Protein AF-A0A150NHR2-F1 (afdb_monomer_lite)

Foldseek 3Di:
DPDVLVVLVVVLVVLVVVLVVLVVVCVVPVALVSLLVSLVSLLVSLLSVCVSPVLLCVLVNLLSVLCCLAANLQQVVCCVPVVDRQPFDRVLSVQSSVLSSLLSLLLSLLQVVLVVVVVVPPDDQPPPDDVLVVLLLVLLLVLLVVLLVVLLVLLLVVLVQLLVVCVVDALLCSQQPDDDPDDPVSVLSNLSNLLSLLLNLLSVDDLVVNVVSLVSQLVSCVSCLSSLHCQLNVLSVVLSVVSLSLSCVADPDRSCDPVNVCCCVVVVLVVLLVQLVSVCVNVVHDDPDDDSVVSNSSSSNVSHLLSVQSSLLVVCLVVQADDLPAALQCQLLCCCCCQNPNVVVVVHHHDPDPHQDPCCLHPGSHPFNVSQCVVPVVVSSSRDTSFHAQSSSQCSHPNSVSSSNVSSVVSNVSSVQSVCSNSSPSVSVSQSSQLSSCVSVRRRHHNCPSVSLVSDPSSVVVVVVSSVSSVCPRCVNVVVVVVPDDDDDDFDDPVVLVVLCVVCVVVLVVLLVVLLCVVLVVVVCSVVVVPPPPVLLFQKKKKWKKFKDAAPVCVVVLVDPDDPALLNVLLCLLLVQPALCLQPVPPDPVLLCVVQVQQVHDSVCSNGGDSVNCVVQKDKDGDPSNGIIMMMGTHNDPSSVVSSVVSSVVSCVVCVPVDPRMHMDIDDMDIDPGPDDDPPPPPPVPVVVSVVVSVVSSVVSSVVSSVVSVVVCVVWPWAADQVVFVVVVAPDTEEDADVLVVLVVCVVVVPPFQEAEEELDVVQLVVVVVVDVNNDPYHYDYLVCVVVLLVHQEYEYEEEGPPHIPVSVVVSVVSCVVSNHHYNYYYYYHD

Sequence (831 aa):
MIDGKRLLFSLTIVSYALTLVSGIVYLFNNNNVSLLSTLLFLLVSSLIACWNDIKYYLIHFIFFLTIFVFLVSRPTIDYFRDGALDTYHPIAYRFAFIVVMVSILGLTAGGLLARYFIARKKIQVPKIGSSLKEVYIKRLRFVSLGVFLLTYPFYFIRLFERLLYRLQTSYYAYYANFESKLPYFTYILSTFTVYAMCMYLATKPKKLQATAVLVSFIAANTIHLAIGTRNPFILSILFAFVYYFMREQTEKGKWIGFKEKLAIFVGSPILMLAMGILNYVRDNVQVSHTGFWDILLDFIYKQGTSFGVLARGFLFNSSLPYRDLRNFTFGPVIDYFARGSLGAIFGGKAFEHTTNSVELAIDSNSYAHNLSYLVLNKEYLKGHGIGSSYIMELYTDYGMIGVFLLSLLLGMLFIAMLQVAYRSRTILFALSLLILNNLFFMPRSSFSESFFNLFTMQFWGIVLVIIFVAKMLTKENQYLLNKGEKIMFEHYSVADLFANLYKKRKANILALIALFALIAVPFTIKAVKNKNTVKDTTSYSTYISYKITPPEDSAKTILNHQIGGYSDFYGKLIDGNLNGAYLFNDVEPSELKKIASELDTTETTLKNSTSDYWWKKLTVYYMIDDAGVGVKILTPSKNANDLLERKIDGLIEKFKHTYANVKIEKLETINSKELNANGETALGLNVKNLILRLAVIGVVCVILVVMGNVLIYLFNPTINRAGDFSQYQIDFVTEITTIANLADILSYKNAGQELTIVSSNKAILDKLKQNQEALKGMHFVDLQDVSSLLERDTVLFVEEYGVTRYKKFEQSLQILRNLNRSILGVATFKL

Radius of gyration: 34.57 Å; chains: 1; bounding box: 81×72×104 Å

pLDDT: mean 76.29, std 15.77, range [27.77, 98.44]

InterPro domains:
  IPR029468 O-antigen polysaccharide polymerase Wzy [PF14296] (12-477)

Organism: Streptococcus mitis (NCBI:txid28037)

Secondary structure (DSSP, 8-state):
---HHHHHHHHHHHHHHHHHHHHHHHHHH--HHHHHHHHHHHHHHHHHHHHHTHHHHHHHHHHHHHHIIIIIHHHHHHHHHHSS--SS-HHHHHHHHHHHHHHHHHHHHHHHHHHHHHHHS---------HHHHHHHHHHHHHHHHHHHHHHHHHHHHHHHHHHHHHHS-HHHHHHH----S-HHHHHHHHHHHHHHHHHHHT---HHHHHHHHHHHHHHHHHHHHHT--HHHHHHHHHHHHHHHHHHTTSSS-SS-HHHHHHHHHHHHHHHHHHHHHHHHHHT------SHHHHHHHHHHHHGGGHHHHHHHHHTGGGSPP-TT--STTHHHHHHHHHSHHHHHTTPPPPS-SSS-HHHHHHS--HHHHHHHHHHTHHHHTT------HHHHHHHHHHHHHHHHHHHHHHHHHHHHHHHHHTT-HHHHHHHHHHHHHHTTGGGS-GGGGTHHHH-HHHHHHHHHHHHHHHHTSTHHHHHHTTT-----SS--HHHHHHHHHHTHHHHHHHHHHHHHHHHHHHHHHHHHTT--------EEEEEEEEEE--TTGGGTTTS--S--HHHHHHHHHHHT-SHHHHHTTS-HHHHHHHHHHTTS-HHHHHT--HHHHBTTEEEEEPGGG-EEEEEEEES-HHHHHHHHHHHHHHHHHHTTSSTT-EEEEPPPEEPP---S---------HHHHHHHHHHHHHHHHHHHHHHHHHHHHHSPBP-STHHHHTT--S-EEEESSHHHHHHHHHHHTSSS-EEEE-SSHHHHHHHHTTGGGSTT-EE--TT-HHHHHS-SEEEEEEETTTSBHHHHHHHHHHHHHTT-EEEEEEEE--

Structure (mmCIF, N/CA/C/O backbone):
data_AF-A0A150NHR2-F1
#
_entry.id   AF-A0A150NHR2-F1
#
loop_
_atom_site.group_PDB
_atom_site.id
_atom_site.type_symbol
_atom_site.label_atom_id
_atom_site.label_alt_id
_atom_site.label_comp_id
_atom_site.label_asym_id
_atom_site.label_entity_id
_atom_site.label_seq_id
_atom_site.pdbx_PDB_ins_code
_atom_site.Cartn_x
_atom_site.Cartn_y
_atom_site.Cartn_z
_atom_site.occupancy
_atom_site.B_iso_or_equiv
_atom_site.auth_seq_id
_atom_site.auth_comp_id
_atom_site.auth_asym_id
_atom_site.auth_atom_id
_atom_site.pdbx_PDB_model_num
ATOM 1 N N . MET A 1 1 ? 24.722 -8.835 34.274 1.00 40.34 1 MET A N 1
ATOM 2 C CA . MET A 1 1 ? 23.748 -9.214 33.223 1.00 40.34 1 MET A CA 1
ATOM 3 C C . MET A 1 1 ? 23.484 -7.997 32.354 1.00 40.34 1 MET A C 1
ATOM 5 O O . MET A 1 1 ? 22.949 -7.017 32.856 1.00 40.34 1 MET A O 1
ATOM 9 N N . ILE A 1 2 ? 23.923 -8.013 31.094 1.00 45.38 2 ILE A N 1
ATOM 10 C CA . ILE A 1 2 ? 23.630 -6.932 30.144 1.00 45.38 2 ILE A CA 1
ATOM 11 C C . ILE A 1 2 ? 22.133 -7.011 29.820 1.00 45.38 2 ILE A C 1
ATOM 13 O O . ILE A 1 2 ? 21.656 -8.037 29.343 1.00 45.38 2 ILE A O 1
ATOM 17 N N . ASP A 1 3 ? 21.385 -5.952 30.129 1.00 67.94 3 ASP A N 1
ATOM 18 C CA . ASP A 1 3 ? 19.973 -5.821 29.766 1.00 67.94 3 ASP A CA 1
ATOM 19 C C . ASP A 1 3 ? 19.846 -5.912 28.236 1.00 67.94 3 ASP A C 1
ATOM 21 O O . ASP A 1 3 ? 20.383 -5.068 27.514 1.00 67.94 3 ASP A O 1
ATOM 25 N N . GLY A 1 4 ? 19.173 -6.950 27.728 1.00 68.44 4 GLY A N 1
ATOM 26 C CA . GLY A 1 4 ? 19.079 -7.234 26.291 1.00 68.44 4 GLY A CA 1
ATOM 27 C C . GLY A 1 4 ? 18.531 -6.063 25.467 1.00 68.44 4 GLY A C 1
ATOM 28 O O . GLY A 1 4 ? 18.881 -5.920 24.297 1.00 68.44 4 GLY A O 1
ATOM 29 N N . LYS A 1 5 ? 17.748 -5.162 26.081 1.00 72.69 5 LYS A N 1
ATOM 30 C CA . LYS A 1 5 ? 17.300 -3.918 25.434 1.00 72.69 5 LYS A CA 1
ATOM 31 C C . LYS A 1 5 ? 18.426 -2.910 25.226 1.00 72.69 5 LYS A C 1
ATOM 33 O O . LYS A 1 5 ? 18.461 -2.252 24.191 1.00 72.69 5 LYS A O 1
ATOM 38 N N . ARG A 1 6 ? 19.349 -2.785 26.186 1.00 73.75 6 ARG A N 1
ATOM 39 C CA . ARG A 1 6 ? 20.520 -1.904 26.056 1.00 73.75 6 ARG A CA 1
ATOM 40 C C . ARG A 1 6 ? 21.460 -2.418 24.971 1.00 73.75 6 ARG A C 1
ATOM 42 O O . ARG A 1 6 ? 21.923 -1.623 24.165 1.00 73.75 6 ARG A O 1
ATOM 49 N N . LEU A 1 7 ? 21.658 -3.736 24.896 1.00 77.88 7 LEU A N 1
ATOM 50 C CA . LEU A 1 7 ? 22.470 -4.362 23.849 1.00 77.88 7 LEU A CA 1
ATOM 51 C C . LEU A 1 7 ? 21.891 -4.120 22.446 1.00 77.88 7 LEU A C 1
ATOM 53 O O . LEU A 1 7 ? 22.627 -3.726 21.544 1.00 77.88 7 LEU A O 1
ATOM 57 N N . LEU A 1 8 ? 20.576 -4.290 22.264 1.00 77.12 8 LEU A N 1
ATOM 58 C CA . LEU A 1 8 ? 19.932 -4.051 20.967 1.00 77.12 8 LEU A CA 1
ATOM 59 C C . LEU A 1 8 ? 19.971 -2.568 20.555 1.00 77.12 8 LEU A C 1
ATOM 61 O O . LEU A 1 8 ? 20.198 -2.242 19.388 1.00 77.12 8 LEU A O 1
ATOM 65 N N . PHE A 1 9 ? 19.811 -1.663 21.522 1.00 80.62 9 PHE A N 1
ATOM 66 C CA . PHE A 1 9 ? 19.922 -0.226 21.289 1.00 80.62 9 PHE A CA 1
ATOM 67 C C . PHE A 1 9 ? 21.345 0.174 20.871 1.00 80.62 9 PHE A C 1
ATOM 69 O O . PHE A 1 9 ? 21.516 0.870 19.871 1.00 80.62 9 PHE A O 1
ATOM 76 N N . SER A 1 10 ? 22.372 -0.331 21.563 1.00 80.62 10 SER A N 1
ATOM 77 C CA . SER A 1 10 ? 23.775 -0.142 21.173 1.00 80.62 10 SER A CA 1
ATOM 78 C C . SER A 1 10 ? 24.059 -0.698 19.775 1.00 80.62 10 SER A C 1
ATOM 80 O O . SER A 1 10 ? 24.673 -0.008 18.964 1.00 80.62 10 SER A O 1
ATOM 82 N N . LEU A 1 11 ? 23.547 -1.892 19.450 1.00 85.88 11 LEU A N 1
ATOM 83 C CA . LEU A 1 11 ? 23.667 -2.486 18.113 1.00 85.88 11 LEU A CA 1
ATOM 84 C C . LEU A 1 11 ? 23.030 -1.600 17.031 1.00 85.88 11 LEU A C 1
ATOM 86 O O . LEU A 1 11 ? 23.573 -1.465 15.937 1.00 85.88 11 LEU A O 1
ATOM 90 N N . THR A 1 12 ? 21.904 -0.955 17.346 1.00 86.31 12 THR A N 1
ATOM 91 C CA . THR A 1 12 ? 21.227 -0.022 16.433 1.00 86.31 12 THR A CA 1
ATOM 92 C C . THR A 1 12 ? 22.110 1.187 16.122 1.00 86.31 12 THR A C 1
ATOM 94 O O . THR A 1 12 ? 22.270 1.539 14.956 1.00 86.31 12 THR A O 1
ATOM 97 N N . ILE A 1 13 ? 22.715 1.799 17.147 1.00 86.38 13 ILE A N 1
ATOM 98 C CA . ILE A 1 13 ? 23.613 2.954 16.981 1.00 86.38 13 ILE A CA 1
ATOM 99 C C . ILE A 1 13 ? 24.825 2.573 16.128 1.00 86.38 13 ILE A C 1
ATOM 101 O O . ILE A 1 13 ? 25.140 3.273 15.167 1.00 86.38 13 ILE A O 1
ATOM 105 N N . VAL A 1 14 ? 25.469 1.444 16.441 1.00 88.25 14 VAL A N 1
ATOM 106 C CA . VAL A 1 14 ? 26.627 0.944 15.683 1.00 88.25 14 VAL A CA 1
ATOM 107 C C . VAL A 1 14 ? 26.254 0.677 14.223 1.00 88.25 14 VAL A C 1
ATOM 109 O O . VAL A 1 14 ? 26.991 1.065 13.322 1.00 88.25 14 VAL A O 1
ATOM 112 N N . SER A 1 15 ? 25.087 0.079 13.966 1.00 91.06 15 SER A N 1
ATOM 113 C CA . SER A 1 15 ? 24.622 -0.198 12.604 1.00 91.06 15 SER A CA 1
ATOM 114 C C . SER A 1 15 ? 24.407 1.085 11.785 1.00 91.06 15 SER A C 1
ATOM 116 O O . SER A 1 15 ? 24.849 1.161 10.637 1.00 91.06 15 SER A O 1
ATOM 118 N N . TYR A 1 16 ? 23.810 2.129 12.372 1.00 90.62 16 TYR A N 1
ATOM 119 C CA . TYR A 1 16 ? 23.670 3.422 11.690 1.00 90.62 16 TYR A CA 1
ATOM 120 C C . TYR A 1 16 ? 25.016 4.132 11.492 1.00 90.62 16 TYR A C 1
ATOM 122 O O . TYR A 1 16 ? 25.219 4.753 10.450 1.00 90.62 16 TYR A O 1
ATOM 130 N N . ALA A 1 17 ? 25.956 4.011 12.435 1.00 87.06 17 ALA A N 1
ATOM 131 C CA . ALA A 1 17 ? 27.310 4.537 12.265 1.00 87.06 17 ALA A CA 1
ATOM 132 C C . ALA A 1 17 ? 28.032 3.865 11.082 1.00 87.06 17 ALA A C 1
ATOM 134 O O . ALA A 1 17 ? 28.608 4.557 10.246 1.00 87.06 17 ALA A O 1
ATOM 135 N N . LEU A 1 18 ? 27.925 2.538 10.946 1.00 88.06 18 LEU A N 1
ATOM 136 C CA . LEU A 1 18 ? 28.455 1.800 9.791 1.00 88.06 18 LEU A CA 1
ATOM 137 C C . LEU A 1 18 ? 27.793 2.228 8.474 1.00 88.06 18 LEU A C 1
ATOM 139 O O . LEU A 1 18 ? 28.478 2.392 7.467 1.00 88.06 18 LEU A O 1
ATOM 143 N N . THR A 1 19 ? 26.479 2.470 8.489 1.00 91.06 19 THR A N 1
ATOM 144 C CA . THR A 1 19 ? 25.755 3.004 7.324 1.00 91.06 19 THR A CA 1
ATOM 145 C C . THR A 1 19 ? 26.314 4.362 6.893 1.00 91.06 19 THR A C 1
ATOM 147 O O . THR A 1 19 ? 26.536 4.581 5.703 1.00 91.06 19 THR A O 1
ATOM 150 N N . LEU A 1 20 ? 26.584 5.265 7.844 1.00 88.25 20 LEU A N 1
ATOM 151 C CA . LEU A 1 20 ? 27.176 6.576 7.559 1.00 88.25 20 LEU A CA 1
ATOM 152 C C . LEU A 1 20 ? 28.585 6.448 6.976 1.00 88.25 20 LEU A C 1
ATOM 154 O O . LEU A 1 20 ? 28.878 7.087 5.969 1.00 88.25 20 LEU A O 1
ATOM 158 N N . VAL A 1 21 ? 29.431 5.590 7.556 1.00 87.75 21 VAL A N 1
ATOM 159 C CA . VAL A 1 21 ? 30.779 5.317 7.031 1.00 87.75 21 VAL A CA 1
ATOM 160 C C . VAL A 1 21 ? 30.703 4.786 5.598 1.00 87.75 21 VAL A C 1
ATOM 162 O O . VAL A 1 21 ? 31.388 5.304 4.720 1.00 87.75 21 VAL A O 1
ATOM 165 N N . SER A 1 22 ? 29.820 3.820 5.325 1.00 85.31 22 SER A N 1
ATOM 166 C CA . SER A 1 22 ? 29.590 3.297 3.971 1.00 85.31 22 SER A CA 1
ATOM 167 C C . SER A 1 22 ? 29.133 4.385 2.992 1.00 85.31 22 SER A C 1
ATOM 169 O O . SER A 1 22 ? 29.613 4.436 1.860 1.00 85.31 22 SER A O 1
ATOM 171 N N . GLY A 1 23 ? 28.256 5.293 3.431 1.00 81.75 23 GLY A N 1
ATOM 172 C CA . GLY A 1 23 ? 27.817 6.429 2.622 1.00 81.75 23 GLY A CA 1
ATOM 173 C C . GLY A 1 23 ? 28.949 7.408 2.306 1.00 81.75 23 GLY A C 1
ATOM 174 O O . GLY A 1 23 ? 29.048 7.875 1.175 1.00 81.75 23 GLY A O 1
ATOM 175 N N . ILE A 1 24 ? 29.840 7.674 3.267 1.00 79.00 24 ILE A N 1
ATOM 176 C CA . ILE A 1 24 ? 31.033 8.505 3.052 1.00 79.00 24 ILE A CA 1
ATOM 177 C C . ILE A 1 24 ? 31.958 7.840 2.025 1.00 79.00 24 ILE A C 1
ATOM 179 O O . ILE A 1 24 ? 32.389 8.501 1.085 1.00 79.00 24 ILE A O 1
ATOM 183 N N . VAL A 1 25 ? 32.205 6.530 2.138 1.00 79.00 25 VAL A N 1
ATOM 184 C CA . VAL A 1 25 ? 33.009 5.774 1.158 1.00 79.00 25 VAL A CA 1
ATOM 185 C C . VAL A 1 25 ? 32.419 5.872 -0.253 1.00 79.00 25 VAL A C 1
ATOM 187 O O . VAL A 1 25 ? 33.159 6.068 -1.218 1.00 79.00 25 VAL A O 1
ATOM 190 N N . TYR A 1 26 ? 31.093 5.797 -0.388 1.00 82.81 26 TYR A N 1
ATOM 191 C CA . TYR A 1 26 ? 30.431 5.978 -1.679 1.00 82.81 26 TYR A CA 1
ATOM 192 C C . TYR A 1 26 ? 30.690 7.366 -2.283 1.00 82.81 26 TYR A C 1
ATOM 194 O O . TYR A 1 26 ? 30.922 7.459 -3.488 1.00 82.81 26 TYR A O 1
ATOM 202 N N . LEU A 1 27 ? 30.693 8.433 -1.477 1.00 75.75 27 LEU A N 1
ATOM 203 C CA . LEU A 1 27 ? 30.962 9.789 -1.972 1.00 75.75 27 LEU A CA 1
ATOM 204 C C . LEU A 1 27 ? 32.373 9.933 -2.562 1.00 75.75 27 LEU A C 1
ATOM 206 O O . LEU A 1 27 ? 32.547 10.712 -3.495 1.00 75.75 27 LEU A O 1
ATOM 210 N N . PHE A 1 28 ? 33.350 9.168 -2.065 1.00 73.94 28 PHE A N 1
ATOM 211 C CA . PHE A 1 28 ? 34.715 9.159 -2.601 1.00 73.94 28 PHE A CA 1
ATOM 212 C C . PHE A 1 28 ? 34.871 8.262 -3.836 1.00 73.94 28 PHE A C 1
ATOM 214 O O . PHE A 1 28 ? 35.546 8.648 -4.786 1.00 73.94 28 PHE A O 1
ATOM 221 N N . ASN A 1 29 ? 34.233 7.088 -3.851 1.00 74.38 29 ASN A N 1
ATOM 222 C CA . ASN A 1 29 ? 34.441 6.096 -4.914 1.00 74.38 29 ASN A CA 1
ATOM 223 C C . ASN A 1 29 ? 33.438 6.203 -6.077 1.00 74.38 29 ASN A C 1
ATOM 225 O O . ASN A 1 29 ? 33.697 5.672 -7.152 1.00 74.38 29 ASN A O 1
ATOM 229 N N . ASN A 1 30 ? 32.266 6.812 -5.857 1.00 73.19 30 ASN A N 1
ATOM 230 C CA . ASN A 1 30 ? 31.148 6.939 -6.806 1.00 73.19 30 ASN A CA 1
ATOM 231 C C . ASN A 1 30 ? 30.717 5.615 -7.490 1.00 73.19 30 ASN A C 1
ATOM 233 O O . ASN A 1 30 ? 30.132 5.617 -8.573 1.00 73.19 30 ASN A O 1
ATOM 237 N N . ASN A 1 31 ? 30.983 4.472 -6.850 1.00 80.19 31 ASN A N 1
ATOM 238 C CA . ASN A 1 31 ? 30.703 3.135 -7.377 1.00 80.19 31 ASN A CA 1
ATOM 239 C C . ASN A 1 31 ? 29.311 2.637 -6.935 1.00 80.19 31 ASN A C 1
ATOM 241 O O . ASN A 1 31 ? 28.965 2.696 -5.751 1.00 80.19 31 ASN A O 1
ATOM 245 N N . ASN A 1 32 ? 28.540 2.070 -7.867 1.00 80.88 32 ASN A N 1
ATOM 246 C CA . ASN A 1 32 ? 27.224 1.475 -7.615 1.00 80.88 32 ASN A CA 1
ATOM 247 C C . ASN A 1 32 ? 27.251 0.329 -6.594 1.00 80.88 32 ASN A C 1
ATOM 249 O O . ASN A 1 32 ? 26.292 0.179 -5.840 1.00 80.88 32 ASN A O 1
ATOM 253 N N . VAL A 1 33 ? 28.342 -0.438 -6.512 1.00 87.19 33 VAL A N 1
ATOM 254 C CA . VAL A 1 33 ? 28.489 -1.503 -5.503 1.00 87.19 33 VAL A CA 1
ATOM 255 C C . VAL A 1 33 ? 28.552 -0.915 -4.089 1.00 87.19 33 VAL A C 1
ATOM 257 O O . VAL A 1 33 ? 27.858 -1.373 -3.186 1.00 87.19 33 VAL A O 1
ATOM 260 N N . SER A 1 34 ? 29.322 0.160 -3.891 1.00 84.12 34 SER A N 1
ATOM 261 C CA . SER A 1 34 ? 29.391 0.863 -2.599 1.00 84.12 34 SER A CA 1
ATOM 262 C C . SER A 1 34 ? 28.043 1.496 -2.223 1.00 84.12 34 SER A C 1
ATOM 264 O O . SER A 1 34 ? 27.651 1.497 -1.050 1.00 84.12 34 SER A O 1
ATOM 266 N N . LEU A 1 35 ? 27.288 1.966 -3.219 1.00 89.44 35 LEU A N 1
ATOM 267 C CA . LEU A 1 35 ? 25.935 2.479 -3.022 1.00 89.44 35 LEU A CA 1
ATOM 268 C C . LEU A 1 35 ? 24.943 1.372 -2.622 1.00 89.44 35 LEU A C 1
ATOM 270 O O . LEU A 1 35 ? 24.153 1.574 -1.699 1.00 89.44 35 LEU A O 1
ATOM 274 N N . LEU A 1 36 ? 25.014 0.194 -3.252 1.00 93.00 36 LEU A N 1
ATOM 275 C CA . LEU A 1 36 ? 24.228 -0.984 -2.872 1.00 93.00 36 LEU A CA 1
ATOM 276 C C . LEU A 1 36 ? 24.544 -1.424 -1.435 1.00 93.00 36 LEU A C 1
ATOM 278 O O . LEU A 1 36 ? 23.622 -1.623 -0.644 1.00 93.00 36 LEU A O 1
ATOM 282 N N . SER A 1 37 ? 25.823 -1.495 -1.058 1.00 91.25 37 SER A N 1
ATOM 283 C CA . SER A 1 37 ? 26.239 -1.798 0.320 1.00 91.25 37 SER A CA 1
ATOM 284 C C . SER A 1 37 ? 25.669 -0.794 1.323 1.00 91.25 37 SER A C 1
ATOM 286 O O . SER A 1 37 ? 25.132 -1.182 2.358 1.00 91.25 37 SER A O 1
ATOM 288 N N . THR A 1 38 ? 25.694 0.497 0.986 1.00 94.00 38 THR A N 1
ATOM 289 C CA . THR A 1 38 ? 25.097 1.554 1.817 1.00 94.00 38 THR A CA 1
ATOM 290 C C . THR A 1 38 ? 23.585 1.362 1.977 1.00 94.00 38 THR A C 1
ATOM 292 O O . THR A 1 38 ? 23.055 1.531 3.075 1.00 94.00 38 THR A O 1
ATOM 295 N N . LEU A 1 39 ? 22.882 0.956 0.912 1.00 96.75 39 LEU A N 1
ATOM 296 C CA . LEU A 1 39 ? 21.440 0.685 0.948 1.00 96.75 39 LEU A CA 1
ATOM 297 C C . LEU A 1 39 ? 21.128 -0.512 1.850 1.00 96.75 39 LEU A C 1
ATOM 299 O O . LEU A 1 39 ? 20.200 -0.449 2.659 1.00 96.75 39 LEU A O 1
ATOM 303 N N . LEU A 1 40 ? 21.912 -1.585 1.735 1.00 96.31 40 LEU A N 1
ATOM 304 C CA . LEU A 1 40 ? 21.770 -2.778 2.566 1.00 96.31 40 LEU A CA 1
ATOM 305 C C . LEU A 1 40 ? 22.034 -2.466 4.041 1.00 96.31 40 LEU A C 1
ATOM 307 O O . LEU A 1 40 ? 21.234 -2.863 4.889 1.00 96.31 40 LEU A O 1
ATOM 311 N N . PHE A 1 41 ? 23.085 -1.703 4.357 1.00 95.19 41 PHE A N 1
ATOM 312 C CA . PHE A 1 41 ? 23.340 -1.271 5.731 1.00 95.19 41 PHE A CA 1
ATOM 313 C C . PHE A 1 41 ? 22.196 -0.420 6.282 1.00 95.19 41 PHE A C 1
ATOM 315 O O . PHE A 1 41 ? 21.689 -0.738 7.356 1.00 95.19 41 PHE A O 1
ATOM 322 N N . LEU A 1 42 ? 21.704 0.566 5.522 1.00 96.75 42 LEU A N 1
ATOM 323 C CA . LEU A 1 42 ? 20.571 1.401 5.932 1.00 96.75 42 LEU A CA 1
ATOM 324 C C . LEU A 1 42 ? 19.319 0.566 6.235 1.00 96.75 42 LEU A C 1
ATOM 326 O O . LEU A 1 42 ? 18.617 0.805 7.225 1.00 96.75 42 LEU A O 1
ATOM 330 N N . LEU A 1 43 ? 19.029 -0.415 5.383 1.00 96.62 43 LEU A N 1
ATOM 331 C CA . LEU A 1 43 ? 17.898 -1.317 5.549 1.00 96.62 43 LEU A CA 1
ATOM 332 C C . LEU A 1 43 ? 18.057 -2.180 6.811 1.00 96.62 43 LEU A C 1
ATOM 334 O O . LEU A 1 43 ? 17.128 -2.261 7.615 1.00 96.62 43 LEU A O 1
ATOM 338 N N . VAL A 1 44 ? 19.234 -2.780 7.018 1.00 95.31 44 VAL A N 1
ATOM 339 C CA . VAL A 1 44 ? 19.545 -3.579 8.214 1.00 95.31 44 VAL A CA 1
ATOM 340 C C . VAL A 1 44 ? 19.449 -2.724 9.478 1.00 95.31 44 VAL A C 1
ATOM 342 O O . VAL A 1 44 ? 18.788 -3.134 10.432 1.00 95.31 44 VAL A O 1
ATOM 345 N N . SER A 1 45 ? 20.005 -1.509 9.478 1.00 94.38 45 SER A N 1
ATOM 346 C CA . SER A 1 45 ? 19.878 -0.569 10.598 1.00 94.38 45 SER A CA 1
ATOM 347 C C . SER A 1 45 ? 18.418 -0.264 10.916 1.00 94.38 45 SER A C 1
ATOM 349 O O . SER A 1 45 ? 18.015 -0.299 12.078 1.00 94.38 45 SER A O 1
ATOM 351 N N . SER A 1 46 ? 17.599 -0.039 9.886 1.00 95.06 46 SER A N 1
ATOM 352 C CA . SER A 1 46 ? 16.169 0.248 10.034 1.00 95.06 46 SER A CA 1
ATOM 353 C C . SER A 1 46 ? 15.384 -0.951 10.580 1.00 95.06 46 SER A C 1
ATOM 355 O O . SER A 1 46 ? 14.484 -0.778 11.406 1.00 95.06 46 SER A O 1
ATOM 357 N N . LEU A 1 47 ? 15.743 -2.177 10.184 1.00 95.38 47 LEU A N 1
ATOM 358 C CA . LEU A 1 47 ? 15.157 -3.412 10.715 1.00 95.38 47 LEU A CA 1
ATOM 359 C C . LEU A 1 47 ? 15.518 -3.628 12.192 1.00 95.38 47 LEU A C 1
ATOM 361 O O . LEU A 1 47 ? 14.625 -3.895 13.001 1.00 95.38 47 LEU A O 1
ATOM 365 N N . ILE A 1 48 ? 16.792 -3.454 12.561 1.00 92.12 48 ILE A N 1
ATOM 366 C CA . ILE A 1 48 ? 17.254 -3.549 13.957 1.00 92.12 48 ILE A CA 1
ATOM 367 C C . ILE A 1 48 ? 16.565 -2.472 14.809 1.00 92.12 48 ILE A C 1
ATOM 369 O O . ILE A 1 48 ? 16.060 -2.766 15.896 1.00 92.12 48 ILE A O 1
ATOM 373 N N . ALA A 1 49 ? 16.450 -1.246 14.290 1.00 90.06 49 ALA A N 1
ATOM 374 C CA . ALA A 1 49 ? 15.758 -0.152 14.963 1.00 90.06 49 ALA A CA 1
ATOM 375 C C . ALA A 1 49 ? 14.287 -0.484 15.254 1.00 90.06 49 ALA A C 1
ATOM 377 O O . ALA A 1 49 ? 13.813 -0.247 16.367 1.00 90.06 49 ALA A O 1
ATOM 378 N N . CYS A 1 50 ? 13.578 -1.082 14.291 1.00 92.62 50 CYS A N 1
ATOM 379 C CA . CYS A 1 50 ? 12.200 -1.535 14.482 1.00 92.62 50 CYS A CA 1
ATOM 380 C C . CYS A 1 50 ? 12.090 -2.627 15.553 1.00 92.62 50 CYS A C 1
ATOM 382 O O . CYS A 1 50 ? 11.107 -2.665 16.296 1.00 92.62 50 CYS A O 1
ATOM 384 N N . TRP A 1 51 ? 13.091 -3.503 15.653 1.00 89.38 51 TRP A N 1
ATOM 385 C CA . TRP A 1 51 ? 13.094 -4.606 16.611 1.00 89.38 51 TRP A CA 1
ATOM 386 C C . TRP A 1 51 ? 13.173 -4.133 18.070 1.00 89.38 51 TRP A C 1
ATOM 388 O O . TRP A 1 51 ? 12.566 -4.766 18.936 1.00 89.38 51 TRP A O 1
ATOM 398 N N . ASN A 1 52 ? 13.813 -2.984 18.344 1.00 85.62 52 ASN A N 1
ATOM 399 C CA . ASN A 1 52 ? 13.866 -2.389 19.693 1.00 85.62 52 ASN A CA 1
ATOM 400 C C . ASN A 1 52 ? 12.474 -2.218 20.323 1.00 85.62 52 ASN A C 1
ATOM 402 O O . ASN A 1 52 ? 12.312 -2.382 21.533 1.00 85.62 52 ASN A O 1
ATOM 406 N N . ASP A 1 53 ? 11.470 -1.866 19.513 1.00 85.25 53 ASP A N 1
ATOM 407 C CA . ASP A 1 53 ? 10.109 -1.592 19.978 1.00 85.25 53 ASP A CA 1
ATOM 408 C C . ASP A 1 53 ? 9.074 -2.171 18.995 1.00 85.25 53 ASP A C 1
ATOM 410 O O . ASP A 1 53 ? 8.152 -1.493 18.525 1.00 85.25 53 ASP A O 1
ATOM 414 N N . ILE A 1 54 ? 9.234 -3.466 18.681 1.00 88.38 54 ILE A N 1
ATOM 415 C CA . ILE A 1 54 ? 8.469 -4.193 17.649 1.00 88.38 54 ILE A CA 1
ATOM 416 C C . ILE A 1 54 ? 6.948 -4.069 17.817 1.00 88.38 54 ILE A C 1
ATOM 418 O O . ILE A 1 54 ? 6.202 -4.065 16.840 1.00 88.38 54 ILE A O 1
ATOM 422 N N . LYS A 1 55 ? 6.470 -3.872 19.052 1.00 87.25 55 LYS A N 1
ATOM 423 C CA . LYS A 1 55 ? 5.057 -3.609 19.354 1.00 87.25 55 LYS A CA 1
ATOM 424 C C . LYS A 1 55 ? 4.494 -2.428 18.554 1.00 87.25 55 LYS A C 1
ATOM 426 O O . LYS A 1 55 ? 3.324 -2.466 18.174 1.00 87.25 55 LYS A O 1
ATOM 431 N N . TYR A 1 56 ? 5.289 -1.387 18.323 1.00 87.19 56 TYR A N 1
ATOM 432 C CA . TYR A 1 56 ? 4.880 -0.191 17.582 1.00 87.19 56 TYR A CA 1
ATOM 433 C C . TYR A 1 56 ? 5.410 -0.171 16.152 1.00 87.19 56 TYR A C 1
ATOM 435 O O . TYR A 1 56 ? 4.818 0.500 15.316 1.00 87.19 56 TYR A O 1
ATOM 443 N N . TYR A 1 57 ? 6.473 -0.917 15.859 1.00 92.94 57 TYR A N 1
ATOM 444 C CA . TYR A 1 57 ? 7.122 -0.911 14.549 1.00 92.94 57 TYR A CA 1
ATOM 445 C C . TYR A 1 57 ? 6.895 -2.184 13.722 1.00 92.94 57 TYR A C 1
ATOM 447 O O . TYR A 1 57 ? 7.509 -2.318 12.674 1.00 92.94 57 TYR A O 1
ATOM 455 N N . LEU A 1 58 ? 5.991 -3.096 14.107 1.00 94.19 58 LEU A N 1
ATOM 456 C CA . LEU A 1 58 ? 5.741 -4.330 13.341 1.00 94.19 58 LEU A CA 1
ATOM 457 C C . LEU A 1 58 ? 5.434 -4.067 11.859 1.00 94.19 58 LEU A C 1
ATOM 459 O O . LEU A 1 58 ? 6.005 -4.717 10.989 1.00 94.19 58 LEU A O 1
ATOM 463 N N . ILE A 1 59 ? 4.537 -3.118 11.568 1.00 95.62 59 ILE A N 1
ATOM 464 C CA . ILE A 1 59 ? 4.176 -2.798 10.180 1.00 95.62 59 ILE A CA 1
ATOM 465 C C . ILE A 1 59 ? 5.400 -2.255 9.432 1.00 95.62 59 ILE A C 1
ATOM 467 O O . ILE A 1 59 ? 5.646 -2.696 8.317 1.00 95.62 59 ILE A O 1
ATOM 471 N N . HIS A 1 60 ? 6.211 -1.392 10.059 1.00 96.88 60 HIS A N 1
ATOM 472 C CA . HIS A 1 60 ? 7.473 -0.920 9.471 1.00 96.88 60 HIS A CA 1
ATOM 473 C C . HIS A 1 60 ? 8.427 -2.077 9.182 1.00 96.88 60 HIS A C 1
ATOM 475 O O . HIS A 1 60 ? 8.963 -2.164 8.087 1.00 96.88 60 HIS A O 1
ATOM 481 N N . PHE A 1 61 ? 8.604 -2.978 10.149 1.00 96.75 61 PHE A N 1
ATOM 482 C CA . PHE A 1 61 ? 9.502 -4.119 10.034 1.00 96.75 61 PHE A CA 1
ATOM 483 C C . PHE A 1 61 ? 9.143 -4.989 8.825 1.00 96.75 61 PHE A C 1
ATOM 485 O O . PHE A 1 61 ? 9.989 -5.238 7.971 1.00 96.75 61 PHE A O 1
ATOM 492 N N . ILE A 1 62 ? 7.872 -5.387 8.700 1.00 96.00 62 ILE A N 1
ATOM 493 C CA . ILE A 1 62 ? 7.407 -6.187 7.557 1.00 96.00 62 ILE A CA 1
ATOM 494 C C . ILE A 1 62 ? 7.510 -5.380 6.258 1.00 96.00 62 ILE A C 1
ATOM 496 O O . ILE A 1 62 ? 7.926 -5.921 5.239 1.00 96.00 62 ILE A O 1
ATOM 500 N N . PHE A 1 63 ? 7.192 -4.084 6.282 1.00 97.50 63 PHE A N 1
ATOM 501 C CA . PHE A 1 63 ? 7.284 -3.239 5.094 1.00 97.50 63 PHE A CA 1
ATOM 502 C C . PHE A 1 63 ? 8.731 -3.107 4.585 1.00 97.50 63 PHE A C 1
ATOM 504 O O . PHE A 1 63 ? 8.974 -3.241 3.387 1.00 97.50 63 PHE A O 1
ATOM 511 N N . PHE A 1 64 ? 9.719 -2.957 5.473 1.00 97.94 64 PHE A N 1
ATOM 512 C CA . PHE A 1 64 ? 11.137 -2.981 5.101 1.00 97.94 64 PHE A CA 1
ATOM 513 C C . PHE A 1 64 ? 11.564 -4.337 4.528 1.00 97.94 64 PHE A C 1
ATOM 515 O O . PHE A 1 64 ? 12.268 -4.368 3.520 1.00 97.94 64 PHE A O 1
ATOM 522 N N . LEU A 1 65 ? 11.077 -5.455 5.083 1.00 95.69 65 LEU A N 1
ATOM 523 C CA . LEU A 1 65 ? 11.295 -6.774 4.478 1.00 95.69 65 LEU A CA 1
ATOM 524 C C . LEU A 1 65 ? 10.701 -6.859 3.064 1.00 95.69 65 LEU A C 1
ATOM 526 O O . LEU A 1 65 ? 11.327 -7.423 2.172 1.00 95.69 65 LEU A O 1
ATOM 530 N N . THR A 1 66 ? 9.531 -6.267 2.815 1.00 95.19 66 THR A N 1
ATOM 531 C CA . THR A 1 66 ? 8.946 -6.250 1.463 1.00 95.19 66 THR A CA 1
ATOM 532 C C . THR A 1 66 ? 9.699 -5.341 0.495 1.00 95.19 66 THR A C 1
ATOM 534 O O . THR A 1 66 ? 9.847 -5.706 -0.668 1.00 95.19 66 THR A O 1
ATOM 537 N N . ILE A 1 67 ? 10.246 -4.208 0.960 1.00 97.25 67 ILE A N 1
ATOM 538 C CA . ILE A 1 67 ? 11.158 -3.378 0.158 1.00 97.25 67 ILE A CA 1
ATOM 539 C C . ILE A 1 67 ? 12.381 -4.201 -0.244 1.00 97.25 67 ILE A C 1
ATOM 541 O O . ILE A 1 67 ? 12.746 -4.205 -1.416 1.00 97.25 67 ILE A O 1
ATOM 545 N N . PHE A 1 68 ? 12.972 -4.951 0.690 1.00 96.88 68 PHE A N 1
ATOM 546 C CA . PHE A 1 68 ? 14.080 -5.843 0.365 1.00 96.88 68 PHE A CA 1
ATOM 547 C C . PHE A 1 68 ? 13.689 -6.861 -0.704 1.00 96.88 68 PHE A C 1
ATOM 549 O O . PHE A 1 68 ? 14.292 -6.897 -1.772 1.00 96.88 68 PHE A O 1
ATOM 556 N N . VAL A 1 69 ? 12.644 -7.649 -0.439 1.00 94.25 69 VAL A N 1
ATOM 557 C CA . VAL A 1 69 ? 12.224 -8.753 -1.310 1.00 94.25 69 VAL A CA 1
ATOM 558 C C . VAL A 1 69 ? 11.862 -8.272 -2.716 1.00 94.25 69 VAL A C 1
ATOM 560 O O . VAL A 1 69 ? 12.183 -8.969 -3.674 1.00 94.25 69 VAL A O 1
ATOM 563 N N . PHE A 1 70 ? 11.217 -7.110 -2.862 1.00 95.19 70 PHE A N 1
ATOM 564 C CA . PHE A 1 70 ? 10.719 -6.647 -4.160 1.00 95.19 70 PHE A CA 1
ATOM 565 C C . PHE A 1 70 ? 11.649 -5.684 -4.899 1.00 95.19 70 PHE A C 1
ATOM 567 O O . PHE A 1 70 ? 11.637 -5.677 -6.130 1.00 95.19 70 PHE A O 1
ATOM 574 N N . LEU A 1 71 ? 12.431 -4.870 -4.184 1.00 96.38 71 LEU A N 1
ATOM 575 C CA . LEU A 1 71 ? 13.196 -3.769 -4.777 1.00 96.38 71 LEU A CA 1
ATOM 576 C C . LEU A 1 71 ? 14.710 -3.884 -4.587 1.00 96.38 71 LEU A C 1
ATOM 578 O O . LEU A 1 71 ? 15.430 -3.165 -5.259 1.00 96.38 71 LEU A O 1
ATOM 582 N N . VAL A 1 72 ? 15.221 -4.744 -3.703 1.00 96.31 72 VAL A N 1
ATOM 583 C CA . VAL A 1 72 ? 16.673 -4.794 -3.413 1.00 96.31 72 VAL A CA 1
ATOM 584 C C . VAL A 1 72 ? 17.267 -6.186 -3.626 1.00 96.31 72 VAL A C 1
ATOM 586 O O . VAL A 1 72 ? 18.440 -6.317 -3.962 1.00 96.31 72 VAL A O 1
ATOM 589 N N . SER A 1 73 ? 16.463 -7.237 -3.488 1.00 94.62 73 SER A N 1
ATOM 590 C CA . SER A 1 73 ? 16.904 -8.631 -3.557 1.00 94.62 73 SER A CA 1
ATOM 591 C C . SER A 1 73 ? 17.590 -8.987 -4.877 1.00 94.62 73 SER A C 1
ATOM 593 O O . SER A 1 73 ? 18.665 -9.572 -4.850 1.00 94.62 73 SER A O 1
ATOM 595 N N . ARG A 1 74 ? 17.015 -8.596 -6.021 1.00 90.75 74 ARG A N 1
ATOM 596 C CA . ARG A 1 74 ? 17.549 -8.899 -7.355 1.00 90.75 74 ARG A CA 1
ATOM 597 C C . ARG A 1 74 ? 18.959 -8.337 -7.582 1.00 90.75 74 ARG A C 1
ATOM 599 O O . ARG A 1 74 ? 19.854 -9.157 -7.741 1.00 90.75 74 ARG A O 1
ATOM 606 N N . PRO A 1 75 ? 19.203 -7.014 -7.476 1.00 91.12 75 PRO A N 1
ATOM 607 C CA . PRO A 1 75 ? 20.556 -6.474 -7.629 1.00 91.12 75 PRO A CA 1
ATOM 608 C C . PRO A 1 75 ? 21.540 -6.996 -6.574 1.00 91.12 75 PRO A C 1
ATOM 610 O O . PRO A 1 75 ? 22.730 -7.105 -6.843 1.00 91.12 75 PRO A O 1
ATOM 613 N N . THR A 1 76 ? 21.055 -7.345 -5.377 1.00 92.81 76 THR A N 1
ATOM 614 C CA . THR A 1 76 ? 21.892 -7.987 -4.352 1.00 92.81 76 THR A CA 1
ATOM 615 C C . THR A 1 76 ? 22.359 -9.365 -4.812 1.00 92.81 76 THR A C 1
ATOM 617 O O . THR A 1 76 ? 23.541 -9.675 -4.719 1.00 92.81 76 THR A O 1
ATOM 620 N N . ILE A 1 77 ? 21.443 -10.187 -5.324 1.00 89.62 77 ILE A N 1
ATOM 621 C CA . ILE A 1 77 ? 21.752 -11.537 -5.798 1.00 89.62 77 ILE A CA 1
ATOM 622 C C . ILE A 1 77 ? 22.599 -11.495 -7.074 1.00 89.62 77 ILE A C 1
ATOM 624 O O . ILE A 1 77 ? 23.546 -12.269 -7.143 1.00 89.62 77 ILE A O 1
ATOM 628 N N . ASP A 1 78 ? 22.308 -10.596 -8.024 1.00 84.25 78 ASP A N 1
ATOM 629 C CA . ASP A 1 78 ? 23.128 -10.395 -9.233 1.00 84.25 78 ASP A CA 1
ATOM 630 C C . ASP A 1 78 ? 24.591 -10.134 -8.828 1.00 84.25 78 ASP A C 1
ATOM 632 O O . ASP A 1 78 ? 25.497 -10.852 -9.240 1.00 84.25 78 ASP A O 1
ATOM 636 N N . TYR A 1 79 ? 24.824 -9.202 -7.896 1.00 86.88 79 TYR A N 1
ATOM 637 C CA . TYR A 1 79 ? 26.175 -8.908 -7.412 1.00 86.88 79 TYR A CA 1
ATOM 638 C C . TYR A 1 79 ? 26.851 -10.103 -6.718 1.00 86.88 79 TYR A C 1
ATOM 640 O O . TYR A 1 79 ? 28.025 -10.367 -6.959 1.00 86.88 79 TYR A O 1
ATOM 648 N N . PHE A 1 80 ? 26.140 -10.840 -5.858 1.00 85.06 80 PHE A N 1
ATOM 649 C CA . PHE A 1 80 ? 26.728 -11.993 -5.160 1.00 85.06 80 PHE A CA 1
ATOM 650 C C . PHE A 1 80 ? 26.961 -13.211 -6.062 1.00 85.06 80 PHE A C 1
ATOM 652 O O . PHE A 1 80 ? 27.825 -14.025 -5.741 1.00 85.06 80 PHE A O 1
ATOM 659 N N . ARG A 1 81 ? 26.189 -13.366 -7.144 1.00 81.88 81 ARG A N 1
ATOM 660 C CA . ARG A 1 81 ? 26.322 -14.479 -8.091 1.00 81.88 81 ARG A CA 1
ATOM 661 C C . ARG A 1 81 ? 27.363 -14.180 -9.167 1.00 81.88 81 ARG A C 1
ATOM 663 O O . ARG A 1 81 ? 28.234 -15.012 -9.398 1.00 81.88 81 ARG A O 1
ATOM 670 N N . ASP A 1 82 ? 27.268 -13.008 -9.784 1.00 76.25 82 ASP A N 1
ATOM 671 C CA . ASP A 1 82 ? 27.996 -12.669 -11.010 1.00 76.25 82 ASP A CA 1
ATOM 672 C C . ASP A 1 82 ? 29.165 -11.702 -10.747 1.00 76.25 82 ASP A C 1
ATOM 674 O O . ASP A 1 82 ? 29.993 -11.460 -11.620 1.00 76.25 82 ASP A O 1
ATOM 678 N N . GLY A 1 83 ? 29.261 -11.136 -9.536 1.00 72.69 83 GLY A N 1
ATOM 679 C CA . GLY A 1 83 ? 30.310 -10.185 -9.152 1.00 72.69 83 GLY A CA 1
ATOM 680 C C . GLY A 1 83 ? 30.129 -8.773 -9.721 1.00 72.69 83 GLY A C 1
ATOM 681 O O . GLY A 1 83 ? 30.949 -7.897 -9.439 1.00 72.69 83 GLY A O 1
ATOM 682 N N . ALA A 1 84 ? 29.061 -8.529 -10.488 1.00 70.25 84 ALA A N 1
ATOM 683 C CA . ALA A 1 84 ? 28.818 -7.281 -11.207 1.00 70.25 84 ALA A CA 1
ATOM 684 C C . ALA A 1 84 ? 27.331 -6.867 -11.205 1.00 70.25 84 ALA A C 1
ATOM 686 O O . ALA A 1 84 ? 26.446 -7.625 -10.814 1.00 70.25 84 ALA A O 1
ATOM 687 N N . LEU A 1 85 ? 27.061 -5.618 -11.601 1.00 72.81 85 LEU A N 1
ATOM 688 C CA . LEU A 1 85 ? 25.720 -5.025 -11.682 1.00 72.81 85 LEU A CA 1
ATOM 689 C C . LEU A 1 85 ? 25.432 -4.624 -13.133 1.00 72.81 85 LEU A C 1
ATOM 691 O O . LEU A 1 85 ? 25.404 -3.436 -13.453 1.00 72.81 85 LEU A O 1
ATOM 695 N N . ASP A 1 86 ? 25.208 -5.619 -13.992 1.00 62.94 86 ASP A N 1
ATOM 696 C CA . ASP A 1 86 ? 25.187 -5.411 -15.450 1.00 62.94 86 ASP A CA 1
ATOM 697 C C . ASP A 1 86 ? 23.783 -5.521 -16.072 1.00 62.94 86 ASP A C 1
ATOM 699 O O . ASP A 1 86 ? 23.598 -5.263 -17.257 1.00 62.94 86 ASP A O 1
ATOM 703 N N . THR A 1 87 ? 22.747 -5.849 -15.288 1.00 65.81 87 THR A N 1
ATOM 704 C CA . THR A 1 87 ? 21.376 -6.029 -15.813 1.00 65.81 87 THR A CA 1
ATOM 705 C C . THR A 1 87 ? 20.724 -4.723 -16.285 1.00 65.81 87 THR A C 1
ATOM 707 O O . THR A 1 87 ? 19.816 -4.741 -17.115 1.00 65.81 87 THR A O 1
ATOM 710 N N . TYR A 1 88 ? 21.128 -3.580 -15.729 1.00 69.31 88 TYR A N 1
ATOM 711 C CA . TYR A 1 88 ? 20.587 -2.261 -16.067 1.00 69.31 88 TYR A CA 1
ATOM 712 C C . TYR A 1 88 ? 21.708 -1.237 -16.255 1.00 69.31 88 TYR A C 1
ATOM 714 O O . TYR A 1 88 ? 22.817 -1.396 -15.757 1.00 69.31 88 TYR A O 1
ATOM 722 N N . HIS A 1 89 ? 21.401 -0.122 -16.923 1.00 64.19 89 HIS A N 1
ATOM 723 C CA . HIS A 1 89 ? 22.373 0.955 -17.101 1.00 64.19 89 HIS A CA 1
ATOM 724 C C . HIS A 1 89 ? 22.889 1.482 -15.738 1.00 64.19 89 HIS A C 1
ATOM 726 O O . HIS A 1 89 ? 22.074 1.704 -14.832 1.00 64.19 89 HIS A O 1
ATOM 732 N N . PRO A 1 90 ? 24.196 1.782 -15.574 1.00 67.50 90 PRO A N 1
ATOM 733 C CA . PRO A 1 90 ? 24.768 2.210 -14.293 1.00 67.50 90 PRO A CA 1
ATOM 734 C C . PRO A 1 90 ? 24.064 3.410 -13.642 1.00 67.50 90 PRO A C 1
ATOM 736 O O . PRO A 1 90 ? 23.896 3.452 -12.423 1.00 67.50 90 PRO A O 1
ATOM 739 N N . ILE A 1 91 ? 23.599 4.373 -14.444 1.00 62.34 91 ILE A N 1
ATOM 740 C CA . ILE A 1 91 ? 22.843 5.541 -13.950 1.00 62.34 91 ILE A CA 1
ATOM 741 C C . ILE A 1 91 ? 21.471 5.124 -13.392 1.00 62.34 91 ILE A C 1
ATOM 743 O O . ILE A 1 91 ? 21.018 5.684 -12.394 1.00 62.34 91 ILE A O 1
ATOM 747 N N . ALA A 1 92 ? 20.825 4.119 -13.988 1.00 71.75 92 ALA A N 1
ATOM 748 C CA . ALA A 1 92 ? 19.540 3.610 -13.520 1.00 71.75 92 ALA A CA 1
ATOM 749 C C . ALA A 1 92 ? 19.685 2.868 -12.181 1.00 71.75 92 ALA A C 1
ATOM 751 O O . ALA A 1 92 ? 18.861 3.073 -11.290 1.00 71.75 92 ALA A O 1
ATOM 752 N N . TYR A 1 93 ? 20.763 2.092 -11.992 1.00 81.50 93 TYR A N 1
ATOM 753 C CA . TYR A 1 93 ? 21.111 1.519 -10.684 1.00 81.50 93 TYR A CA 1
ATOM 754 C C . TYR A 1 93 ? 21.304 2.605 -9.628 1.00 81.50 93 TYR A C 1
ATOM 756 O O . TYR A 1 93 ? 20.685 2.553 -8.564 1.00 81.50 93 TYR A O 1
ATOM 764 N N . ARG A 1 94 ? 22.113 3.624 -9.946 1.00 82.31 94 ARG A N 1
ATOM 765 C CA . ARG A 1 94 ? 22.373 4.754 -9.050 1.00 82.31 94 ARG A CA 1
ATOM 766 C C . ARG A 1 94 ? 21.077 5.433 -8.615 1.00 82.31 94 ARG A C 1
ATOM 768 O O . ARG A 1 94 ? 20.851 5.622 -7.422 1.00 82.31 94 ARG A O 1
ATOM 775 N N . PHE A 1 95 ? 20.214 5.763 -9.574 1.00 88.12 95 PHE A N 1
ATOM 776 C CA . PHE A 1 95 ? 18.909 6.353 -9.299 1.00 88.12 95 PHE A CA 1
ATOM 777 C C . PHE A 1 95 ? 18.046 5.448 -8.408 1.00 88.12 95 PHE A C 1
ATOM 779 O O . PHE A 1 95 ? 17.549 5.898 -7.374 1.00 88.12 95 PHE A O 1
ATOM 786 N N . ALA A 1 96 ? 17.893 4.176 -8.786 1.00 93.19 96 ALA A N 1
ATOM 787 C CA . ALA A 1 96 ? 17.026 3.234 -8.091 1.00 93.19 96 ALA A CA 1
ATOM 788 C C . ALA A 1 96 ? 17.471 3.016 -6.634 1.00 93.19 96 ALA A C 1
ATOM 790 O O . ALA A 1 96 ? 16.638 3.009 -5.728 1.00 93.19 96 ALA A O 1
ATOM 791 N N . PHE A 1 97 ? 18.777 2.915 -6.374 1.00 95.94 97 PHE A N 1
ATOM 792 C CA . PHE A 1 97 ? 19.286 2.808 -5.006 1.00 95.94 97 PHE A CA 1
ATOM 793 C C . PHE A 1 97 ? 19.012 4.075 -4.191 1.00 95.94 97 PHE A C 1
ATOM 795 O O . PHE A 1 97 ? 18.508 3.979 -3.072 1.00 95.94 97 PHE A O 1
ATOM 802 N N . ILE A 1 98 ? 19.262 5.262 -4.755 1.00 94.12 98 ILE A N 1
ATOM 803 C CA . ILE A 1 98 ? 19.037 6.539 -4.061 1.00 94.12 98 ILE A CA 1
ATOM 804 C C . ILE A 1 98 ? 17.551 6.744 -3.739 1.00 94.12 98 ILE A C 1
ATOM 806 O O . ILE A 1 98 ? 17.211 7.118 -2.616 1.00 94.12 98 ILE A O 1
ATOM 810 N N . VAL A 1 99 ? 16.643 6.485 -4.684 1.00 97.12 99 VAL A N 1
ATOM 811 C CA . VAL A 1 99 ? 15.203 6.697 -4.461 1.00 97.12 99 VAL A CA 1
ATOM 812 C C . VAL A 1 99 ? 14.638 5.738 -3.406 1.00 97.12 99 VAL A C 1
ATOM 814 O O . VAL A 1 99 ? 13.824 6.149 -2.574 1.00 97.12 99 VAL A O 1
ATOM 817 N N . VAL A 1 100 ? 15.140 4.498 -3.349 1.00 98.31 100 VAL A N 1
ATOM 818 C CA . VAL A 1 100 ? 14.801 3.547 -2.279 1.00 98.31 100 VAL A CA 1
ATOM 819 C C . VAL A 1 100 ? 15.350 4.019 -0.929 1.00 98.31 100 VAL A C 1
ATOM 821 O O . VAL A 1 100 ? 14.603 4.016 0.051 1.00 98.31 100 VAL A O 1
ATOM 824 N N . MET A 1 101 ? 16.604 4.490 -0.861 1.00 97.62 101 MET A N 1
ATOM 825 C CA . MET A 1 101 ? 17.169 5.055 0.375 1.00 97.62 101 MET A CA 1
ATOM 826 C C . MET A 1 101 ? 16.326 6.218 0.900 1.00 97.62 101 MET A C 1
ATOM 828 O O . MET A 1 101 ? 15.987 6.247 2.082 1.00 97.62 101 MET A O 1
ATOM 832 N N . VAL A 1 102 ? 15.939 7.155 0.028 1.00 98.00 102 VAL A N 1
ATOM 833 C CA . VAL A 1 102 ? 15.110 8.309 0.405 1.00 98.00 102 VAL A CA 1
ATOM 834 C C . VAL A 1 102 ? 13.756 7.868 0.956 1.00 98.00 102 VAL A C 1
ATOM 836 O O . VAL A 1 102 ? 13.287 8.427 1.950 1.00 98.00 102 VAL A O 1
ATOM 839 N N . SER A 1 103 ? 13.144 6.832 0.379 1.00 98.44 103 SER A N 1
ATOM 840 C CA . SER A 1 103 ? 11.901 6.285 0.921 1.00 98.44 103 SER A CA 1
ATOM 841 C C . SER A 1 103 ? 12.095 5.631 2.296 1.00 98.44 103 SER A C 1
ATOM 843 O O . SER A 1 103 ? 11.309 5.900 3.207 1.00 98.44 103 SER A O 1
ATOM 845 N N . ILE A 1 104 ? 13.163 4.847 2.499 1.00 98.31 104 ILE A N 1
ATOM 846 C CA . ILE A 1 104 ? 13.489 4.237 3.803 1.00 98.31 104 ILE A CA 1
ATOM 847 C C . ILE A 1 104 ? 13.739 5.317 4.867 1.00 98.31 104 ILE A C 1
ATOM 849 O O . ILE A 1 104 ? 13.224 5.217 5.984 1.00 98.31 104 ILE A O 1
ATOM 853 N N . LEU A 1 105 ? 14.472 6.379 4.524 1.00 97.38 105 LEU A N 1
ATOM 854 C CA . LEU A 1 105 ? 14.701 7.525 5.410 1.00 97.38 105 LEU A CA 1
ATOM 855 C C . LEU A 1 105 ? 13.393 8.246 5.758 1.00 97.38 105 LEU A C 1
ATOM 857 O O . LEU A 1 105 ? 13.162 8.569 6.921 1.00 97.38 105 LEU A O 1
ATOM 861 N N . GLY A 1 106 ? 12.502 8.444 4.782 1.00 97.56 106 GLY A N 1
ATOM 862 C CA . GLY A 1 106 ? 11.174 9.007 5.027 1.00 97.56 106 GLY A CA 1
ATOM 863 C C . GLY A 1 106 ? 10.360 8.142 5.993 1.00 97.56 106 GLY A C 1
ATOM 864 O O . GLY A 1 106 ? 9.884 8.637 7.014 1.00 97.56 106 GLY A O 1
ATOM 865 N N . LEU A 1 107 ? 10.258 6.836 5.726 1.00 98.00 107 LEU A N 1
ATOM 866 C CA . LEU A 1 107 ? 9.521 5.878 6.561 1.00 98.00 107 LEU A CA 1
ATOM 867 C C . LEU A 1 107 ? 10.050 5.832 8.000 1.00 98.00 107 LEU A C 1
ATOM 869 O O . LEU A 1 107 ? 9.268 5.899 8.950 1.00 98.00 107 LEU A O 1
ATOM 873 N N . THR A 1 108 ? 11.372 5.742 8.171 1.00 95.75 108 THR A N 1
ATOM 874 C CA . THR A 1 108 ? 12.006 5.717 9.498 1.00 95.75 108 THR A CA 1
ATOM 875 C C . THR A 1 108 ? 11.779 7.024 10.256 1.00 95.75 108 THR A C 1
ATOM 877 O O . THR A 1 108 ? 11.333 6.986 11.405 1.00 95.75 108 THR A O 1
ATOM 880 N N . ALA A 1 109 ? 11.990 8.179 9.616 1.00 95.00 109 ALA A N 1
ATOM 881 C CA . ALA A 1 109 ? 11.737 9.487 10.218 1.00 95.00 109 ALA A CA 1
ATOM 882 C C . ALA A 1 109 ? 10.263 9.659 10.621 1.00 95.00 109 ALA A C 1
ATOM 884 O O . ALA A 1 109 ? 9.970 10.083 11.740 1.00 95.00 109 ALA A O 1
ATOM 885 N N . GLY A 1 110 ? 9.326 9.269 9.752 1.00 94.94 110 GLY A N 1
ATOM 886 C CA . GLY A 1 110 ? 7.891 9.299 10.033 1.00 94.94 110 GLY A CA 1
ATOM 887 C C . GLY A 1 110 ? 7.508 8.436 11.235 1.00 94.94 110 GLY A C 1
ATOM 888 O O . GLY A 1 110 ? 6.788 8.889 12.129 1.00 94.94 110 GLY A O 1
ATOM 889 N N . GLY A 1 111 ? 8.038 7.213 11.308 1.00 93.06 111 GLY A N 1
ATOM 890 C CA . GLY A 1 111 ? 7.829 6.320 12.445 1.00 93.06 111 GLY A CA 1
ATOM 891 C C . GLY A 1 111 ? 8.336 6.914 13.766 1.00 93.06 111 GLY A C 1
ATOM 892 O O . GLY A 1 111 ? 7.598 6.939 14.758 1.00 93.06 111 GLY A O 1
ATOM 893 N N . LEU A 1 112 ? 9.555 7.467 13.765 1.00 90.69 112 LEU A N 1
ATOM 894 C CA . LEU A 1 112 ? 10.161 8.118 14.933 1.00 90.69 112 LEU A CA 1
ATOM 895 C C . LEU A 1 112 ? 9.360 9.345 15.390 1.00 90.69 112 LEU A C 1
ATOM 897 O O . LEU A 1 112 ? 9.057 9.470 16.580 1.00 90.69 112 LEU A O 1
ATOM 901 N N . LEU A 1 113 ? 8.957 10.216 14.457 1.00 89.38 113 LEU A N 1
ATOM 902 C CA . LEU A 1 113 ? 8.136 11.396 14.742 1.00 89.38 113 LEU A CA 1
ATOM 903 C C . LEU A 1 113 ? 6.799 11.002 15.374 1.00 89.38 113 LEU A C 1
ATOM 905 O O . LEU A 1 113 ? 6.433 11.515 16.436 1.00 89.38 113 LEU A O 1
ATOM 909 N N . ALA A 1 114 ? 6.080 10.047 14.778 1.00 88.69 114 ALA A N 1
ATOM 910 C CA . ALA A 1 114 ? 4.817 9.572 15.333 1.00 88.69 114 ALA A CA 1
ATOM 911 C C . ALA A 1 114 ? 5.005 8.972 16.733 1.00 88.69 114 ALA A C 1
ATOM 913 O O . ALA A 1 114 ? 4.230 9.272 17.646 1.00 88.69 114 ALA A O 1
ATOM 914 N N . ARG A 1 115 ? 6.056 8.170 16.942 1.00 85.25 115 ARG A N 1
ATOM 915 C CA . ARG A 1 115 ? 6.366 7.591 18.254 1.00 85.25 115 ARG A CA 1
ATOM 916 C C . ARG A 1 115 ? 6.650 8.670 19.297 1.00 85.25 115 ARG A C 1
ATOM 918 O O . ARG A 1 115 ? 6.119 8.582 20.407 1.00 85.25 115 ARG A O 1
ATOM 925 N N . TYR A 1 116 ? 7.409 9.698 18.930 1.00 83.19 116 TYR A N 1
ATOM 926 C CA . TYR A 1 116 ? 7.719 10.841 19.783 1.00 83.19 116 TYR A CA 1
ATOM 927 C C . TYR A 1 116 ? 6.458 11.609 20.212 1.00 83.19 116 TYR A C 1
ATOM 929 O O . TYR A 1 116 ? 6.227 11.816 21.408 1.00 83.19 116 TYR A O 1
ATOM 937 N N . PHE A 1 117 ? 5.579 11.958 19.264 1.00 78.56 117 PHE A N 1
ATOM 938 C CA . PHE A 1 117 ? 4.313 12.638 19.570 1.00 78.56 117 PHE A CA 1
ATOM 939 C C . PHE A 1 117 ? 3.378 11.794 20.447 1.00 78.56 117 PHE A C 1
ATOM 941 O O . PHE A 1 117 ? 2.611 12.335 21.248 1.00 78.56 117 PHE A O 1
ATOM 948 N N . ILE A 1 118 ? 3.439 10.466 20.323 1.00 73.56 118 ILE A N 1
ATOM 949 C CA . ILE A 1 118 ? 2.657 9.545 21.151 1.00 73.56 118 ILE A CA 1
ATOM 950 C C . ILE A 1 118 ? 3.214 9.464 22.574 1.00 73.56 118 ILE A C 1
ATOM 952 O O . ILE A 1 118 ? 2.423 9.496 23.514 1.00 73.56 118 ILE A O 1
ATOM 956 N N . ALA A 1 119 ? 4.537 9.382 22.740 1.00 67.88 119 ALA A N 1
ATOM 957 C CA . ALA A 1 119 ? 5.185 9.282 24.048 1.00 67.88 119 ALA A CA 1
ATOM 958 C C . ALA A 1 119 ? 4.933 10.518 24.931 1.00 67.88 119 ALA A C 1
ATOM 960 O O . ALA A 1 119 ? 4.772 10.388 26.143 1.00 67.88 119 ALA A O 1
ATOM 961 N N . ARG A 1 120 ? 4.818 11.711 24.327 1.00 60.44 120 ARG A N 1
ATOM 962 C CA . ARG A 1 120 ? 4.507 12.961 25.046 1.00 60.44 120 ARG A CA 1
ATOM 963 C C . ARG A 1 120 ? 3.085 13.036 25.596 1.00 60.44 120 ARG A C 1
ATOM 965 O O . ARG A 1 120 ? 2.847 13.733 26.579 1.00 60.44 120 ARG A O 1
ATOM 972 N N . LYS A 1 121 ? 2.123 12.328 25.003 1.00 57.72 121 LYS A N 1
ATOM 973 C CA . LYS A 1 121 ? 0.771 12.266 25.562 1.00 57.72 121 LYS A CA 1
ATOM 974 C C . LYS A 1 121 ? 0.762 11.194 26.663 1.00 57.72 121 LYS A C 1
ATOM 976 O O . LYS A 1 121 ? 0.566 10.018 26.364 1.00 57.72 121 LYS A O 1
ATOM 981 N N . LYS A 1 122 ? 0.947 11.589 27.937 1.00 39.50 122 LYS A N 1
ATOM 982 C CA . LYS A 1 122 ? 0.612 10.754 29.114 1.00 39.50 122 LYS A CA 1
ATOM 983 C C . LYS A 1 122 ? -0.876 10.414 29.032 1.00 39.50 122 LYS A C 1
ATOM 985 O O . LYS A 1 122 ? -1.730 11.211 29.403 1.00 39.50 122 LYS A O 1
ATOM 990 N N . ILE A 1 123 ? -1.203 9.262 28.461 1.00 46.16 123 ILE A N 1
ATOM 991 C CA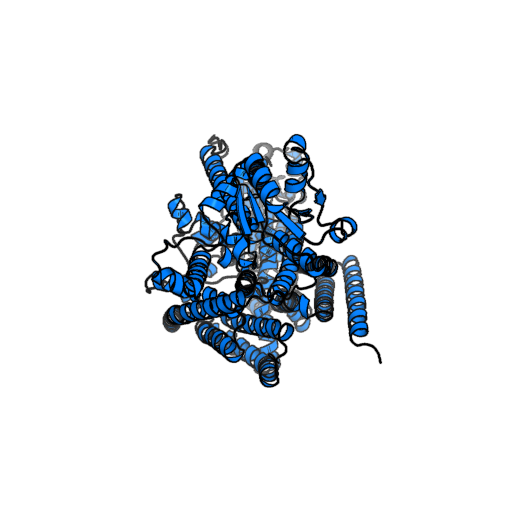 . ILE A 1 123 ? -2.592 8.869 28.230 1.00 46.16 123 ILE A CA 1
ATOM 992 C C . ILE A 1 123 ? -2.981 7.883 29.314 1.00 46.16 123 ILE A C 1
ATOM 994 O O . ILE A 1 123 ? -2.710 6.687 29.220 1.00 46.16 123 ILE A O 1
ATOM 998 N N . GLN A 1 124 ? -3.647 8.410 30.339 1.00 35.31 124 GLN A N 1
ATOM 999 C CA . GLN A 1 124 ? -4.541 7.606 31.153 1.00 35.31 124 GLN A CA 1
ATOM 1000 C C . GLN A 1 124 ? -5.666 7.124 30.237 1.00 35.31 124 GLN A C 1
ATOM 1002 O O . GLN A 1 124 ? -6.377 7.920 29.624 1.00 35.31 124 GLN A O 1
ATOM 1007 N N . VAL A 1 125 ? -5.769 5.808 30.074 1.00 41.47 125 VAL A N 1
ATOM 1008 C CA . VAL A 1 125 ? -6.903 5.176 29.405 1.00 41.47 125 VAL A CA 1
ATOM 1009 C C . VAL A 1 125 ? -8.045 5.199 30.414 1.00 41.47 125 VAL A C 1
ATOM 1011 O O . VAL A 1 125 ? -7.953 4.482 31.412 1.00 41.47 125 VAL A O 1
ATOM 1014 N N . PRO A 1 126 ? -9.107 5.995 30.214 1.00 33.88 126 PRO A N 1
ATOM 1015 C CA . PRO A 1 126 ? -10.251 5.900 31.096 1.00 33.88 126 PRO A CA 1
ATOM 1016 C C . PRO A 1 126 ? -10.897 4.530 30.846 1.00 33.88 126 PRO A C 1
ATOM 1018 O O . PRO A 1 126 ? -11.370 4.234 29.744 1.00 33.88 126 PRO A O 1
ATOM 1021 N N . LYS A 1 127 ? -10.870 3.661 31.862 1.00 37.16 127 LYS A N 1
ATOM 1022 C CA . LYS A 1 127 ? -11.742 2.485 31.941 1.00 37.16 127 LYS A CA 1
ATOM 1023 C C . LYS A 1 127 ? -13.163 3.001 32.163 1.00 37.16 127 LYS A C 1
ATOM 1025 O O . LYS A 1 127 ? -13.643 3.037 33.286 1.00 37.16 127 LYS A O 1
ATOM 1030 N N . ILE A 1 128 ? -13.822 3.436 31.095 1.00 37.09 128 ILE A N 1
ATOM 1031 C CA . ILE A 1 128 ? -15.265 3.672 31.145 1.00 37.09 128 ILE A CA 1
ATOM 1032 C C . ILE A 1 128 ? -15.917 2.319 30.891 1.00 37.09 128 ILE A C 1
ATOM 1034 O O . ILE A 1 128 ? -15.976 1.843 29.753 1.00 37.09 128 ILE A O 1
ATOM 1038 N N . GLY A 1 129 ? -16.342 1.680 31.980 1.00 44.91 129 GLY A N 1
ATOM 1039 C CA . GLY A 1 129 ? -17.298 0.587 31.927 1.00 44.91 129 GLY A CA 1
ATOM 1040 C C . GLY A 1 129 ? -18.608 1.135 31.377 1.00 44.91 129 GLY A C 1
ATOM 1041 O O . GLY A 1 129 ? -19.265 1.937 32.022 1.00 44.91 129 GLY A O 1
ATOM 1042 N N . SER A 1 130 ? -18.962 0.741 30.160 1.00 48.22 130 SER A N 1
ATOM 1043 C CA . SER A 1 130 ? -20.300 0.961 29.614 1.00 48.22 130 SER A CA 1
ATOM 1044 C C . SER A 1 130 ? -20.760 -0.360 29.019 1.00 48.22 130 SER A C 1
ATOM 1046 O O . SER A 1 130 ? -20.326 -0.770 27.941 1.00 48.22 130 SER A O 1
ATOM 1048 N N . SER A 1 131 ? -21.620 -1.060 29.754 1.00 52.50 131 SER A N 1
ATOM 1049 C CA . SER A 1 131 ? -22.276 -2.300 29.321 1.00 52.50 131 SER A CA 1
ATOM 1050 C C . SER A 1 131 ? -22.921 -2.151 27.931 1.00 52.50 131 SER A C 1
ATOM 1052 O O . SER A 1 131 ? -22.858 -3.070 27.115 1.00 52.50 131 SER A O 1
ATOM 1054 N N . LEU A 1 132 ? -23.431 -0.957 27.605 1.00 51.31 132 LEU A N 1
ATOM 1055 C CA . LEU A 1 132 ? -23.981 -0.586 26.294 1.00 51.31 132 LEU A CA 1
ATOM 1056 C C . LEU A 1 132 ? -22.966 -0.703 25.146 1.00 51.31 132 LEU A C 1
ATOM 1058 O O . LEU A 1 132 ? -23.292 -1.231 24.080 1.00 51.31 132 LEU A O 1
ATOM 1062 N N . LYS A 1 133 ? -21.708 -0.292 25.357 1.00 65.50 133 LYS A N 1
ATOM 1063 C CA . LYS A 1 133 ? -20.646 -0.419 24.347 1.00 65.50 133 LYS A CA 1
ATOM 1064 C C . LYS A 1 133 ? -20.323 -1.884 24.065 1.00 65.50 133 LYS A C 1
ATOM 1066 O O . LYS A 1 133 ? -20.083 -2.253 22.915 1.00 65.50 133 LYS A O 1
ATOM 1071 N N . GLU A 1 134 ? -20.343 -2.733 25.090 1.00 70.38 134 GLU A N 1
ATOM 1072 C CA . GLU A 1 134 ? -20.137 -4.172 24.919 1.00 70.38 134 GLU A CA 1
ATOM 1073 C C . GLU A 1 134 ? -21.299 -4.842 24.180 1.00 70.38 134 GLU A C 1
ATOM 1075 O O . GLU A 1 134 ? -21.066 -5.682 23.308 1.00 70.38 134 GLU A O 1
ATOM 1080 N N . VAL A 1 135 ? -22.544 -4.454 24.482 1.00 70.56 135 VAL A N 1
ATOM 1081 C CA . VAL A 1 135 ? -23.740 -4.941 23.777 1.00 70.56 135 VAL A CA 1
ATOM 1082 C C . VAL A 1 135 ? -23.701 -4.529 22.305 1.00 70.56 135 VAL A C 1
ATOM 1084 O O . VAL A 1 135 ? -23.862 -5.385 21.433 1.00 70.56 135 VAL A O 1
ATOM 1087 N N . TYR A 1 136 ? -23.401 -3.263 22.011 1.00 75.75 136 TYR A N 1
ATOM 1088 C CA . TYR A 1 136 ? -23.264 -2.775 20.639 1.00 75.75 136 TYR A CA 1
ATOM 1089 C C . TYR A 1 136 ? -22.164 -3.518 19.867 1.00 75.75 136 TYR A C 1
ATOM 1091 O O . TYR A 1 136 ? -22.406 -3.992 18.760 1.00 75.75 136 TYR A O 1
ATOM 1099 N N . ILE A 1 137 ? -20.977 -3.714 20.457 1.00 83.81 137 ILE A N 1
ATOM 1100 C CA . ILE A 1 137 ? -19.886 -4.467 19.810 1.00 83.81 137 ILE A CA 1
ATOM 1101 C C . ILE A 1 137 ? -20.297 -5.923 19.537 1.00 83.81 137 ILE A C 1
ATOM 1103 O O . ILE A 1 137 ? -19.955 -6.460 18.482 1.00 83.81 137 ILE A O 1
ATOM 1107 N N . LYS A 1 138 ? -21.055 -6.566 20.439 1.00 84.56 138 LYS A N 1
ATOM 1108 C CA . LYS A 1 138 ? -21.597 -7.920 20.216 1.00 84.56 138 LYS A CA 1
ATOM 1109 C C . LYS A 1 138 ? -22.588 -7.955 19.048 1.00 84.56 138 LYS A C 1
ATOM 1111 O O . LYS A 1 138 ? -22.513 -8.874 18.235 1.00 84.56 138 LYS A O 1
ATOM 1116 N N . ARG A 1 139 ? -23.482 -6.964 18.927 1.00 81.44 139 ARG A N 1
ATOM 1117 C CA . ARG A 1 139 ? -24.420 -6.861 17.792 1.00 81.44 139 ARG A CA 1
ATOM 1118 C C . ARG A 1 139 ? -23.700 -6.566 16.483 1.00 81.44 139 ARG A C 1
ATOM 1120 O O . ARG A 1 139 ? -23.935 -7.258 15.499 1.00 81.44 139 ARG A O 1
ATOM 1127 N N . LEU A 1 140 ? -22.750 -5.636 16.496 1.00 86.12 140 LEU A N 1
ATOM 1128 C CA . LEU A 1 140 ? -21.909 -5.321 15.344 1.00 86.12 140 LEU A CA 1
ATOM 1129 C C . LEU A 1 140 ? -21.141 -6.554 14.854 1.00 86.12 140 LEU A C 1
ATOM 1131 O O . LEU A 1 140 ? -21.072 -6.802 13.652 1.00 86.12 140 LEU A O 1
ATOM 1135 N N . ARG A 1 141 ? -20.620 -7.368 15.780 1.00 92.50 141 ARG A N 1
ATOM 1136 C CA . ARG A 1 141 ? -19.965 -8.646 15.475 1.00 92.50 141 ARG A CA 1
ATOM 1137 C C . ARG A 1 141 ? -20.919 -9.636 14.811 1.00 92.50 141 ARG A C 1
ATOM 1139 O O . ARG A 1 141 ? -20.535 -10.284 13.848 1.00 92.50 141 ARG A O 1
ATOM 1146 N N . PHE A 1 142 ? -22.140 -9.765 15.326 1.00 85.25 142 PHE A N 1
ATOM 1147 C CA . PHE A 1 142 ? -23.138 -10.673 14.764 1.00 85.25 142 PHE A CA 1
ATOM 1148 C C . PHE A 1 142 ? -23.536 -10.268 13.339 1.00 85.25 142 PHE A C 1
ATOM 1150 O O . PHE A 1 142 ? -23.486 -11.094 12.434 1.00 85.25 142 PHE A O 1
ATOM 1157 N N . VAL A 1 143 ? -23.848 -8.987 13.123 1.00 88.00 143 VAL A N 1
ATOM 1158 C CA . VAL A 1 143 ? -24.257 -8.469 11.808 1.00 88.00 143 VAL A CA 1
ATOM 1159 C C . VAL A 1 143 ? -23.125 -8.577 10.791 1.00 88.00 143 VAL A C 1
ATOM 1161 O O . VAL A 1 143 ? -23.337 -9.086 9.696 1.00 88.00 143 VAL A O 1
ATOM 1164 N N . SER A 1 144 ? -21.909 -8.152 11.149 1.00 93.44 144 SER A N 1
ATOM 1165 C CA . SER A 1 144 ? -20.752 -8.256 10.247 1.00 93.44 144 SER A CA 1
ATOM 1166 C C . SER A 1 144 ? -20.414 -9.705 9.885 1.00 93.44 144 SER A C 1
ATOM 1168 O O . SER A 1 144 ? -20.078 -9.967 8.733 1.00 93.44 144 SER A O 1
ATOM 1170 N N . LEU A 1 145 ? -20.567 -10.655 10.817 1.00 93.44 145 LEU A N 1
ATOM 1171 C CA . LEU A 1 145 ? -20.428 -12.082 10.517 1.00 93.44 145 LEU A CA 1
ATOM 1172 C C . LEU A 1 145 ? -21.527 -12.578 9.570 1.00 93.44 145 LEU A C 1
ATOM 1174 O O . LEU A 1 145 ? -21.223 -13.303 8.629 1.00 93.44 145 LEU A O 1
ATOM 1178 N N . GLY A 1 146 ? -22.782 -12.179 9.793 1.00 86.81 146 GLY A N 1
ATOM 1179 C CA . GLY A 1 146 ? -23.900 -12.537 8.918 1.00 86.81 146 GLY A CA 1
ATOM 1180 C C . GLY A 1 146 ? -23.696 -12.042 7.487 1.00 86.81 146 GLY A C 1
ATOM 1181 O O . GLY A 1 146 ? -23.831 -12.817 6.545 1.00 86.81 146 GLY A O 1
ATOM 1182 N N . VAL A 1 147 ? -23.274 -10.782 7.322 1.00 91.62 147 VAL A N 1
ATOM 1183 C CA . VAL A 1 147 ? -22.936 -10.225 6.003 1.00 91.62 147 VAL A CA 1
ATOM 1184 C C . VAL A 1 147 ? -21.760 -10.974 5.380 1.00 91.62 147 VAL A C 1
ATOM 1186 O O . VAL A 1 147 ? -21.829 -11.306 4.203 1.00 91.62 147 VAL A O 1
ATOM 1189 N N . PHE A 1 148 ? -20.709 -11.283 6.148 1.00 95.44 148 PHE A N 1
ATOM 1190 C CA . PHE A 1 148 ? -19.570 -12.060 5.651 1.00 95.44 148 PHE A CA 1
ATOM 1191 C C . PHE A 1 148 ? -20.000 -13.436 5.125 1.00 95.44 148 PHE A C 1
ATOM 1193 O O . PHE A 1 148 ? -19.640 -13.796 4.010 1.00 95.44 148 PHE A O 1
ATOM 1200 N N . LEU A 1 149 ? -20.796 -14.185 5.893 1.00 90.44 149 LEU A N 1
ATOM 1201 C CA . LEU A 1 149 ? -21.266 -15.515 5.495 1.00 90.44 149 LEU A CA 1
ATOM 1202 C C . LEU A 1 149 ? -22.186 -15.462 4.270 1.00 90.44 149 LEU A C 1
ATOM 1204 O O . LEU A 1 149 ? -22.095 -16.332 3.411 1.00 90.44 149 LEU A O 1
ATOM 1208 N N . LEU A 1 150 ? -23.031 -14.433 4.169 1.00 88.75 150 LEU A N 1
ATOM 1209 C CA . LEU A 1 150 ? -23.918 -14.236 3.023 1.00 88.75 150 LEU A CA 1
ATOM 1210 C C . LEU A 1 150 ? -23.145 -13.886 1.746 1.00 88.75 150 LEU A C 1
ATOM 1212 O O . LEU A 1 150 ? -23.507 -14.340 0.665 1.00 88.75 150 LEU A O 1
ATOM 1216 N N . THR A 1 151 ? -22.087 -13.079 1.848 1.00 92.94 151 THR A N 1
ATOM 1217 C CA . THR A 1 151 ? -21.343 -12.602 0.673 1.00 92.94 151 THR A CA 1
ATOM 1218 C C . THR A 1 151 ? -20.208 -13.533 0.250 1.00 92.94 151 THR A C 1
ATOM 1220 O O . THR A 1 151 ? -19.837 -13.545 -0.923 1.00 92.94 151 THR A O 1
ATOM 1223 N N . TYR A 1 152 ? -19.675 -14.342 1.169 1.00 92.69 152 TYR A N 1
ATOM 1224 C CA . TYR A 1 152 ? -18.551 -15.249 0.918 1.00 92.69 152 TYR A CA 1
ATOM 1225 C C . TYR A 1 152 ? -18.758 -16.209 -0.273 1.00 92.69 152 TYR A C 1
ATOM 1227 O O . TYR A 1 152 ? -17.836 -16.318 -1.085 1.00 92.69 152 TYR A O 1
ATOM 1235 N N . PRO A 1 153 ? -19.934 -16.847 -0.474 1.00 90.50 153 PRO A N 1
ATOM 1236 C CA . PRO A 1 153 ? -20.176 -17.687 -1.648 1.00 90.50 153 PRO A CA 1
ATOM 1237 C C . PRO A 1 153 ? -20.002 -16.939 -2.974 1.00 90.50 153 PRO A C 1
ATOM 1239 O O . PRO A 1 153 ? -19.431 -17.485 -3.912 1.00 90.50 153 PRO A O 1
ATOM 1242 N N . PHE A 1 154 ? -20.415 -15.671 -3.051 1.00 90.44 154 PHE A N 1
ATOM 1243 C CA . PHE A 1 154 ? -20.255 -14.855 -4.260 1.00 90.44 154 PHE A CA 1
ATOM 1244 C C . PHE A 1 154 ? -18.790 -14.512 -4.529 1.00 90.44 154 PHE A C 1
ATOM 1246 O O . PHE A 1 154 ? -18.351 -14.523 -5.679 1.00 90.44 154 PHE A O 1
ATOM 1253 N N . TYR A 1 155 ? -18.017 -14.246 -3.473 1.00 92.00 155 TYR A N 1
ATOM 1254 C CA . TYR A 1 155 ? -16.570 -14.090 -3.591 1.00 92.00 155 TYR A CA 1
ATOM 1255 C C . TYR A 1 155 ? -15.913 -15.369 -4.118 1.00 92.00 155 TYR A C 1
ATOM 1257 O O . TYR A 1 155 ? -15.145 -15.309 -5.076 1.00 92.00 155 TYR A O 1
ATOM 1265 N N . PHE A 1 156 ? -16.281 -16.527 -3.569 1.00 89.94 156 PHE A N 1
ATOM 1266 C CA . PHE A 1 156 ? -15.760 -17.819 -4.005 1.00 89.94 156 PHE A CA 1
ATOM 1267 C C . PHE A 1 156 ? -16.130 -18.153 -5.460 1.00 89.94 156 PHE A C 1
ATOM 1269 O O . PHE A 1 156 ? -15.248 -18.480 -6.250 1.00 89.94 156 PHE A O 1
ATOM 1276 N N . ILE A 1 157 ? -17.404 -18.014 -5.844 1.00 88.12 157 ILE A N 1
ATOM 1277 C CA . ILE A 1 157 ? -17.894 -18.310 -7.204 1.00 88.12 157 ILE A CA 1
ATOM 1278 C C . ILE A 1 157 ? -17.173 -17.455 -8.250 1.00 88.12 157 ILE A C 1
ATOM 1280 O O . ILE A 1 157 ? -16.779 -17.966 -9.295 1.00 88.12 157 ILE A O 1
ATOM 1284 N N . ARG A 1 158 ? -16.926 -16.174 -7.961 1.00 89.06 158 ARG A N 1
ATOM 1285 C CA . ARG A 1 158 ? -16.190 -15.285 -8.870 1.00 89.06 158 ARG A CA 1
ATOM 1286 C C . ARG A 1 158 ? -14.729 -15.708 -9.054 1.00 89.06 158 ARG A C 1
ATOM 1288 O O . ARG A 1 158 ? -14.174 -15.569 -10.142 1.00 89.06 158 ARG A O 1
ATOM 1295 N N . LEU A 1 159 ? -14.081 -16.209 -8.002 1.00 89.25 159 LEU A N 1
ATOM 1296 C CA . LEU A 1 159 ? -12.737 -16.783 -8.125 1.00 89.25 159 LEU A CA 1
ATOM 1297 C C . LEU A 1 159 ? -12.762 -18.093 -8.913 1.00 89.25 159 LEU A C 1
ATOM 1299 O O . LEU A 1 159 ? -11.864 -18.346 -9.713 1.00 89.25 159 LEU A O 1
ATOM 1303 N N . PHE A 1 160 ? -13.806 -18.894 -8.722 1.00 87.00 160 PHE A N 1
ATOM 1304 C CA . PHE A 1 160 ? -13.988 -20.150 -9.430 1.00 87.00 160 PHE A CA 1
ATOM 1305 C C . PHE A 1 160 ? -14.246 -19.950 -10.933 1.00 87.00 160 PHE A C 1
ATOM 1307 O O . PHE A 1 160 ? -13.633 -20.640 -11.739 1.00 87.00 160 PHE A O 1
ATOM 1314 N N . GLU A 1 161 ? -15.048 -18.958 -11.336 1.00 88.06 161 GLU A N 1
ATOM 1315 C CA . GLU A 1 161 ? -15.244 -18.590 -12.752 1.00 88.06 161 GLU A CA 1
ATOM 1316 C C . GLU A 1 161 ? -13.909 -18.256 -13.433 1.00 88.06 161 GLU A C 1
ATOM 1318 O O . GLU A 1 161 ? -13.601 -18.764 -14.512 1.00 88.06 161 GLU A O 1
ATOM 1323 N N . ARG A 1 162 ? -13.072 -17.451 -12.767 1.00 86.81 162 ARG A N 1
ATOM 1324 C CA . ARG A 1 162 ? -11.733 -17.104 -13.267 1.00 86.81 162 ARG A CA 1
ATOM 1325 C C . ARG A 1 162 ? -10.837 -18.330 -13.406 1.00 86.81 162 ARG A C 1
ATOM 1327 O O . ARG A 1 162 ? -10.065 -18.416 -14.358 1.00 86.81 162 ARG A O 1
ATOM 1334 N N . LEU A 1 163 ? -10.939 -19.276 -12.472 1.00 86.75 163 LEU A N 1
ATOM 1335 C CA . LEU A 1 163 ? -10.213 -20.539 -12.553 1.00 86.75 163 LEU A CA 1
ATOM 1336 C C . LEU A 1 163 ? -10.677 -21.375 -13.750 1.00 86.75 163 LEU A C 1
ATOM 1338 O O . LEU A 1 163 ? -9.828 -21.850 -14.496 1.00 86.75 163 LEU A O 1
ATOM 1342 N N . LEU A 1 164 ? -11.989 -21.524 -13.961 1.00 85.50 164 LEU A N 1
ATOM 1343 C CA . LEU A 1 164 ? -12.535 -22.282 -15.092 1.00 85.50 164 LEU A CA 1
ATOM 1344 C C . LEU A 1 164 ? -12.062 -21.717 -16.432 1.00 85.50 164 LEU A C 1
ATOM 1346 O O . LEU A 1 164 ? -11.625 -22.482 -17.288 1.00 85.50 164 LEU A O 1
ATOM 1350 N N . TYR A 1 165 ? -12.071 -20.389 -16.582 1.00 84.81 165 TYR A N 1
ATOM 1351 C CA . TYR A 1 165 ? -11.532 -19.746 -17.778 1.00 84.81 165 TYR A CA 1
ATOM 1352 C C . TYR A 1 165 ? -10.034 -20.042 -17.945 1.00 84.81 165 TYR A C 1
ATOM 1354 O O . TYR A 1 165 ? -9.603 -20.490 -19.003 1.00 84.81 165 TYR A O 1
ATOM 1362 N N . ARG A 1 166 ? -9.235 -19.890 -16.878 1.00 82.69 166 ARG A N 1
ATOM 1363 C CA . ARG A 1 166 ? -7.791 -20.181 -16.915 1.00 82.69 166 ARG A CA 1
ATOM 1364 C C . ARG A 1 166 ? -7.481 -21.648 -17.216 1.00 82.69 166 ARG A C 1
ATOM 1366 O O . ARG A 1 166 ? -6.432 -21.932 -17.772 1.00 82.69 166 ARG A O 1
ATOM 1373 N N . LEU A 1 167 ? -8.329 -22.599 -16.831 1.00 81.94 167 LEU A N 1
ATOM 1374 C CA . LEU A 1 167 ? -8.118 -24.011 -17.176 1.00 81.94 167 LEU A CA 1
ATOM 1375 C C . LEU A 1 167 ? -8.293 -24.278 -18.679 1.00 81.94 167 LEU A C 1
ATOM 1377 O O . LEU A 1 167 ? -7.757 -25.262 -19.178 1.00 81.94 167 LEU A O 1
ATOM 1381 N N . GLN A 1 168 ? -9.006 -23.401 -19.387 1.00 80.38 168 GLN A N 1
ATOM 1382 C CA . GLN A 1 168 ? -9.264 -23.502 -20.824 1.00 80.38 168 GLN A CA 1
ATOM 1383 C C . GLN A 1 168 ? -8.309 -22.642 -21.668 1.00 80.38 168 GLN A C 1
ATOM 1385 O O . GLN A 1 168 ? -8.214 -22.847 -22.875 1.00 80.38 168 GLN A O 1
ATOM 1390 N N . THR A 1 169 ? -7.596 -21.686 -21.062 1.00 78.19 169 THR A N 1
ATOM 1391 C CA . THR A 1 169 ? -6.741 -20.719 -21.772 1.00 78.19 169 THR A CA 1
ATOM 1392 C C . THR A 1 169 ? -5.343 -20.599 -21.162 1.00 78.19 169 THR A C 1
ATOM 1394 O O . THR A 1 169 ? -5.098 -20.986 -20.025 1.00 78.19 169 THR A O 1
ATOM 1397 N N . SER A 1 170 ? -4.400 -19.978 -21.876 1.00 77.81 170 SER A N 1
ATOM 1398 C CA . SER A 1 170 ? -3.102 -19.627 -21.283 1.00 77.81 170 SER A CA 1
ATOM 1399 C C . SER A 1 170 ? -3.229 -18.499 -20.242 1.00 77.81 170 SER A C 1
ATOM 1401 O O . SER A 1 170 ? -4.203 -17.741 -20.233 1.00 77.81 170 SER A O 1
ATOM 1403 N N . TYR A 1 171 ? -2.219 -18.360 -19.372 1.00 72.88 171 TYR A N 1
ATOM 1404 C CA . TYR A 1 171 ? -2.150 -17.282 -18.373 1.00 72.88 171 TYR A CA 1
ATOM 1405 C C . TYR A 1 171 ? -2.234 -15.891 -19.020 1.00 72.88 171 TYR A C 1
ATOM 1407 O O . TYR A 1 171 ? -2.984 -15.039 -18.558 1.00 72.88 171 TYR A O 1
ATOM 1415 N N . TYR A 1 172 ? -1.509 -15.666 -20.116 1.00 74.88 172 TYR A N 1
ATOM 1416 C CA . TYR A 1 172 ? -1.508 -14.378 -20.814 1.00 74.88 172 TYR A CA 1
ATOM 1417 C C . TYR A 1 172 ? -2.822 -14.115 -21.560 1.00 74.88 172 TYR A C 1
ATOM 1419 O O . TYR A 1 172 ? -3.340 -13.002 -21.508 1.00 74.88 172 TYR A O 1
ATOM 1427 N N . ALA A 1 173 ? -3.436 -15.152 -22.143 1.00 73.00 173 ALA A N 1
ATOM 1428 C CA . ALA A 1 173 ? -4.762 -15.041 -22.753 1.00 73.00 173 ALA A CA 1
ATOM 1429 C C . ALA A 1 173 ? -5.854 -14.676 -21.731 1.00 73.00 173 ALA A C 1
ATOM 1431 O O . ALA A 1 173 ? -6.797 -13.966 -22.074 1.00 73.00 173 ALA A O 1
ATOM 1432 N N . TYR A 1 174 ? -5.713 -15.099 -20.469 1.00 78.06 174 TYR A N 1
ATOM 1433 C CA . TYR A 1 174 ? -6.574 -14.631 -19.379 1.00 78.06 174 TYR A CA 1
ATOM 1434 C C . TYR A 1 174 ? -6.452 -13.117 -19.152 1.00 78.06 174 TYR A C 1
ATOM 1436 O O . TYR A 1 174 ? -7.469 -12.442 -19.035 1.00 78.06 174 TYR A O 1
ATOM 1444 N N . TYR A 1 175 ? -5.240 -12.556 -19.153 1.00 71.75 175 TYR A N 1
ATOM 1445 C CA . TYR A 1 175 ? -5.054 -11.110 -18.974 1.00 71.75 175 TYR A CA 1
ATOM 1446 C C . TYR A 1 175 ? -5.451 -10.269 -20.186 1.00 71.75 175 TYR A C 1
ATOM 1448 O O . TYR A 1 175 ? -5.787 -9.100 -20.009 1.00 71.75 175 TYR A O 1
ATOM 1456 N N . ALA A 1 176 ? -5.414 -10.840 -21.388 1.00 71.50 176 ALA A N 1
ATOM 1457 C CA . ALA A 1 176 ? -5.817 -10.151 -22.608 1.00 71.50 176 ALA A CA 1
ATOM 1458 C C . ALA A 1 176 ? -7.343 -10.168 -22.818 1.00 71.50 176 ALA A C 1
ATOM 1460 O O . ALA A 1 176 ? -7.921 -9.135 -23.148 1.00 71.50 176 ALA A O 1
ATOM 1461 N N . ASN A 1 177 ? -7.999 -11.313 -22.579 1.00 77.88 177 ASN A N 1
ATOM 1462 C CA . ASN A 1 177 ? -9.327 -11.594 -23.144 1.00 77.88 177 ASN A CA 1
ATOM 1463 C C . ASN A 1 177 ? -10.412 -11.977 -22.120 1.00 77.88 177 ASN A C 1
ATOM 1465 O O . ASN A 1 177 ? -11.536 -12.267 -22.521 1.00 77.88 177 ASN A O 1
ATOM 1469 N N . PHE A 1 178 ? -10.108 -12.065 -20.819 1.00 81.19 178 PHE A N 1
ATOM 1470 C CA . PHE A 1 178 ? -11.110 -12.508 -19.845 1.00 81.19 178 PHE A CA 1
ATOM 1471 C C . PHE A 1 178 ? -12.244 -11.489 -19.679 1.00 81.19 178 PHE A C 1
ATOM 1473 O O . PHE A 1 178 ? -12.021 -10.366 -19.226 1.00 81.19 178 PHE A O 1
ATOM 1480 N N . GLU A 1 179 ? -13.472 -11.951 -19.903 1.00 79.94 179 GLU A N 1
ATOM 1481 C CA . GLU A 1 179 ? -14.700 -11.236 -19.568 1.00 79.94 179 GLU A CA 1
ATOM 1482 C C . GLU A 1 179 ? -15.595 -12.099 -18.673 1.00 79.94 179 GLU A C 1
ATOM 1484 O O . GLU A 1 179 ? -15.785 -13.297 -18.898 1.00 79.94 179 GLU A O 1
ATOM 1489 N N . SER A 1 180 ? -16.140 -11.479 -17.627 1.00 80.69 180 SER A N 1
ATOM 1490 C CA . SER A 1 180 ? -17.024 -12.138 -16.663 1.00 80.69 180 SER A CA 1
ATOM 1491 C C . SER A 1 180 ? -18.409 -12.349 -17.271 1.00 80.69 180 SER A C 1
ATOM 1493 O O . SER A 1 180 ? -19.035 -11.387 -17.710 1.00 80.69 180 SER A O 1
ATOM 1495 N N . LYS A 1 181 ? -18.931 -13.577 -17.205 1.00 84.00 181 LYS A N 1
ATOM 1496 C CA . LYS A 1 181 ? -20.308 -13.913 -17.610 1.00 84.00 181 LYS A CA 1
ATOM 1497 C C . LYS A 1 181 ? -21.292 -13.841 -16.441 1.00 84.00 181 LYS A C 1
ATOM 1499 O O . LYS A 1 181 ? -22.503 -13.875 -16.648 1.00 84.00 181 LYS A O 1
ATOM 1504 N N . LEU A 1 182 ? -20.791 -13.748 -15.206 1.00 81.00 182 LEU A N 1
ATOM 1505 C CA . LEU A 1 182 ? -21.633 -13.603 -14.021 1.00 81.00 182 LEU A CA 1
ATOM 1506 C C . LEU A 1 182 ? -22.390 -12.257 -13.994 1.00 81.00 182 LEU A C 1
ATOM 1508 O O . LEU A 1 182 ? -21.822 -11.222 -14.353 1.00 81.00 182 LEU A O 1
ATOM 1512 N N . PRO A 1 183 ? -23.638 -12.226 -13.479 1.00 77.69 183 PRO A N 1
ATOM 1513 C CA . PRO A 1 183 ? -24.396 -10.987 -13.312 1.00 77.69 183 PRO A CA 1
ATOM 1514 C C . PRO A 1 183 ? -23.671 -9.962 -12.430 1.00 77.69 183 PRO A C 1
ATOM 1516 O O . PRO A 1 183 ? -23.073 -10.320 -11.411 1.00 77.69 183 PRO A O 1
ATOM 1519 N N . TYR A 1 184 ? -23.808 -8.670 -12.741 1.00 78.31 184 TYR A N 1
ATOM 1520 C CA . TYR A 1 184 ? -23.081 -7.588 -12.057 1.00 78.31 184 TYR A CA 1
ATOM 1521 C C . TYR A 1 184 ? -23.284 -7.545 -10.529 1.00 78.31 184 TYR A C 1
ATOM 1523 O O . TYR A 1 184 ? -22.364 -7.200 -9.787 1.00 78.31 184 TYR A O 1
ATOM 1531 N N . PHE A 1 185 ? -24.449 -7.950 -10.011 1.00 75.88 185 PHE A N 1
ATOM 1532 C CA . PHE A 1 185 ? -24.678 -7.971 -8.559 1.00 75.88 185 PHE A CA 1
ATOM 1533 C C . PHE A 1 185 ? -23.719 -8.927 -7.819 1.00 75.88 185 PHE A C 1
ATOM 1535 O O . PHE A 1 185 ? -23.368 -8.668 -6.667 1.00 75.88 185 PHE A O 1
ATOM 1542 N N . THR A 1 186 ? -23.238 -9.992 -8.477 1.00 77.69 186 THR A N 1
ATOM 1543 C CA . THR A 1 186 ? -22.260 -10.931 -7.896 1.00 77.69 186 THR A CA 1
ATOM 1544 C C . THR A 1 186 ? -20.917 -10.244 -7.636 1.00 77.69 186 THR A C 1
ATOM 1546 O O . THR A 1 186 ? -20.290 -10.480 -6.601 1.00 77.69 186 THR A O 1
ATOM 1549 N N . TYR A 1 187 ? -20.514 -9.316 -8.513 1.00 82.44 187 TYR A N 1
ATOM 1550 C CA . TYR A 1 187 ? -19.340 -8.474 -8.319 1.00 82.44 187 TYR A CA 1
ATOM 1551 C C . TYR A 1 187 ? -19.498 -7.610 -7.064 1.00 82.44 187 TYR A C 1
ATOM 1553 O O . TYR A 1 187 ? -18.632 -7.655 -6.188 1.00 82.44 187 TYR A O 1
ATOM 1561 N N . ILE A 1 188 ? -20.619 -6.895 -6.922 1.00 82.00 188 ILE A N 1
ATOM 1562 C CA . ILE A 1 188 ? -20.885 -6.036 -5.757 1.00 82.00 188 ILE A CA 1
ATOM 1563 C C . ILE A 1 188 ? -20.839 -6.853 -4.461 1.00 82.00 188 ILE A C 1
ATOM 1565 O O . ILE A 1 188 ? -20.080 -6.515 -3.550 1.00 82.00 188 ILE A O 1
ATOM 1569 N N . LEU A 1 189 ? -21.581 -7.963 -4.394 1.00 82.62 189 LEU A N 1
ATOM 1570 C CA . LEU A 1 189 ? -21.616 -8.814 -3.203 1.00 82.62 189 LEU A CA 1
ATOM 1571 C C . LEU A 1 189 ? -20.234 -9.386 -2.873 1.00 82.62 189 LEU A C 1
ATOM 1573 O O . LEU A 1 189 ? -19.844 -9.365 -1.709 1.00 82.62 189 LEU A O 1
ATOM 1577 N N . SER A 1 190 ? -19.450 -9.800 -3.875 1.00 87.81 190 SER A N 1
ATOM 1578 C CA . SER A 1 190 ? -18.085 -10.299 -3.648 1.00 87.81 190 SER A CA 1
ATOM 1579 C C . SER A 1 190 ? -17.179 -9.267 -2.959 1.00 87.81 190 SER A C 1
ATOM 1581 O O . SER A 1 190 ? -16.377 -9.625 -2.098 1.00 87.81 190 SER A O 1
ATOM 1583 N N . THR A 1 191 ? -17.321 -7.973 -3.282 1.00 87.69 191 THR A N 1
ATOM 1584 C CA . THR A 1 191 ? -16.515 -6.912 -2.644 1.00 87.69 191 THR A CA 1
ATOM 1585 C C . THR A 1 191 ? -16.856 -6.719 -1.170 1.00 87.69 191 THR A C 1
ATOM 1587 O O . THR A 1 191 ? -15.973 -6.439 -0.356 1.00 87.69 191 THR A O 1
ATOM 1590 N N . PHE A 1 192 ? -18.115 -6.950 -0.790 1.00 91.69 192 PHE A N 1
ATOM 1591 C CA . PHE A 1 192 ? -18.563 -6.801 0.590 1.00 91.69 192 PHE A CA 1
ATOM 1592 C C . PHE A 1 192 ? -17.940 -7.832 1.534 1.00 91.69 192 PHE A C 1
ATOM 1594 O O . PHE A 1 192 ? -17.860 -7.562 2.731 1.00 91.69 192 PHE A O 1
ATOM 1601 N N . THR A 1 193 ? -17.466 -8.980 1.037 1.00 93.25 193 THR A N 1
ATOM 1602 C CA . THR A 1 193 ? -16.822 -10.019 1.859 1.00 93.25 193 THR A CA 1
ATOM 1603 C C . THR A 1 193 ? -15.618 -9.476 2.622 1.00 93.25 193 THR A C 1
ATOM 1605 O O . THR A 1 193 ? -15.541 -9.637 3.841 1.00 93.25 193 THR A O 1
ATOM 1608 N N . VAL A 1 194 ? -14.709 -8.766 1.944 1.00 92.94 194 VAL A N 1
ATOM 1609 C CA . VAL A 1 194 ? -13.512 -8.192 2.584 1.00 92.94 194 VAL A CA 1
ATOM 1610 C C . VAL A 1 194 ? -13.906 -7.100 3.582 1.00 92.94 194 VAL A C 1
ATOM 1612 O O . VAL A 1 194 ? -13.398 -7.066 4.702 1.00 92.94 194 VAL A O 1
ATOM 1615 N N . TYR A 1 195 ? -14.868 -6.246 3.226 1.00 94.31 195 TYR A N 1
ATOM 1616 C CA . TYR A 1 195 ? -15.326 -5.154 4.092 1.00 94.31 195 TYR A CA 1
ATOM 1617 C C . TYR A 1 195 ? -15.999 -5.678 5.370 1.00 94.31 195 TYR A C 1
ATOM 1619 O O . TYR A 1 195 ? -15.683 -5.231 6.477 1.00 94.31 195 TYR A O 1
ATOM 1627 N N . ALA A 1 196 ? -16.873 -6.678 5.233 1.00 94.19 196 ALA A N 1
ATOM 1628 C CA . ALA A 1 196 ? -17.532 -7.347 6.346 1.00 94.19 196 ALA A CA 1
ATOM 1629 C C . ALA A 1 196 ? -16.529 -8.101 7.229 1.00 94.19 196 ALA A C 1
ATOM 1631 O O . ALA A 1 196 ? -16.607 -8.001 8.454 1.00 94.19 196 ALA A O 1
ATOM 1632 N N . MET A 1 197 ? -15.536 -8.772 6.629 1.00 96.06 197 MET A N 1
ATOM 1633 C CA . MET A 1 197 ? -14.436 -9.409 7.356 1.00 96.06 197 MET A CA 1
ATOM 1634 C C . MET A 1 197 ? -13.666 -8.395 8.211 1.00 96.06 197 MET A C 1
ATOM 1636 O O . MET A 1 197 ? -13.483 -8.619 9.408 1.00 96.06 197 MET A O 1
ATOM 1640 N N . CYS A 1 198 ? -13.232 -7.268 7.637 1.00 95.06 198 CYS A N 1
ATOM 1641 C CA . CYS A 1 198 ? -12.497 -6.236 8.372 1.00 95.06 198 CYS A CA 1
ATOM 1642 C C . CYS A 1 198 ? -13.329 -5.661 9.529 1.00 95.06 198 CYS A C 1
ATOM 1644 O O . CYS A 1 198 ? -12.815 -5.522 10.641 1.00 95.06 198 CYS A O 1
ATOM 1646 N N . MET A 1 199 ? -14.622 -5.394 9.306 1.00 93.12 199 MET A N 1
ATOM 1647 C CA . MET A 1 199 ? -15.546 -4.951 10.358 1.00 93.12 199 MET A CA 1
ATOM 1648 C C . MET A 1 199 ? -15.702 -5.997 11.466 1.00 93.12 199 MET A C 1
ATOM 1650 O O . MET A 1 199 ? -15.610 -5.661 12.649 1.00 93.12 199 MET A O 1
ATOM 1654 N N . TYR A 1 200 ? -15.877 -7.267 11.098 1.00 95.88 200 TYR A N 1
ATOM 1655 C CA . TYR A 1 200 ? -15.996 -8.384 12.030 1.00 95.88 200 TYR A CA 1
ATOM 1656 C C . TYR A 1 200 ? -14.743 -8.535 12.894 1.00 95.88 200 TYR A C 1
ATOM 1658 O O . TYR A 1 200 ? -14.824 -8.530 14.126 1.00 95.88 200 TYR A O 1
ATOM 1666 N N . LEU A 1 201 ? -13.568 -8.596 12.267 1.00 94.88 201 LEU A N 1
ATOM 1667 C CA . LEU A 1 201 ? -12.280 -8.725 12.944 1.00 94.88 201 LEU A CA 1
ATOM 1668 C C . LEU A 1 201 ? -11.976 -7.521 13.841 1.00 94.88 201 LEU A C 1
ATOM 1670 O O . LEU A 1 201 ? -11.389 -7.691 14.919 1.00 94.88 201 LEU A O 1
ATOM 1674 N N . ALA A 1 202 ? -12.430 -6.325 13.462 1.00 92.31 202 ALA A N 1
ATOM 1675 C CA . ALA A 1 202 ? -12.282 -5.129 14.278 1.00 92.31 202 ALA A CA 1
ATOM 1676 C C . ALA A 1 202 ? -13.080 -5.183 15.592 1.00 92.31 202 ALA A C 1
ATOM 1678 O O . ALA A 1 202 ? -12.702 -4.532 16.570 1.00 92.31 202 ALA A O 1
ATOM 1679 N N . THR A 1 203 ? -14.137 -6.005 15.668 1.00 90.56 203 THR A N 1
ATOM 1680 C CA . THR A 1 203 ? -14.881 -6.263 16.918 1.00 90.56 203 THR A CA 1
ATOM 1681 C C . THR A 1 203 ? -14.139 -7.170 17.906 1.00 90.56 203 THR A C 1
ATOM 1683 O O . THR A 1 203 ? -14.680 -7.483 18.970 1.00 90.56 203 THR A O 1
ATOM 1686 N N . LYS A 1 204 ? -12.924 -7.619 17.564 1.00 90.38 204 LYS A N 1
ATOM 1687 C CA . LYS A 1 204 ? -12.089 -8.530 18.360 1.00 90.38 204 LYS A CA 1
ATOM 1688 C C . LYS A 1 204 ? -12.841 -9.806 18.806 1.00 90.38 204 LYS A C 1
ATOM 1690 O O . LYS A 1 204 ? -13.026 -10.034 20.003 1.00 90.38 204 LYS A O 1
ATOM 1695 N N . PRO A 1 205 ? -13.310 -10.653 17.868 1.00 91.75 205 PRO A N 1
ATOM 1696 C CA . PRO A 1 205 ? -13.964 -11.928 18.181 1.00 91.75 205 PRO A CA 1
ATOM 1697 C C . PRO A 1 205 ? -13.010 -12.913 18.874 1.00 91.75 205 PRO A C 1
ATOM 1699 O O . PRO A 1 205 ? -11.794 -12.700 18.888 1.00 91.75 205 PRO A O 1
ATOM 1702 N N . LYS A 1 206 ? -13.547 -13.994 19.459 1.00 91.12 206 LYS A N 1
ATOM 1703 C CA . LYS A 1 206 ? -12.736 -15.038 20.120 1.00 91.12 206 LYS A CA 1
ATOM 1704 C C . LYS A 1 206 ? -11.744 -15.660 19.126 1.00 91.12 206 LYS A C 1
ATOM 1706 O O . LYS A 1 206 ? -12.065 -15.754 17.942 1.00 91.12 206 LYS A O 1
ATOM 1711 N N . LYS A 1 207 ? -10.590 -16.145 19.611 1.00 91.06 207 LYS A N 1
ATOM 1712 C CA . LYS A 1 207 ? -9.510 -16.720 18.781 1.00 91.06 207 LYS A CA 1
ATOM 1713 C C . LYS A 1 207 ? -10.025 -17.708 17.735 1.00 91.06 207 LYS A C 1
ATOM 1715 O O . LYS A 1 207 ? -9.783 -17.495 16.554 1.00 91.06 207 LYS A O 1
ATOM 1720 N N . LEU A 1 208 ? -10.801 -18.716 18.137 1.00 89.88 208 LEU A N 1
ATOM 1721 C CA . LEU A 1 208 ? -11.334 -19.724 17.211 1.00 89.88 208 LEU A CA 1
ATOM 1722 C C . LEU A 1 208 ? -12.189 -19.107 16.090 1.00 89.88 208 LEU A C 1
ATOM 1724 O O . LEU A 1 208 ? -11.991 -19.420 14.923 1.00 89.88 208 LEU A O 1
ATOM 1728 N N . GLN A 1 209 ? -13.089 -18.181 16.431 1.00 93.50 209 GLN A N 1
ATOM 1729 C CA . GLN A 1 209 ? -13.989 -17.551 15.460 1.00 93.50 209 GLN A CA 1
ATOM 1730 C C . GLN A 1 209 ? -13.235 -16.615 14.502 1.00 93.50 209 GLN A C 1
ATOM 1732 O O . GLN A 1 209 ? -13.484 -16.624 13.300 1.00 93.50 209 GLN A O 1
ATOM 1737 N N . ALA A 1 210 ? -12.270 -15.846 15.021 1.00 94.69 210 ALA A N 1
ATOM 1738 C CA . ALA A 1 210 ? -11.383 -15.024 14.200 1.00 94.69 210 ALA A CA 1
ATOM 1739 C C . ALA A 1 210 ? -10.566 -15.890 13.229 1.00 94.69 210 ALA A C 1
ATOM 1741 O O . ALA A 1 210 ? -10.425 -15.553 12.058 1.00 94.69 210 ALA A O 1
ATOM 1742 N N . THR A 1 211 ? -10.062 -17.024 13.722 1.00 94.00 211 THR A N 1
ATOM 1743 C CA . THR A 1 211 ? -9.268 -17.978 12.939 1.00 94.00 211 THR A CA 1
ATOM 1744 C C . THR A 1 211 ? -10.094 -18.603 11.832 1.00 94.00 211 THR A C 1
ATOM 1746 O O . THR A 1 211 ? -9.615 -18.661 10.712 1.00 94.00 211 THR A O 1
ATOM 1749 N N . ALA A 1 212 ? -11.337 -19.006 12.110 1.00 95.38 212 ALA A N 1
ATOM 1750 C CA . ALA A 1 212 ? -12.226 -19.570 11.098 1.00 95.38 212 ALA A CA 1
ATOM 1751 C C . ALA A 1 212 ? -12.442 -18.598 9.926 1.00 95.38 212 ALA A C 1
ATOM 1753 O O . ALA A 1 212 ? -12.280 -18.982 8.771 1.00 95.38 212 ALA A O 1
ATOM 1754 N N . VAL A 1 213 ? -12.712 -17.319 10.219 1.00 96.75 213 VAL A N 1
ATOM 1755 C CA . VAL A 1 213 ? -12.877 -16.287 9.182 1.00 96.75 213 VAL A CA 1
ATOM 1756 C C . VAL A 1 213 ? -11.573 -16.059 8.407 1.00 96.75 213 VAL A C 1
ATOM 1758 O O . VAL A 1 213 ? -11.587 -16.085 7.179 1.00 96.75 213 VAL A O 1
ATOM 1761 N N . LEU A 1 214 ? -10.433 -15.918 9.090 1.00 96.19 214 LEU A N 1
ATOM 1762 C CA . LEU A 1 214 ? -9.132 -15.738 8.430 1.00 96.19 214 LEU A CA 1
ATOM 1763 C C . LEU A 1 214 ? -8.754 -16.935 7.546 1.00 96.19 214 LEU A C 1
ATOM 1765 O O . LEU A 1 214 ? -8.342 -16.745 6.406 1.00 96.19 214 LEU A O 1
ATOM 1769 N N . VAL A 1 215 ? -8.938 -18.162 8.036 1.00 94.94 215 VAL A N 1
ATOM 1770 C CA . VAL A 1 215 ? -8.659 -19.391 7.280 1.00 94.94 215 VAL A CA 1
ATOM 1771 C C . VAL A 1 215 ? -9.596 -19.516 6.083 1.00 94.94 215 VAL A C 1
ATOM 1773 O O . VAL A 1 215 ? -9.125 -19.844 5.002 1.00 94.94 215 VAL A O 1
ATOM 1776 N N . SER A 1 216 ? -10.886 -19.189 6.219 1.00 94.75 216 SER A N 1
ATOM 1777 C CA . SER A 1 216 ? -11.814 -19.197 5.077 1.00 94.75 216 SER A CA 1
ATOM 1778 C C . SER A 1 216 ? -11.415 -18.191 3.990 1.00 94.75 216 SER A C 1
ATOM 1780 O O . SER A 1 216 ? -11.524 -18.487 2.798 1.00 94.75 216 SER A O 1
ATOM 1782 N N . PHE A 1 217 ? -10.883 -17.029 4.382 1.00 94.50 217 PHE A N 1
ATOM 1783 C CA . PHE A 1 217 ? -10.364 -16.035 3.449 1.00 94.50 217 PHE A CA 1
ATOM 1784 C C . PHE A 1 217 ? -9.074 -16.510 2.762 1.00 94.50 217 PHE A C 1
ATOM 1786 O O . PHE A 1 217 ? -8.958 -16.390 1.543 1.00 94.50 217 PHE A O 1
ATOM 1793 N N . ILE A 1 218 ? -8.135 -17.110 3.504 1.00 94.44 218 ILE A N 1
ATOM 1794 C CA . ILE A 1 218 ? -6.913 -17.716 2.939 1.00 94.44 218 ILE A CA 1
ATOM 1795 C C . ILE A 1 218 ? -7.269 -18.866 1.981 1.00 94.44 218 ILE A C 1
ATOM 1797 O O . ILE A 1 218 ? -6.713 -18.962 0.887 1.00 94.44 218 ILE A O 1
ATOM 1801 N N . ALA A 1 219 ? -8.235 -19.709 2.353 1.00 93.38 219 ALA A N 1
ATOM 1802 C CA . ALA A 1 219 ? -8.699 -20.827 1.537 1.00 93.38 219 ALA A CA 1
ATOM 1803 C C . ALA A 1 219 ? -9.282 -20.345 0.201 1.00 93.38 219 ALA A C 1
ATOM 1805 O O . ALA A 1 219 ? -8.869 -20.826 -0.851 1.00 93.38 219 ALA A O 1
ATOM 1806 N N . ALA A 1 220 ? -10.153 -19.329 0.213 1.00 92.44 220 ALA A N 1
ATOM 1807 C CA . ALA A 1 220 ? -10.667 -18.733 -1.021 1.00 92.44 220 ALA A CA 1
ATOM 1808 C C . ALA A 1 220 ? -9.531 -18.162 -1.891 1.00 92.44 220 ALA A C 1
ATOM 1810 O O . ALA A 1 220 ? -9.471 -18.421 -3.091 1.00 92.44 220 ALA A O 1
ATOM 1811 N N . ASN A 1 221 ? -8.564 -17.469 -1.280 1.00 92.94 221 ASN A N 1
ATOM 1812 C CA . ASN A 1 221 ? -7.402 -16.933 -1.994 1.00 92.94 221 ASN A CA 1
ATOM 1813 C C . ASN A 1 221 ? -6.408 -18.006 -2.471 1.00 92.94 221 ASN A C 1
ATOM 1815 O O . ASN A 1 221 ? -5.524 -17.695 -3.262 1.00 92.94 221 ASN A O 1
ATOM 1819 N N . THR A 1 222 ? -6.549 -19.270 -2.071 1.00 89.94 222 THR A N 1
ATOM 1820 C CA . THR A 1 222 ? -5.730 -20.366 -2.618 1.00 89.94 222 THR A CA 1
ATOM 1821 C C . THR A 1 222 ? -6.064 -20.612 -4.094 1.00 89.94 222 THR A C 1
ATOM 1823 O O . THR A 1 222 ? -5.176 -20.942 -4.875 1.00 89.94 222 THR A O 1
ATOM 1826 N N . ILE A 1 223 ? -7.305 -20.333 -4.521 1.00 88.94 223 ILE A N 1
ATOM 1827 C CA . ILE A 1 223 ? -7.724 -20.416 -5.933 1.00 88.94 223 ILE A CA 1
ATOM 1828 C C . ILE A 1 223 ? -6.882 -19.490 -6.818 1.00 88.94 223 ILE A C 1
ATOM 1830 O O . ILE A 1 223 ? -6.536 -19.846 -7.944 1.00 88.94 223 ILE A O 1
ATOM 1834 N N . HIS A 1 224 ? -6.472 -18.330 -6.298 1.00 86.25 224 HIS A N 1
ATOM 1835 C CA . HIS A 1 224 ? -5.594 -17.418 -7.026 1.00 86.25 224 HIS A CA 1
ATOM 1836 C C . HIS A 1 224 ? -4.251 -18.058 -7.403 1.00 86.25 224 HIS A C 1
ATOM 1838 O O . HIS A 1 224 ? -3.717 -17.725 -8.462 1.00 86.25 224 HIS A O 1
ATOM 1844 N N . LEU A 1 225 ? -3.739 -19.007 -6.610 1.00 83.88 225 LEU A N 1
ATOM 1845 C CA . LEU A 1 225 ? -2.528 -19.758 -6.951 1.00 83.88 225 LEU A CA 1
ATOM 1846 C C . LEU A 1 225 ? -2.740 -20.645 -8.173 1.00 83.88 225 LEU A C 1
ATOM 1848 O O . LEU A 1 225 ? -1.890 -20.652 -9.058 1.00 83.88 225 LEU A O 1
ATOM 1852 N N . ALA A 1 226 ? -3.888 -21.322 -8.252 1.00 80.12 226 ALA A N 1
ATOM 1853 C CA . ALA A 1 226 ? -4.253 -22.153 -9.397 1.00 80.12 226 ALA A CA 1
ATOM 1854 C C . ALA A 1 226 ? -4.469 -21.321 -10.676 1.00 80.12 226 ALA A C 1
ATOM 1856 O O . ALA A 1 226 ? -4.135 -21.767 -11.770 1.00 80.12 226 ALA A O 1
ATOM 1857 N N . ILE A 1 227 ? -4.941 -20.075 -10.540 1.00 79.38 227 ILE A N 1
ATOM 1858 C CA . ILE A 1 227 ? -5.011 -19.104 -11.647 1.00 79.38 227 ILE A CA 1
ATOM 1859 C C . ILE A 1 227 ? -3.599 -18.664 -12.100 1.00 79.38 227 ILE A C 1
ATOM 1861 O O . ILE A 1 227 ? -3.404 -18.279 -13.249 1.00 79.38 227 ILE A O 1
ATOM 1865 N N . GLY A 1 228 ? -2.588 -18.758 -11.228 1.00 73.69 228 GLY A N 1
ATOM 1866 C CA . GLY A 1 228 ? -1.212 -18.305 -11.478 1.00 73.69 228 GLY A CA 1
ATOM 1867 C C . GLY A 1 228 ? -0.867 -16.957 -10.827 1.00 73.69 228 GLY A C 1
ATOM 1868 O O . GLY A 1 228 ? 0.228 -16.430 -11.028 1.00 73.69 228 GLY A O 1
ATOM 1869 N N . THR A 1 229 ? -1.774 -16.403 -10.017 1.00 76.00 229 THR A N 1
ATOM 1870 C CA . THR A 1 229 ? -1.620 -15.129 -9.293 1.00 76.00 229 THR A CA 1
ATOM 1871 C C . THR A 1 229 ? -1.298 -15.349 -7.816 1.00 76.00 229 THR A C 1
ATOM 1873 O O . THR A 1 229 ? -2.147 -15.750 -7.031 1.00 76.00 229 THR A O 1
ATOM 1876 N N . ARG A 1 230 ? -0.068 -15.057 -7.385 1.00 79.81 230 ARG A N 1
ATOM 1877 C CA . ARG A 1 230 ? 0.377 -15.402 -6.015 1.00 79.81 230 ARG A CA 1
ATOM 1878 C C . ARG A 1 230 ? 0.046 -14.367 -4.953 1.00 79.81 230 ARG A C 1
ATOM 1880 O O . ARG A 1 230 ? -0.096 -14.695 -3.778 1.00 79.81 230 ARG A O 1
ATOM 1887 N N . ASN A 1 231 ? -0.067 -13.114 -5.369 1.00 83.94 231 ASN A N 1
ATOM 1888 C CA . ASN A 1 231 ? -0.101 -11.973 -4.458 1.00 83.94 231 ASN A CA 1
ATOM 1889 C C . ASN A 1 231 ? -1.287 -12.022 -3.482 1.00 83.94 231 ASN A C 1
ATOM 1891 O O . ASN A 1 231 ? -1.036 -11.879 -2.287 1.00 83.94 231 ASN A O 1
ATOM 1895 N N . PRO A 1 232 ? -2.538 -12.287 -3.924 1.00 88.75 232 PRO A N 1
ATOM 1896 C CA . PRO A 1 232 ? -3.685 -12.300 -3.013 1.00 88.75 232 PRO A CA 1
ATOM 1897 C C . PRO A 1 232 ? -3.541 -13.343 -1.898 1.00 88.75 232 PRO A C 1
ATOM 1899 O O . PRO A 1 232 ? -3.855 -13.078 -0.739 1.00 88.75 232 PRO A O 1
ATOM 1902 N N . PHE A 1 233 ? -2.978 -14.508 -2.226 1.00 90.81 233 PHE A N 1
ATOM 1903 C CA . PHE A 1 233 ? -2.723 -15.569 -1.261 1.00 90.81 233 PHE A CA 1
ATOM 1904 C C . PHE A 1 233 ? -1.676 -15.161 -0.214 1.00 90.81 233 PHE A C 1
ATOM 1906 O O . PHE A 1 233 ? -1.953 -15.223 0.984 1.00 90.81 233 PHE A O 1
ATOM 1913 N N . ILE A 1 234 ? -0.505 -14.671 -0.639 1.00 89.19 234 ILE A N 1
ATOM 1914 C CA . ILE A 1 234 ? 0.552 -14.236 0.291 1.00 89.19 234 ILE A CA 1
ATOM 1915 C C . ILE A 1 234 ? 0.073 -13.077 1.176 1.00 89.19 234 ILE A C 1
ATOM 1917 O O . ILE A 1 234 ? 0.318 -13.079 2.383 1.00 89.19 234 ILE A O 1
ATOM 1921 N N . LEU A 1 235 ? -0.663 -12.120 0.604 1.00 91.12 235 LEU A N 1
ATOM 1922 C CA . LEU A 1 235 ? -1.234 -11.003 1.356 1.00 91.12 235 LEU A CA 1
ATOM 1923 C C . LEU A 1 235 ? -2.253 -11.470 2.396 1.00 91.12 235 LEU A C 1
ATOM 1925 O O . LEU A 1 235 ? -2.231 -10.967 3.515 1.00 91.12 235 LEU A O 1
ATOM 1929 N N . SER A 1 236 ? -3.081 -12.472 2.085 1.00 93.81 236 SER A N 1
ATOM 1930 C CA . SER A 1 236 ? -4.031 -13.033 3.056 1.00 93.81 236 SER A CA 1
ATOM 1931 C C . SER A 1 236 ? -3.333 -13.683 4.264 1.00 93.81 236 SER A C 1
ATOM 1933 O O . SER A 1 236 ? -3.782 -13.511 5.400 1.00 93.81 236 SER A O 1
ATOM 1935 N N . ILE A 1 237 ? -2.186 -14.344 4.050 1.00 92.81 237 ILE A N 1
ATOM 1936 C CA . ILE A 1 237 ? -1.357 -14.912 5.126 1.00 92.81 237 ILE A CA 1
ATOM 1937 C C . ILE A 1 237 ? -0.710 -13.802 5.959 1.00 92.81 237 ILE A C 1
ATOM 1939 O O . ILE A 1 237 ? -0.793 -13.829 7.188 1.00 92.81 237 ILE A O 1
ATOM 1943 N N . LEU A 1 238 ? -0.096 -12.804 5.311 1.00 92.56 238 LEU A N 1
ATOM 1944 C CA . LEU A 1 238 ? 0.517 -11.665 6.005 1.00 92.56 238 LEU A CA 1
ATOM 1945 C C . LEU A 1 238 ? -0.516 -10.873 6.816 1.00 92.56 238 LEU A C 1
ATOM 1947 O O . LEU A 1 238 ? -0.255 -10.508 7.963 1.00 92.56 238 LEU A O 1
ATOM 1951 N N . PHE A 1 239 ? -1.707 -10.659 6.256 1.00 95.00 239 PHE A N 1
ATOM 1952 C CA . PHE A 1 239 ? -2.828 -10.025 6.939 1.00 95.00 239 PHE A CA 1
ATOM 1953 C C . PHE A 1 239 ? -3.217 -10.797 8.208 1.00 95.00 239 PHE A C 1
ATOM 1955 O O . PHE A 1 239 ? -3.330 -10.203 9.284 1.00 95.00 239 PHE A O 1
ATOM 1962 N N . ALA A 1 240 ? -3.359 -12.125 8.113 1.00 94.69 240 ALA A N 1
ATOM 1963 C CA . ALA A 1 240 ? -3.664 -12.977 9.259 1.00 94.69 240 ALA A CA 1
ATOM 1964 C C . ALA A 1 240 ? -2.557 -12.934 10.326 1.00 94.69 240 ALA A C 1
ATOM 1966 O O . ALA A 1 240 ? -2.862 -12.794 11.513 1.00 94.69 240 ALA A O 1
ATOM 1967 N N . PHE A 1 241 ? -1.286 -12.986 9.917 1.00 93.06 241 PHE A N 1
ATOM 1968 C CA . PHE A 1 241 ? -0.135 -12.889 10.818 1.00 93.06 241 PHE A CA 1
ATOM 1969 C C . PHE A 1 241 ? -0.124 -11.568 11.597 1.00 93.06 241 PHE A C 1
ATOM 1971 O O . PHE A 1 241 ? -0.047 -11.567 12.829 1.00 93.06 241 PHE A O 1
ATOM 1978 N N . VAL A 1 242 ? -0.266 -10.437 10.901 1.00 94.00 242 VAL A N 1
ATOM 1979 C CA . VAL A 1 242 ? -0.284 -9.114 11.540 1.00 94.00 242 VAL A CA 1
ATOM 1980 C C . VAL A 1 242 ? -1.489 -8.961 12.459 1.00 94.00 242 VAL A C 1
ATOM 1982 O O . VAL A 1 242 ? -1.348 -8.433 13.563 1.00 94.00 242 VAL A O 1
ATOM 1985 N N . TYR A 1 243 ? -2.658 -9.470 12.063 1.00 94.31 243 TYR A N 1
ATOM 1986 C CA . TYR A 1 243 ? -3.834 -9.474 12.928 1.00 94.31 243 TYR A CA 1
ATOM 1987 C C . TYR A 1 243 ? -3.590 -10.265 14.222 1.00 94.31 243 TYR A C 1
ATOM 1989 O O . TYR A 1 243 ? -3.871 -9.765 15.312 1.00 94.31 243 TYR A O 1
ATOM 1997 N N . TYR A 1 244 ? -3.021 -11.469 14.123 1.00 93.38 244 TYR A N 1
ATOM 1998 C CA . TYR A 1 244 ? -2.656 -12.293 15.278 1.00 93.38 244 TYR A CA 1
ATOM 1999 C C . TYR A 1 244 ? -1.685 -11.576 16.212 1.00 93.38 244 TYR A C 1
ATOM 2001 O O . TYR A 1 244 ? -1.901 -11.549 17.425 1.00 93.38 244 TYR A O 1
ATOM 2009 N N . PHE A 1 245 ? -0.658 -10.936 15.652 1.00 91.31 245 PHE A N 1
ATOM 2010 C CA . PHE A 1 245 ? 0.292 -10.153 16.432 1.00 91.31 245 PHE A CA 1
ATOM 2011 C C . PHE A 1 245 ? -0.389 -8.972 17.134 1.00 91.31 245 PHE A C 1
ATOM 2013 O O . PHE A 1 245 ? -0.194 -8.765 18.331 1.00 91.31 245 PHE A O 1
ATOM 2020 N N . MET A 1 246 ? -1.241 -8.217 16.430 1.00 89.25 246 MET A N 1
ATOM 2021 C CA . MET A 1 246 ? -2.002 -7.115 17.027 1.00 89.25 246 MET A CA 1
ATOM 2022 C C . MET A 1 246 ? -2.876 -7.589 18.197 1.00 89.25 246 MET A C 1
ATOM 2024 O O . MET A 1 246 ? -3.017 -6.866 19.186 1.00 89.25 246 MET A O 1
ATOM 2028 N N . ARG A 1 247 ? -3.460 -8.793 18.110 1.00 89.38 247 ARG A N 1
ATOM 2029 C CA . ARG A 1 247 ? -4.263 -9.384 19.192 1.00 89.38 247 ARG A CA 1
ATOM 2030 C C . ARG A 1 247 ? -3.400 -9.827 20.375 1.00 89.38 247 ARG A C 1
ATOM 2032 O O . ARG A 1 247 ? -3.732 -9.430 21.492 1.00 89.38 247 ARG A O 1
ATOM 2039 N N . GLU A 1 248 ? -2.280 -10.516 20.133 1.00 88.81 248 GLU A N 1
ATOM 2040 C CA . GLU A 1 248 ? -1.297 -10.924 21.159 1.00 88.81 248 GLU A CA 1
ATOM 2041 C C . GLU A 1 248 ? -0.869 -9.738 22.038 1.00 88.81 248 GLU A C 1
ATOM 2043 O O . GLU A 1 248 ? -0.831 -9.839 23.257 1.00 88.81 248 GLU A O 1
ATOM 2048 N N . GLN A 1 249 ? -0.613 -8.571 21.438 1.00 83.25 249 GLN A N 1
ATOM 2049 C CA . GLN A 1 249 ? -0.145 -7.388 22.173 1.00 83.25 249 GLN A CA 1
ATOM 2050 C C . GLN A 1 249 ? -1.221 -6.696 23.030 1.00 83.25 249 GLN A C 1
ATOM 2052 O O . GLN A 1 249 ? -0.892 -5.807 23.825 1.00 83.25 249 GLN A O 1
ATOM 2057 N N . THR A 1 250 ? -2.501 -7.036 22.840 1.00 76.06 250 THR A N 1
ATOM 2058 C CA . THR A 1 250 ? -3.632 -6.374 23.521 1.00 76.06 250 THR A CA 1
ATOM 2059 C C . THR A 1 250 ? -4.354 -7.251 24.527 1.00 76.06 250 THR A C 1
ATOM 2061 O O . THR A 1 250 ? -4.975 -6.718 25.446 1.00 76.06 250 THR A O 1
ATOM 2064 N N . GLU A 1 251 ? -4.305 -8.568 24.361 1.00 78.56 251 GLU A N 1
ATOM 2065 C CA . GLU A 1 251 ? -5.058 -9.514 25.176 1.00 78.56 251 GLU A CA 1
ATOM 2066 C C . GLU A 1 251 ? -4.139 -10.307 26.098 1.00 78.56 251 GLU A C 1
ATOM 2068 O O . GLU A 1 251 ? -2.990 -10.572 25.778 1.00 78.56 251 GLU A O 1
ATOM 2073 N N . LYS A 1 252 ? -4.658 -10.710 27.265 1.00 64.12 252 LYS A N 1
ATOM 2074 C CA . LYS A 1 252 ? -3.894 -11.516 28.231 1.00 64.12 252 LYS A CA 1
ATOM 2075 C C . LYS A 1 252 ? -3.670 -12.968 27.773 1.00 64.12 252 LYS A C 1
ATOM 2077 O O . LYS A 1 252 ? -2.858 -13.669 28.365 1.00 64.12 252 LYS A O 1
ATOM 2082 N N . GLY A 1 253 ? -4.423 -13.444 26.779 1.00 69.50 253 GLY A N 1
ATOM 2083 C CA . GLY A 1 253 ? -4.323 -14.812 26.267 1.00 69.50 253 GLY A CA 1
ATOM 2084 C C . GLY A 1 253 ? -3.256 -14.955 25.182 1.00 69.50 253 GLY A C 1
ATOM 2085 O O . GLY A 1 253 ? -3.061 -14.037 24.393 1.00 69.50 253 GLY A O 1
ATOM 2086 N N . LYS A 1 254 ? -2.622 -16.132 25.103 1.00 81.94 254 LYS A N 1
ATOM 2087 C CA . LYS A 1 254 ? -1.664 -16.465 24.036 1.00 81.94 254 LYS A CA 1
ATOM 2088 C C . LYS A 1 254 ? -2.398 -16.697 22.708 1.00 81.94 254 LYS A C 1
ATOM 2090 O O . LYS A 1 254 ? -3.044 -17.729 22.505 1.00 81.94 254 LYS A O 1
ATOM 2095 N N . TRP A 1 255 ? -2.286 -15.743 21.796 1.00 88.44 255 TRP A N 1
ATOM 2096 C CA . TRP A 1 255 ? -2.680 -15.847 20.394 1.00 88.44 255 TRP A CA 1
ATOM 2097 C C . TRP A 1 255 ? -1.629 -16.588 19.570 1.00 88.44 255 TRP A C 1
ATOM 2099 O O . TRP A 1 255 ? -2.000 -17.494 18.826 1.00 88.44 255 TRP A O 1
ATOM 2109 N N . ILE A 1 256 ? -0.344 -16.284 19.755 1.00 85.19 256 ILE A N 1
ATOM 2110 C CA . ILE A 1 256 ? 0.780 -16.947 19.079 1.00 85.19 256 ILE A CA 1
ATOM 2111 C C . ILE A 1 256 ? 1.392 -17.993 20.025 1.00 85.19 256 ILE A C 1
ATOM 2113 O O . ILE A 1 256 ? 2.344 -17.737 20.769 1.00 85.19 256 ILE A O 1
ATOM 2117 N N . GLY A 1 257 ? 0.799 -19.188 20.029 1.00 85.12 257 GLY A N 1
ATOM 2118 C CA . GLY A 1 257 ? 1.245 -20.333 20.817 1.00 85.12 257 GLY A CA 1
ATOM 2119 C C . GLY A 1 257 ? 2.285 -21.186 20.089 1.00 85.12 257 GLY A C 1
ATOM 2120 O O . GLY A 1 257 ? 2.882 -20.777 19.097 1.00 85.12 257 GLY A O 1
ATOM 2121 N N . PHE A 1 258 ? 2.512 -22.403 20.589 1.00 84.12 258 PHE A N 1
ATOM 2122 C CA . PHE A 1 258 ? 3.447 -23.347 19.967 1.00 84.12 258 PHE A CA 1
ATOM 2123 C C . PHE A 1 258 ? 2.999 -23.766 18.560 1.00 84.12 258 PHE A C 1
ATOM 2125 O O . PHE A 1 258 ? 3.810 -23.762 17.641 1.00 84.12 258 PHE A O 1
ATOM 2132 N N . LYS A 1 259 ? 1.701 -24.050 18.372 1.00 86.75 259 LYS A N 1
ATOM 2133 C CA . LYS A 1 259 ? 1.138 -24.464 17.075 1.00 86.75 259 LYS A CA 1
ATOM 2134 C C . LYS A 1 259 ? 1.330 -23.390 16.007 1.00 86.75 259 LYS A C 1
ATOM 2136 O O . LYS A 1 259 ? 1.769 -23.693 14.905 1.00 86.75 259 LYS A O 1
ATOM 2141 N N . GLU A 1 260 ? 1.048 -22.132 16.342 1.00 88.94 260 GLU A N 1
ATOM 2142 C CA . GLU A 1 260 ? 1.207 -21.014 15.411 1.00 88.94 260 GLU A CA 1
ATOM 2143 C C . GLU A 1 260 ? 2.684 -20.721 15.121 1.00 88.94 260 GLU A C 1
ATOM 2145 O O . GLU A 1 260 ? 3.035 -20.468 13.973 1.00 88.94 260 GLU A O 1
ATOM 2150 N N . LYS A 1 261 ? 3.569 -20.810 16.125 1.00 86.62 261 LYS A N 1
ATOM 2151 C CA . LYS A 1 261 ? 5.022 -20.681 15.914 1.00 86.62 261 LYS A CA 1
ATOM 2152 C C . LYS A 1 261 ? 5.562 -21.775 15.000 1.00 86.62 261 LYS A C 1
ATOM 2154 O O . LYS A 1 261 ? 6.336 -21.468 14.101 1.00 86.62 261 LYS A O 1
ATOM 2159 N N . LEU A 1 262 ? 5.128 -23.019 15.204 1.00 86.00 262 LEU A N 1
ATOM 2160 C CA . LEU A 1 262 ? 5.491 -24.148 14.353 1.00 86.00 262 LEU A CA 1
ATOM 2161 C C . LEU A 1 262 ? 4.993 -23.931 12.918 1.00 86.00 262 LEU A C 1
ATOM 2163 O O . LEU A 1 262 ? 5.766 -24.092 11.980 1.00 86.00 262 LEU A O 1
ATOM 2167 N N . ALA A 1 263 ? 3.742 -23.489 12.747 1.00 86.50 263 ALA A N 1
ATOM 2168 C CA . ALA A 1 263 ? 3.180 -23.174 11.435 1.00 86.50 263 ALA A CA 1
ATOM 2169 C C . ALA A 1 263 ? 3.948 -22.051 10.720 1.00 86.50 263 ALA A C 1
ATOM 2171 O O . ALA A 1 263 ? 4.178 -22.146 9.522 1.00 86.50 263 ALA A O 1
ATOM 2172 N N . ILE A 1 264 ? 4.391 -21.012 11.434 1.00 85.44 264 ILE A N 1
ATOM 2173 C CA . ILE A 1 264 ? 5.214 -19.942 10.850 1.00 85.44 264 ILE A CA 1
ATOM 2174 C C . ILE A 1 264 ? 6.607 -20.471 10.483 1.00 85.44 264 ILE A C 1
ATOM 2176 O O . ILE A 1 264 ? 7.066 -20.240 9.366 1.00 85.44 264 ILE A O 1
ATOM 2180 N N . PHE A 1 265 ? 7.274 -21.188 11.391 1.00 81.38 265 PHE A N 1
ATOM 2181 C CA . PHE A 1 265 ? 8.660 -21.628 11.205 1.00 81.38 265 PHE A CA 1
ATOM 2182 C C . PHE A 1 265 ? 8.803 -22.710 10.129 1.00 81.38 265 PHE A C 1
ATOM 2184 O O . PHE A 1 265 ? 9.692 -22.623 9.291 1.00 81.38 265 PHE A O 1
ATOM 2191 N N . VAL A 1 266 ? 7.908 -23.701 10.119 1.00 85.56 266 VAL A N 1
ATOM 2192 C CA . VAL A 1 266 ? 7.918 -24.804 9.143 1.00 85.56 266 VAL A CA 1
ATOM 2193 C C . VAL A 1 266 ? 7.161 -24.425 7.871 1.00 85.56 266 VAL A C 1
ATOM 2195 O O . VAL A 1 266 ? 7.586 -24.758 6.768 1.00 85.56 266 VAL A O 1
ATOM 2198 N N . GLY A 1 267 ? 6.055 -23.689 8.000 1.00 83.94 267 GLY A N 1
ATOM 2199 C CA . GLY A 1 267 ? 5.230 -23.304 6.858 1.00 83.94 267 GLY A CA 1
ATOM 2200 C C . GLY A 1 267 ? 5.893 -22.274 5.950 1.00 83.94 267 GLY A C 1
ATOM 2201 O O . GLY A 1 267 ? 5.688 -22.351 4.746 1.00 83.94 267 GLY A O 1
ATOM 2202 N N . SER A 1 268 ? 6.716 -21.351 6.469 1.00 81.56 268 SER A N 1
ATOM 2203 C CA . SER A 1 268 ? 7.348 -20.323 5.621 1.00 81.56 268 SER A CA 1
ATOM 2204 C C . SER A 1 268 ? 8.329 -20.915 4.593 1.00 81.56 268 SER A C 1
ATOM 2206 O O . SER A 1 268 ? 8.156 -20.617 3.411 1.00 81.56 268 SER A O 1
ATOM 2208 N N . PRO A 1 269 ? 9.289 -21.794 4.957 1.00 80.81 269 PRO A N 1
ATOM 2209 C CA . PRO A 1 269 ? 10.167 -22.446 3.979 1.00 80.81 269 PRO A CA 1
ATOM 2210 C C . PRO A 1 269 ? 9.408 -23.312 2.967 1.00 80.81 269 PRO A C 1
ATOM 2212 O O . PRO A 1 269 ? 9.664 -23.216 1.768 1.00 80.81 269 PRO A O 1
ATOM 2215 N N . ILE A 1 270 ? 8.432 -24.106 3.427 1.00 85.56 270 ILE A N 1
ATOM 2216 C CA . ILE A 1 270 ? 7.593 -24.939 2.545 1.00 85.56 270 ILE A CA 1
ATOM 2217 C C . ILE A 1 270 ? 6.836 -24.060 1.551 1.00 85.56 270 ILE A C 1
ATOM 2219 O O . ILE A 1 270 ? 6.775 -24.364 0.360 1.00 85.56 270 ILE A O 1
ATOM 2223 N N . LEU A 1 271 ? 6.281 -22.947 2.030 1.00 85.31 271 LEU A N 1
ATOM 2224 C CA . LEU A 1 271 ? 5.555 -22.016 1.189 1.00 85.31 271 LEU A CA 1
ATOM 2225 C C . LEU A 1 271 ? 6.470 -21.363 0.156 1.00 85.31 271 LEU A C 1
ATOM 2227 O O . LEU A 1 271 ? 6.092 -21.274 -1.006 1.00 85.31 271 LEU A O 1
ATOM 2231 N N . MET A 1 272 ? 7.669 -20.936 0.551 1.00 81.75 272 MET A N 1
ATOM 2232 C CA . MET A 1 272 ? 8.650 -20.368 -0.375 1.00 81.75 272 MET A CA 1
ATOM 2233 C C . MET A 1 272 ? 9.041 -21.369 -1.466 1.00 81.75 272 MET A C 1
ATOM 2235 O O . MET A 1 272 ? 9.052 -20.997 -2.636 1.00 81.75 272 MET A O 1
ATOM 2239 N N . LEU A 1 273 ? 9.269 -22.639 -1.116 1.00 81.69 273 LEU A N 1
ATOM 2240 C CA . LEU A 1 273 ? 9.538 -23.698 -2.093 1.00 81.69 273 LEU A CA 1
ATOM 2241 C C . LEU A 1 273 ? 8.364 -23.917 -3.048 1.00 81.69 273 LEU A C 1
ATOM 2243 O O . LEU A 1 273 ? 8.552 -23.897 -4.262 1.00 81.69 273 LEU A O 1
ATOM 2247 N N . ALA A 1 274 ? 7.150 -24.081 -2.516 1.00 82.38 274 ALA A N 1
ATOM 2248 C CA . ALA A 1 274 ? 5.952 -24.265 -3.330 1.00 82.38 274 ALA A CA 1
ATOM 2249 C C . ALA A 1 274 ? 5.757 -23.083 -4.293 1.00 82.38 274 ALA A C 1
ATOM 2251 O O . ALA A 1 274 ? 5.497 -23.271 -5.480 1.00 82.38 274 ALA A O 1
ATOM 2252 N N . MET A 1 275 ? 5.959 -21.854 -3.810 1.00 81.38 275 MET A N 1
ATOM 2253 C CA . MET A 1 275 ? 5.881 -20.643 -4.629 1.00 81.38 275 MET A CA 1
ATOM 2254 C C . MET A 1 275 ? 7.021 -20.529 -5.647 1.00 81.38 275 MET A C 1
ATOM 2256 O O . MET A 1 275 ? 6.809 -19.948 -6.714 1.00 81.38 275 MET A O 1
ATOM 2260 N N . GLY A 1 276 ? 8.203 -21.063 -5.332 1.00 78.69 276 GLY A N 1
ATOM 2261 C CA . GLY A 1 276 ? 9.337 -21.193 -6.242 1.00 78.69 276 GLY A CA 1
ATOM 2262 C C . GLY A 1 276 ? 9.018 -22.134 -7.400 1.00 78.69 276 GLY A C 1
ATOM 2263 O O . GLY A 1 276 ? 9.120 -21.728 -8.555 1.00 78.69 276 GLY A O 1
ATOM 2264 N N . ILE A 1 277 ? 8.518 -23.337 -7.103 1.00 78.88 277 ILE A N 1
ATOM 2265 C CA . ILE A 1 277 ? 8.099 -24.340 -8.099 1.00 78.88 277 ILE A CA 1
ATOM 2266 C C . ILE A 1 277 ? 6.965 -23.798 -8.981 1.00 78.88 277 ILE A C 1
ATOM 2268 O O . ILE A 1 277 ? 7.002 -23.937 -10.204 1.00 78.88 277 ILE A O 1
ATOM 2272 N N . LEU A 1 278 ? 5.997 -23.086 -8.391 1.00 77.56 278 LEU A N 1
ATOM 2273 C CA . LEU A 1 278 ? 4.911 -22.432 -9.130 1.00 77.56 278 LEU A CA 1
ATOM 2274 C C . LEU A 1 278 ? 5.391 -21.364 -10.137 1.00 77.56 278 LEU A C 1
ATOM 2276 O O . LEU A 1 278 ? 4.586 -20.924 -10.956 1.00 77.56 278 LEU A O 1
ATOM 2280 N N . ASN A 1 279 ? 6.653 -20.906 -10.104 1.00 74.00 279 ASN A N 1
ATOM 2281 C CA . ASN A 1 279 ? 7.220 -20.108 -11.206 1.00 74.00 279 ASN A CA 1
ATOM 2282 C C . ASN A 1 279 ? 7.334 -20.927 -12.481 1.00 74.00 279 ASN A C 1
ATOM 2284 O O . ASN A 1 279 ? 6.810 -20.527 -13.513 1.00 74.00 279 ASN A O 1
ATOM 2288 N N . TYR A 1 280 ? 7.970 -22.084 -12.380 1.00 75.81 280 TYR A N 1
ATOM 2289 C CA . TYR A 1 280 ? 8.283 -22.939 -13.517 1.00 75.81 280 TYR A CA 1
ATOM 2290 C C . TYR A 1 280 ? 7.014 -23.515 -14.149 1.00 75.81 280 TYR A C 1
ATOM 2292 O O . TYR A 1 280 ? 6.840 -23.444 -15.362 1.00 75.81 280 TYR A O 1
ATOM 2300 N N . VAL A 1 281 ? 6.067 -23.960 -13.311 1.00 73.69 281 VAL A N 1
ATOM 2301 C CA . VAL A 1 281 ? 4.761 -24.468 -13.769 1.00 73.69 281 VAL A CA 1
ATOM 2302 C C . VAL A 1 281 ? 3.959 -23.397 -14.511 1.00 73.69 281 VAL A C 1
ATOM 2304 O O . VAL A 1 281 ? 3.265 -23.705 -15.474 1.00 73.69 281 VAL A O 1
ATOM 2307 N N . ARG A 1 282 ? 4.025 -22.133 -14.074 1.00 67.50 282 ARG A N 1
ATOM 2308 C CA . ARG A 1 282 ? 3.291 -21.041 -14.730 1.00 67.50 282 ARG A CA 1
ATOM 2309 C C . ARG A 1 282 ? 3.876 -20.713 -16.100 1.00 67.50 282 ARG A C 1
ATOM 2311 O O . ARG A 1 282 ? 3.116 -20.456 -17.028 1.00 67.50 282 ARG A O 1
ATOM 2318 N N . ASP A 1 283 ? 5.198 -20.710 -16.198 1.00 66.88 283 ASP A N 1
ATOM 2319 C CA . ASP A 1 283 ? 5.906 -20.271 -17.397 1.00 66.88 283 ASP A CA 1
ATOM 2320 C C . ASP A 1 283 ? 6.127 -21.441 -18.392 1.00 66.88 283 ASP A C 1
ATOM 2322 O O . ASP A 1 283 ? 6.756 -21.251 -19.427 1.00 66.88 283 ASP A O 1
ATOM 2326 N N . ASN A 1 284 ? 5.583 -22.641 -18.108 1.00 66.12 284 ASN A N 1
ATOM 2327 C CA . ASN A 1 284 ? 5.788 -23.891 -18.863 1.00 66.12 284 ASN A CA 1
ATOM 2328 C C . ASN A 1 284 ? 7.276 -24.226 -19.095 1.00 66.12 284 ASN A C 1
ATOM 2330 O O . ASN A 1 284 ? 7.641 -24.844 -20.095 1.00 66.12 284 ASN A O 1
ATOM 2334 N N . VAL A 1 285 ? 8.139 -23.826 -18.159 1.00 67.75 285 VAL A N 1
ATOM 2335 C CA . VAL A 1 285 ? 9.586 -24.062 -18.223 1.00 67.75 285 VAL A CA 1
ATOM 2336 C C . VAL A 1 285 ? 9.933 -25.252 -17.333 1.00 67.75 285 VAL A C 1
ATOM 2338 O O . VAL A 1 285 ? 9.418 -25.366 -16.219 1.00 67.75 285 VAL A O 1
ATOM 2341 N N . GLN A 1 286 ? 10.818 -26.139 -17.798 1.00 64.69 286 GLN A N 1
ATOM 2342 C CA . GLN A 1 286 ? 11.354 -27.204 -16.949 1.00 64.69 286 GLN A CA 1
ATOM 2343 C C . GLN A 1 286 ? 12.116 -26.605 -15.760 1.00 64.69 286 GLN A C 1
ATOM 2345 O O . GLN A 1 286 ? 12.773 -25.571 -15.879 1.00 64.69 286 GLN A O 1
ATOM 2350 N N . VAL A 1 287 ? 12.011 -27.242 -14.594 1.00 63.97 287 VAL A N 1
ATOM 2351 C CA . VAL A 1 287 ? 12.694 -26.781 -13.381 1.00 63.97 287 VAL A CA 1
ATOM 2352 C C . VAL A 1 287 ? 14.206 -26.845 -13.619 1.00 63.97 287 VAL A C 1
ATOM 2354 O O . VAL A 1 287 ? 14.774 -27.929 -13.699 1.00 63.97 287 VAL A O 1
ATOM 2357 N N . SER A 1 288 ? 14.849 -25.682 -13.758 1.00 56.75 288 SER A N 1
ATOM 2358 C CA . SER A 1 288 ? 16.264 -25.566 -14.141 1.00 56.75 288 SER A CA 1
ATOM 2359 C C . SER A 1 288 ? 17.244 -25.873 -13.003 1.00 56.75 288 SER A C 1
ATOM 2361 O O . SER A 1 288 ? 18.428 -26.068 -13.259 1.00 56.75 288 SER A O 1
ATOM 2363 N N . HIS A 1 289 ? 16.771 -25.922 -11.752 1.00 61.28 289 HIS A N 1
ATOM 2364 C CA . HIS A 1 289 ? 17.601 -26.128 -10.562 1.00 61.28 289 HIS A CA 1
ATOM 2365 C C . HIS A 1 289 ? 17.001 -27.198 -9.641 1.00 61.28 289 HIS A C 1
ATOM 2367 O O . HIS A 1 289 ? 15.829 -27.121 -9.277 1.00 61.28 289 HIS A O 1
ATOM 2373 N N . THR A 1 290 ? 17.804 -28.186 -9.242 1.00 64.81 290 THR A N 1
ATOM 2374 C CA . THR A 1 290 ? 17.360 -29.342 -8.439 1.00 64.81 290 THR A CA 1
ATOM 2375 C C . THR A 1 290 ? 17.643 -29.201 -6.936 1.00 64.81 290 THR A C 1
ATOM 2377 O O . THR A 1 290 ? 17.090 -29.962 -6.142 1.00 64.81 290 THR A O 1
ATOM 2380 N N . GLY A 1 291 ? 18.458 -28.225 -6.514 1.00 76.50 291 GLY A N 1
ATOM 2381 C CA . GLY A 1 291 ? 18.820 -27.997 -5.111 1.00 76.50 291 GLY A CA 1
ATOM 2382 C C . GLY A 1 291 ? 17.788 -27.186 -4.310 1.00 76.50 291 GLY A C 1
ATOM 2383 O O . GLY A 1 291 ? 17.246 -26.192 -4.789 1.00 76.50 291 GLY A O 1
ATOM 2384 N N . PHE A 1 292 ? 17.559 -27.561 -3.041 1.00 78.25 292 PHE A N 1
ATOM 2385 C CA . PHE A 1 292 ? 16.655 -26.851 -2.110 1.00 78.25 292 PHE A CA 1
ATOM 2386 C C . PHE A 1 292 ? 16.983 -25.352 -1.989 1.00 78.25 292 PHE A C 1
ATOM 2388 O O . PHE A 1 292 ? 16.090 -24.506 -2.074 1.00 78.25 292 PHE A O 1
ATOM 2395 N N . TRP A 1 293 ? 18.265 -25.022 -1.798 1.00 80.62 293 TRP A N 1
ATOM 2396 C CA . TRP A 1 293 ? 18.717 -23.639 -1.623 1.00 80.62 293 TRP A CA 1
ATOM 2397 C C . TRP A 1 293 ? 18.628 -22.830 -2.918 1.00 80.62 293 TRP A C 1
ATOM 2399 O O . TRP A 1 293 ? 18.285 -21.649 -2.866 1.00 80.62 293 TRP A O 1
ATOM 2409 N N . ASP A 1 294 ? 18.834 -23.471 -4.068 1.00 81.00 294 ASP A N 1
ATOM 2410 C CA . ASP A 1 294 ? 18.751 -22.822 -5.378 1.00 81.00 294 ASP A CA 1
ATOM 2411 C C . ASP A 1 294 ? 17.318 -22.401 -5.701 1.00 81.00 294 ASP A C 1
ATOM 2413 O O . ASP A 1 294 ? 17.095 -21.279 -6.149 1.00 81.00 294 ASP A O 1
ATOM 2417 N N . ILE A 1 295 ? 16.328 -23.252 -5.400 1.00 82.75 295 ILE A N 1
ATOM 2418 C CA . ILE A 1 295 ? 14.905 -22.919 -5.581 1.00 82.75 295 ILE A CA 1
ATOM 2419 C C . ILE A 1 295 ? 14.504 -21.745 -4.677 1.00 82.75 295 ILE A C 1
ATOM 2421 O O . ILE A 1 295 ? 13.730 -20.879 -5.090 1.00 82.75 295 ILE A O 1
ATOM 2425 N N . LEU A 1 296 ? 15.023 -21.692 -3.446 1.00 82.75 296 LEU A N 1
ATOM 2426 C CA . LEU A 1 296 ? 14.729 -20.609 -2.507 1.00 82.75 296 LEU A CA 1
ATOM 2427 C C . LEU A 1 296 ? 15.355 -19.282 -2.961 1.00 82.75 296 LEU A C 1
ATOM 2429 O O . LEU A 1 296 ? 14.669 -18.256 -2.968 1.00 82.75 296 LEU A O 1
ATOM 2433 N N . LEU A 1 297 ? 16.628 -19.300 -3.369 1.00 84.25 297 LEU A N 1
ATOM 2434 C CA . LEU A 1 297 ? 17.313 -18.125 -3.913 1.00 84.25 297 LEU A CA 1
ATOM 2435 C C . LEU A 1 297 ? 16.656 -17.645 -5.212 1.00 84.25 297 LEU A C 1
ATOM 2437 O O . LEU A 1 297 ? 16.387 -16.452 -5.340 1.00 84.25 297 LEU A O 1
ATOM 2441 N N . ASP A 1 298 ? 16.312 -18.554 -6.127 1.00 83.88 298 ASP A N 1
ATOM 2442 C CA . ASP A 1 298 ? 15.586 -18.238 -7.364 1.00 83.88 298 ASP A CA 1
ATOM 2443 C C . ASP A 1 298 ? 14.190 -17.661 -7.083 1.00 83.88 298 ASP A C 1
ATOM 2445 O O . ASP A 1 298 ? 13.755 -16.711 -7.737 1.00 83.88 298 ASP A O 1
ATOM 2449 N N . PHE A 1 299 ? 13.485 -18.169 -6.067 1.00 86.00 299 PHE A N 1
ATOM 2450 C CA . PHE A 1 299 ? 12.210 -17.593 -5.650 1.00 86.00 299 PHE A CA 1
ATOM 2451 C C . PHE A 1 299 ? 12.369 -16.130 -5.221 1.00 86.00 299 PHE A C 1
ATOM 2453 O O . PHE A 1 299 ? 11.625 -15.276 -5.713 1.00 86.00 299 PHE A O 1
ATOM 2460 N N . ILE A 1 300 ? 13.330 -15.834 -4.338 1.00 87.62 300 ILE A N 1
ATOM 2461 C CA . ILE A 1 300 ? 13.606 -14.465 -3.875 1.00 87.62 300 ILE A CA 1
ATOM 2462 C C . ILE A 1 300 ? 14.031 -13.582 -5.057 1.00 87.62 300 ILE A C 1
ATOM 2464 O O . ILE A 1 300 ? 13.505 -12.478 -5.212 1.00 87.62 300 ILE A O 1
ATOM 2468 N N . TYR A 1 301 ? 14.904 -14.093 -5.929 1.00 88.31 301 TYR A N 1
ATOM 2469 C CA . TYR A 1 301 ? 15.361 -13.419 -7.143 1.00 88.31 301 TYR A CA 1
ATOM 2470 C C . TYR A 1 301 ? 14.196 -12.995 -8.047 1.00 88.31 301 TYR A C 1
ATOM 2472 O O . TYR A 1 301 ? 14.067 -11.825 -8.414 1.00 88.31 301 TYR A O 1
ATOM 2480 N N . LYS A 1 302 ? 13.278 -13.926 -8.336 1.00 86.12 302 LYS A N 1
ATOM 2481 C CA . LYS A 1 302 ? 12.089 -13.686 -9.168 1.00 86.12 302 LYS A CA 1
ATOM 2482 C C . LYS A 1 302 ? 11.055 -12.771 -8.510 1.00 86.12 302 LYS A C 1
ATOM 2484 O O . LYS A 1 302 ? 10.235 -12.197 -9.220 1.00 86.12 302 LYS A O 1
ATOM 2489 N N . GLN A 1 303 ? 11.065 -12.595 -7.184 1.00 87.75 303 GLN A N 1
ATOM 2490 C CA . GLN A 1 303 ? 10.251 -11.552 -6.540 1.00 87.75 303 GLN A CA 1
ATOM 2491 C C . GLN A 1 303 ? 10.852 -10.147 -6.720 1.00 87.75 303 GLN A C 1
ATOM 2493 O O . GLN A 1 303 ? 10.106 -9.167 -6.769 1.00 87.75 303 GLN A O 1
ATOM 2498 N N . GLY A 1 304 ? 12.174 -10.045 -6.875 1.00 87.62 304 GLY A N 1
ATOM 2499 C CA . GLY A 1 304 ? 12.908 -8.789 -7.036 1.00 87.62 304 GLY A CA 1
ATOM 2500 C C . GLY A 1 304 ? 12.795 -8.132 -8.417 1.00 87.62 304 GLY A C 1
ATOM 2501 O O . GLY A 1 304 ? 13.486 -7.153 -8.694 1.00 87.62 304 GLY A O 1
ATOM 2502 N N . THR A 1 305 ? 11.931 -8.628 -9.311 1.00 86.44 305 THR A N 1
ATOM 2503 C CA . THR A 1 305 ? 11.746 -8.064 -10.663 1.00 86.44 305 THR A CA 1
ATOM 2504 C C . THR A 1 305 ? 11.257 -6.617 -10.647 1.00 86.44 305 THR A C 1
ATOM 2506 O O . THR A 1 305 ? 11.472 -5.895 -11.618 1.00 86.44 305 THR A O 1
ATOM 2509 N N . SER A 1 306 ? 10.643 -6.178 -9.544 1.00 91.94 306 SER A N 1
ATOM 2510 C CA . SER A 1 306 ? 10.100 -4.822 -9.397 1.00 91.94 306 SER A CA 1
ATOM 2511 C C . SER A 1 306 ? 11.195 -3.755 -9.319 1.00 91.94 306 SER A C 1
ATOM 2513 O O . SER A 1 306 ? 10.926 -2.598 -9.623 1.00 91.94 306 SER A O 1
ATOM 2515 N N . PHE A 1 307 ? 12.450 -4.129 -9.034 1.00 91.44 307 PHE A N 1
ATOM 2516 C CA . PHE A 1 307 ? 13.595 -3.233 -9.232 1.00 91.44 307 PHE A CA 1
ATOM 2517 C C . PHE A 1 307 ? 13.669 -2.703 -10.676 1.00 91.44 307 PHE A C 1
ATOM 2519 O O . PHE A 1 307 ? 13.968 -1.531 -10.903 1.00 91.44 307 PHE A O 1
ATOM 2526 N N . GLY A 1 308 ? 13.293 -3.533 -11.657 1.00 84.56 308 GLY A N 1
ATOM 2527 C CA . GLY A 1 308 ? 13.221 -3.137 -13.061 1.00 84.56 308 GLY A CA 1
ATOM 2528 C C . GLY A 1 308 ? 12.199 -2.035 -13.340 1.00 84.56 308 GLY A C 1
ATOM 2529 O O . GLY A 1 308 ? 12.393 -1.273 -14.282 1.00 84.56 308 GLY A O 1
ATOM 2530 N N . VAL A 1 309 ? 11.153 -1.894 -12.513 1.00 90.38 309 VAL A N 1
ATOM 2531 C CA . VAL A 1 309 ? 10.204 -0.769 -12.599 1.00 90.38 309 VAL A CA 1
ATOM 2532 C C . VAL A 1 309 ? 10.908 0.541 -12.256 1.00 90.38 309 VAL A C 1
ATOM 2534 O O . VAL A 1 309 ? 10.699 1.525 -12.952 1.00 90.38 309 VAL A O 1
ATOM 2537 N N . LEU A 1 310 ? 11.765 0.562 -11.229 1.00 91.06 310 LEU A N 1
ATOM 2538 C CA . LEU A 1 310 ? 12.513 1.767 -10.849 1.00 91.06 310 LEU A CA 1
ATOM 2539 C C . LEU A 1 310 ? 13.518 2.154 -11.938 1.00 91.06 310 LEU A C 1
ATOM 2541 O O . LEU A 1 310 ? 13.580 3.309 -12.351 1.00 91.06 310 LEU A O 1
ATOM 2545 N N . ALA A 1 311 ? 14.276 1.170 -12.431 1.00 80.12 311 ALA A N 1
ATOM 2546 C CA . ALA A 1 311 ? 15.293 1.391 -13.452 1.00 80.12 311 ALA A CA 1
ATOM 2547 C C . ALA A 1 311 ? 14.677 1.857 -14.781 1.00 80.12 311 ALA A C 1
ATOM 2549 O O . ALA A 1 311 ? 15.071 2.886 -15.327 1.00 80.12 311 ALA A O 1
ATOM 2550 N N . ARG A 1 312 ? 13.671 1.136 -15.291 1.00 76.62 312 ARG A N 1
ATOM 2551 C CA . ARG A 1 312 ? 12.988 1.487 -16.547 1.00 76.62 312 ARG A CA 1
ATOM 2552 C C . ARG A 1 312 ? 12.127 2.732 -16.387 1.00 76.62 312 ARG A C 1
ATOM 2554 O O . ARG A 1 312 ? 12.112 3.566 -17.280 1.00 76.62 312 ARG A O 1
ATOM 2561 N N . GLY A 1 313 ? 11.462 2.890 -15.247 1.00 73.06 313 GLY A N 1
ATOM 2562 C CA . GLY A 1 313 ? 10.674 4.077 -14.939 1.00 73.06 313 GLY A CA 1
ATOM 2563 C C . GLY A 1 313 ? 11.509 5.350 -15.002 1.00 73.06 313 GLY A C 1
ATOM 2564 O O . GLY A 1 313 ? 11.053 6.334 -15.570 1.00 73.06 313 GLY A O 1
ATOM 2565 N N . PHE A 1 314 ? 12.750 5.315 -14.510 1.00 77.94 314 PHE A N 1
ATOM 2566 C CA . PHE A 1 314 ? 13.705 6.413 -14.663 1.00 77.94 314 PHE A CA 1
ATOM 2567 C C . PHE A 1 314 ? 14.103 6.659 -16.124 1.00 77.94 314 PHE A C 1
ATOM 2569 O O . PHE A 1 314 ? 14.019 7.792 -16.593 1.00 77.94 314 PHE A O 1
ATOM 2576 N N . LEU A 1 315 ? 14.492 5.605 -16.851 1.00 68.56 315 LEU A N 1
ATOM 2577 C CA . LEU A 1 315 ? 14.958 5.711 -18.241 1.00 68.56 315 LEU A CA 1
ATOM 2578 C C . LEU A 1 315 ? 13.865 6.213 -19.199 1.00 68.56 315 LEU A C 1
ATOM 2580 O O . LEU A 1 315 ? 14.141 7.023 -20.079 1.00 68.56 315 LEU A O 1
ATOM 2584 N N . PHE A 1 316 ? 12.622 5.769 -19.005 1.00 66.81 316 PHE A N 1
ATOM 2585 C CA . PHE A 1 316 ? 11.479 6.107 -19.857 1.00 66.81 316 PHE A CA 1
ATOM 2586 C C . PHE A 1 316 ? 10.597 7.227 -19.286 1.00 66.81 316 PHE A C 1
ATOM 2588 O O . PHE A 1 316 ? 9.551 7.523 -19.862 1.00 66.81 316 PHE A O 1
ATOM 2595 N N . ASN A 1 317 ? 11.000 7.888 -18.192 1.00 61.41 317 ASN A N 1
ATOM 2596 C CA . ASN A 1 317 ? 10.171 8.891 -17.510 1.00 61.41 317 ASN A CA 1
ATOM 2597 C C . ASN A 1 317 ? 9.723 10.027 -18.446 1.00 61.41 317 ASN A C 1
ATOM 2599 O O . ASN A 1 317 ? 8.581 10.470 -18.388 1.00 61.41 317 ASN A O 1
ATOM 2603 N N . SER A 1 318 ? 10.611 10.476 -19.338 1.00 57.31 318 SER A N 1
ATOM 2604 C CA . SER A 1 318 ? 10.338 11.536 -20.322 1.00 57.31 318 SER A CA 1
ATOM 2605 C C . SER A 1 318 ? 9.441 11.094 -21.481 1.00 57.31 318 SER A C 1
ATOM 2607 O O . SER A 1 318 ? 8.930 11.937 -22.211 1.00 57.31 318 SER A O 1
ATOM 2609 N N . SER A 1 319 ? 9.263 9.784 -21.663 1.00 57.72 319 SER A N 1
ATOM 2610 C CA . SER A 1 319 ? 8.429 9.190 -22.715 1.00 57.72 319 SER A CA 1
ATOM 2611 C C . SER A 1 319 ? 7.036 8.818 -22.210 1.00 57.72 319 SER A C 1
ATOM 2613 O O . SER A 1 319 ? 6.204 8.354 -22.988 1.00 57.72 319 SER A O 1
ATOM 2615 N N . LEU A 1 320 ? 6.763 9.015 -20.914 1.00 63.47 320 LEU A N 1
ATOM 2616 C CA . LEU A 1 320 ? 5.434 8.807 -20.357 1.00 63.47 320 LEU A CA 1
ATOM 2617 C C . LEU A 1 320 ? 4.432 9.753 -21.028 1.00 63.47 320 LEU A C 1
ATOM 2619 O O . LEU A 1 320 ? 4.722 10.940 -21.189 1.00 63.47 320 LEU A O 1
ATOM 2623 N N . PRO A 1 321 ? 3.244 9.252 -21.411 1.00 56.12 321 PRO A N 1
ATOM 2624 C CA . PRO A 1 321 ? 2.254 10.070 -22.091 1.00 56.12 321 PRO A CA 1
ATOM 2625 C C . PRO A 1 321 ? 1.896 11.277 -21.213 1.00 56.12 321 PRO A C 1
ATOM 2627 O O . PRO A 1 321 ? 1.526 11.124 -20.049 1.00 56.12 321 PRO A O 1
ATOM 2630 N N . TYR A 1 322 ? 2.011 12.491 -21.755 1.00 52.25 322 TYR A N 1
ATOM 2631 C CA . TYR A 1 322 ? 1.720 13.728 -21.024 1.00 52.25 322 TYR A CA 1
ATOM 2632 C C . TYR A 1 322 ? 0.226 14.074 -21.092 1.00 52.25 322 TYR A C 1
ATOM 2634 O O . TYR A 1 322 ? -0.444 13.791 -22.082 1.00 52.25 322 TYR A O 1
ATOM 2642 N N . ARG A 1 323 ? -0.338 14.622 -20.009 1.00 57.56 323 ARG A N 1
ATOM 2643 C CA . ARG A 1 323 ? -1.690 15.218 -19.946 1.00 57.56 323 ARG A CA 1
ATOM 2644 C C . ARG A 1 323 ? -1.756 16.198 -18.777 1.00 57.56 323 ARG A C 1
ATOM 2646 O O . ARG A 1 323 ? -1.252 15.877 -17.704 1.00 57.56 323 ARG A O 1
ATOM 2653 N N . ASP A 1 324 ? -2.490 17.299 -18.937 1.00 45.53 324 ASP A N 1
ATOM 2654 C CA . ASP A 1 324 ? -2.616 18.367 -17.924 1.00 45.53 324 ASP A CA 1
ATOM 2655 C C . ASP A 1 324 ? -3.082 17.901 -16.528 1.00 45.53 324 ASP A C 1
ATOM 2657 O O . ASP A 1 324 ? -2.788 18.543 -15.520 1.00 45.53 324 ASP A O 1
ATOM 2661 N N . LEU A 1 325 ? -3.812 16.783 -16.445 1.00 55.03 325 LEU A N 1
ATOM 2662 C CA . LEU A 1 325 ? -4.390 16.241 -15.205 1.00 55.03 325 LEU A CA 1
ATOM 2663 C C . LEU A 1 325 ? -3.852 14.860 -14.811 1.00 55.03 325 LEU A C 1
ATOM 2665 O O . LEU A 1 325 ? -4.465 14.187 -13.984 1.00 55.03 325 LEU A O 1
ATOM 2669 N N . ARG A 1 326 ? -2.735 14.414 -15.394 1.00 73.69 326 ARG A N 1
ATOM 2670 C CA . ARG A 1 326 ? -2.208 13.082 -15.087 1.00 73.69 326 ARG A CA 1
ATOM 2671 C C . ARG A 1 326 ? -1.602 13.038 -13.689 1.00 73.69 326 ARG A C 1
ATOM 2673 O O . ARG A 1 326 ? -0.832 13.925 -13.315 1.00 73.69 326 ARG A O 1
ATOM 2680 N N . ASN A 1 327 ? -1.969 12.014 -12.927 1.00 84.94 327 ASN A N 1
ATOM 2681 C CA . ASN A 1 327 ? -1.360 11.716 -11.638 1.00 84.94 327 ASN A CA 1
ATOM 2682 C C . ASN A 1 327 ? -1.381 10.209 -11.403 1.00 84.94 327 ASN A C 1
ATOM 2684 O O . ASN A 1 327 ? -2.449 9.605 -11.314 1.00 84.94 327 ASN A O 1
ATOM 2688 N N . PHE A 1 328 ? -0.198 9.618 -11.303 1.00 89.25 328 PHE A N 1
ATOM 2689 C CA . PHE A 1 328 ? -0.039 8.180 -11.132 1.00 89.25 328 PHE A CA 1
ATOM 2690 C C . PHE A 1 328 ? -0.295 7.744 -9.688 1.00 89.25 328 PHE A C 1
ATOM 2692 O O . PHE A 1 328 ? -0.972 6.748 -9.443 1.00 89.25 328 PHE A O 1
ATOM 2699 N N . THR A 1 329 ? 0.155 8.551 -8.729 1.00 89.88 329 THR A N 1
ATOM 2700 C CA . THR A 1 329 ? 0.066 8.304 -7.284 1.00 89.88 329 THR A CA 1
ATOM 2701 C C . THR A 1 329 ? -1.372 8.075 -6.820 1.00 89.88 329 THR A C 1
ATOM 2703 O O . THR A 1 329 ? -1.643 7.170 -6.029 1.00 89.88 329 THR A O 1
ATOM 2706 N N . PHE A 1 330 ? -2.309 8.891 -7.305 1.00 90.06 330 PHE A N 1
ATOM 2707 C CA . PHE A 1 330 ? -3.747 8.825 -7.026 1.00 90.06 330 PHE A CA 1
ATOM 2708 C C . PHE A 1 330 ? -4.560 8.303 -8.215 1.00 90.06 330 PHE A C 1
ATOM 2710 O O . PHE A 1 330 ? -5.788 8.407 -8.207 1.00 90.06 330 PHE A O 1
ATOM 2717 N N . GLY A 1 331 ? -3.897 7.696 -9.203 1.00 87.94 331 GLY A N 1
ATOM 2718 C CA . GLY A 1 331 ? -4.498 7.252 -10.458 1.00 87.94 331 GLY A CA 1
ATOM 2719 C C . GLY A 1 331 ? -5.750 6.390 -10.284 1.00 87.94 331 GLY A C 1
ATOM 2720 O O . GLY A 1 331 ? -6.802 6.782 -10.787 1.00 87.94 331 GLY A O 1
ATOM 2721 N N . PRO A 1 332 ? -5.714 5.300 -9.487 1.00 87.81 332 PRO A N 1
ATOM 2722 C CA . PRO A 1 332 ? -6.895 4.468 -9.248 1.00 87.81 332 PRO A CA 1
ATOM 2723 C C . PRO A 1 332 ? -8.098 5.244 -8.692 1.00 87.81 332 PRO A C 1
ATOM 2725 O O . PRO A 1 332 ? -9.239 4.981 -9.065 1.00 87.81 332 PRO A O 1
ATOM 2728 N N . VAL A 1 333 ? -7.857 6.218 -7.807 1.00 87.94 333 VAL A N 1
ATOM 2729 C CA . VAL A 1 333 ? -8.917 7.036 -7.196 1.00 87.94 333 VAL A CA 1
ATOM 2730 C C . VAL A 1 333 ? -9.490 8.014 -8.222 1.00 87.94 333 VAL A C 1
ATOM 2732 O O . VAL A 1 333 ? -10.708 8.149 -8.325 1.00 87.94 333 VAL A O 1
ATOM 2735 N N . ILE A 1 334 ? -8.624 8.664 -9.003 1.00 86.50 334 ILE A N 1
ATOM 2736 C CA . ILE A 1 334 ? -9.026 9.602 -10.057 1.00 86.50 334 ILE A CA 1
ATOM 2737 C C . ILE A 1 334 ? -9.849 8.879 -11.122 1.00 86.50 334 ILE A C 1
ATOM 2739 O O . ILE A 1 334 ? -10.946 9.332 -11.444 1.00 86.50 334 ILE A O 1
ATOM 2743 N N . ASP A 1 335 ? -9.368 7.739 -11.617 1.00 86.12 335 ASP A N 1
ATOM 2744 C CA . ASP A 1 335 ? -10.059 6.958 -12.642 1.00 86.12 335 ASP A CA 1
ATOM 2745 C C . ASP A 1 335 ? -11.411 6.443 -12.127 1.00 86.12 335 ASP A C 1
ATOM 2747 O O . ASP A 1 335 ? -12.413 6.533 -12.834 1.00 86.12 335 ASP A O 1
ATOM 2751 N N . TYR A 1 336 ? -11.502 6.017 -10.863 1.00 85.38 336 TYR A N 1
ATOM 2752 C CA . TYR A 1 336 ? -12.777 5.606 -10.269 1.00 85.38 336 TYR A CA 1
ATOM 2753 C C . TYR A 1 336 ? -13.834 6.723 -10.272 1.00 85.38 336 TYR A C 1
ATOM 2755 O O . TYR A 1 336 ? -14.989 6.470 -10.618 1.00 85.38 336 TYR A O 1
ATOM 2763 N N . PHE A 1 337 ? -13.467 7.962 -9.929 1.00 83.88 337 PHE A N 1
ATOM 2764 C CA . PHE A 1 337 ? -14.422 9.078 -9.919 1.00 83.88 337 PHE A CA 1
ATOM 2765 C C . PHE A 1 337 ? -14.674 9.677 -11.307 1.00 83.88 337 PHE A C 1
ATOM 2767 O O . PHE A 1 337 ? -15.805 10.057 -11.595 1.00 83.88 337 PHE A O 1
ATOM 2774 N N . ALA A 1 338 ? -13.654 9.767 -12.161 1.00 80.06 338 ALA A N 1
ATOM 2775 C CA . ALA A 1 338 ? -13.751 10.420 -13.467 1.00 80.06 338 ALA A CA 1
ATOM 2776 C C . ALA A 1 338 ? -14.291 9.498 -14.572 1.00 80.06 338 ALA A C 1
ATOM 2778 O O . ALA A 1 338 ? -14.954 9.970 -15.494 1.00 80.06 338 ALA A O 1
ATOM 2779 N N . ARG A 1 339 ? -13.997 8.196 -14.490 1.00 79.44 339 ARG A N 1
ATOM 2780 C CA . ARG A 1 339 ? -14.316 7.186 -15.514 1.00 79.44 339 ARG A CA 1
ATOM 2781 C C . ARG A 1 339 ? -15.274 6.103 -15.006 1.00 79.44 339 ARG A C 1
ATOM 2783 O O . ARG A 1 339 ? -15.808 5.349 -15.808 1.00 79.44 339 ARG A O 1
ATOM 2790 N N . GLY A 1 340 ? -15.503 6.008 -13.694 1.00 76.38 340 GLY A N 1
ATOM 2791 C CA . GLY A 1 340 ? -16.462 5.064 -13.111 1.00 76.38 340 GLY A CA 1
ATOM 2792 C C . GLY A 1 340 ? -17.925 5.497 -13.261 1.00 76.38 340 GLY A C 1
ATOM 2793 O O . GLY A 1 340 ? -18.244 6.471 -13.942 1.00 76.38 340 GLY A O 1
ATOM 2794 N N . SER A 1 341 ? -18.835 4.800 -12.569 1.00 71.62 341 SER A N 1
ATOM 2795 C CA . SER A 1 341 ? -20.285 5.060 -12.642 1.00 71.62 341 SER A CA 1
ATOM 2796 C C . SER A 1 341 ? -20.674 6.492 -12.263 1.00 71.62 341 SER A C 1
ATOM 2798 O O . SER A 1 341 ? -21.619 7.037 -12.821 1.00 71.62 341 SER A O 1
ATOM 2800 N N . LEU A 1 342 ? -19.929 7.125 -11.354 1.00 68.94 342 LEU A N 1
ATOM 2801 C CA . LEU A 1 342 ? -20.122 8.536 -11.009 1.00 68.94 342 LEU A CA 1
ATOM 2802 C C . LEU A 1 342 ? -19.664 9.459 -12.131 1.00 68.94 342 LEU A C 1
ATOM 2804 O O . LEU A 1 342 ? -20.373 10.400 -12.466 1.00 68.94 342 LEU A O 1
ATOM 2808 N N . GLY A 1 343 ? -18.513 9.165 -12.735 1.00 73.12 343 GLY A N 1
ATOM 2809 C CA . GLY A 1 343 ? -18.008 9.894 -13.892 1.00 73.12 343 GLY A CA 1
ATOM 2810 C C . GLY A 1 343 ? -19.025 9.898 -15.026 1.00 73.12 343 GLY A C 1
ATOM 2811 O O . GLY A 1 343 ? -19.316 10.961 -15.564 1.00 73.12 343 GLY A O 1
ATOM 2812 N N . ALA A 1 344 ? -19.651 8.748 -15.297 1.00 74.00 344 ALA A N 1
ATOM 2813 C CA . ALA A 1 344 ? -20.713 8.612 -16.295 1.00 74.00 344 ALA A CA 1
ATOM 2814 C C . ALA A 1 344 ? -21.908 9.548 -16.050 1.00 74.00 344 ALA A C 1
ATOM 2816 O O . ALA A 1 344 ? -22.397 10.172 -16.990 1.00 74.00 344 ALA A O 1
ATOM 2817 N N . ILE A 1 345 ? -22.328 9.724 -14.791 1.00 70.69 345 ILE A N 1
ATOM 2818 C CA . ILE A 1 345 ? -23.407 10.660 -14.425 1.00 70.69 345 ILE A CA 1
ATOM 2819 C C . ILE A 1 345 ? -23.025 12.113 -14.761 1.00 70.69 345 ILE A C 1
ATOM 2821 O O . ILE A 1 345 ? -23.884 12.908 -15.133 1.00 70.69 345 ILE A O 1
ATOM 2825 N N . PHE A 1 346 ? -21.738 12.459 -14.679 1.00 68.69 346 PHE A N 1
ATOM 2826 C CA . PHE A 1 346 ? -21.216 13.795 -14.983 1.00 68.69 346 PHE A CA 1
ATOM 2827 C C . PHE A 1 346 ? -20.640 13.926 -16.408 1.00 68.69 346 PHE A C 1
ATOM 2829 O O . PHE A 1 346 ? -19.871 14.848 -16.679 1.00 68.69 346 PHE A O 1
ATOM 2836 N N . GLY A 1 347 ? -21.004 13.023 -17.328 1.00 68.44 347 GLY A N 1
ATOM 2837 C CA . GLY A 1 347 ? -20.597 13.071 -18.740 1.00 68.44 347 GLY A CA 1
ATOM 2838 C C . GLY A 1 347 ? -19.206 12.495 -19.044 1.00 68.44 347 GLY A C 1
ATOM 2839 O O . GLY A 1 347 ? -18.700 12.652 -20.155 1.00 68.44 347 GLY A O 1
ATOM 2840 N N . GLY A 1 348 ? -18.573 11.830 -18.078 1.00 71.19 348 GLY A N 1
ATOM 2841 C CA . GLY A 1 348 ? -17.358 11.043 -18.278 1.00 71.19 348 GLY A CA 1
ATOM 2842 C C . GLY A 1 348 ? -17.642 9.745 -19.036 1.00 71.19 348 GLY A C 1
ATOM 2843 O O . GLY A 1 348 ? -18.665 9.101 -18.830 1.00 71.19 348 GLY A O 1
ATOM 2844 N N . LYS A 1 349 ? -16.727 9.334 -19.915 1.00 76.00 349 LYS A N 1
ATOM 2845 C CA . LYS A 1 349 ? -16.805 8.034 -20.597 1.00 76.00 349 LYS A CA 1
ATOM 2846 C C . LYS A 1 349 ? -15.967 7.007 -19.850 1.00 76.00 349 LYS A C 1
ATOM 2848 O O . LYS A 1 349 ? -14.787 7.276 -19.600 1.00 76.00 349 LYS A O 1
ATOM 2853 N N . ALA A 1 350 ? -16.577 5.873 -19.508 1.00 79.75 350 ALA A N 1
ATOM 2854 C CA . ALA A 1 350 ? -15.861 4.706 -19.003 1.00 79.75 350 ALA A CA 1
ATOM 2855 C C . ALA A 1 350 ? -14.867 4.194 -20.051 1.00 79.75 350 ALA A C 1
ATOM 2857 O O . ALA A 1 350 ? -15.050 4.459 -21.239 1.00 79.75 350 ALA A O 1
ATOM 2858 N N . PHE A 1 351 ? -13.825 3.496 -19.598 1.00 79.88 351 PHE A N 1
ATOM 2859 C CA . PHE A 1 351 ? -12.915 2.817 -20.516 1.00 79.88 351 PHE A CA 1
ATOM 2860 C C . PHE A 1 351 ? -13.674 1.732 -21.280 1.00 79.88 351 PHE A C 1
ATOM 2862 O O . PHE A 1 351 ? -14.475 1.008 -20.680 1.00 79.88 351 PHE A O 1
ATOM 2869 N N . GLU A 1 352 ? -13.426 1.634 -22.581 1.00 75.69 352 GLU A N 1
ATOM 2870 C CA . GLU A 1 352 ? -14.002 0.592 -23.433 1.00 75.69 352 GLU A CA 1
ATOM 2871 C C . GLU A 1 352 ? -13.380 -0.769 -23.108 1.00 75.69 352 GLU A C 1
ATOM 2873 O O . GLU A 1 352 ? -14.072 -1.787 -23.096 1.00 75.69 352 GLU A O 1
ATOM 2878 N N . HIS A 1 353 ? -12.093 -0.781 -22.754 1.00 75.25 353 HIS A N 1
ATOM 2879 C CA . HIS A 1 353 ? -11.366 -1.993 -22.396 1.00 75.25 353 HIS A CA 1
ATOM 2880 C C . HIS A 1 353 ? -10.988 -2.048 -20.910 1.00 75.25 353 HIS A C 1
ATOM 2882 O O . HIS A 1 353 ? -10.475 -1.092 -20.329 1.00 75.25 353 HIS A O 1
ATOM 2888 N N . THR A 1 354 ? -11.166 -3.222 -20.294 1.00 71.81 354 THR A N 1
ATOM 2889 C CA . THR A 1 354 ? -10.733 -3.506 -18.910 1.00 71.81 354 THR A CA 1
ATOM 2890 C C . THR A 1 354 ? -9.442 -4.325 -18.821 1.00 71.81 354 THR A C 1
ATOM 2892 O O . THR A 1 354 ? -8.955 -4.593 -17.722 1.00 71.81 354 THR A O 1
ATOM 2895 N N . THR A 1 355 ? -8.906 -4.751 -19.963 1.00 79.06 355 THR A N 1
ATOM 2896 C CA . THR A 1 355 ? -7.679 -5.546 -20.112 1.00 79.06 355 THR A CA 1
ATOM 2897 C C . THR A 1 355 ? -6.601 -4.747 -20.846 1.00 79.06 355 THR A C 1
ATOM 2899 O O . THR A 1 355 ? -6.837 -3.612 -21.268 1.00 79.06 355 THR A O 1
ATOM 2902 N N . ASN A 1 356 ? -5.394 -5.313 -20.966 1.00 78.44 356 ASN A N 1
ATOM 2903 C CA . ASN A 1 356 ? -4.257 -4.653 -21.607 1.00 78.44 356 ASN A CA 1
ATOM 2904 C C . ASN A 1 356 ? -4.616 -4.139 -23.010 1.00 78.44 356 ASN A C 1
ATOM 2906 O O . ASN A 1 356 ? -4.765 -4.909 -23.954 1.00 78.44 356 ASN A O 1
ATOM 2910 N N . SER A 1 357 ? -4.714 -2.820 -23.138 1.00 78.25 357 SER A N 1
ATOM 2911 C CA . SER A 1 357 ? -5.143 -2.139 -24.355 1.00 78.25 357 SER A CA 1
ATOM 2912 C C . SER A 1 357 ? -4.372 -0.840 -24.552 1.00 78.25 357 SER A C 1
ATOM 2914 O O . SER A 1 357 ? -3.793 -0.286 -23.607 1.00 78.25 357 SER A O 1
ATOM 2916 N N . VAL A 1 358 ? -4.380 -0.348 -25.792 1.00 76.12 358 VAL A N 1
ATOM 2917 C CA . VAL A 1 358 ? -3.802 0.954 -26.149 1.00 76.12 358 VAL A CA 1
ATOM 2918 C C . VAL A 1 358 ? -4.535 2.085 -25.421 1.00 76.12 358 VAL A C 1
ATOM 2920 O O . VAL A 1 358 ? -3.888 3.009 -24.936 1.00 76.12 358 VAL A O 1
ATOM 2923 N N . GLU A 1 359 ? -5.858 1.971 -25.261 1.00 80.44 359 GLU A N 1
ATOM 2924 C CA . GLU A 1 359 ? -6.667 2.919 -24.487 1.00 80.44 359 GLU A CA 1
ATOM 2925 C C . GLU A 1 359 ? -6.131 3.049 -23.056 1.00 80.44 359 GLU A C 1
ATOM 2927 O O . GLU A 1 359 ? -5.748 4.139 -22.636 1.00 80.44 359 GLU A O 1
ATOM 2932 N N . LEU A 1 360 ? -5.998 1.944 -22.314 1.00 79.88 360 LEU A N 1
ATOM 2933 C CA . LEU A 1 360 ? -5.474 2.012 -20.948 1.00 79.88 360 LEU A CA 1
ATOM 2934 C C . LEU A 1 360 ? -4.020 2.499 -20.904 1.00 79.88 360 LEU A C 1
ATOM 2936 O O . LEU A 1 360 ? -3.652 3.210 -19.975 1.00 79.88 360 LEU A O 1
ATOM 2940 N N . ALA A 1 361 ? -3.196 2.168 -21.897 1.00 77.56 361 ALA A N 1
ATOM 2941 C CA . ALA A 1 361 ? -1.796 2.588 -21.944 1.00 77.56 361 ALA A CA 1
ATOM 2942 C C . ALA A 1 361 ? -1.584 4.088 -22.217 1.00 77.56 361 ALA A C 1
ATOM 2944 O O . ALA A 1 361 ? -0.530 4.634 -21.886 1.00 77.56 361 ALA A O 1
ATOM 2945 N N . ILE A 1 362 ? -2.550 4.752 -22.856 1.00 75.00 362 ILE A N 1
ATOM 2946 C CA . ILE A 1 362 ? -2.446 6.167 -23.235 1.00 75.00 362 ILE A CA 1
ATOM 2947 C C . ILE A 1 362 ? -3.336 7.040 -22.350 1.00 75.00 362 ILE A C 1
ATOM 2949 O O . ILE A 1 362 ? -2.915 8.122 -21.920 1.00 75.00 362 ILE A O 1
ATOM 2953 N N . ASP A 1 363 ? -4.558 6.588 -22.067 1.00 74.88 363 ASP A N 1
ATOM 2954 C CA . ASP A 1 363 ? -5.597 7.388 -21.429 1.00 74.88 363 ASP A CA 1
ATOM 2955 C C . ASP A 1 363 ? -5.735 7.174 -19.924 1.00 74.88 363 ASP A C 1
ATOM 2957 O O . ASP A 1 363 ? -6.222 8.092 -19.252 1.00 74.88 363 ASP A O 1
ATOM 2961 N N . SER A 1 364 ? -5.311 6.024 -19.388 1.00 82.88 364 SER A N 1
ATOM 2962 C CA . SER A 1 364 ? -5.421 5.757 -17.951 1.00 82.88 364 SER A CA 1
ATOM 2963 C C . SER A 1 364 ? -4.367 6.499 -17.128 1.00 82.88 364 SER A C 1
ATOM 2965 O O . SER A 1 364 ? -3.295 6.892 -17.613 1.00 82.88 364 SER A O 1
ATOM 2967 N N . ASN A 1 365 ? -4.665 6.665 -15.837 1.00 85.88 365 ASN A N 1
ATOM 2968 C CA . ASN A 1 365 ? -3.696 7.136 -14.852 1.00 85.88 365 ASN A CA 1
ATOM 2969 C C . ASN A 1 365 ? -2.881 5.978 -14.243 1.00 85.88 365 ASN A C 1
ATOM 2971 O O . ASN A 1 365 ? -2.230 6.152 -13.214 1.00 85.88 365 ASN A O 1
ATOM 2975 N N . SER A 1 366 ? -2.899 4.788 -14.854 1.00 89.19 366 SER A N 1
ATOM 2976 C CA . SER A 1 366 ? -2.145 3.631 -14.375 1.00 89.19 366 SER A CA 1
ATOM 2977 C C . SER A 1 366 ? -0.702 3.676 -14.856 1.00 89.19 366 SER A C 1
ATOM 2979 O O . SER A 1 366 ? -0.407 3.493 -16.039 1.00 89.19 366 SER A O 1
ATOM 2981 N N . TYR A 1 367 ? 0.227 3.841 -13.914 1.00 89.56 367 TYR A N 1
ATOM 2982 C CA . TYR A 1 367 ? 1.656 3.787 -14.217 1.00 89.56 367 TYR A CA 1
ATOM 2983 C C . TYR A 1 367 ? 2.057 2.430 -14.809 1.00 89.56 367 TYR A C 1
ATOM 2985 O O . TYR A 1 367 ? 2.869 2.364 -15.731 1.00 89.56 367 TYR A O 1
ATOM 2993 N N . ALA A 1 368 ? 1.426 1.350 -14.334 1.00 89.62 368 ALA A N 1
ATOM 2994 C CA . ALA A 1 368 ? 1.688 -0.001 -14.810 1.00 89.62 368 ALA A CA 1
ATOM 2995 C C . ALA A 1 368 ? 1.347 -0.174 -16.295 1.00 89.62 368 ALA A C 1
ATOM 2997 O O . ALA A 1 368 ? 2.159 -0.744 -17.021 1.00 89.62 368 ALA A O 1
ATOM 2998 N N . HIS A 1 369 ? 0.190 0.312 -16.760 1.00 85.75 369 HIS A N 1
ATOM 2999 C CA . HIS A 1 369 ? -0.197 0.200 -18.173 1.00 85.75 369 HIS A CA 1
ATOM 3000 C C . HIS A 1 369 ? 0.706 1.061 -19.061 1.00 85.75 369 HIS A C 1
ATOM 3002 O O . HIS A 1 369 ? 1.225 0.572 -20.064 1.00 85.75 369 HIS A O 1
ATOM 3008 N N . ASN A 1 370 ? 0.979 2.296 -18.639 1.00 82.62 370 ASN A N 1
ATOM 3009 C CA . ASN A 1 370 ? 1.747 3.248 -19.437 1.00 82.62 370 ASN A CA 1
ATOM 3010 C C . ASN A 1 370 ? 3.208 2.800 -19.585 1.00 82.62 370 ASN A C 1
ATOM 3012 O O . ASN A 1 370 ? 3.715 2.711 -20.702 1.00 82.62 370 ASN A O 1
ATOM 3016 N N . LEU A 1 371 ? 3.876 2.445 -18.480 1.00 81.06 371 LEU A N 1
ATOM 3017 C CA . LEU A 1 371 ? 5.257 1.962 -18.534 1.00 81.06 371 LEU A CA 1
ATOM 3018 C C . LEU A 1 371 ? 5.358 0.618 -19.267 1.00 81.06 371 LEU A C 1
ATOM 3020 O O . LEU A 1 371 ? 6.292 0.413 -20.042 1.00 81.06 371 LEU A O 1
ATOM 3024 N N . SER A 1 372 ? 4.404 -0.297 -19.058 1.00 82.06 372 SER A N 1
ATOM 3025 C CA . SER A 1 372 ? 4.426 -1.594 -19.745 1.00 82.06 372 SER A CA 1
ATOM 3026 C C . SER A 1 372 ? 4.288 -1.433 -21.253 1.00 82.06 372 SER A C 1
ATOM 3028 O O . SER A 1 372 ? 5.017 -2.092 -21.983 1.00 82.06 372 SER A O 1
ATOM 3030 N N . TYR A 1 373 ? 3.414 -0.547 -21.733 1.00 79.19 373 TYR A N 1
ATOM 3031 C CA . TYR A 1 373 ? 3.267 -0.312 -23.167 1.00 79.19 373 TYR A CA 1
ATOM 3032 C C . TYR A 1 373 ? 4.500 0.350 -23.785 1.00 79.19 373 TYR A C 1
ATOM 3034 O O . TYR A 1 373 ? 4.937 -0.073 -24.850 1.00 79.19 373 TYR A O 1
ATOM 3042 N N . LEU A 1 374 ? 5.115 1.317 -23.096 1.00 68.75 374 LEU A N 1
ATOM 3043 C CA . LEU A 1 374 ? 6.335 1.971 -23.585 1.00 68.75 374 LEU A CA 1
ATOM 3044 C C . LEU A 1 374 ? 7.504 1.002 -23.753 1.00 68.75 374 LEU A C 1
ATOM 3046 O O . LEU A 1 374 ? 8.259 1.112 -24.712 1.00 68.75 374 LEU A O 1
ATOM 3050 N N . VAL A 1 375 ? 7.658 0.060 -22.822 1.00 67.88 375 VAL A N 1
ATOM 3051 C CA . VAL A 1 375 ? 8.798 -0.863 -22.827 1.00 67.88 375 VAL A CA 1
ATOM 3052 C C . VAL A 1 375 ? 8.515 -2.127 -23.643 1.00 67.88 375 VAL A C 1
ATOM 3054 O O . VAL A 1 375 ? 9.415 -2.637 -24.300 1.00 67.88 375 VAL A O 1
ATOM 3057 N N . LEU A 1 376 ? 7.296 -2.672 -23.573 1.00 68.38 376 LEU A N 1
ATOM 3058 C CA . LEU A 1 376 ? 6.953 -3.979 -24.152 1.00 68.38 376 LEU A CA 1
ATOM 3059 C C . LEU A 1 376 ? 6.155 -3.884 -25.457 1.00 68.38 376 LEU A C 1
ATOM 3061 O O . LEU A 1 376 ? 6.115 -4.854 -26.212 1.00 68.38 376 LEU A O 1
ATOM 3065 N N . ASN A 1 377 ? 5.490 -2.754 -25.712 1.00 73.25 377 ASN A N 1
ATOM 3066 C CA . ASN A 1 377 ? 4.652 -2.492 -26.882 1.00 73.25 377 ASN A CA 1
ATOM 3067 C C . ASN A 1 377 ? 3.727 -3.676 -27.249 1.00 73.25 377 ASN A C 1
ATOM 3069 O O . ASN A 1 377 ? 2.732 -3.922 -26.562 1.00 73.25 377 ASN A O 1
ATOM 3073 N N . LYS A 1 378 ? 4.073 -4.461 -28.281 1.00 70.69 378 LYS A N 1
ATOM 3074 C CA . LYS A 1 378 ? 3.284 -5.614 -28.748 1.00 70.69 378 LYS A CA 1
ATOM 3075 C C . LYS A 1 378 ? 3.102 -6.685 -27.672 1.00 70.69 378 LYS A C 1
ATOM 3077 O O . LYS A 1 378 ? 2.025 -7.265 -27.574 1.00 70.69 378 LYS A O 1
ATOM 3082 N N . GLU A 1 379 ? 4.114 -6.929 -26.845 1.00 69.94 379 GLU A N 1
ATOM 3083 C CA . GLU A 1 379 ? 4.023 -7.933 -25.779 1.00 69.94 379 GLU A CA 1
ATOM 3084 C C . GLU A 1 379 ? 3.067 -7.484 -24.666 1.00 69.94 379 GLU A C 1
ATOM 3086 O O . GLU A 1 379 ? 2.356 -8.307 -24.088 1.00 69.94 379 GLU A O 1
ATOM 3091 N N . TYR A 1 380 ? 2.949 -6.175 -24.415 1.00 79.69 380 TYR A N 1
ATOM 3092 C CA . TYR A 1 380 ? 1.941 -5.664 -23.486 1.00 79.69 380 TYR A CA 1
ATOM 3093 C C . TYR A 1 380 ? 0.519 -5.978 -23.965 1.00 79.69 380 TYR A C 1
ATOM 3095 O O . TYR A 1 380 ? -0.287 -6.477 -23.179 1.00 79.69 380 TYR A O 1
ATOM 3103 N N . LEU A 1 381 ? 0.231 -5.774 -25.254 1.00 77.62 381 LEU A N 1
ATOM 3104 C CA . LEU A 1 381 ? -1.077 -6.094 -25.844 1.00 77.62 381 LEU A CA 1
ATOM 3105 C C . LEU A 1 381 ? -1.386 -7.601 -25.820 1.00 77.62 381 LEU A C 1
ATOM 3107 O O . LEU A 1 381 ? -2.548 -7.989 -25.785 1.00 77.62 381 LEU A O 1
ATOM 3111 N N . LYS A 1 382 ? -0.361 -8.459 -25.757 1.00 75.19 382 LYS A N 1
ATOM 3112 C CA . LYS A 1 382 ? -0.510 -9.912 -25.551 1.00 75.19 382 LYS A CA 1
ATOM 3113 C C . LYS A 1 382 ? -0.756 -10.310 -24.088 1.00 75.19 382 LYS A C 1
ATOM 3115 O O . LYS A 1 382 ? -0.864 -11.497 -23.796 1.00 75.19 382 LYS A O 1
ATOM 3120 N N . GLY A 1 383 ? -0.835 -9.351 -23.164 1.00 74.12 383 GLY A N 1
ATOM 3121 C CA . GLY A 1 383 ? -1.086 -9.596 -21.741 1.00 74.12 383 GLY A CA 1
ATOM 3122 C C . GLY A 1 383 ? 0.160 -9.547 -20.848 1.00 74.12 383 GLY A C 1
ATOM 3123 O O . GLY A 1 383 ? 0.052 -9.834 -19.654 1.00 74.12 383 GLY A O 1
ATOM 3124 N N . HIS A 1 384 ? 1.339 -9.181 -21.369 1.00 77.38 384 HIS A N 1
ATOM 3125 C CA . HIS A 1 384 ? 2.525 -8.972 -20.530 1.00 77.38 384 HIS A CA 1
ATOM 3126 C C . HIS A 1 384 ? 2.457 -7.631 -19.784 1.00 77.38 384 HIS A C 1
ATOM 3128 O O . HIS A 1 384 ? 1.867 -6.657 -20.246 1.00 77.38 384 HIS A O 1
ATOM 3134 N N . GLY A 1 385 ? 3.091 -7.556 -18.615 1.00 80.12 385 GLY A N 1
ATOM 3135 C CA . GLY A 1 385 ? 3.137 -6.332 -17.820 1.00 80.12 385 GLY A CA 1
ATOM 3136 C C . GLY A 1 385 ? 4.375 -6.269 -16.936 1.00 80.12 385 GLY A C 1
ATOM 3137 O O . GLY A 1 385 ? 4.826 -7.285 -16.410 1.00 80.12 385 GLY A O 1
ATOM 3138 N N . ILE A 1 386 ? 4.916 -5.064 -16.775 1.00 79.06 386 ILE A N 1
ATOM 3139 C CA . ILE A 1 386 ? 6.086 -4.777 -15.932 1.00 79.06 386 ILE A CA 1
ATOM 3140 C C . ILE A 1 386 ? 5.660 -4.480 -14.488 1.00 79.06 386 ILE A C 1
ATOM 3142 O O . ILE A 1 386 ? 6.395 -4.788 -13.551 1.00 79.06 386 ILE A O 1
ATOM 3146 N N . GLY A 1 387 ? 4.450 -3.945 -14.300 1.00 87.50 387 GLY A N 1
ATOM 3147 C CA . GLY A 1 387 ? 3.915 -3.552 -12.996 1.00 87.50 387 GLY A CA 1
ATOM 3148 C C . GLY A 1 387 ? 4.212 -2.094 -12.640 1.00 87.50 387 GLY A C 1
ATOM 3149 O O . GLY A 1 387 ? 4.603 -1.303 -13.495 1.00 87.50 387 GLY A O 1
ATOM 3150 N N . SER A 1 388 ? 3.986 -1.741 -11.374 1.00 91.81 388 SER A N 1
ATOM 3151 C CA . SER A 1 388 ? 4.223 -0.398 -10.829 1.00 91.81 388 SER A CA 1
ATOM 3152 C C . SER A 1 388 ? 5.034 -0.475 -9.531 1.00 91.81 388 SER A C 1
ATOM 3154 O O . SER A 1 388 ? 5.326 -1.557 -9.026 1.00 91.81 388 SER A O 1
ATOM 3156 N N . SER A 1 389 ? 5.421 0.674 -8.993 1.00 95.94 389 SER A N 1
ATOM 3157 C CA . SER A 1 389 ? 6.018 0.817 -7.671 1.00 95.94 389 SER A CA 1
ATOM 3158 C C . SER A 1 389 ? 5.611 2.165 -7.102 1.00 95.94 389 SER A C 1
ATOM 3160 O O . SER A 1 389 ? 5.796 3.182 -7.773 1.00 95.94 389 SER A O 1
ATOM 3162 N N . TYR A 1 390 ? 5.128 2.199 -5.856 1.00 96.25 390 TYR A N 1
ATOM 3163 C CA . TYR A 1 390 ? 4.739 3.464 -5.234 1.00 96.25 390 TYR A CA 1
ATOM 3164 C C . TYR A 1 390 ? 5.890 4.469 -5.239 1.00 96.25 390 TYR A C 1
ATOM 3166 O O . TYR A 1 390 ? 5.662 5.643 -5.485 1.00 96.25 390 TYR A O 1
ATOM 3174 N N . ILE A 1 391 ? 7.133 4.018 -5.033 1.00 97.44 391 ILE A N 1
ATOM 3175 C CA . ILE A 1 391 ? 8.310 4.894 -5.036 1.00 97.44 391 ILE A CA 1
ATOM 3176 C C . ILE A 1 391 ? 8.455 5.583 -6.397 1.00 97.44 391 ILE A C 1
ATOM 3178 O O . ILE A 1 391 ? 8.730 6.781 -6.449 1.00 97.44 391 ILE A O 1
ATOM 3182 N N . MET A 1 392 ? 8.230 4.842 -7.484 1.00 94.50 392 MET A N 1
ATOM 3183 C CA . MET A 1 392 ? 8.331 5.376 -8.838 1.00 94.50 392 MET A CA 1
ATOM 3184 C C . MET A 1 392 ? 7.168 6.313 -9.176 1.00 94.50 392 MET A C 1
ATOM 3186 O O . MET A 1 392 ? 7.410 7.384 -9.719 1.00 94.50 392 MET A O 1
ATOM 3190 N N . GLU A 1 393 ? 5.932 5.975 -8.794 1.00 94.19 393 GLU A N 1
ATOM 3191 C CA . GLU A 1 393 ? 4.773 6.868 -8.975 1.00 94.19 393 GLU A CA 1
ATOM 3192 C C . GLU A 1 393 ? 4.967 8.197 -8.233 1.00 94.19 393 GLU A C 1
ATOM 3194 O O . GLU A 1 393 ? 4.776 9.271 -8.807 1.00 94.19 393 GLU A O 1
ATOM 3199 N N . LEU A 1 394 ? 5.433 8.126 -6.980 1.00 94.31 394 LEU A N 1
ATOM 3200 C CA . LEU A 1 394 ? 5.745 9.299 -6.166 1.00 94.31 394 LEU A CA 1
ATOM 3201 C C . LEU A 1 394 ? 6.847 10.155 -6.796 1.00 94.31 394 LEU A C 1
ATOM 3203 O O . LEU A 1 394 ? 6.753 11.382 -6.786 1.00 94.31 394 LEU A O 1
ATOM 3207 N N . TYR A 1 395 ? 7.891 9.523 -7.335 1.00 93.06 395 TYR A N 1
ATOM 3208 C CA . TYR A 1 395 ? 8.971 10.236 -8.004 1.00 93.06 395 TYR A CA 1
ATOM 3209 C C . TYR A 1 395 ? 8.504 10.896 -9.305 1.00 93.06 395 TYR A C 1
ATOM 3211 O O . TYR A 1 395 ? 8.816 12.062 -9.531 1.00 93.06 395 TYR A O 1
ATOM 3219 N N . THR A 1 396 ? 7.743 10.191 -10.144 1.00 86.75 396 THR A N 1
ATOM 3220 C CA . THR A 1 396 ? 7.252 10.741 -11.413 1.00 86.75 396 THR A CA 1
ATOM 3221 C C . THR A 1 396 ? 6.329 11.940 -11.189 1.00 86.75 396 THR A C 1
ATOM 3223 O O . THR A 1 396 ? 6.448 12.931 -11.906 1.00 86.75 396 THR A O 1
ATOM 3226 N N . ASP A 1 397 ? 5.453 11.901 -10.179 1.00 86.56 397 ASP A N 1
ATOM 3227 C CA . ASP A 1 397 ? 4.517 13.003 -9.919 1.00 86.56 397 ASP A CA 1
ATOM 3228 C C . ASP A 1 397 ? 5.129 14.163 -9.110 1.00 86.56 397 ASP A C 1
ATOM 3230 O O . ASP A 1 397 ? 4.736 15.319 -9.293 1.00 86.56 397 ASP A O 1
ATOM 3234 N N . TYR A 1 398 ? 6.047 13.872 -8.179 1.00 87.06 398 TYR A N 1
ATOM 3235 C CA . TYR A 1 398 ? 6.468 14.819 -7.134 1.00 87.06 398 TYR A CA 1
ATOM 3236 C C . TYR A 1 398 ? 7.987 14.860 -6.873 1.00 87.06 398 TYR A C 1
ATOM 3238 O O . TYR A 1 398 ? 8.447 15.562 -5.964 1.00 87.06 398 TYR A O 1
ATOM 3246 N N . GLY A 1 399 ? 8.782 14.115 -7.639 1.00 86.81 399 GLY A N 1
ATOM 3247 C CA . GLY A 1 399 ? 10.234 14.029 -7.494 1.00 86.81 399 GLY A CA 1
ATOM 3248 C C . GLY A 1 399 ? 10.697 13.436 -6.158 1.00 86.81 399 GLY A C 1
ATOM 3249 O O . GLY A 1 399 ? 9.92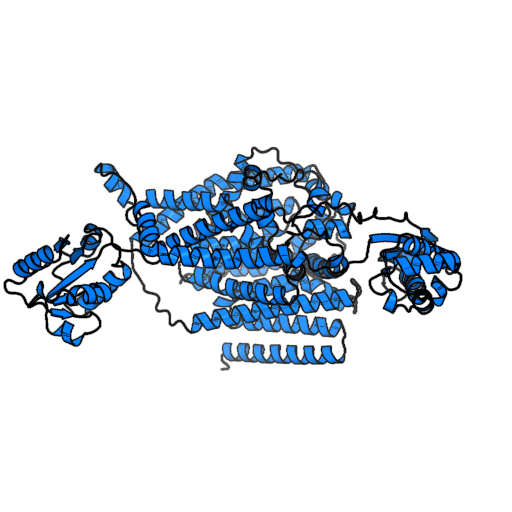9 12.869 -5.379 1.00 86.81 399 GLY A O 1
ATOM 3250 N N . MET A 1 400 ? 11.989 13.600 -5.857 1.00 89.62 400 MET A N 1
ATOM 3251 C CA . MET A 1 400 ? 12.621 13.052 -4.643 1.00 89.62 400 MET A CA 1
ATOM 3252 C C . MET A 1 400 ? 12.001 13.589 -3.343 1.00 89.62 400 MET A C 1
ATOM 3254 O O . MET A 1 400 ? 11.889 12.860 -2.358 1.00 89.62 400 MET A O 1
ATOM 3258 N N . ILE A 1 401 ? 11.572 14.857 -3.345 1.00 90.00 401 ILE A N 1
ATOM 3259 C CA . ILE A 1 401 ? 10.924 15.491 -2.189 1.00 90.00 401 ILE A CA 1
ATOM 3260 C C . ILE A 1 401 ? 9.581 14.817 -1.907 1.00 90.00 401 ILE A C 1
ATOM 3262 O O . ILE A 1 401 ? 9.282 14.502 -0.755 1.00 90.00 401 ILE A O 1
ATOM 3266 N N . GLY A 1 402 ? 8.789 14.547 -2.947 1.00 91.06 402 GLY A N 1
ATOM 3267 C CA . GLY A 1 402 ? 7.530 13.827 -2.804 1.00 91.06 402 GLY A CA 1
ATOM 3268 C C . GLY A 1 402 ? 7.714 12.413 -2.272 1.00 91.06 402 GLY A C 1
ATOM 3269 O O . GLY A 1 402 ? 7.001 12.025 -1.346 1.00 91.06 402 GLY A O 1
ATOM 3270 N N . VAL A 1 403 ? 8.717 11.683 -2.778 1.00 97.31 403 VAL A N 1
ATOM 3271 C CA . VAL A 1 403 ? 9.087 10.357 -2.252 1.00 97.31 403 VAL A CA 1
ATOM 3272 C C . VAL A 1 403 ? 9.360 10.438 -0.753 1.00 97.31 403 VAL A C 1
ATOM 3274 O O . VAL A 1 403 ? 8.769 9.669 0.005 1.00 97.31 403 VAL A O 1
ATOM 3277 N N . PHE A 1 404 ? 10.196 11.379 -0.304 1.00 97.12 404 PHE A N 1
ATOM 3278 C CA . PHE A 1 404 ? 10.512 11.542 1.116 1.00 97.12 404 PHE A CA 1
ATOM 3279 C C . PHE A 1 404 ? 9.274 11.891 1.955 1.00 97.12 404 PHE A C 1
ATOM 3281 O O . PHE A 1 404 ? 8.989 11.211 2.941 1.00 97.12 404 PHE A O 1
ATOM 3288 N N . LEU A 1 405 ? 8.511 12.917 1.559 1.00 94.75 405 LEU A N 1
ATOM 3289 C CA . LEU A 1 405 ? 7.377 13.428 2.337 1.00 94.75 405 LEU A CA 1
ATOM 3290 C C . LEU A 1 405 ? 6.227 12.422 2.435 1.00 94.75 405 LEU A C 1
ATOM 3292 O O . LEU A 1 405 ? 5.696 12.208 3.524 1.00 94.75 405 LEU A O 1
ATOM 3296 N N . LEU A 1 406 ? 5.843 11.773 1.332 1.00 94.62 406 LEU A N 1
ATOM 3297 C CA . LEU A 1 406 ? 4.762 10.782 1.355 1.00 94.62 406 LEU A CA 1
ATOM 3298 C C . LEU A 1 406 ? 5.200 9.481 2.038 1.00 94.62 406 LEU A C 1
ATOM 3300 O O . LEU A 1 406 ? 4.396 8.882 2.752 1.00 94.62 406 LEU A O 1
ATOM 3304 N N . SER A 1 407 ? 6.479 9.104 1.944 1.00 97.75 407 SER A N 1
ATOM 3305 C CA . SER A 1 407 ? 7.045 8.018 2.760 1.00 97.75 407 SER A CA 1
ATOM 3306 C C . SER A 1 407 ? 7.047 8.366 4.255 1.00 97.75 407 SER A C 1
ATOM 3308 O O . SER A 1 407 ? 6.755 7.512 5.087 1.00 97.75 407 SER A O 1
ATOM 3310 N N . LEU A 1 408 ? 7.295 9.627 4.617 1.00 96.62 408 LEU A N 1
ATOM 3311 C CA . LEU A 1 408 ? 7.204 10.117 5.996 1.00 96.62 408 LEU A CA 1
ATOM 3312 C C . LEU A 1 408 ? 5.767 10.061 6.526 1.00 96.62 408 LEU A C 1
ATOM 3314 O O . LEU A 1 408 ? 5.534 9.556 7.628 1.00 96.62 408 LEU A O 1
ATOM 3318 N N . LEU A 1 409 ? 4.785 10.497 5.731 1.00 95.19 409 LEU A N 1
ATOM 3319 C CA . LEU A 1 409 ? 3.364 10.342 6.062 1.00 95.19 409 LEU A CA 1
ATOM 3320 C C . LEU A 1 409 ? 2.978 8.863 6.232 1.00 95.19 409 LEU A C 1
ATOM 3322 O O . LEU A 1 409 ? 2.260 8.522 7.176 1.00 95.19 409 LEU A O 1
ATOM 3326 N N . LEU A 1 410 ? 3.495 7.983 5.370 1.00 95.94 410 LEU A N 1
ATOM 3327 C CA . LEU A 1 410 ? 3.260 6.542 5.441 1.00 95.94 410 LEU A CA 1
ATOM 3328 C C . LEU A 1 410 ? 3.868 5.923 6.715 1.00 95.94 410 LEU A C 1
ATOM 3330 O O . LEU A 1 410 ? 3.194 5.163 7.411 1.00 95.94 410 LEU A O 1
ATOM 3334 N N . GLY A 1 411 ? 5.084 6.327 7.098 1.00 95.81 411 GLY A N 1
ATOM 3335 C CA . GLY A 1 411 ? 5.711 5.910 8.357 1.00 95.81 411 GLY A CA 1
ATOM 3336 C C . GLY A 1 411 ? 4.907 6.351 9.588 1.00 95.81 411 GLY A C 1
ATOM 3337 O O . GLY A 1 411 ? 4.665 5.568 10.511 1.00 95.81 411 GLY A O 1
ATOM 3338 N N . MET A 1 412 ? 4.374 7.578 9.583 1.00 93.69 412 MET A N 1
ATOM 3339 C CA . MET A 1 412 ? 3.463 8.027 10.646 1.00 93.69 412 MET A CA 1
ATOM 3340 C C . MET A 1 412 ? 2.167 7.205 10.685 1.00 93.69 412 MET A C 1
ATOM 3342 O O . MET A 1 412 ? 1.693 6.836 11.768 1.00 93.69 412 MET A O 1
ATOM 3346 N N . LEU A 1 413 ? 1.604 6.885 9.514 1.00 94.00 413 LEU A N 1
ATOM 3347 C CA . LEU A 1 413 ? 0.399 6.069 9.390 1.00 94.00 413 LEU A CA 1
ATOM 3348 C C . LEU A 1 413 ? 0.600 4.670 9.988 1.00 94.00 413 LEU A C 1
ATOM 3350 O O . LEU A 1 413 ? -0.269 4.202 10.724 1.00 94.00 413 LEU A O 1
ATOM 3354 N N . PHE A 1 414 ? 1.738 4.018 9.747 1.00 94.94 414 PHE A N 1
ATOM 3355 C CA . PHE A 1 414 ? 2.027 2.678 10.275 1.00 94.94 414 PHE A CA 1
ATOM 3356 C C . PHE A 1 414 ? 1.958 2.625 11.809 1.00 94.94 414 PHE A C 1
ATOM 3358 O O . PHE A 1 414 ? 1.368 1.698 12.375 1.00 94.94 414 PHE A O 1
ATOM 3365 N N . ILE A 1 415 ? 2.485 3.645 12.500 1.00 91.50 415 ILE A N 1
ATOM 3366 C CA . ILE A 1 415 ? 2.361 3.745 13.964 1.00 91.50 415 ILE A CA 1
ATOM 3367 C C . ILE A 1 415 ? 0.903 3.990 14.373 1.00 91.50 415 ILE A C 1
ATOM 3369 O O . ILE A 1 415 ? 0.409 3.380 15.329 1.00 91.50 415 ILE A O 1
ATOM 3373 N N . ALA A 1 416 ? 0.195 4.869 13.657 1.00 89.25 416 ALA A N 1
ATOM 3374 C CA . ALA A 1 416 ? -1.206 5.173 13.933 1.00 89.25 416 ALA A CA 1
ATOM 3375 C C . ALA A 1 416 ? -2.102 3.928 13.797 1.00 89.25 416 ALA A C 1
ATOM 3377 O O . ALA A 1 416 ? -2.958 3.694 14.654 1.00 89.25 416 ALA A O 1
ATOM 3378 N N . MET A 1 417 ? -1.868 3.087 12.785 1.00 89.44 417 MET A N 1
ATOM 3379 C CA . MET A 1 417 ? -2.608 1.841 12.556 1.00 89.44 417 MET A CA 1
ATOM 3380 C C . MET A 1 417 ? -2.487 0.877 13.743 1.00 89.44 417 MET A C 1
ATOM 3382 O O . MET A 1 417 ? -3.507 0.405 14.257 1.00 89.44 417 MET A O 1
ATOM 3386 N N . LEU A 1 418 ? -1.265 0.635 14.234 1.00 87.50 418 LEU A N 1
ATOM 3387 C CA . LEU A 1 418 ? -1.028 -0.213 15.410 1.00 87.50 418 LEU A CA 1
ATOM 3388 C C . LEU A 1 418 ? -1.641 0.395 16.676 1.00 87.50 418 LEU A C 1
ATOM 3390 O O . LEU A 1 418 ? -2.281 -0.295 17.469 1.00 87.50 418 LEU A O 1
ATOM 3394 N N . GLN A 1 419 ? -1.534 1.712 16.849 1.00 83.69 419 GLN A N 1
ATOM 3395 C CA . GLN A 1 419 ? -2.129 2.396 17.993 1.00 83.69 419 GLN A CA 1
ATOM 3396 C C . GLN A 1 419 ? -3.658 2.270 18.024 1.00 83.69 419 GLN A C 1
ATOM 3398 O O . GLN A 1 419 ? -4.247 2.071 19.091 1.00 83.69 419 GLN A O 1
ATOM 3403 N N . VAL A 1 420 ? -4.313 2.392 16.871 1.00 81.94 420 VAL A N 1
ATOM 3404 C CA . VAL A 1 420 ? -5.764 2.229 16.743 1.00 81.94 420 VAL A CA 1
ATOM 3405 C C . VAL A 1 420 ? -6.188 0.802 17.100 1.00 81.94 420 VAL A C 1
ATOM 3407 O O . VAL A 1 420 ? -7.153 0.637 17.855 1.00 81.94 420 VAL A O 1
ATOM 3410 N N . ALA A 1 421 ? -5.435 -0.209 16.653 1.00 82.44 421 ALA A N 1
ATOM 3411 C CA . ALA A 1 421 ? -5.661 -1.607 17.027 1.00 82.44 421 ALA A CA 1
ATOM 3412 C C . ALA A 1 421 ? -5.601 -1.813 18.555 1.00 82.44 421 ALA A C 1
ATOM 3414 O O . ALA A 1 421 ? -6.387 -2.574 19.135 1.00 82.44 421 ALA A O 1
ATOM 3415 N N . TYR A 1 422 ? -4.715 -1.079 19.235 1.00 80.38 422 TYR A N 1
ATOM 3416 C CA . TYR A 1 422 ? -4.519 -1.172 20.684 1.00 80.38 422 TYR A CA 1
ATOM 3417 C C . TYR A 1 422 ? -5.537 -0.371 21.509 1.00 80.38 422 TYR A C 1
ATOM 3419 O O . TYR A 1 422 ? -5.823 -0.741 22.645 1.00 80.38 422 TYR A O 1
ATOM 3427 N N . ARG A 1 423 ? -6.138 0.690 20.952 1.00 69.44 423 ARG A N 1
ATOM 3428 C CA . ARG A 1 423 ? -7.080 1.590 21.657 1.00 69.44 423 ARG A CA 1
ATOM 3429 C C . ARG A 1 423 ? -8.559 1.195 21.571 1.00 69.44 423 ARG A C 1
ATOM 3431 O O . ARG A 1 423 ? -9.411 1.956 22.028 1.00 69.44 423 ARG A O 1
ATOM 3438 N N . SER A 1 424 ? -8.881 0.035 20.993 1.00 62.38 424 SER A N 1
ATOM 3439 C CA . SER A 1 424 ? -10.255 -0.494 20.889 1.00 62.38 424 SER A CA 1
ATOM 3440 C C . SER A 1 424 ? -11.256 0.492 20.258 1.00 62.38 424 SER A C 1
ATOM 3442 O O . SER A 1 424 ? -12.396 0.624 20.710 1.00 62.38 424 SER A O 1
ATOM 3444 N N . ARG A 1 425 ? -10.826 1.203 19.204 1.00 69.88 425 ARG A N 1
ATOM 3445 C CA . ARG A 1 425 ? -11.704 2.017 18.347 1.00 69.88 425 ARG A CA 1
ATOM 3446 C C . ARG A 1 425 ? -12.113 1.194 17.127 1.00 69.88 425 ARG A C 1
ATOM 3448 O O . ARG A 1 425 ? -11.366 1.134 16.159 1.00 69.88 425 ARG A O 1
ATOM 3455 N N . THR A 1 426 ? -13.284 0.565 17.183 1.00 79.56 426 THR A N 1
ATOM 3456 C CA . THR A 1 426 ? -13.708 -0.464 16.218 1.00 79.56 426 THR A CA 1
ATOM 3457 C C . THR A 1 426 ? -13.700 0.007 14.763 1.00 79.56 426 THR A C 1
ATOM 3459 O O . THR A 1 426 ? -13.079 -0.641 13.934 1.00 79.56 426 THR A O 1
ATOM 3462 N N . ILE A 1 427 ? -14.310 1.154 14.444 1.00 80.94 427 ILE A N 1
ATOM 3463 C CA . ILE A 1 427 ? -14.392 1.636 13.051 1.00 80.94 427 ILE A CA 1
ATOM 3464 C C . ILE A 1 427 ? -13.004 1.984 12.508 1.00 80.94 427 ILE A C 1
ATOM 3466 O O . ILE A 1 427 ? -12.616 1.495 11.456 1.00 80.94 427 ILE A O 1
ATOM 3470 N N . LEU A 1 428 ? -12.216 2.770 13.251 1.00 79.94 428 LEU A N 1
ATOM 3471 C CA . LEU A 1 428 ? -10.854 3.108 12.830 1.00 79.94 428 LEU A CA 1
ATOM 3472 C C . LEU A 1 428 ? -9.988 1.852 12.680 1.00 79.94 428 LEU A C 1
ATOM 3474 O O . LEU A 1 428 ? -9.150 1.798 11.790 1.00 79.94 428 LEU A O 1
ATOM 3478 N N . PHE A 1 429 ? -10.187 0.838 13.528 1.00 88.56 429 PHE A N 1
ATOM 3479 C CA . PHE A 1 429 ? -9.460 -0.419 13.400 1.00 88.56 429 PHE A CA 1
ATOM 3480 C C . PHE A 1 429 ? -9.888 -1.193 12.149 1.00 88.56 429 PHE A C 1
ATOM 3482 O O . PHE A 1 429 ? -9.025 -1.731 11.467 1.00 88.56 429 PHE A O 1
ATOM 3489 N N . ALA A 1 430 ? -11.174 -1.178 11.786 1.00 90.06 430 ALA A N 1
ATOM 3490 C CA . ALA A 1 430 ? -11.641 -1.743 10.522 1.00 90.06 430 ALA A CA 1
ATOM 3491 C C . ALA A 1 430 ? -11.016 -1.033 9.308 1.00 90.06 430 ALA A C 1
ATOM 3493 O O . ALA A 1 430 ? -10.568 -1.712 8.388 1.00 90.06 430 ALA A O 1
ATOM 3494 N N . LEU A 1 431 ? -10.905 0.303 9.335 1.00 90.25 431 LEU A N 1
ATOM 3495 C CA . LEU A 1 431 ? -10.211 1.071 8.289 1.00 90.25 431 LEU A CA 1
ATOM 3496 C C . LEU A 1 431 ? -8.726 0.689 8.207 1.00 90.25 431 LEU A C 1
ATOM 3498 O O . LEU A 1 431 ? -8.221 0.441 7.117 1.00 90.25 431 LEU A O 1
ATOM 3502 N N . SER A 1 432 ? -8.038 0.569 9.349 1.00 91.38 432 SER A N 1
ATOM 3503 C CA . SER A 1 432 ? -6.645 0.105 9.384 1.00 91.38 432 SER A CA 1
ATOM 3504 C C . SER A 1 432 ? -6.494 -1.299 8.796 1.00 91.38 432 SER A C 1
ATOM 3506 O O . SER A 1 432 ? -5.562 -1.543 8.039 1.00 91.38 432 SER A O 1
ATOM 3508 N N . LEU A 1 433 ? -7.400 -2.229 9.116 1.00 93.44 433 LEU A N 1
ATOM 3509 C CA . LEU A 1 433 ? -7.377 -3.576 8.539 1.00 93.44 433 LEU A CA 1
ATOM 3510 C C . LEU A 1 433 ? -7.618 -3.538 7.026 1.00 93.44 433 LEU A C 1
ATOM 3512 O O . LEU A 1 433 ? -6.953 -4.248 6.281 1.00 93.44 433 LEU A O 1
ATOM 3516 N N . LEU A 1 434 ? -8.512 -2.676 6.552 1.00 92.75 434 LEU A N 1
ATOM 3517 C CA . LEU A 1 434 ? -8.769 -2.553 5.125 1.00 92.75 434 LEU A CA 1
ATOM 3518 C C . LEU A 1 434 ? -7.542 -2.045 4.352 1.00 92.75 434 LEU A C 1
ATOM 3520 O O . LEU A 1 434 ? -7.231 -2.592 3.298 1.00 92.75 434 LEU A O 1
ATOM 3524 N N . ILE A 1 435 ? -6.816 -1.064 4.905 1.00 92.62 435 ILE A N 1
ATOM 3525 C CA . ILE A 1 435 ? -5.542 -0.589 4.336 1.00 92.62 435 ILE A CA 1
ATOM 3526 C C . ILE A 1 435 ? -4.503 -1.714 4.338 1.00 92.62 435 ILE A C 1
ATOM 3528 O O . ILE A 1 435 ? -3.817 -1.949 3.344 1.00 92.62 435 ILE A O 1
ATOM 3532 N N . LEU A 1 436 ? -4.407 -2.440 5.456 1.00 92.56 436 LEU A N 1
ATOM 3533 C CA . LEU A 1 436 ? -3.432 -3.510 5.656 1.00 92.56 436 LEU A CA 1
ATOM 3534 C C . LEU A 1 436 ? -3.531 -4.619 4.596 1.00 92.56 436 LEU A C 1
ATOM 3536 O O . LEU A 1 436 ? -2.517 -5.244 4.299 1.00 92.56 436 LEU A O 1
ATOM 3540 N N . ASN A 1 437 ? -4.717 -4.842 4.018 1.00 89.12 437 ASN A N 1
ATOM 3541 C CA . ASN A 1 437 ? -4.964 -5.899 3.036 1.00 89.12 437 ASN A CA 1
ATOM 3542 C C . ASN A 1 437 ? -4.018 -5.842 1.823 1.00 89.12 437 ASN A C 1
ATOM 3544 O O . ASN A 1 437 ? -3.574 -6.887 1.360 1.00 89.12 437 ASN A O 1
ATOM 3548 N N . ASN A 1 438 ? -3.684 -4.640 1.341 1.00 90.50 438 ASN A N 1
ATOM 3549 C CA . ASN A 1 438 ? -2.785 -4.449 0.192 1.00 90.50 438 ASN A CA 1
ATOM 3550 C C . ASN A 1 438 ? -1.474 -3.734 0.566 1.00 90.50 438 ASN A C 1
ATOM 3552 O O . ASN A 1 438 ? -0.568 -3.649 -0.260 1.00 90.50 438 ASN A O 1
ATOM 3556 N N . LEU A 1 439 ? -1.342 -3.260 1.811 1.00 94.50 439 LEU A N 1
ATOM 3557 C CA . LEU A 1 439 ? -0.239 -2.399 2.242 1.00 94.50 439 LEU A CA 1
ATOM 3558 C C . LEU A 1 439 ? 1.144 -2.982 1.943 1.00 94.50 439 LEU A C 1
ATOM 3560 O O . LEU A 1 439 ? 1.999 -2.299 1.394 1.00 94.50 439 LEU A O 1
ATOM 3564 N N . PHE A 1 440 ? 1.366 -4.254 2.269 1.00 94.81 440 PHE A N 1
ATOM 3565 C CA . PHE A 1 440 ? 2.670 -4.909 2.099 1.00 94.81 440 PHE A CA 1
ATOM 3566 C C . PHE A 1 440 ? 3.054 -5.172 0.640 1.00 94.81 440 PHE A C 1
ATOM 3568 O O . PHE A 1 440 ? 4.171 -5.595 0.357 1.00 94.81 440 PHE A O 1
ATOM 3575 N N . PHE A 1 441 ? 2.141 -4.921 -0.294 1.00 92.44 441 PHE A N 1
ATOM 3576 C CA . PHE A 1 441 ? 2.389 -5.048 -1.722 1.00 92.44 441 PHE A CA 1
ATOM 3577 C C . PHE A 1 441 ? 2.826 -3.735 -2.376 1.00 92.44 441 PHE A C 1
ATOM 3579 O O . PHE A 1 441 ? 3.395 -3.753 -3.465 1.00 92.44 441 PHE A O 1
ATOM 3586 N N . MET A 1 442 ? 2.625 -2.614 -1.679 1.00 94.50 442 MET A N 1
ATOM 3587 C CA . MET A 1 442 ? 2.874 -1.265 -2.175 1.00 94.50 442 MET A CA 1
ATOM 3588 C C . MET A 1 442 ? 4.269 -1.067 -2.807 1.00 94.50 442 MET A C 1
ATOM 3590 O O . MET A 1 442 ? 4.326 -0.425 -3.853 1.00 94.50 442 MET A O 1
ATOM 3594 N N . PRO A 1 443 ? 5.392 -1.644 -2.307 1.00 95.56 443 PRO A N 1
ATOM 3595 C CA . PRO A 1 443 ? 6.696 -1.525 -2.979 1.00 95.56 443 PRO A CA 1
ATOM 3596 C C . PRO A 1 443 ? 6.708 -1.962 -4.454 1.00 95.56 443 PRO A C 1
ATOM 3598 O O . PRO A 1 443 ? 7.494 -1.428 -5.232 1.00 95.56 443 PRO A O 1
ATOM 3601 N N . ARG A 1 444 ? 5.821 -2.883 -4.850 1.00 92.38 444 ARG A N 1
ATOM 3602 C CA . ARG A 1 444 ? 5.668 -3.413 -6.219 1.00 92.38 444 ARG A CA 1
ATOM 3603 C C . ARG A 1 444 ? 4.302 -3.120 -6.843 1.00 92.38 444 ARG A C 1
ATOM 3605 O O . ARG A 1 444 ? 3.857 -3.838 -7.742 1.00 92.38 444 ARG A O 1
ATOM 3612 N N . SER A 1 445 ? 3.593 -2.134 -6.309 1.00 91.88 445 SER A N 1
ATOM 3613 C CA . SER A 1 445 ? 2.244 -1.794 -6.740 1.00 91.88 445 SER A CA 1
ATOM 3614 C C . SER A 1 445 ? 1.992 -0.293 -6.614 1.00 91.88 445 SER A C 1
ATOM 3616 O O . SER A 1 445 ? 2.896 0.456 -6.243 1.00 91.88 445 SER A O 1
ATOM 3618 N N . SER A 1 446 ? 0.800 0.167 -6.994 1.00 92.12 446 SER A N 1
ATOM 3619 C CA . SER A 1 446 ? 0.483 1.598 -6.959 1.00 92.12 446 SER A CA 1
ATOM 3620 C C . SER A 1 446 ? 0.360 2.117 -5.524 1.00 92.12 446 SER A C 1
ATOM 3622 O O . SER A 1 446 ? -0.115 1.412 -4.628 1.00 92.12 446 SER A O 1
ATOM 3624 N N . PHE A 1 447 ? 0.724 3.385 -5.306 1.00 93.19 447 PHE A N 1
ATOM 3625 C CA . PHE A 1 447 ? 0.599 4.037 -4.000 1.00 93.19 447 PHE A CA 1
ATOM 3626 C C . PHE A 1 447 ? -0.841 3.989 -3.465 1.00 93.19 447 PHE A C 1
ATOM 3628 O O . PHE A 1 447 ? -1.082 3.621 -2.312 1.00 93.19 447 PHE A O 1
ATOM 3635 N N . SER A 1 448 ? -1.825 4.323 -4.304 1.00 91.00 448 SER A N 1
ATOM 3636 C CA . SER A 1 448 ? -3.219 4.430 -3.859 1.00 91.00 448 SER A CA 1
ATOM 3637 C C . SER A 1 448 ? -3.952 3.101 -3.737 1.00 91.00 448 SER A C 1
ATOM 3639 O O . SER A 1 448 ? -5.031 3.065 -3.151 1.00 91.00 448 SER A O 1
ATOM 3641 N N . GLU A 1 449 ? -3.386 1.993 -4.212 1.00 88.69 449 GLU A N 1
ATOM 3642 C CA . GLU A 1 449 ? -4.050 0.684 -4.198 1.00 88.69 449 GLU A CA 1
ATOM 3643 C C . GLU A 1 449 ? -4.391 0.202 -2.777 1.00 88.69 449 GLU A C 1
ATOM 3645 O O . GLU A 1 449 ? -5.419 -0.440 -2.550 1.00 88.69 449 GLU A O 1
ATOM 3650 N N . SER A 1 450 ? -3.568 0.571 -1.791 1.00 88.12 450 SER A N 1
ATOM 3651 C CA . SER A 1 450 ? -3.822 0.250 -0.379 1.00 88.12 450 SER A CA 1
ATOM 3652 C C . SER A 1 450 ? -4.947 1.076 0.236 1.00 88.12 450 SER A C 1
ATOM 3654 O O . SER A 1 450 ? -5.595 0.642 1.183 1.00 88.12 450 SER A O 1
ATOM 3656 N N . PHE A 1 451 ? -5.212 2.259 -0.310 1.00 89.88 451 PHE A N 1
ATOM 3657 C CA . PHE A 1 451 ? -6.244 3.169 0.180 1.00 89.88 451 PHE A CA 1
ATOM 3658 C C . PHE A 1 451 ? -7.519 3.105 -0.655 1.00 89.88 451 PHE A C 1
ATOM 3660 O O . PHE A 1 451 ? -8.562 3.555 -0.193 1.00 89.88 451 PHE A O 1
ATOM 3667 N N . PHE A 1 452 ? -7.449 2.529 -1.857 1.00 89.06 452 PHE A N 1
ATOM 3668 C CA . PHE A 1 452 ? -8.493 2.571 -2.873 1.00 89.06 452 PHE A CA 1
ATOM 3669 C C . PHE A 1 452 ? -9.868 2.191 -2.324 1.00 89.06 452 PHE A C 1
ATOM 3671 O O . PHE A 1 452 ? -10.826 2.942 -2.485 1.00 89.06 452 PHE A O 1
ATOM 3678 N N . ASN A 1 453 ? -9.944 1.087 -1.573 1.00 87.19 453 ASN A N 1
ATOM 3679 C CA . ASN A 1 453 ? -11.194 0.612 -0.978 1.00 87.19 453 ASN A CA 1
ATOM 3680 C C . ASN A 1 453 ? -11.890 1.664 -0.091 1.00 87.19 453 ASN A C 1
ATOM 3682 O O . ASN A 1 453 ? -13.115 1.673 -0.027 1.00 87.19 453 ASN A O 1
ATOM 3686 N N . LEU A 1 454 ? -11.150 2.580 0.545 1.00 86.75 454 LEU A N 1
ATOM 3687 C CA . LEU A 1 454 ? -11.705 3.651 1.384 1.00 86.75 454 LEU A CA 1
ATOM 3688 C C . LEU A 1 454 ? -12.445 4.729 0.583 1.00 86.75 454 LEU A C 1
ATOM 3690 O O . LEU A 1 454 ? -13.275 5.439 1.147 1.00 86.75 454 LEU A O 1
ATOM 3694 N N . PHE A 1 455 ? -12.135 4.867 -0.705 1.00 84.75 455 PHE A N 1
ATOM 3695 C CA . PHE A 1 455 ? -12.765 5.835 -1.605 1.00 84.75 455 PHE A CA 1
ATOM 3696 C C . PHE A 1 455 ? -13.968 5.248 -2.348 1.00 84.75 455 PHE A C 1
ATOM 3698 O O . PHE A 1 455 ? -14.756 5.987 -2.935 1.00 84.75 455 PHE A O 1
ATOM 3705 N N . THR A 1 456 ? -14.134 3.925 -2.305 1.00 84.62 456 THR A N 1
ATOM 3706 C CA . THR A 1 456 ? -15.243 3.245 -2.973 1.00 84.62 456 THR A CA 1
ATOM 3707 C C . THR A 1 456 ? -16.567 3.498 -2.251 1.00 84.62 456 THR A C 1
ATOM 3709 O O . THR A 1 456 ? -16.653 3.474 -1.019 1.00 84.62 456 THR A O 1
ATOM 3712 N N . MET A 1 457 ? -17.637 3.707 -3.020 1.00 81.12 457 MET A N 1
ATOM 3713 C CA . MET A 1 457 ? -18.984 3.857 -2.452 1.00 81.12 457 MET A CA 1
ATOM 3714 C C . MET A 1 457 ? -19.501 2.535 -1.881 1.00 81.12 457 MET A C 1
ATOM 3716 O O . MET A 1 457 ? -20.233 2.531 -0.894 1.00 81.12 457 MET A O 1
ATOM 3720 N N . GLN A 1 458 ? -19.073 1.416 -2.469 1.00 83.50 458 GLN A N 1
ATOM 3721 C CA . GLN A 1 458 ? -19.388 0.059 -2.034 1.00 83.50 458 GLN A CA 1
ATOM 3722 C C . GLN A 1 458 ? -18.978 -0.156 -0.572 1.00 83.50 458 GLN A C 1
ATOM 3724 O O . GLN A 1 458 ? -19.765 -0.687 0.212 1.00 83.50 458 GLN A O 1
ATOM 3729 N N . PHE A 1 459 ? -17.781 0.304 -0.190 1.00 86.81 459 PHE A N 1
ATOM 3730 C CA . PHE A 1 459 ? -17.293 0.207 1.182 1.00 86.81 459 PHE A CA 1
ATOM 3731 C C . PHE A 1 459 ? -18.173 0.983 2.167 1.00 86.81 459 PHE A C 1
ATOM 3733 O O . PHE A 1 459 ? -18.682 0.404 3.130 1.00 86.81 459 PHE A O 1
ATOM 3740 N N . TRP A 1 460 ? -18.395 2.278 1.925 1.00 85.00 460 TRP A N 1
ATOM 3741 C CA . TRP A 1 460 ? -19.193 3.101 2.837 1.00 85.00 460 TRP A CA 1
ATOM 3742 C C . TRP A 1 460 ? -20.649 2.650 2.899 1.00 85.00 460 TRP A C 1
ATOM 3744 O O . TRP A 1 460 ? -21.213 2.599 3.991 1.00 85.00 460 TRP A O 1
ATOM 3754 N N . GLY A 1 461 ? -21.229 2.243 1.768 1.00 79.38 461 GLY A N 1
ATOM 3755 C CA . GLY A 1 461 ? -22.583 1.703 1.702 1.00 79.38 461 GLY A CA 1
ATOM 3756 C C . GLY A 1 461 ? -22.770 0.507 2.635 1.00 79.38 461 GLY A C 1
ATOM 3757 O O . GLY A 1 461 ? -23.626 0.546 3.519 1.00 79.38 461 GLY A O 1
ATOM 3758 N N . ILE A 1 462 ? -21.932 -0.531 2.514 1.00 85.06 462 ILE A N 1
ATOM 3759 C CA . ILE A 1 462 ? -22.091 -1.727 3.353 1.00 85.06 462 ILE A CA 1
ATOM 3760 C C . ILE A 1 462 ? -21.728 -1.475 4.819 1.00 85.06 462 ILE A C 1
ATOM 3762 O O . ILE A 1 462 ? -22.377 -2.015 5.713 1.00 85.06 462 ILE A O 1
ATOM 3766 N N . VAL A 1 463 ? -20.727 -0.634 5.100 1.00 84.12 463 VAL A N 1
ATOM 3767 C CA . VAL A 1 463 ? -20.358 -0.289 6.481 1.00 84.12 463 VAL A CA 1
ATOM 3768 C C . VAL A 1 463 ? -21.498 0.447 7.178 1.00 84.12 463 VAL A C 1
ATOM 3770 O O . VAL A 1 463 ? -21.814 0.120 8.323 1.00 84.12 463 VAL A O 1
ATOM 3773 N N . LEU A 1 464 ? -22.151 1.390 6.493 1.00 79.06 464 LEU A N 1
ATOM 3774 C CA . LEU A 1 464 ? -23.321 2.090 7.021 1.00 79.06 464 LEU A CA 1
ATOM 3775 C C . LEU A 1 464 ? -24.483 1.126 7.274 1.00 79.06 464 LEU A C 1
ATOM 3777 O O . LEU A 1 464 ? -25.076 1.190 8.348 1.00 79.06 464 LEU A O 1
ATOM 3781 N N . VAL A 1 465 ? -24.750 0.185 6.360 1.00 76.88 465 VAL A N 1
ATOM 3782 C CA . VAL A 1 465 ? -25.771 -0.862 6.556 1.00 76.88 465 VAL A CA 1
ATOM 3783 C C . VAL A 1 465 ? -25.449 -1.733 7.773 1.00 76.88 465 VAL A C 1
ATOM 3785 O O . VAL A 1 465 ? -26.311 -1.935 8.626 1.00 76.88 465 VAL A O 1
ATOM 3788 N N . ILE A 1 466 ? -24.206 -2.205 7.913 1.00 79.06 466 ILE A N 1
ATOM 3789 C CA . ILE A 1 466 ? -23.780 -3.023 9.059 1.00 79.06 466 ILE A CA 1
ATOM 3790 C C . ILE A 1 466 ? -23.969 -2.257 10.374 1.00 79.06 466 ILE A C 1
ATOM 3792 O O . ILE A 1 466 ? -24.490 -2.814 11.340 1.00 79.06 466 ILE A O 1
ATOM 3796 N N . ILE A 1 467 ? -23.557 -0.986 10.422 1.00 78.50 467 ILE A N 1
ATOM 3797 C CA . ILE A 1 467 ? -23.703 -0.132 11.609 1.00 78.50 467 ILE A CA 1
ATOM 3798 C C . ILE A 1 467 ? -25.183 0.100 11.928 1.00 78.50 467 ILE A C 1
ATOM 3800 O O . ILE A 1 467 ? -25.586 -0.019 13.087 1.00 78.50 467 ILE A O 1
ATOM 3804 N N . PHE A 1 468 ? -25.991 0.398 10.911 1.00 72.88 468 PHE A N 1
ATOM 3805 C CA . PHE A 1 468 ? -27.420 0.647 11.047 1.00 72.88 468 PHE A CA 1
ATOM 3806 C C . PHE A 1 468 ? -28.155 -0.581 11.597 1.00 72.88 468 PHE A C 1
ATOM 3808 O O . PHE A 1 468 ? -28.796 -0.489 12.643 1.00 72.88 468 PHE A O 1
ATOM 3815 N N . VAL A 1 469 ? -27.982 -1.752 10.977 1.00 71.25 469 VAL A N 1
ATOM 3816 C CA . VAL A 1 469 ? -28.612 -3.006 11.424 1.00 71.25 469 VAL A CA 1
ATOM 3817 C C . VAL A 1 469 ? -28.114 -3.406 12.817 1.00 71.25 469 VAL A C 1
ATOM 3819 O O . VAL A 1 469 ? -28.903 -3.816 13.668 1.00 71.25 469 VAL A O 1
ATOM 3822 N N . ALA A 1 470 ? -26.820 -3.233 13.109 1.00 73.50 470 ALA A N 1
ATOM 3823 C CA . ALA A 1 470 ? -26.278 -3.513 14.440 1.00 73.50 470 ALA A CA 1
ATOM 3824 C C . ALA A 1 470 ? -26.916 -2.638 15.527 1.00 73.50 470 ALA A C 1
ATOM 3826 O O . ALA A 1 470 ? -27.160 -3.127 16.631 1.00 73.50 470 ALA A O 1
ATOM 3827 N N . LYS A 1 471 ? -27.206 -1.372 15.205 1.00 67.19 471 LYS A N 1
ATOM 3828 C CA . LYS A 1 471 ? -27.905 -0.436 16.090 1.00 67.19 471 LYS A CA 1
ATOM 3829 C C . LYS A 1 471 ? -29.403 -0.736 16.190 1.00 67.19 471 LYS A C 1
ATOM 3831 O O . LYS A 1 471 ? -29.973 -0.558 17.256 1.00 67.19 471 LYS A O 1
ATOM 3836 N N . MET A 1 472 ? -30.047 -1.245 15.140 1.00 62.12 472 MET A N 1
ATOM 3837 C CA . MET A 1 472 ? -31.442 -1.697 15.239 1.00 62.12 472 MET A CA 1
ATOM 3838 C C . MET A 1 472 ? -31.603 -2.847 16.246 1.00 62.12 472 MET A C 1
ATOM 3840 O O . MET A 1 472 ? -32.572 -2.872 16.996 1.00 62.12 472 MET A O 1
ATOM 3844 N N . LEU A 1 473 ? -30.624 -3.754 16.321 1.00 63.66 473 LEU A N 1
ATOM 3845 C CA . LEU A 1 473 ? -30.656 -4.955 17.168 1.00 63.66 473 LEU A CA 1
ATOM 3846 C C . LEU A 1 473 ? -30.279 -4.729 18.653 1.00 63.66 473 LEU A C 1
ATOM 3848 O O . LEU A 1 473 ? -30.178 -5.699 19.421 1.00 63.66 473 LEU A O 1
ATOM 3852 N N . THR A 1 474 ? -30.013 -3.495 19.095 1.00 66.88 474 THR A N 1
ATOM 3853 C CA . THR A 1 474 ? -29.785 -3.186 20.520 1.00 66.88 474 THR A CA 1
ATOM 3854 C C . THR A 1 474 ? -31.118 -3.036 21.272 1.00 66.88 474 THR A C 1
ATOM 3856 O O . THR A 1 474 ? -32.057 -2.438 20.757 1.00 66.88 474 THR A O 1
ATOM 3859 N N . LYS A 1 475 ? -31.212 -3.617 22.484 1.00 49.84 475 LYS A N 1
ATOM 3860 C CA . LYS A 1 475 ? -32.461 -3.870 23.243 1.00 49.84 475 LYS A CA 1
ATOM 3861 C C . LYS A 1 475 ? -33.341 -2.640 23.534 1.00 49.84 475 LYS A C 1
ATOM 3863 O O . LYS A 1 475 ? -34.530 -2.834 23.754 1.00 49.84 475 LYS A O 1
ATOM 3868 N N . GLU A 1 476 ? -32.809 -1.420 23.490 1.00 49.88 476 GLU A N 1
ATOM 3869 C CA . GLU A 1 476 ? -33.610 -0.190 23.632 1.00 49.88 476 GLU A CA 1
ATOM 3870 C C . GLU A 1 476 ? -34.715 -0.089 22.566 1.00 49.88 476 GLU A C 1
ATOM 3872 O O . GLU A 1 476 ? -35.844 0.258 22.892 1.00 49.88 476 GLU A O 1
ATOM 3877 N N . ASN A 1 477 ? -34.475 -0.540 21.327 1.00 40.75 477 ASN A N 1
ATOM 3878 C CA . ASN A 1 477 ? -35.498 -0.466 20.275 1.00 40.75 477 ASN A CA 1
ATOM 3879 C C . ASN A 1 477 ? -36.661 -1.452 20.477 1.00 40.75 477 ASN A C 1
ATOM 3881 O O . ASN A 1 477 ? -37.770 -1.176 20.038 1.00 40.75 477 ASN A O 1
ATOM 3885 N N . GLN A 1 478 ? -36.439 -2.596 21.135 1.00 37.69 478 GLN A N 1
ATOM 3886 C CA . GLN A 1 478 ? -37.469 -3.635 21.302 1.00 37.69 478 GLN A CA 1
ATOM 3887 C C . GLN A 1 478 ? -38.509 -3.262 22.373 1.00 37.69 478 GLN A C 1
ATOM 3889 O O . GLN A 1 478 ? -39.662 -3.667 22.275 1.00 37.69 478 GLN A O 1
ATOM 3894 N N . TYR A 1 479 ? -38.111 -2.462 23.368 1.00 39.38 479 TYR A N 1
ATOM 3895 C CA . TYR A 1 479 ? -39.005 -1.904 24.389 1.00 39.38 479 TYR A CA 1
ATOM 3896 C C . TYR A 1 479 ? -39.771 -0.673 23.865 1.00 39.38 479 TYR A C 1
ATOM 3898 O O . TYR A 1 479 ? -40.959 -0.525 24.137 1.00 39.38 479 TYR A O 1
ATOM 3906 N N . LEU A 1 480 ? -39.123 0.156 23.036 1.00 37.16 480 LEU A N 1
ATOM 3907 C CA . LEU A 1 480 ? -39.717 1.352 22.421 1.00 37.16 480 LEU A CA 1
ATOM 3908 C C . LEU A 1 480 ? -40.709 1.027 21.285 1.00 37.16 480 LEU A C 1
ATOM 3910 O O . LEU A 1 480 ? -41.719 1.712 21.135 1.00 37.16 480 LEU A O 1
ATOM 3914 N N . LEU A 1 481 ? -40.488 -0.062 20.536 1.00 36.53 481 LEU A N 1
ATOM 3915 C CA . LEU A 1 481 ? -41.420 -0.553 19.506 1.00 36.53 481 LEU A CA 1
ATOM 3916 C C . LEU A 1 481 ? -42.775 -1.011 20.081 1.00 36.53 481 LEU A C 1
ATOM 3918 O O . LEU A 1 481 ? -43.791 -0.859 19.411 1.00 36.53 481 LEU A O 1
ATOM 3922 N N . ASN A 1 482 ? -42.810 -1.515 21.321 1.00 37.66 482 ASN A N 1
ATOM 3923 C CA . ASN A 1 482 ? -44.046 -1.965 21.980 1.00 37.66 482 ASN A CA 1
ATOM 3924 C C . ASN A 1 482 ? -44.887 -0.823 22.578 1.00 37.66 482 ASN A C 1
ATOM 3926 O O . ASN A 1 482 ? -46.037 -1.056 22.938 1.00 37.66 482 ASN A O 1
ATOM 3930 N N . LYS A 1 483 ? -44.346 0.399 22.693 1.00 31.77 483 LYS A N 1
ATOM 3931 C CA . LYS A 1 483 ? -45.030 1.533 23.341 1.00 31.77 483 LYS A CA 1
ATOM 3932 C C . LYS A 1 483 ? -45.555 2.595 22.368 1.00 31.77 483 LYS A C 1
ATOM 3934 O O . LYS A 1 483 ? -46.085 3.608 22.805 1.00 31.77 483 LYS A O 1
ATOM 3939 N N . GLY A 1 484 ? -45.433 2.382 21.056 1.00 32.72 484 GLY A N 1
ATOM 3940 C CA . GLY A 1 484 ? -45.970 3.319 20.062 1.00 32.72 484 GLY A CA 1
ATOM 3941 C C . GLY A 1 484 ? -45.362 4.727 20.130 1.00 32.72 484 GLY A C 1
ATOM 3942 O O . GLY A 1 484 ? -45.971 5.679 19.645 1.00 32.72 484 GLY A O 1
ATOM 3943 N N . GLU A 1 485 ? -44.166 4.884 20.700 1.00 32.25 485 GLU A N 1
ATOM 3944 C CA . GLU A 1 485 ? -43.425 6.140 20.624 1.00 32.25 485 GLU A CA 1
ATOM 3945 C C . GLU A 1 485 ? -42.650 6.177 19.304 1.00 32.25 485 GLU A C 1
ATOM 3947 O O . GLU A 1 485 ? -41.838 5.303 18.992 1.00 32.25 485 GLU A O 1
ATOM 3952 N N . LYS A 1 486 ? -42.955 7.191 18.487 1.00 30.47 486 LYS A N 1
ATOM 3953 C CA . LYS A 1 486 ? -42.309 7.446 17.198 1.00 30.47 486 LYS A CA 1
ATOM 3954 C C . LYS A 1 486 ? -40.789 7.484 17.364 1.00 30.47 486 LYS A C 1
ATOM 3956 O O . LYS A 1 486 ? -40.219 8.414 17.925 1.00 30.47 486 LYS A O 1
ATOM 3961 N N . ILE A 1 487 ? -40.151 6.474 16.792 1.00 36.38 487 ILE A N 1
ATOM 3962 C CA . ILE A 1 487 ? -38.706 6.325 16.673 1.00 36.38 487 ILE A CA 1
ATOM 3963 C C . ILE A 1 487 ? -38.140 7.461 15.816 1.00 36.38 487 ILE A C 1
ATOM 3965 O O . ILE A 1 487 ? -38.528 7.584 14.655 1.00 36.38 487 ILE A O 1
ATOM 3969 N N . MET A 1 488 ? -37.151 8.205 16.328 1.00 31.66 488 MET A N 1
ATOM 3970 C CA . MET A 1 488 ? -36.005 8.662 15.526 1.00 31.66 488 MET A CA 1
ATOM 3971 C C . MET A 1 488 ? -34.912 9.340 16.378 1.00 31.66 488 MET A C 1
ATOM 3973 O O . MET A 1 488 ? -35.127 10.399 16.958 1.00 31.66 488 MET A O 1
ATOM 3977 N N . PHE A 1 489 ? -33.703 8.761 16.346 1.00 33.38 489 PHE A N 1
ATOM 3978 C CA . PHE A 1 489 ? -32.414 9.382 16.699 1.00 33.38 489 PHE A CA 1
ATOM 3979 C C . PHE A 1 489 ? -32.170 9.817 18.155 1.00 33.38 489 PHE A C 1
ATOM 3981 O O . PHE A 1 489 ? -32.194 11.002 18.469 1.00 33.38 489 PHE A O 1
ATOM 3988 N N . GLU A 1 490 ? -31.750 8.894 19.020 1.00 42.69 490 GLU A N 1
ATOM 3989 C CA . GLU A 1 490 ? -31.535 9.255 20.430 1.00 42.69 490 GLU A CA 1
ATOM 3990 C C . GLU A 1 490 ? -30.172 9.824 20.827 1.00 42.69 490 GLU A C 1
ATOM 3992 O O . GLU A 1 490 ? -29.995 10.137 21.986 1.00 42.69 490 GLU A O 1
ATOM 3997 N N . HIS A 1 491 ? -29.210 10.037 19.927 1.00 45.09 491 HIS A N 1
ATOM 3998 C CA . HIS A 1 491 ? -28.043 10.891 20.262 1.00 45.09 491 HIS A CA 1
ATOM 3999 C C . HIS A 1 491 ? -27.613 11.810 19.102 1.00 45.09 491 HIS A C 1
ATOM 4001 O O . HIS A 1 491 ? -26.624 12.529 19.212 1.00 45.09 491 HIS A O 1
ATOM 4007 N N . TYR A 1 492 ? -28.310 11.747 17.960 1.00 51.12 492 TYR A N 1
ATOM 4008 C CA . TYR A 1 492 ? -27.883 12.373 16.705 1.00 51.12 492 TYR A CA 1
ATOM 4009 C C . TYR A 1 492 ? -29.093 12.640 15.809 1.00 51.12 492 TYR A C 1
ATOM 4011 O O . TYR A 1 492 ? -29.324 11.885 14.870 1.00 51.12 492 TYR A O 1
ATOM 4019 N N . SER A 1 493 ? -29.892 13.667 16.089 1.00 47.44 493 SER A N 1
ATOM 4020 C CA . SER A 1 493 ? -30.940 14.073 15.147 1.00 47.44 493 SER A CA 1
ATOM 4021 C C . SER A 1 493 ? -30.309 14.749 13.927 1.00 47.44 493 SER A C 1
ATOM 4023 O O . SER A 1 493 ? -29.405 15.574 14.062 1.00 47.44 493 SER A O 1
ATOM 4025 N N . VAL A 1 494 ? -30.799 14.443 12.722 1.00 46.97 494 VAL A N 1
ATOM 4026 C CA . VAL A 1 494 ? -30.444 15.203 11.509 1.00 46.97 494 VAL A CA 1
ATOM 4027 C C . VAL A 1 494 ? -30.776 16.690 11.709 1.00 46.97 494 VAL A C 1
ATOM 4029 O O . VAL A 1 494 ? -29.998 17.548 11.297 1.00 46.97 494 VAL A O 1
ATOM 4032 N N . ALA A 1 495 ? -31.852 17.001 12.442 1.00 45.25 495 ALA A N 1
ATOM 4033 C CA . ALA A 1 495 ? -32.204 18.371 12.814 1.00 45.25 495 ALA A CA 1
ATOM 4034 C C . ALA A 1 495 ? -31.139 19.036 13.710 1.00 45.25 495 ALA A C 1
ATOM 4036 O O . ALA A 1 495 ? -30.829 20.209 13.515 1.00 45.25 495 ALA A O 1
ATOM 4037 N N . ASP A 1 496 ? -30.502 18.285 14.614 1.00 50.03 496 ASP A N 1
ATOM 4038 C CA . ASP A 1 496 ? -29.428 18.790 15.485 1.00 50.03 496 ASP A CA 1
ATOM 4039 C C . ASP A 1 496 ? -28.116 19.006 14.718 1.00 50.03 496 ASP A C 1
ATOM 4041 O O . ASP A 1 496 ? -27.370 19.949 14.997 1.00 50.03 496 ASP A O 1
ATOM 4045 N N . LEU A 1 497 ? -27.840 18.164 13.713 1.00 52.88 497 LEU A N 1
ATOM 4046 C CA . LEU A 1 497 ? -26.729 18.368 12.784 1.00 52.88 497 LEU A CA 1
ATOM 4047 C C . LEU A 1 497 ? -26.910 19.681 12.012 1.00 52.88 497 LEU A C 1
ATOM 4049 O O . LEU A 1 497 ? -25.974 20.480 11.949 1.00 52.88 497 LEU A O 1
ATOM 4053 N N . PHE A 1 498 ? -28.114 19.928 11.486 1.00 50.53 498 PHE A N 1
ATOM 4054 C CA . PHE A 1 498 ? -28.452 21.185 10.817 1.00 50.53 498 PHE A CA 1
ATOM 4055 C C . PHE A 1 498 ? -28.393 22.383 11.776 1.00 50.53 498 PHE A C 1
ATOM 4057 O O . PHE A 1 498 ? -27.808 23.408 11.421 1.00 50.53 498 PHE A O 1
ATOM 4064 N N . ALA A 1 499 ? -28.883 22.250 13.013 1.00 52.62 499 ALA A N 1
ATOM 4065 C CA . ALA A 1 499 ? -28.820 23.303 14.028 1.00 52.62 499 ALA A CA 1
ATOM 4066 C C . ALA A 1 499 ? -27.373 23.672 14.408 1.00 52.62 499 ALA A C 1
ATOM 4068 O O . ALA A 1 499 ? -27.039 24.849 14.546 1.00 52.62 499 ALA A O 1
ATOM 4069 N N . ASN A 1 500 ? -26.476 22.690 14.524 1.00 57.59 500 ASN A N 1
ATOM 4070 C CA . ASN A 1 500 ? -25.062 22.918 14.837 1.00 57.59 500 ASN A CA 1
ATOM 4071 C C . ASN A 1 500 ? -24.294 23.513 13.636 1.00 57.59 500 ASN A C 1
ATOM 4073 O O . ASN A 1 500 ? -23.481 24.428 13.811 1.00 57.59 500 ASN A O 1
ATOM 4077 N N . LEU A 1 501 ? -24.605 23.065 12.410 1.00 56.69 501 LEU A N 1
ATOM 4078 C CA . LEU A 1 501 ? -24.131 23.687 11.165 1.00 56.69 501 LEU A CA 1
ATOM 4079 C C . LEU A 1 501 ? -24.547 25.162 11.079 1.00 56.69 501 LEU A C 1
ATOM 4081 O O . LEU A 1 501 ? -23.725 26.007 10.714 1.00 56.69 501 LEU A O 1
ATOM 4085 N N . TYR A 1 502 ? -25.783 25.466 11.483 1.00 54.69 502 TYR A N 1
ATOM 4086 C CA . TYR A 1 502 ? -26.347 26.813 11.508 1.00 54.69 502 TYR A CA 1
ATOM 4087 C C . TYR A 1 502 ? -25.737 27.697 12.610 1.00 54.69 502 TYR A C 1
ATOM 4089 O O . TYR A 1 502 ? -25.285 28.811 12.335 1.00 54.69 502 TYR A O 1
ATOM 4097 N N . LYS A 1 503 ? -25.620 27.199 13.849 1.00 56.56 503 LYS A N 1
ATOM 4098 C CA . LYS A 1 503 ? -25.059 27.942 14.999 1.00 56.56 503 LYS A CA 1
ATOM 4099 C C . LYS A 1 503 ? -23.590 28.324 14.775 1.00 56.56 503 LYS A C 1
ATOM 4101 O O . LYS A 1 503 ? -23.165 29.413 15.156 1.00 56.56 503 LYS A O 1
ATOM 4106 N N . LYS A 1 504 ? -22.816 27.472 14.089 1.00 62.09 504 LYS A N 1
ATOM 4107 C CA . LYS A 1 504 ? -21.415 27.735 13.704 1.00 62.09 504 LYS A CA 1
ATOM 4108 C C . LYS A 1 504 ? -21.241 28.274 12.283 1.00 62.09 504 LYS A C 1
ATOM 4110 O O . LYS A 1 504 ? -20.119 28.256 11.774 1.00 62.09 504 LYS A O 1
ATOM 4115 N N . ARG A 1 505 ? -22.297 28.803 11.651 1.00 60.28 505 ARG A N 1
ATOM 4116 C CA . ARG A 1 505 ? -22.276 29.252 10.245 1.00 60.28 505 ARG A CA 1
ATOM 4117 C C . ARG A 1 505 ? -21.054 30.093 9.874 1.00 60.28 505 ARG A C 1
ATOM 4119 O O . ARG A 1 505 ? -20.417 29.806 8.873 1.00 60.28 505 ARG A O 1
ATOM 4126 N N . LYS A 1 506 ? -20.650 31.054 10.716 1.00 64.75 506 LYS A N 1
ATOM 4127 C CA . LYS A 1 506 ? -19.485 31.920 10.453 1.00 64.75 506 LYS A CA 1
ATOM 4128 C C . LYS A 1 506 ? -18.172 31.128 10.374 1.00 64.75 506 LYS A C 1
ATOM 4130 O O . LYS A 1 506 ? -17.404 31.314 9.439 1.00 64.75 506 LYS A O 1
ATOM 4135 N N . ALA A 1 507 ? -17.941 30.210 11.314 1.00 69.69 507 ALA A N 1
ATOM 4136 C CA . ALA A 1 507 ? -16.741 29.372 11.342 1.00 69.69 507 ALA A CA 1
ATOM 4137 C C . ALA A 1 507 ? -16.749 28.306 10.232 1.00 69.69 507 ALA A C 1
ATOM 4139 O O . ALA A 1 507 ? -15.709 28.030 9.642 1.00 69.69 507 ALA A O 1
ATOM 4140 N N . ASN A 1 508 ? -17.920 27.745 9.918 1.00 70.88 508 ASN A N 1
ATOM 4141 C CA . ASN A 1 508 ? -18.086 26.766 8.843 1.00 70.88 508 ASN A CA 1
ATOM 4142 C C . ASN A 1 508 ? -17.868 27.394 7.461 1.00 70.88 508 ASN A C 1
ATOM 4144 O O . ASN A 1 508 ? -17.213 26.785 6.623 1.00 70.88 508 ASN A O 1
ATOM 4148 N N . ILE A 1 509 ? -18.348 28.624 7.248 1.00 71.81 509 ILE A N 1
ATOM 4149 C CA . ILE A 1 509 ? -18.086 29.399 6.029 1.00 71.81 509 ILE A CA 1
ATOM 4150 C C . ILE A 1 509 ? -16.589 29.707 5.910 1.00 71.81 509 ILE A C 1
ATOM 4152 O O . ILE A 1 509 ? -16.011 29.495 4.850 1.00 71.81 509 ILE A O 1
ATOM 4156 N N . LEU A 1 510 ? -15.929 30.120 6.999 1.00 78.50 510 LEU A N 1
ATOM 4157 C CA . LEU A 1 510 ? -14.485 30.384 6.984 1.00 78.50 510 LEU A CA 1
ATOM 4158 C C . LEU A 1 510 ? -13.664 29.120 6.677 1.00 78.50 510 LEU A C 1
ATOM 4160 O O . LEU A 1 510 ? -12.743 29.161 5.867 1.00 78.50 510 LEU A O 1
ATOM 4164 N N . ALA A 1 511 ? -14.019 27.988 7.293 1.00 73.44 511 ALA A N 1
ATOM 4165 C CA . ALA A 1 511 ? -13.380 26.698 7.048 1.00 73.44 511 ALA A CA 1
ATOM 4166 C C . ALA A 1 511 ? -13.609 26.206 5.613 1.00 73.44 511 ALA A C 1
ATOM 4168 O O . ALA A 1 511 ? -12.689 25.670 5.001 1.00 73.44 511 ALA A O 1
ATOM 4169 N N . LEU A 1 512 ? -14.809 26.423 5.064 1.00 75.88 512 LEU A N 1
ATOM 4170 C CA . LEU A 1 512 ? -15.130 26.108 3.675 1.00 75.88 512 LEU A CA 1
ATOM 4171 C C . LEU A 1 512 ? -14.286 26.943 2.709 1.00 75.88 512 LEU A C 1
ATOM 4173 O O . LEU A 1 512 ? -13.693 26.378 1.797 1.00 75.88 512 LEU A O 1
ATOM 4177 N N . ILE A 1 513 ? -14.183 28.257 2.937 1.00 76.75 513 ILE A N 1
ATOM 4178 C CA . ILE A 1 513 ? -13.369 29.166 2.118 1.00 76.75 513 ILE A CA 1
ATOM 4179 C C . ILE A 1 513 ? -11.888 28.781 2.196 1.00 76.75 513 ILE A C 1
ATOM 4181 O O . ILE A 1 513 ? -11.230 28.701 1.164 1.00 76.75 513 ILE A O 1
ATOM 4185 N N . ALA A 1 514 ? -11.366 28.485 3.389 1.00 79.12 514 ALA A N 1
ATOM 4186 C CA . ALA A 1 514 ? -9.972 28.084 3.571 1.00 79.12 514 ALA A CA 1
ATOM 4187 C C . ALA A 1 514 ? -9.659 26.730 2.912 1.00 79.12 514 ALA A C 1
ATOM 4189 O O . ALA A 1 514 ? -8.653 26.605 2.218 1.00 79.12 514 ALA A O 1
ATOM 4190 N N . LEU A 1 515 ? -10.524 25.725 3.089 1.00 72.38 515 LEU A N 1
ATOM 4191 C CA . LEU A 1 515 ? -10.370 24.399 2.480 1.00 72.38 515 LEU A CA 1
ATOM 4192 C C . LEU A 1 515 ? -10.480 24.474 0.955 1.00 72.38 515 LEU A C 1
ATOM 4194 O O . LEU A 1 515 ? -9.673 23.878 0.244 1.00 72.38 515 LEU A O 1
ATOM 4198 N N . PHE A 1 516 ? -11.451 25.243 0.460 1.00 76.94 516 PHE A N 1
ATOM 4199 C CA . PHE A 1 516 ? -11.600 25.503 -0.960 1.00 76.94 516 PHE A CA 1
ATOM 4200 C C . PHE A 1 516 ? -10.369 26.210 -1.510 1.00 76.94 516 PHE A C 1
ATOM 4202 O O . PHE A 1 516 ? -9.806 25.724 -2.477 1.00 76.94 516 PHE A O 1
ATOM 4209 N N . ALA A 1 517 ? -9.879 27.276 -0.875 1.00 75.56 517 ALA A N 1
ATOM 4210 C CA . ALA A 1 517 ? -8.666 27.960 -1.311 1.00 75.56 517 ALA A CA 1
ATOM 4211 C C . ALA A 1 517 ? -7.445 27.024 -1.304 1.00 75.56 517 ALA A C 1
ATOM 4213 O O . ALA A 1 517 ? -6.689 27.003 -2.266 1.00 75.56 517 ALA A O 1
ATOM 4214 N N . LEU A 1 518 ? -7.275 26.184 -0.282 1.00 72.25 518 LEU A N 1
ATOM 4215 C CA . LEU A 1 518 ? -6.135 25.268 -0.177 1.00 72.25 518 LEU A CA 1
ATOM 4216 C C . LEU A 1 518 ? -6.099 24.213 -1.293 1.00 72.25 518 LEU A C 1
ATOM 4218 O O . LEU A 1 518 ? -5.020 23.782 -1.683 1.00 72.25 518 LEU A O 1
ATOM 4222 N N . ILE A 1 519 ? -7.256 23.815 -1.825 1.00 65.75 519 ILE A N 1
ATOM 4223 C CA . ILE A 1 519 ? -7.362 22.828 -2.910 1.00 65.75 519 ILE A CA 1
ATOM 4224 C C . ILE A 1 519 ? -7.428 23.528 -4.275 1.00 65.75 519 ILE A C 1
ATOM 4226 O O . ILE A 1 519 ? -6.704 23.173 -5.205 1.00 65.75 519 ILE A O 1
ATOM 4230 N N . ALA A 1 520 ? -8.267 24.555 -4.391 1.00 69.31 520 ALA A N 1
ATOM 4231 C CA . ALA A 1 520 ? -8.532 25.286 -5.620 1.00 69.31 520 ALA A CA 1
ATOM 4232 C C . ALA A 1 520 ? -7.381 26.209 -6.024 1.00 69.31 520 ALA A C 1
ATOM 4234 O O . ALA A 1 520 ? -7.126 26.331 -7.216 1.00 69.31 520 ALA A O 1
ATOM 4235 N N . VAL A 1 521 ? -6.662 2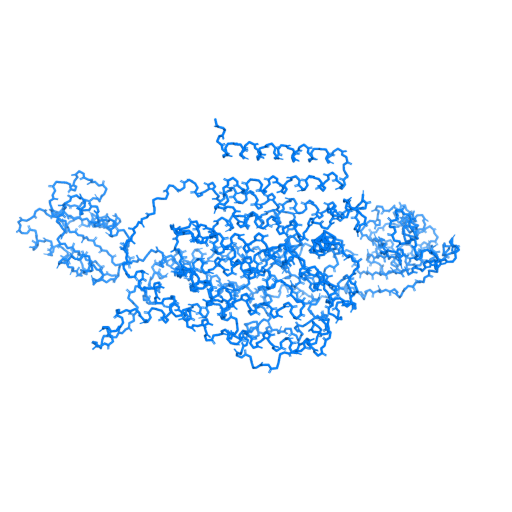6.844 -5.091 1.00 69.44 521 VAL A N 1
ATOM 4236 C CA . VAL A 1 521 ? -5.565 27.771 -5.429 1.00 69.44 521 VAL A CA 1
ATOM 4237 C C . VAL A 1 521 ? -4.373 27.025 -6.031 1.00 69.44 521 VAL A C 1
ATOM 4239 O O . VAL A 1 521 ? -3.974 27.412 -7.120 1.00 69.44 521 VAL A O 1
ATOM 4242 N N . PRO A 1 522 ? -3.838 25.924 -5.466 1.00 62.62 522 PRO A N 1
ATOM 4243 C CA . PRO A 1 522 ? -2.781 25.151 -6.125 1.00 62.62 522 PRO A CA 1
ATOM 4244 C C . PRO A 1 522 ? -3.243 24.521 -7.440 1.00 62.62 522 PRO A C 1
ATOM 4246 O O . PRO A 1 522 ? -2.476 24.482 -8.396 1.00 62.62 522 PRO A O 1
ATOM 4249 N N . PHE A 1 523 ? -4.500 24.068 -7.511 1.00 59.88 523 PHE A N 1
ATOM 4250 C CA . PHE A 1 523 ? -5.105 23.535 -8.734 1.00 59.88 523 PHE A CA 1
ATOM 4251 C C . PHE A 1 523 ? -5.191 24.595 -9.841 1.00 59.88 523 PHE A C 1
ATOM 4253 O O . PHE A 1 523 ? -4.767 24.350 -10.969 1.00 59.88 523 PHE A O 1
ATOM 4260 N N . THR A 1 524 ? -5.665 25.798 -9.505 1.00 61.31 524 THR A N 1
ATOM 4261 C CA . THR A 1 524 ? -5.777 26.934 -10.430 1.00 61.31 524 THR A CA 1
ATOM 4262 C C . THR A 1 524 ? -4.397 27.482 -10.774 1.00 61.31 524 THR A C 1
ATOM 4264 O O . THR A 1 524 ? -4.131 27.741 -11.935 1.00 61.31 524 THR A O 1
ATOM 4267 N N . ILE A 1 525 ? -3.471 27.573 -9.815 1.00 59.47 525 ILE A N 1
ATOM 4268 C CA . ILE A 1 525 ? -2.077 27.964 -10.058 1.00 59.47 525 ILE A CA 1
ATOM 4269 C C . ILE A 1 525 ? -1.371 26.935 -10.937 1.00 59.47 525 ILE A C 1
ATOM 4271 O O . ILE A 1 525 ? -0.606 27.354 -11.783 1.00 59.47 525 ILE A O 1
ATOM 4275 N N . LYS A 1 526 ? -1.604 25.624 -10.805 1.00 51.97 526 LYS A N 1
ATOM 4276 C CA . LYS A 1 526 ? -1.036 24.606 -11.710 1.00 51.97 526 LYS A CA 1
ATOM 4277 C C . LYS A 1 526 ? -1.641 24.716 -13.113 1.00 51.97 526 LYS A C 1
ATOM 4279 O O . LYS A 1 526 ? -0.902 24.708 -14.090 1.00 51.97 526 LYS A O 1
ATOM 4284 N N . ALA A 1 527 ? -2.958 24.911 -13.205 1.00 52.28 527 ALA A N 1
ATOM 4285 C CA . ALA A 1 527 ? -3.649 25.153 -14.472 1.00 52.28 527 ALA A CA 1
ATOM 4286 C C . ALA A 1 527 ? -3.197 26.459 -15.158 1.00 52.28 527 ALA A C 1
ATOM 4288 O O . ALA A 1 527 ? -3.145 26.524 -16.381 1.00 52.28 527 ALA A O 1
ATOM 4289 N N . VAL A 1 528 ? -2.844 27.488 -14.379 1.00 52.34 528 VAL A N 1
ATOM 4290 C CA . VAL A 1 528 ? -2.386 28.797 -14.867 1.00 52.34 528 VAL A CA 1
ATOM 4291 C C . VAL A 1 528 ? -0.863 28.832 -15.089 1.00 52.34 528 VAL A C 1
ATOM 4293 O O . VAL A 1 528 ? -0.424 29.420 -16.065 1.00 52.34 528 VAL A O 1
ATOM 4296 N N . LYS A 1 529 ? -0.037 28.169 -14.265 1.00 44.16 529 LYS A N 1
ATOM 4297 C CA . LYS A 1 529 ? 1.435 28.060 -14.418 1.00 44.16 529 LYS A CA 1
ATOM 4298 C C . LYS A 1 529 ? 1.867 27.074 -15.498 1.00 44.16 529 LYS A C 1
ATOM 4300 O O . LYS A 1 529 ? 3.002 27.166 -15.945 1.00 44.16 529 LYS A O 1
ATOM 4305 N N . ASN A 1 530 ? 0.985 26.196 -15.978 1.00 42.22 530 ASN A N 1
ATOM 4306 C CA . ASN A 1 530 ? 1.200 25.512 -17.259 1.00 42.22 530 ASN A CA 1
ATOM 4307 C C . ASN A 1 530 ? 1.150 26.486 -18.464 1.00 42.22 530 ASN A C 1
ATOM 4309 O O . ASN A 1 530 ? 1.408 26.064 -19.582 1.00 42.22 530 ASN A O 1
ATOM 4313 N N . LYS A 1 531 ? 0.901 27.794 -18.248 1.00 36.03 531 LYS A N 1
ATOM 4314 C CA . LYS A 1 531 ? 1.301 28.885 -19.161 1.00 36.03 531 LYS A CA 1
ATOM 4315 C C . LYS A 1 531 ? 2.690 29.466 -18.865 1.00 36.03 531 LYS A C 1
ATOM 4317 O O . LYS A 1 531 ? 2.987 30.583 -19.284 1.00 36.03 531 LYS A O 1
ATOM 4322 N N . ASN A 1 532 ? 3.582 28.740 -18.199 1.00 29.61 532 ASN A N 1
ATOM 4323 C CA . ASN A 1 532 ? 4.991 28.997 -18.434 1.00 29.61 532 ASN A CA 1
ATOM 4324 C C . ASN A 1 532 ? 5.262 28.541 -19.863 1.00 29.61 532 ASN A C 1
ATOM 4326 O O . ASN A 1 532 ? 5.491 27.364 -20.122 1.00 29.61 532 ASN A O 1
ATOM 4330 N N . THR A 1 533 ? 5.204 29.505 -20.775 1.00 31.30 533 THR A N 1
ATOM 4331 C CA . THR A 1 533 ? 6.016 29.546 -21.981 1.00 31.30 533 THR A CA 1
ATOM 4332 C C . THR A 1 533 ? 7.461 29.232 -21.595 1.00 31.30 533 THR A C 1
ATOM 4334 O O . THR A 1 533 ? 8.294 30.117 -21.433 1.00 31.30 533 THR A O 1
ATOM 4337 N N . VAL A 1 534 ? 7.774 27.948 -21.449 1.00 27.77 534 VAL A N 1
ATOM 4338 C CA . VAL A 1 534 ? 8.946 27.443 -22.135 1.00 27.77 534 VAL A CA 1
ATOM 4339 C C . VAL A 1 534 ? 8.571 27.651 -23.594 1.00 27.77 534 VAL A C 1
ATOM 4341 O O . VAL A 1 534 ? 7.564 27.117 -24.060 1.00 27.77 534 VAL A O 1
ATOM 4344 N N . LYS A 1 535 ? 9.297 28.514 -24.303 1.00 32.16 535 LYS A N 1
ATOM 4345 C CA . LYS A 1 535 ? 9.398 28.347 -25.749 1.00 32.16 535 LYS A CA 1
ATOM 4346 C C . LYS A 1 535 ? 10.016 26.954 -25.928 1.00 32.16 535 LYS A C 1
ATOM 4348 O O . LYS A 1 535 ? 11.232 26.834 -26.021 1.00 32.16 535 LYS A O 1
ATOM 4353 N N . ASP A 1 536 ? 9.202 25.902 -25.872 1.00 36.19 536 ASP A N 1
ATOM 4354 C CA . ASP A 1 536 ? 9.558 24.622 -26.457 1.00 36.19 536 ASP A CA 1
ATOM 4355 C C . ASP A 1 536 ? 9.529 24.908 -27.949 1.00 36.19 536 ASP A C 1
ATOM 4357 O O . ASP A 1 536 ? 8.503 24.820 -28.614 1.00 36.19 536 ASP A O 1
ATOM 4361 N N . THR A 1 537 ? 10.664 25.361 -28.468 1.00 42.66 537 THR A N 1
ATOM 4362 C CA . THR A 1 537 ? 10.863 25.612 -29.890 1.00 42.66 537 THR A CA 1
ATOM 4363 C C . THR A 1 537 ? 10.900 24.297 -30.673 1.00 42.66 537 THR A C 1
ATOM 4365 O O . THR A 1 537 ? 11.493 24.250 -31.729 1.00 42.66 537 THR A O 1
ATOM 4368 N N . THR A 1 538 ? 10.323 23.190 -30.200 1.00 49.19 538 THR A N 1
ATOM 4369 C CA . THR A 1 538 ? 10.391 21.895 -30.894 1.00 49.19 538 THR A CA 1
ATOM 4370 C C . THR A 1 538 ? 9.094 21.636 -31.655 1.00 49.19 538 THR A C 1
ATOM 4372 O O . THR A 1 538 ? 8.149 21.041 -31.149 1.00 49.19 538 THR A O 1
ATOM 4375 N N . SER A 1 539 ? 9.043 22.129 -32.893 1.00 53.47 539 SER A N 1
ATOM 4376 C CA . SER A 1 539 ? 7.901 21.961 -33.804 1.00 53.47 539 SER A CA 1
ATOM 4377 C C . SER A 1 539 ? 7.899 20.605 -34.526 1.00 53.47 539 SER A C 1
ATOM 4379 O O . SER A 1 539 ? 6.840 20.155 -34.969 1.00 53.47 539 SER A O 1
ATOM 4381 N N . TYR A 1 540 ? 9.054 19.928 -34.608 1.00 62.50 540 TYR A N 1
ATOM 4382 C CA . TYR A 1 540 ? 9.231 18.665 -35.330 1.00 62.50 540 TYR A CA 1
ATOM 4383 C C . TYR A 1 540 ? 10.019 17.635 -34.510 1.00 62.50 540 TYR A C 1
ATOM 4385 O O . TYR A 1 540 ? 11.065 17.944 -33.930 1.00 62.50 540 TYR A O 1
ATOM 4393 N N . SER A 1 541 ? 9.544 16.382 -34.506 1.00 64.94 541 SER A N 1
ATOM 4394 C CA . SER A 1 541 ? 10.281 15.237 -33.961 1.00 64.94 541 SER A CA 1
ATOM 4395 C C . SER A 1 541 ? 10.482 14.141 -35.005 1.00 64.94 541 SER A C 1
ATOM 4397 O O . SER A 1 541 ? 9.532 13.727 -35.674 1.00 64.94 541 SER A O 1
ATOM 4399 N N . THR A 1 542 ? 11.726 13.681 -35.120 1.00 70.81 542 THR A N 1
ATOM 4400 C CA . THR A 1 542 ? 12.148 12.635 -36.058 1.00 70.81 542 THR A CA 1
ATOM 4401 C C . THR A 1 542 ? 12.854 11.541 -35.273 1.00 70.81 542 THR A C 1
ATOM 4403 O O . THR A 1 542 ? 13.807 11.812 -34.536 1.00 70.81 542 THR A O 1
ATOM 4406 N N . TYR A 1 543 ? 12.356 10.311 -35.393 1.00 67.44 543 TYR A N 1
ATOM 4407 C CA . TYR A 1 543 ? 12.930 9.132 -34.751 1.00 67.44 543 TYR A CA 1
ATOM 4408 C C . TYR A 1 543 ? 13.512 8.212 -35.814 1.00 67.44 543 TYR A C 1
ATOM 4410 O O . TYR A 1 543 ? 12.785 7.648 -36.631 1.00 67.44 543 TYR A O 1
ATOM 4418 N N . ILE A 1 544 ? 14.827 8.047 -35.763 1.00 75.56 544 ILE A N 1
ATOM 4419 C CA . ILE A 1 544 ? 15.600 7.177 -36.642 1.00 75.56 544 ILE A CA 1
ATOM 4420 C C . ILE A 1 544 ? 15.980 5.942 -35.833 1.00 75.56 544 ILE A C 1
ATOM 4422 O O . ILE A 1 544 ? 16.276 6.035 -34.639 1.00 75.56 544 ILE A O 1
ATOM 4426 N N . SER A 1 545 ? 15.955 4.765 -36.444 1.00 73.75 545 SER A N 1
ATOM 4427 C CA . SER A 1 545 ? 16.395 3.538 -35.783 1.00 73.75 545 SER A CA 1
ATOM 4428 C C . SER A 1 545 ? 17.102 2.622 -36.764 1.00 73.75 545 SER A C 1
ATOM 4430 O O . SER A 1 545 ? 16.638 2.420 -37.881 1.00 73.75 545 SER A O 1
ATOM 4432 N N . TYR A 1 546 ? 18.206 2.040 -36.317 1.00 76.12 546 TYR A N 1
ATOM 4433 C CA . TYR A 1 546 ? 18.988 1.059 -37.051 1.00 76.12 546 TYR A CA 1
ATOM 4434 C C . TYR A 1 546 ? 18.986 -0.238 -36.269 1.00 76.12 546 TYR A C 1
ATOM 4436 O O . TYR A 1 546 ? 19.403 -0.264 -35.113 1.00 76.12 546 TYR A O 1
ATOM 4444 N N . LYS A 1 547 ? 18.524 -1.309 -36.901 1.00 76.75 547 LYS A N 1
ATOM 4445 C CA . LYS A 1 547 ? 18.624 -2.662 -36.376 1.00 76.75 547 LYS A CA 1
ATOM 4446 C C . LYS A 1 547 ? 20.001 -3.220 -36.713 1.00 76.75 547 LYS A C 1
ATOM 4448 O O . LYS A 1 547 ? 20.422 -3.157 -37.867 1.00 76.75 547 LYS A O 1
ATOM 4453 N N . ILE A 1 548 ? 20.668 -3.797 -35.723 1.00 76.50 548 ILE A N 1
ATOM 4454 C CA . ILE A 1 548 ? 21.961 -4.464 -35.879 1.00 76.50 548 ILE A CA 1
ATOM 4455 C C . ILE A 1 548 ? 21.747 -5.964 -35.654 1.00 76.50 548 ILE A C 1
ATOM 4457 O O . ILE A 1 548 ? 21.102 -6.376 -34.694 1.00 76.50 548 ILE A O 1
ATOM 4461 N N . THR A 1 549 ? 22.243 -6.785 -36.579 1.00 77.06 549 THR A N 1
ATOM 4462 C CA . THR A 1 549 ? 22.210 -8.251 -36.492 1.00 77.06 549 THR A CA 1
ATOM 4463 C C . THR A 1 549 ? 23.650 -8.762 -36.399 1.00 77.06 549 THR A C 1
ATOM 4465 O O . THR A 1 549 ? 24.388 -8.620 -37.380 1.00 77.06 549 THR A O 1
ATOM 4468 N N . PRO A 1 550 ? 24.074 -9.303 -35.244 1.00 70.94 550 PRO A N 1
ATOM 4469 C CA . PRO A 1 550 ? 25.439 -9.785 -35.037 1.00 70.94 550 PRO A CA 1
ATOM 4470 C C . PRO A 1 550 ? 25.674 -11.192 -35.652 1.00 70.94 550 PRO A C 1
ATOM 4472 O O . PRO A 1 550 ? 24.701 -11.868 -35.996 1.00 70.94 550 PRO A O 1
ATOM 4475 N N . PRO A 1 551 ? 26.935 -11.662 -35.792 1.00 72.44 551 PRO A N 1
ATOM 4476 C CA . PRO A 1 551 ? 27.269 -12.972 -36.374 1.00 72.44 551 PRO A CA 1
ATOM 4477 C C . PRO A 1 551 ? 26.761 -14.166 -35.539 1.00 72.44 551 PRO A C 1
ATOM 4479 O O . PRO A 1 551 ? 26.788 -14.111 -34.310 1.00 72.44 551 PRO A O 1
ATOM 4482 N N . GLU A 1 552 ? 26.374 -15.282 -36.169 1.00 56.56 552 GLU A N 1
ATOM 4483 C CA . GLU A 1 552 ? 25.740 -16.441 -35.498 1.00 56.56 552 GLU A CA 1
ATOM 4484 C C . GLU A 1 552 ? 26.550 -17.034 -34.325 1.00 56.56 552 GLU A C 1
ATOM 4486 O O . GLU A 1 552 ? 25.964 -17.417 -33.311 1.00 56.56 552 GLU A O 1
ATOM 4491 N N . ASP A 1 553 ? 27.886 -17.032 -34.395 1.00 52.28 553 ASP A N 1
ATOM 4492 C CA . ASP A 1 553 ? 28.754 -17.534 -33.312 1.00 52.28 553 ASP A CA 1
ATOM 4493 C C . ASP A 1 553 ? 28.826 -16.598 -32.093 1.00 52.28 553 ASP A C 1
ATOM 4495 O O . ASP A 1 553 ? 29.110 -17.026 -30.970 1.00 52.28 553 ASP A O 1
ATOM 4499 N N . SER A 1 554 ? 28.502 -15.315 -32.274 1.00 49.25 554 SER A N 1
ATOM 4500 C CA . SER A 1 554 ? 28.438 -14.360 -31.167 1.00 49.25 554 SER A CA 1
ATOM 4501 C C . SER A 1 554 ? 27.161 -14.529 -30.338 1.00 49.25 554 SER A C 1
ATOM 4503 O O . SER A 1 554 ? 27.200 -14.300 -29.134 1.00 49.25 554 SER A O 1
ATOM 4505 N N . ALA A 1 555 ? 26.074 -15.081 -30.894 1.00 42.97 555 ALA A N 1
ATOM 4506 C CA . ALA A 1 555 ? 24.817 -15.315 -30.167 1.00 42.97 555 ALA A CA 1
ATOM 4507 C C . ALA A 1 555 ? 24.961 -16.252 -28.947 1.00 42.97 555 ALA A C 1
ATOM 4509 O O . ALA A 1 555 ? 24.160 -16.178 -28.018 1.00 42.97 555 ALA A O 1
ATOM 4510 N N . LYS A 1 556 ? 25.995 -17.109 -28.913 1.00 39.53 556 LYS A N 1
ATOM 4511 C CA . LYS A 1 556 ? 26.317 -17.968 -27.754 1.00 39.53 556 LYS A CA 1
ATOM 4512 C C . LYS A 1 556 ? 27.257 -17.315 -26.735 1.00 39.53 556 LYS A C 1
ATOM 4514 O O . LYS A 1 556 ? 27.335 -17.789 -25.605 1.00 39.53 556 LYS A O 1
ATOM 4519 N N . THR A 1 557 ? 27.933 -16.231 -27.115 1.00 38.81 557 THR A N 1
ATOM 4520 C CA . THR A 1 557 ? 28.897 -15.496 -26.274 1.00 38.81 557 THR A CA 1
ATOM 4521 C C . THR A 1 557 ? 28.336 -14.144 -25.790 1.00 38.81 557 THR A C 1
ATOM 4523 O O . THR A 1 557 ? 28.845 -13.581 -24.825 1.00 38.81 557 THR A O 1
ATOM 4526 N N . ILE A 1 558 ? 27.215 -13.672 -26.362 1.00 41.88 558 ILE A N 1
ATOM 4527 C CA . ILE A 1 558 ? 26.405 -12.508 -25.928 1.00 41.88 558 ILE A CA 1
ATOM 4528 C C . ILE A 1 558 ? 25.498 -12.888 -24.729 1.00 41.88 558 ILE A C 1
ATOM 4530 O O . ILE A 1 558 ? 24.334 -12.523 -24.631 1.00 41.88 558 ILE A O 1
ATOM 4534 N N . LEU A 1 559 ? 26.017 -13.677 -23.788 1.00 36.84 559 LEU A N 1
ATOM 4535 C CA . LEU A 1 559 ? 25.449 -13.800 -22.435 1.00 36.84 559 LEU A CA 1
ATOM 4536 C C . LEU A 1 559 ? 26.193 -12.903 -21.434 1.00 36.84 559 LEU A C 1
ATOM 4538 O O . LEU A 1 559 ? 25.697 -12.674 -20.335 1.00 36.84 559 LEU A O 1
ATOM 4542 N N . ASN A 1 560 ? 27.327 -12.326 -21.846 1.00 34.84 560 ASN A N 1
ATOM 4543 C CA . ASN A 1 560 ? 28.100 -11.360 -21.077 1.00 34.84 560 ASN A CA 1
ATOM 4544 C C . ASN A 1 560 ? 27.992 -9.981 -21.740 1.00 34.84 560 ASN A C 1
ATOM 4546 O O . ASN A 1 560 ? 28.591 -9.736 -22.786 1.00 34.84 560 ASN A O 1
ATOM 4550 N N . HIS A 1 561 ? 27.230 -9.078 -21.123 1.00 43.56 561 HIS A N 1
ATOM 4551 C CA . HIS A 1 561 ? 27.133 -7.667 -21.501 1.00 43.56 561 HIS A CA 1
ATOM 4552 C C . HIS A 1 561 ? 28.458 -6.937 -21.206 1.00 43.56 561 HIS A C 1
ATOM 4554 O O . HIS A 1 561 ? 28.582 -6.223 -20.214 1.00 43.56 561 HIS A O 1
ATOM 4560 N N . GLN A 1 562 ? 29.476 -7.121 -22.048 1.00 34.44 562 GLN A N 1
ATOM 4561 C CA . GLN A 1 562 ? 30.685 -6.301 -21.979 1.00 34.44 562 GLN A CA 1
ATOM 4562 C C . GLN A 1 562 ? 30.393 -4.871 -22.454 1.00 34.44 562 GLN A C 1
ATOM 4564 O O . GLN A 1 562 ? 29.718 -4.650 -23.459 1.00 34.44 562 GLN A O 1
ATOM 4569 N N . ILE A 1 563 ? 30.952 -3.884 -21.749 1.00 38.06 563 ILE A N 1
ATOM 4570 C CA . ILE A 1 563 ? 31.086 -2.515 -22.257 1.00 38.06 563 ILE A CA 1
ATOM 4571 C C . ILE A 1 563 ? 31.972 -2.584 -23.513 1.00 38.06 563 ILE A C 1
ATOM 4573 O O . ILE A 1 563 ? 33.160 -2.876 -23.395 1.00 38.06 563 ILE A O 1
ATOM 4577 N N . GLY A 1 564 ? 31.391 -2.324 -24.692 1.00 52.28 564 GLY A N 1
ATOM 4578 C CA . GLY A 1 564 ? 32.098 -2.316 -25.984 1.00 52.28 564 GLY A CA 1
ATOM 4579 C C . GLY A 1 564 ? 31.509 -3.223 -27.076 1.00 52.28 564 GLY A C 1
ATOM 4580 O O . GLY A 1 564 ? 32.256 -3.979 -27.692 1.00 52.28 564 GLY A O 1
ATOM 4581 N N . GLY A 1 565 ? 30.195 -3.152 -27.320 1.00 67.25 565 GLY A N 1
ATOM 4582 C CA . GLY A 1 565 ? 29.488 -3.901 -28.374 1.00 67.25 565 GLY A CA 1
ATOM 4583 C C . GLY A 1 565 ? 29.219 -3.102 -29.661 1.00 67.25 565 GLY A C 1
ATOM 4584 O O . GLY A 1 565 ? 29.562 -1.921 -29.767 1.00 67.25 565 GLY A O 1
ATOM 4585 N N . TYR A 1 566 ? 28.574 -3.724 -30.652 1.00 73.62 566 TYR A N 1
ATOM 4586 C CA . TYR A 1 566 ? 28.242 -3.087 -31.934 1.00 73.62 566 TYR A CA 1
ATOM 4587 C C . TYR A 1 566 ? 27.324 -1.868 -31.769 1.00 73.62 566 TYR A C 1
ATOM 4589 O O . TYR A 1 566 ? 27.562 -0.831 -32.387 1.00 73.62 566 TYR A O 1
ATOM 4597 N N . SER A 1 567 ? 26.303 -1.944 -30.910 1.00 71.31 567 SER A N 1
ATOM 4598 C CA . SER A 1 567 ? 25.412 -0.803 -30.662 1.00 71.31 567 SER A CA 1
ATOM 4599 C C . SER A 1 567 ? 26.150 0.348 -29.973 1.00 71.31 567 SER A C 1
ATOM 4601 O O . SER A 1 567 ? 25.908 1.507 -30.304 1.00 71.31 567 SER A O 1
ATOM 4603 N N . ASP A 1 568 ? 27.102 0.051 -29.080 1.00 72.44 568 ASP A N 1
ATOM 4604 C CA . ASP A 1 568 ? 27.964 1.059 -28.442 1.00 72.44 568 ASP A CA 1
ATOM 4605 C C . ASP A 1 568 ? 28.896 1.738 -29.459 1.00 72.44 568 ASP A C 1
ATOM 4607 O O . ASP A 1 568 ? 28.991 2.965 -29.476 1.00 72.44 568 ASP A O 1
ATOM 4611 N N . PHE A 1 569 ? 29.514 0.969 -30.367 1.00 81.38 569 PHE A N 1
ATOM 4612 C CA . PHE A 1 569 ? 30.326 1.517 -31.459 1.00 81.38 569 PHE A CA 1
ATOM 4613 C C . PHE A 1 569 ? 29.519 2.476 -32.338 1.00 81.38 569 PHE A C 1
ATOM 4615 O O . PHE A 1 569 ? 29.932 3.618 -32.532 1.00 81.38 569 PHE A O 1
ATOM 4622 N N . TYR A 1 570 ? 28.359 2.046 -32.844 1.00 80.31 570 TYR A N 1
ATOM 4623 C CA . TYR A 1 570 ? 27.557 2.873 -33.748 1.00 80.31 570 TYR A CA 1
ATOM 4624 C C . TYR A 1 570 ? 26.927 4.078 -33.040 1.00 80.31 570 TYR A C 1
ATOM 4626 O O . TYR A 1 570 ? 26.826 5.149 -33.637 1.00 80.31 570 TYR A O 1
ATOM 4634 N N . GLY A 1 571 ? 26.561 3.960 -31.761 1.00 78.56 571 GLY A N 1
ATOM 4635 C CA . GLY A 1 571 ? 26.065 5.108 -31.007 1.00 78.56 571 GLY A CA 1
ATOM 4636 C C . GLY A 1 571 ? 27.162 6.122 -30.672 1.00 78.56 571 GLY A C 1
ATOM 4637 O O . GLY A 1 571 ? 26.933 7.316 -30.848 1.00 78.56 571 GLY A O 1
ATOM 4638 N N . LYS A 1 572 ? 28.380 5.679 -30.321 1.00 81.62 572 LYS A N 1
ATOM 4639 C CA . LYS A 1 572 ? 29.549 6.567 -30.162 1.00 81.62 572 LYS A CA 1
ATOM 4640 C C . LYS A 1 572 ? 30.011 7.174 -31.480 1.00 81.62 572 LYS A C 1
ATOM 4642 O O . LYS A 1 572 ? 30.460 8.316 -31.495 1.00 81.62 572 LYS A O 1
ATOM 4647 N N . LEU A 1 573 ? 29.894 6.433 -32.583 1.00 84.81 573 LEU A N 1
ATOM 4648 C CA . LEU A 1 573 ? 30.170 6.939 -33.923 1.00 84.81 573 LEU A CA 1
ATOM 4649 C C . LEU A 1 573 ? 29.241 8.112 -34.243 1.00 84.81 573 LEU A C 1
ATOM 4651 O O . LEU A 1 573 ? 29.720 9.148 -34.695 1.00 84.81 573 LEU A O 1
ATOM 4655 N N . ILE A 1 574 ? 27.940 7.972 -33.976 1.00 84.06 574 ILE A N 1
ATOM 4656 C CA . ILE A 1 574 ? 26.979 9.061 -34.164 1.00 84.06 574 ILE A CA 1
ATOM 4657 C C . ILE A 1 574 ? 27.313 10.219 -33.222 1.00 84.06 574 ILE A C 1
ATOM 4659 O O . ILE A 1 574 ? 27.559 11.319 -33.705 1.00 84.06 574 ILE A O 1
ATOM 4663 N N . ASP A 1 575 ? 27.396 9.973 -31.912 1.00 80.12 575 ASP A N 1
ATOM 4664 C CA . ASP A 1 575 ? 27.599 11.008 -30.888 1.00 80.12 575 ASP A CA 1
ATOM 4665 C C . ASP A 1 575 ? 28.905 11.800 -31.093 1.00 80.12 575 ASP A C 1
ATOM 4667 O O . ASP A 1 575 ? 28.915 13.030 -31.053 1.00 80.12 575 ASP A O 1
ATOM 4671 N N . GLY A 1 576 ? 29.998 11.114 -31.443 1.00 79.25 576 GLY A N 1
ATOM 4672 C CA . GLY A 1 576 ? 31.299 11.729 -31.724 1.00 79.25 576 GLY A CA 1
ATOM 4673 C C . GLY A 1 576 ? 31.337 12.594 -32.991 1.00 79.25 576 GLY A C 1
ATOM 4674 O O . GLY A 1 576 ? 32.214 13.449 -33.121 1.00 79.25 576 GLY A O 1
ATOM 4675 N N . ASN A 1 577 ? 30.381 12.418 -33.910 1.00 84.62 577 ASN A N 1
ATOM 4676 C CA . ASN A 1 577 ? 30.260 13.212 -35.137 1.00 84.62 577 ASN A CA 1
ATOM 4677 C C . ASN A 1 577 ? 29.130 14.261 -35.070 1.00 84.62 577 ASN A C 1
ATOM 4679 O O . ASN A 1 577 ? 28.888 14.958 -36.057 1.00 84.62 577 ASN A O 1
ATOM 4683 N N . LEU A 1 578 ? 28.478 14.446 -33.911 1.00 77.94 578 LEU A N 1
ATOM 4684 C CA . LEU A 1 578 ? 27.490 15.511 -33.673 1.00 77.94 578 LEU A CA 1
ATOM 4685 C C . LEU A 1 578 ? 28.159 16.877 -33.443 1.00 77.94 578 LEU A C 1
ATOM 4687 O O . LEU A 1 578 ? 28.030 17.498 -32.386 1.00 77.94 578 LEU A O 1
ATOM 4691 N N . ASN A 1 579 ? 28.886 17.361 -34.446 1.00 82.44 579 ASN A N 1
ATOM 4692 C CA . ASN A 1 579 ? 29.503 18.682 -34.436 1.00 82.44 579 ASN A CA 1
ATOM 4693 C C . ASN A 1 579 ? 29.201 19.450 -35.726 1.00 82.44 579 ASN A C 1
ATOM 4695 O O . ASN A 1 579 ? 28.953 18.879 -36.788 1.00 82.44 579 ASN A O 1
ATOM 4699 N N . GLY A 1 580 ? 29.229 20.774 -35.623 1.00 77.50 580 GLY A N 1
ATOM 4700 C CA . GLY A 1 580 ? 28.857 21.685 -36.691 1.00 77.50 580 GLY A CA 1
ATOM 4701 C C . GLY A 1 580 ? 29.710 21.542 -37.946 1.00 77.50 580 GLY A C 1
ATOM 4702 O O . GLY A 1 580 ? 29.203 21.723 -39.054 1.00 77.50 580 GLY A O 1
ATOM 4703 N N . ALA A 1 581 ? 30.969 21.132 -37.779 1.00 81.56 581 ALA A N 1
ATOM 4704 C CA . ALA A 1 581 ? 31.882 20.918 -38.888 1.00 81.56 581 ALA A CA 1
ATOM 4705 C C . ALA A 1 581 ? 31.459 19.729 -39.763 1.00 81.56 581 ALA A C 1
ATOM 4707 O O . ALA A 1 581 ? 31.525 19.816 -40.985 1.00 81.56 581 ALA A O 1
ATOM 4708 N N . TYR A 1 582 ? 30.987 18.634 -39.166 1.00 85.69 582 TYR A N 1
ATOM 4709 C CA . TYR A 1 582 ? 30.463 17.489 -39.915 1.00 85.69 582 TYR A CA 1
ATOM 4710 C C . TYR A 1 582 ? 29.051 17.745 -40.469 1.00 85.69 582 TYR A C 1
ATOM 4712 O O . TYR A 1 582 ? 28.712 17.338 -41.586 1.00 85.69 582 TYR A O 1
ATOM 4720 N N . LEU A 1 583 ? 28.220 18.428 -39.680 1.00 85.62 583 LEU A N 1
ATOM 4721 C CA . LEU A 1 583 ? 26.799 18.589 -39.972 1.00 85.62 583 LEU A CA 1
ATOM 4722 C C . LEU A 1 583 ? 26.497 19.689 -41.005 1.00 85.62 583 LEU A C 1
ATOM 4724 O O . LEU A 1 583 ? 25.519 19.543 -41.736 1.00 85.62 583 LEU A O 1
ATOM 4728 N N . PHE A 1 584 ? 27.306 20.757 -41.091 1.00 88.19 584 PHE A N 1
ATOM 4729 C CA . PHE A 1 584 ? 26.943 21.964 -41.858 1.00 88.19 584 PHE A CA 1
ATOM 4730 C C . PHE A 1 584 ? 28.024 22.544 -42.787 1.00 88.19 584 PHE A C 1
ATOM 4732 O O . PHE A 1 584 ? 27.738 23.517 -43.487 1.00 88.19 584 PHE A O 1
ATOM 4739 N N . ASN A 1 585 ? 29.258 22.024 -42.815 1.00 83.44 585 ASN A N 1
ATOM 4740 C CA . ASN A 1 585 ? 30.326 22.643 -43.626 1.00 83.44 585 ASN A CA 1
ATOM 4741 C C . ASN A 1 585 ? 30.144 22.482 -45.140 1.00 83.44 585 ASN A C 1
ATOM 4743 O O . ASN A 1 585 ? 30.583 23.340 -45.900 1.00 83.44 585 ASN A O 1
ATOM 4747 N N . ASP A 1 586 ? 29.506 21.400 -45.558 1.00 83.88 586 ASP A N 1
ATOM 4748 C CA . ASP A 1 586 ? 29.178 21.016 -46.934 1.00 83.88 586 ASP A CA 1
ATOM 4749 C C . ASP A 1 586 ? 27.719 21.343 -47.306 1.00 83.88 586 ASP A C 1
ATOM 4751 O O . ASP A 1 586 ? 27.232 20.905 -48.345 1.00 83.88 586 ASP A O 1
ATOM 4755 N N . VAL A 1 587 ? 27.011 22.098 -46.460 1.00 87.00 587 VAL A N 1
ATOM 4756 C CA . VAL A 1 587 ? 25.649 22.569 -46.734 1.00 87.00 587 VAL A CA 1
ATOM 4757 C C . VAL A 1 587 ? 25.717 23.894 -47.486 1.00 87.00 587 VAL A C 1
ATOM 4759 O O . VAL A 1 587 ? 26.439 24.812 -47.084 1.00 87.00 587 VAL A O 1
ATOM 4762 N N . GLU A 1 588 ? 24.939 24.001 -48.563 1.00 88.62 588 GLU A N 1
ATOM 4763 C CA . GLU A 1 588 ? 24.838 25.211 -49.378 1.00 88.62 588 GLU A CA 1
ATOM 4764 C C . GLU A 1 588 ? 24.480 26.439 -48.515 1.00 88.62 588 GLU A C 1
ATOM 4766 O O . GLU A 1 588 ? 23.571 26.356 -47.679 1.00 88.62 588 GLU A O 1
ATOM 4771 N N . PRO A 1 589 ? 25.129 27.608 -48.709 1.00 84.31 589 PRO A N 1
ATOM 4772 C CA . PRO A 1 589 ? 24.904 28.789 -47.869 1.00 84.31 589 PRO A CA 1
ATOM 4773 C C . PRO A 1 589 ? 23.435 29.231 -47.790 1.00 84.31 589 PRO A C 1
ATOM 4775 O O . PRO A 1 589 ? 22.976 29.710 -46.756 1.00 84.31 589 PRO A O 1
ATOM 4778 N N . SER A 1 590 ? 22.668 29.041 -48.866 1.00 84.56 590 SER A N 1
ATOM 4779 C CA . SER A 1 590 ? 21.241 29.379 -48.925 1.00 84.56 590 SER A CA 1
ATOM 4780 C C . SER A 1 590 ? 20.366 28.458 -48.057 1.00 84.56 590 SER A C 1
ATOM 4782 O O . SER A 1 590 ? 19.466 28.944 -47.367 1.00 84.56 590 SER A O 1
ATOM 4784 N N . GLU A 1 591 ? 20.648 27.151 -48.039 1.00 85.56 591 GLU A N 1
ATOM 4785 C CA . GLU A 1 591 ? 19.977 26.155 -47.190 1.00 85.56 591 GLU A CA 1
ATOM 4786 C C . GLU A 1 591 ? 20.372 26.350 -45.721 1.00 85.56 591 GLU A C 1
ATOM 4788 O O . GLU A 1 591 ? 19.510 26.368 -44.839 1.00 85.56 591 GLU A O 1
ATOM 4793 N N . LEU A 1 592 ? 21.657 26.608 -45.457 1.00 87.31 592 LEU A N 1
ATOM 4794 C CA . LEU A 1 592 ? 22.158 26.849 -44.108 1.00 87.31 592 LEU A CA 1
ATOM 4795 C C . LEU A 1 592 ? 21.566 28.116 -43.485 1.00 87.31 592 LEU A C 1
ATOM 4797 O O . LEU A 1 592 ? 21.178 28.101 -42.317 1.00 87.31 592 LEU A O 1
ATOM 4801 N N . LYS A 1 593 ? 21.444 29.197 -44.260 1.00 86.44 593 LYS A N 1
ATOM 4802 C CA . LYS A 1 593 ? 20.812 30.444 -43.815 1.00 86.44 593 LYS A CA 1
ATOM 4803 C C . LYS A 1 593 ? 19.349 30.241 -43.429 1.00 86.44 593 LYS A C 1
ATOM 4805 O O . LYS A 1 593 ? 18.884 30.794 -42.430 1.00 86.44 593 LYS A O 1
ATOM 4810 N N . LYS A 1 594 ? 18.630 29.416 -44.193 1.00 85.62 594 LYS A N 1
ATOM 4811 C CA . LYS A 1 594 ? 17.240 29.048 -43.907 1.00 85.62 594 LYS A CA 1
ATOM 4812 C C . LYS A 1 594 ? 17.135 28.226 -42.619 1.00 85.62 594 LYS A C 1
ATOM 4814 O O . LYS A 1 594 ? 16.346 28.575 -41.747 1.00 85.62 594 LYS A O 1
ATOM 4819 N N . ILE A 1 595 ? 17.978 27.205 -42.455 1.00 85.81 595 ILE A N 1
ATOM 4820 C CA . ILE A 1 595 ? 18.030 26.381 -41.237 1.00 85.81 595 ILE A CA 1
ATOM 4821 C C . ILE A 1 595 ? 18.409 27.226 -40.011 1.00 85.81 595 ILE A C 1
ATOM 4823 O O . ILE A 1 595 ? 17.775 27.108 -38.967 1.00 85.81 595 ILE A O 1
ATOM 4827 N N . ALA A 1 596 ? 19.394 28.121 -40.131 1.00 83.00 596 ALA A N 1
ATOM 4828 C CA . ALA A 1 596 ? 19.798 29.026 -39.056 1.00 83.00 596 ALA A CA 1
ATOM 4829 C C . ALA A 1 596 ? 18.639 29.924 -38.600 1.00 83.00 596 ALA A C 1
ATOM 4831 O O . ALA A 1 596 ? 18.383 30.037 -37.402 1.00 83.00 596 ALA A O 1
ATOM 4832 N N . SER A 1 597 ? 17.887 30.484 -39.552 1.00 80.94 597 SER A N 1
ATOM 4833 C CA . SER A 1 597 ? 16.693 31.280 -39.261 1.00 80.94 597 SER A CA 1
ATOM 4834 C C . SER A 1 597 ? 15.588 30.465 -38.583 1.00 80.94 597 SER A C 1
ATOM 4836 O O . SER A 1 597 ? 14.950 30.966 -37.662 1.00 80.94 597 SER A O 1
ATOM 4838 N N . GLU A 1 598 ? 15.341 29.228 -39.023 1.00 79.81 598 GLU A N 1
ATOM 4839 C CA . GLU A 1 598 ? 14.310 28.354 -38.440 1.00 79.81 598 GLU A CA 1
ATOM 4840 C C . GLU A 1 598 ? 14.694 27.857 -37.032 1.00 79.81 598 GLU A C 1
ATOM 4842 O O . GLU A 1 598 ? 13.821 27.596 -36.207 1.00 79.81 598 GLU A O 1
ATOM 4847 N N . LEU A 1 599 ? 15.994 27.760 -36.734 1.00 77.88 599 LEU A N 1
ATOM 4848 C CA . LEU A 1 599 ? 16.543 27.369 -35.430 1.00 77.88 599 LEU A CA 1
ATOM 4849 C C . LEU A 1 599 ? 16.808 28.549 -34.473 1.00 77.88 599 LEU A C 1
ATOM 4851 O O . LEU A 1 599 ? 17.349 28.320 -33.389 1.00 77.88 599 LEU A O 1
ATOM 4855 N N . ASP A 1 600 ? 16.434 29.778 -34.849 1.00 78.25 600 ASP A N 1
ATOM 4856 C CA . ASP A 1 600 ? 16.693 31.016 -34.089 1.00 78.25 600 ASP A CA 1
ATOM 4857 C C . ASP A 1 600 ? 18.192 31.189 -33.751 1.00 78.25 600 ASP A C 1
ATOM 4859 O O . ASP A 1 600 ? 18.599 31.385 -32.604 1.00 78.25 600 ASP A O 1
ATOM 4863 N N . THR A 1 601 ? 19.057 31.013 -34.758 1.00 81.69 601 THR A N 1
ATOM 4864 C CA . THR A 1 601 ? 20.520 31.042 -34.612 1.00 81.69 601 THR A CA 1
ATOM 4865 C C . THR A 1 601 ? 21.227 31.620 -35.848 1.00 81.69 601 THR A C 1
ATOM 4867 O O . THR A 1 601 ? 20.584 32.080 -36.788 1.00 81.69 601 THR A O 1
ATOM 4870 N N . THR A 1 602 ? 22.567 31.629 -35.859 1.00 82.69 602 THR A N 1
ATOM 4871 C CA . THR A 1 602 ? 23.372 32.113 -36.998 1.00 82.69 602 THR A CA 1
ATOM 4872 C C . THR A 1 602 ? 24.091 30.974 -37.715 1.00 82.69 602 THR A C 1
ATOM 4874 O O . THR A 1 602 ? 24.424 29.955 -37.109 1.00 82.69 602 THR A O 1
ATOM 4877 N N . GLU A 1 603 ? 24.384 31.163 -39.003 1.00 84.19 603 GLU A N 1
ATOM 4878 C CA . GLU A 1 603 ? 25.152 30.209 -39.819 1.00 84.19 603 GLU A CA 1
ATOM 4879 C C . GLU A 1 603 ? 26.513 29.885 -39.179 1.00 84.19 603 GLU A C 1
ATOM 4881 O O . GLU A 1 603 ? 26.913 28.723 -39.093 1.00 84.19 603 GLU A O 1
ATOM 4886 N N . THR A 1 604 ? 27.191 30.908 -38.650 1.00 80.56 604 THR A N 1
ATOM 4887 C CA . THR A 1 604 ? 28.472 30.773 -37.948 1.00 80.56 604 THR A CA 1
ATOM 4888 C C . THR A 1 604 ? 28.332 29.937 -36.676 1.00 80.56 604 THR A C 1
ATOM 4890 O O . THR A 1 604 ? 29.186 29.102 -36.388 1.00 80.56 604 THR A O 1
ATOM 4893 N N . THR A 1 605 ? 27.242 30.113 -35.922 1.00 81.06 605 THR A N 1
ATOM 4894 C CA . THR A 1 605 ? 26.954 29.305 -34.726 1.00 81.06 605 THR A CA 1
ATOM 4895 C C . THR A 1 605 ? 26.672 27.847 -35.082 1.00 81.06 605 THR A C 1
ATOM 4897 O O . THR A 1 605 ? 27.127 26.962 -34.363 1.00 81.06 605 THR A O 1
ATOM 4900 N N . LEU A 1 606 ? 25.972 27.573 -36.189 1.00 82.44 606 LEU A N 1
ATOM 4901 C CA . LEU A 1 606 ? 25.717 26.200 -36.634 1.00 82.44 606 LEU A CA 1
ATOM 4902 C C . LEU A 1 606 ? 26.998 25.486 -37.064 1.00 82.44 606 LEU A C 1
ATOM 4904 O O . LEU A 1 606 ? 27.240 24.374 -36.598 1.00 82.44 606 LEU A O 1
ATOM 4908 N N . LYS A 1 607 ? 27.852 26.129 -37.871 1.00 84.81 607 LYS A N 1
ATOM 4909 C CA . LYS A 1 607 ? 29.139 25.550 -38.301 1.00 84.81 607 LYS A CA 1
ATOM 4910 C C . LYS A 1 607 ? 30.104 25.311 -37.138 1.00 84.81 607 LYS A C 1
ATOM 4912 O O . LYS A 1 607 ? 30.825 24.320 -37.137 1.00 84.81 607 LYS A O 1
ATOM 4917 N N . ASN A 1 608 ? 30.059 26.164 -36.115 1.00 81.94 608 ASN A N 1
ATOM 4918 C CA . ASN A 1 608 ? 30.890 26.038 -34.914 1.00 81.94 608 ASN A CA 1
ATOM 4919 C C . ASN A 1 608 ? 30.197 25.284 -33.763 1.00 81.94 608 ASN A C 1
ATOM 4921 O O . ASN A 1 608 ? 30.706 25.281 -32.642 1.00 81.94 608 ASN A O 1
ATOM 4925 N N . SER A 1 609 ? 29.028 24.678 -34.000 1.00 81.25 609 SER A N 1
ATOM 4926 C CA . SER A 1 609 ? 28.274 23.993 -32.947 1.00 81.25 609 SER A CA 1
ATOM 4927 C C . SER A 1 609 ? 29.019 22.756 -32.433 1.00 81.25 609 SER A C 1
ATOM 4929 O O . SER A 1 609 ? 29.623 22.006 -33.196 1.00 81.25 609 SER A O 1
ATOM 4931 N N . THR A 1 610 ? 28.980 22.528 -31.123 1.00 79.56 610 THR A N 1
ATOM 4932 C CA . THR A 1 610 ? 29.533 21.327 -30.478 1.00 79.56 610 THR A CA 1
ATOM 4933 C C . THR A 1 610 ? 28.406 20.393 -30.042 1.00 79.56 610 THR A C 1
ATOM 4935 O O . THR A 1 610 ? 27.228 20.753 -30.123 1.00 79.56 610 THR A O 1
ATOM 4938 N N . SER A 1 611 ? 28.749 19.211 -29.528 1.00 66.94 611 SER A N 1
ATOM 4939 C CA . SER A 1 611 ? 27.788 18.271 -28.930 1.00 66.94 611 SER A CA 1
ATOM 4940 C C . SER A 1 611 ? 26.885 18.937 -27.879 1.00 66.94 611 SER A C 1
ATOM 4942 O O . SER A 1 611 ? 25.696 18.634 -27.804 1.00 66.94 611 SER A O 1
ATOM 4944 N N . ASP A 1 612 ? 27.405 19.919 -27.134 1.00 66.19 612 ASP A N 1
ATOM 4945 C CA . ASP A 1 612 ? 26.652 20.676 -26.125 1.00 66.19 612 ASP A CA 1
ATOM 4946 C C . ASP A 1 612 ? 25.512 21.513 -26.723 1.00 66.19 612 ASP A C 1
ATOM 4948 O O . ASP A 1 612 ? 24.465 21.675 -26.098 1.00 66.19 612 ASP A O 1
ATOM 4952 N N . TYR A 1 613 ? 25.673 22.022 -27.950 1.00 74.88 613 TYR A N 1
ATOM 4953 C CA . TYR A 1 613 ? 24.611 22.754 -28.651 1.00 74.88 613 TYR A CA 1
ATOM 4954 C C . TYR A 1 613 ? 23.446 21.833 -29.048 1.00 74.88 613 TYR A C 1
ATOM 4956 O O . TYR A 1 613 ? 22.286 22.264 -29.092 1.00 74.88 613 TYR A O 1
ATOM 4964 N N . TRP A 1 614 ? 23.765 20.570 -29.338 1.00 75.81 614 TRP A N 1
ATOM 4965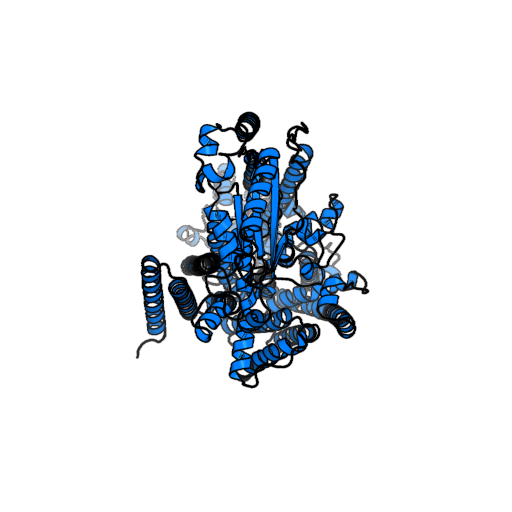 C CA . TRP A 1 614 ? 22.820 19.528 -29.737 1.00 75.81 614 TRP A CA 1
ATOM 4966 C C . TRP A 1 614 ? 22.243 18.760 -28.545 1.00 75.81 614 TRP A C 1
ATOM 4968 O O . TRP A 1 614 ? 21.233 18.070 -28.692 1.00 75.81 614 TRP A O 1
ATOM 4978 N N . TRP A 1 615 ? 22.801 18.943 -27.348 1.00 59.28 615 TRP A N 1
ATOM 4979 C CA . TRP A 1 615 ? 22.282 18.383 -26.106 1.00 59.28 615 TRP A CA 1
ATOM 4980 C C . TRP A 1 615 ? 20.796 18.731 -25.913 1.00 59.28 615 TRP A C 1
ATOM 4982 O O . TRP A 1 615 ? 20.389 19.888 -26.023 1.00 59.28 615 TRP A O 1
ATOM 4992 N N . LYS A 1 616 ? 19.965 17.716 -25.635 1.00 58.59 616 LYS A N 1
ATOM 4993 C CA . LYS A 1 616 ? 18.482 17.758 -25.567 1.00 58.59 616 LYS A CA 1
ATOM 4994 C C . LYS A 1 616 ? 17.739 17.990 -26.892 1.00 58.59 616 LYS A C 1
ATOM 4996 O O . LYS A 1 616 ? 16.558 17.654 -26.949 1.00 58.59 616 LYS A O 1
ATOM 5001 N N . LYS A 1 617 ? 18.392 18.513 -27.936 1.00 74.56 617 LYS A N 1
ATOM 5002 C CA . LYS A 1 617 ? 17.840 18.589 -29.306 1.00 74.56 617 LYS A CA 1
ATOM 5003 C C . LYS A 1 617 ? 18.043 17.281 -30.068 1.00 74.56 617 LYS A C 1
ATOM 5005 O O . LYS A 1 617 ? 17.254 16.943 -30.937 1.00 74.56 617 LYS A O 1
ATOM 5010 N N . LEU A 1 618 ? 19.093 16.545 -29.734 1.00 73.06 618 LEU A N 1
ATOM 5011 C CA . LEU A 1 618 ? 19.447 15.258 -30.308 1.00 73.06 618 LEU A CA 1
ATOM 5012 C C . LEU A 1 618 ? 19.753 14.287 -29.166 1.00 73.06 618 LEU A C 1
ATOM 5014 O O . LEU A 1 618 ? 20.374 14.651 -28.167 1.00 73.06 618 LEU A O 1
ATOM 5018 N N . THR A 1 619 ? 19.249 13.062 -29.248 1.00 73.50 619 THR A N 1
ATOM 5019 C CA . THR A 1 619 ? 19.527 12.020 -28.253 1.00 73.50 619 THR A CA 1
ATOM 5020 C C . THR A 1 619 ? 19.736 10.693 -28.952 1.00 73.50 619 THR A C 1
ATOM 5022 O O . THR A 1 619 ? 18.857 10.227 -29.677 1.00 73.50 619 THR A O 1
ATOM 5025 N N . VAL A 1 620 ? 20.900 10.092 -28.721 1.00 74.69 620 VAL A N 1
ATOM 5026 C CA . VAL A 1 620 ? 21.251 8.763 -29.217 1.00 74.69 620 VAL A CA 1
ATOM 5027 C C . VAL A 1 620 ? 20.890 7.734 -28.147 1.00 74.69 620 VAL A C 1
ATOM 5029 O O . VAL A 1 620 ? 21.231 7.892 -26.974 1.00 74.69 620 VAL A O 1
ATOM 5032 N N . TYR A 1 621 ? 20.169 6.692 -28.544 1.00 66.38 621 TYR A N 1
ATOM 5033 C CA . TYR A 1 621 ? 19.766 5.577 -27.700 1.00 66.38 621 TYR A CA 1
ATOM 5034 C C . TYR A 1 621 ? 20.412 4.292 -28.196 1.00 66.38 621 TYR A C 1
ATOM 5036 O O . TYR A 1 621 ? 20.455 4.021 -29.393 1.00 66.38 621 TYR A O 1
ATOM 5044 N N . TYR A 1 622 ? 20.840 3.470 -27.253 1.00 66.88 622 TYR A N 1
ATOM 5045 C CA . TYR A 1 622 ? 21.435 2.168 -27.507 1.00 66.88 622 TYR A CA 1
ATOM 5046 C C . TYR A 1 622 ? 20.379 1.109 -27.190 1.00 66.88 622 TYR A C 1
ATOM 5048 O O . TYR A 1 622 ? 19.764 1.157 -26.120 1.00 66.88 622 TYR A O 1
ATOM 5056 N N . MET A 1 623 ? 20.117 0.190 -28.116 1.00 55.66 623 MET A N 1
ATOM 5057 C CA . MET A 1 623 ? 19.233 -0.944 -27.854 1.00 55.66 623 MET A CA 1
ATOM 5058 C C . MET A 1 623 ? 20.009 -2.041 -27.111 1.00 55.66 623 MET A C 1
ATOM 5060 O O . MET A 1 623 ? 21.221 -2.179 -27.264 1.00 55.66 623 MET A O 1
ATOM 5064 N N . ILE A 1 624 ? 19.302 -2.788 -26.260 1.00 50.09 624 ILE A N 1
ATOM 5065 C CA . ILE A 1 624 ? 19.864 -3.876 -25.441 1.00 50.09 624 ILE A CA 1
ATOM 5066 C C . ILE A 1 624 ? 20.346 -5.013 -26.369 1.00 50.09 624 ILE A C 1
ATOM 5068 O O . ILE A 1 624 ? 19.817 -5.155 -27.471 1.00 50.09 624 ILE A O 1
ATOM 5072 N N . ASP A 1 625 ? 21.339 -5.800 -25.938 1.00 53.44 625 ASP A N 1
ATOM 5073 C CA . ASP A 1 625 ? 21.875 -6.973 -26.660 1.00 53.44 625 ASP A CA 1
ATOM 5074 C C . ASP A 1 625 ? 22.483 -6.677 -28.044 1.00 53.44 625 ASP A C 1
ATOM 5076 O O . ASP A 1 625 ? 22.386 -7.487 -28.964 1.00 53.44 625 ASP A O 1
ATOM 5080 N N . ASP A 1 626 ? 23.079 -5.497 -28.229 1.00 60.62 626 ASP A N 1
ATOM 5081 C CA . ASP A 1 626 ? 23.584 -5.040 -29.529 1.00 60.62 626 ASP A CA 1
ATOM 5082 C C . ASP A 1 626 ? 22.525 -5.012 -30.651 1.00 60.62 626 ASP A C 1
ATOM 5084 O O . ASP A 1 626 ? 22.866 -4.979 -31.831 1.00 60.62 626 ASP A O 1
ATOM 5088 N N . ALA A 1 627 ? 21.236 -4.963 -30.301 1.00 55.78 627 ALA A N 1
ATOM 5089 C CA . ALA A 1 627 ? 20.141 -5.088 -31.260 1.00 55.78 627 ALA A CA 1
ATOM 5090 C C . ALA A 1 627 ? 19.948 -3.861 -32.171 1.00 55.78 627 ALA A C 1
ATOM 5092 O O . ALA A 1 627 ? 19.204 -3.938 -33.156 1.00 55.78 627 ALA A O 1
ATOM 5093 N N . GLY A 1 628 ? 20.580 -2.721 -31.869 1.00 72.50 628 GLY A N 1
ATOM 5094 C CA . GLY A 1 628 ? 20.404 -1.509 -32.657 1.00 72.50 628 GLY A CA 1
ATOM 5095 C C . GLY A 1 628 ? 20.764 -0.190 -31.979 1.00 72.50 628 GLY A C 1
ATOM 5096 O O . GLY A 1 628 ? 21.004 -0.103 -30.776 1.00 72.50 628 GLY A O 1
ATOM 5097 N N . VAL A 1 629 ? 20.732 0.876 -32.775 1.00 78.69 629 VAL A N 1
ATOM 5098 C CA . VAL A 1 629 ? 20.939 2.260 -32.329 1.00 78.69 629 VAL A CA 1
ATOM 5099 C C . VAL A 1 629 ? 19.775 3.120 -32.804 1.00 78.69 629 VAL A C 1
ATOM 5101 O O . VAL A 1 629 ? 19.375 3.060 -33.964 1.00 78.69 629 VAL A O 1
ATOM 5104 N N . GLY A 1 630 ? 19.215 3.915 -31.898 1.00 75.50 630 GLY A N 1
ATOM 5105 C CA . GLY A 1 630 ? 18.157 4.878 -32.178 1.00 75.50 630 GLY A CA 1
ATOM 5106 C C . GLY A 1 630 ? 18.664 6.308 -32.061 1.00 75.50 630 GLY A C 1
ATOM 5107 O O . GLY A 1 630 ? 19.510 6.605 -31.225 1.00 75.50 630 GLY A O 1
ATOM 5108 N N . VAL A 1 631 ? 18.117 7.217 -32.860 1.00 78.69 631 VAL A N 1
ATOM 5109 C CA . VAL A 1 631 ? 18.389 8.649 -32.751 1.00 78.69 631 VAL A CA 1
ATOM 5110 C C . VAL A 1 631 ? 17.074 9.407 -32.727 1.00 78.69 631 VAL A C 1
ATOM 5112 O O . VAL A 1 631 ? 16.211 9.207 -33.578 1.00 78.69 631 VAL A O 1
ATOM 5115 N N . LYS A 1 632 ? 16.918 10.288 -31.744 1.00 75.00 632 LYS A N 1
ATOM 5116 C CA . LYS A 1 632 ? 15.783 11.199 -31.626 1.00 75.00 632 LYS A CA 1
ATOM 5117 C C . LYS A 1 632 ? 16.245 12.618 -31.882 1.00 75.00 632 LYS A C 1
ATOM 5119 O O . LYS A 1 632 ? 17.125 13.105 -31.177 1.00 75.00 632 LYS A O 1
ATOM 5124 N N . ILE A 1 633 ? 15.611 13.271 -32.846 1.00 78.31 633 ILE A N 1
ATOM 5125 C CA . ILE A 1 633 ? 15.856 14.659 -33.225 1.00 78.31 633 ILE A CA 1
ATOM 5126 C C . ILE A 1 633 ? 14.618 15.483 -32.856 1.00 78.31 633 ILE A C 1
ATOM 5128 O O . ILE A 1 633 ? 13.497 15.122 -33.210 1.00 78.31 633 ILE A O 1
ATOM 5132 N N . LEU A 1 634 ? 14.825 16.575 -32.126 1.00 73.38 634 LEU A N 1
ATOM 5133 C CA . LEU A 1 634 ? 13.822 17.504 -31.618 1.00 73.38 634 LEU A CA 1
ATOM 5134 C C . LEU A 1 634 ? 14.247 18.935 -31.967 1.00 73.38 634 LEU A C 1
ATOM 5136 O O . LEU A 1 634 ? 15.027 19.552 -31.235 1.00 73.38 634 LEU A O 1
ATOM 5140 N N . THR A 1 635 ? 13.744 19.477 -33.078 1.00 74.75 635 THR A N 1
ATOM 5141 C CA . THR A 1 635 ? 14.067 20.849 -33.505 1.00 74.75 635 THR A CA 1
ATOM 5142 C C . THR A 1 635 ? 12.832 21.598 -34.036 1.00 74.75 635 THR A C 1
ATOM 5144 O O . THR A 1 635 ? 11.821 20.972 -34.367 1.00 74.75 635 THR A O 1
ATOM 5147 N N . PRO A 1 636 ? 12.866 22.944 -34.109 1.00 69.81 636 PRO A N 1
ATOM 5148 C CA . PRO A 1 636 ? 11.812 23.742 -34.753 1.00 69.81 636 PRO A CA 1
ATOM 5149 C C . PRO A 1 636 ? 11.772 23.612 -36.275 1.00 69.81 636 PRO A C 1
ATOM 5151 O O . PRO A 1 636 ? 10.832 24.100 -36.896 1.00 69.81 636 PRO A O 1
ATOM 5154 N N . SER A 1 637 ? 12.772 22.979 -36.890 1.00 79.94 637 SER A N 1
ATOM 5155 C CA . SER A 1 637 ? 12.972 22.988 -38.334 1.00 79.94 637 SER A CA 1
ATOM 5156 C C . SER A 1 637 ? 12.865 21.580 -38.903 1.00 79.94 637 SER A C 1
ATOM 5158 O O . SER A 1 637 ? 13.690 20.709 -38.626 1.00 79.94 637 SER A O 1
ATOM 5160 N N . LYS A 1 638 ? 11.876 21.367 -39.775 1.00 80.31 638 LYS A N 1
ATOM 5161 C CA . LYS A 1 638 ? 11.800 20.137 -40.567 1.00 80.31 638 LYS A CA 1
ATOM 5162 C C . LYS A 1 638 ? 13.037 19.976 -41.456 1.00 80.31 638 LYS A C 1
ATOM 5164 O O . LYS A 1 638 ? 13.598 18.892 -41.515 1.00 80.31 638 LYS A O 1
ATOM 5169 N N . ASN A 1 639 ? 13.509 21.065 -42.069 1.00 82.50 639 ASN A N 1
ATOM 5170 C CA . ASN A 1 639 ? 14.703 21.047 -42.919 1.00 82.50 639 ASN A CA 1
ATOM 5171 C C . ASN A 1 639 ? 15.954 20.632 -42.126 1.00 82.50 639 ASN A C 1
ATOM 5173 O O . ASN A 1 639 ? 16.778 19.874 -42.630 1.00 82.50 639 ASN A O 1
ATOM 5177 N N . ALA A 1 640 ? 16.078 21.080 -40.872 1.00 83.94 640 ALA A N 1
ATOM 5178 C CA . ALA A 1 640 ? 17.148 20.647 -39.982 1.00 83.94 640 ALA A CA 1
ATOM 5179 C C . ALA A 1 640 ? 17.025 19.160 -39.638 1.00 83.94 640 ALA A C 1
ATOM 5181 O O . ALA A 1 640 ? 18.024 18.452 -39.703 1.00 83.94 640 ALA A O 1
ATOM 5182 N N . ASN A 1 641 ? 15.825 18.670 -39.307 1.00 86.00 641 ASN A N 1
ATOM 5183 C CA . ASN A 1 641 ? 15.610 17.247 -39.031 1.00 86.00 641 ASN A CA 1
ATOM 5184 C C . ASN A 1 641 ? 15.948 16.370 -40.246 1.00 86.00 641 ASN A C 1
ATOM 5186 O O . ASN A 1 641 ? 16.687 15.400 -40.095 1.00 86.00 641 ASN A O 1
ATOM 5190 N N . ASP A 1 642 ? 15.478 16.745 -41.438 1.00 85.31 642 ASP A N 1
ATOM 5191 C CA . ASP A 1 642 ? 15.720 16.018 -42.689 1.00 85.31 642 ASP A CA 1
ATOM 5192 C C . ASP A 1 642 ? 17.219 16.032 -43.063 1.00 85.31 642 ASP A C 1
ATOM 5194 O O . ASP A 1 642 ? 17.773 15.039 -43.540 1.00 85.31 642 ASP A O 1
ATOM 5198 N N . LEU A 1 643 ? 17.922 17.149 -42.832 1.00 88.81 643 LEU A N 1
ATOM 5199 C CA . LEU A 1 643 ? 19.375 17.234 -43.011 1.00 88.81 643 LEU A CA 1
ATOM 5200 C C . LEU A 1 643 ? 20.122 16.339 -42.014 1.00 88.81 643 LEU A C 1
ATOM 5202 O O . LEU A 1 643 ? 21.009 15.588 -42.416 1.00 88.81 643 LEU A O 1
ATOM 5206 N N . LEU A 1 644 ? 19.771 16.407 -40.729 1.00 88.50 644 LEU A N 1
ATOM 5207 C CA . LEU A 1 644 ? 20.393 15.600 -39.678 1.00 88.50 644 LEU A CA 1
ATOM 5208 C C . LEU A 1 644 ? 20.179 14.104 -39.932 1.00 88.50 644 LEU A C 1
ATOM 5210 O O . LEU A 1 644 ? 21.120 13.328 -39.792 1.00 88.50 644 LEU A O 1
ATOM 5214 N N . GLU A 1 645 ? 18.988 13.703 -40.380 1.00 87.38 645 GLU A N 1
ATOM 5215 C CA . GLU A 1 645 ? 18.715 12.332 -40.811 1.00 87.38 645 GLU A CA 1
ATOM 5216 C C . GLU A 1 645 ? 19.629 11.906 -41.966 1.00 87.38 645 GLU A C 1
ATOM 5218 O O . GLU A 1 645 ? 20.322 10.900 -41.833 1.00 87.38 645 GLU A O 1
ATOM 5223 N N . ARG A 1 646 ? 19.732 12.704 -43.042 1.00 90.19 646 ARG A N 1
ATOM 5224 C CA . ARG A 1 646 ? 20.644 12.417 -44.171 1.00 90.19 646 ARG A CA 1
ATOM 5225 C C . ARG A 1 646 ? 22.102 12.264 -43.728 1.00 90.19 646 ARG A C 1
ATOM 5227 O O . ARG A 1 646 ? 22.821 11.411 -44.246 1.00 90.19 646 ARG A O 1
ATOM 5234 N N . LYS A 1 647 ? 22.552 13.085 -42.777 1.00 90.62 647 LYS A N 1
ATOM 5235 C CA . LYS A 1 647 ? 23.919 13.037 -42.235 1.00 90.62 647 LYS A CA 1
ATOM 5236 C C . LYS A 1 647 ? 24.180 11.774 -41.427 1.00 90.62 647 LYS A C 1
ATOM 5238 O O . LYS A 1 647 ? 25.220 11.145 -41.600 1.00 90.62 647 LYS A O 1
ATOM 5243 N N . ILE A 1 648 ? 23.235 11.391 -40.575 1.00 88.94 648 ILE A N 1
ATOM 5244 C CA . ILE A 1 648 ? 23.319 10.168 -39.770 1.00 88.94 648 ILE A CA 1
ATOM 5245 C C . ILE A 1 648 ? 23.243 8.937 -40.684 1.00 88.94 648 ILE A C 1
ATOM 5247 O O . ILE A 1 648 ? 24.051 8.027 -40.519 1.00 88.94 648 ILE A O 1
ATOM 5251 N N . ASP A 1 649 ? 22.349 8.933 -41.676 1.00 88.75 649 ASP A N 1
ATOM 5252 C CA . ASP A 1 649 ? 22.259 7.876 -42.691 1.00 88.75 649 ASP A CA 1
ATOM 5253 C C . ASP A 1 649 ? 23.591 7.714 -43.428 1.00 88.75 649 ASP A C 1
ATOM 5255 O O . ASP A 1 649 ? 24.122 6.610 -43.511 1.00 88.75 649 ASP A O 1
ATOM 5259 N N . GLY A 1 650 ? 24.174 8.816 -43.915 1.00 87.19 650 GLY A N 1
ATOM 5260 C CA . GLY A 1 650 ? 25.462 8.799 -44.608 1.00 87.19 650 GLY A CA 1
ATOM 5261 C C . GLY A 1 650 ? 26.612 8.307 -43.725 1.00 87.19 650 GLY A C 1
ATOM 5262 O O . GLY A 1 650 ? 27.506 7.605 -44.203 1.00 87.19 650 GLY A O 1
ATOM 5263 N N . LEU A 1 651 ? 26.582 8.629 -42.430 1.00 88.94 651 LEU A N 1
ATOM 5264 C CA . LEU A 1 651 ? 27.558 8.139 -41.462 1.00 88.94 651 LEU A CA 1
ATOM 5265 C C . LEU A 1 651 ? 27.429 6.626 -41.256 1.00 88.94 651 LEU A C 1
ATOM 5267 O O . LEU A 1 651 ? 28.421 5.909 -41.365 1.00 88.94 651 LEU A O 1
ATOM 5271 N N . ILE A 1 652 ? 26.219 6.125 -41.003 1.00 86.25 652 ILE A N 1
ATOM 5272 C CA . ILE A 1 652 ? 25.989 4.688 -40.820 1.00 86.25 652 ILE A CA 1
ATOM 5273 C C . ILE A 1 652 ? 26.312 3.927 -42.103 1.00 86.25 652 ILE A C 1
ATOM 5275 O O . ILE A 1 652 ? 27.020 2.929 -42.045 1.00 86.25 652 ILE A O 1
ATOM 5279 N N . GLU A 1 653 ? 25.896 4.426 -43.263 1.00 88.56 653 GLU A N 1
ATOM 5280 C CA . GLU A 1 653 ? 26.167 3.813 -44.564 1.00 88.56 653 GLU A CA 1
ATOM 5281 C C . GLU A 1 653 ? 27.673 3.693 -44.845 1.00 88.56 653 GLU A C 1
ATOM 5283 O O . GLU A 1 653 ? 28.137 2.657 -45.320 1.00 88.56 653 GLU A O 1
ATOM 5288 N N . LYS A 1 654 ? 28.464 4.709 -44.477 1.00 89.44 654 LYS A N 1
ATOM 5289 C CA . LYS A 1 654 ? 29.927 4.689 -44.619 1.00 89.44 654 LYS A CA 1
ATOM 5290 C C . LYS A 1 654 ? 30.599 3.631 -43.737 1.00 89.44 654 LYS A C 1
ATOM 5292 O O . LYS A 1 654 ? 31.615 3.065 -44.133 1.00 89.44 654 LYS A O 1
ATOM 5297 N N . PHE A 1 655 ? 30.050 3.369 -42.552 1.00 86.31 655 PHE A N 1
ATOM 5298 C CA . PHE A 1 655 ? 30.637 2.472 -41.549 1.00 86.31 655 PHE A CA 1
ATOM 5299 C C . PHE A 1 655 ? 29.857 1.156 -41.363 1.00 86.31 655 PHE A C 1
ATOM 5301 O O . PHE A 1 655 ? 30.168 0.359 -40.475 1.00 86.31 655 PHE A O 1
ATOM 5308 N N . LYS A 1 656 ? 28.857 0.860 -42.204 1.00 84.38 656 LYS A N 1
ATOM 5309 C CA . LYS A 1 656 ? 28.031 -0.352 -42.049 1.00 84.38 656 LYS A CA 1
ATOM 5310 C C . LYS A 1 656 ? 28.783 -1.652 -42.319 1.00 84.38 656 LYS A C 1
ATOM 5312 O O . LYS A 1 656 ? 28.362 -2.704 -41.858 1.00 84.38 656 LYS A O 1
ATOM 5317 N N . HIS A 1 657 ? 29.892 -1.576 -43.054 1.00 83.12 657 HIS A N 1
ATOM 5318 C CA . HIS A 1 657 ? 30.759 -2.711 -43.383 1.00 83.12 657 HIS A CA 1
ATOM 5319 C C . HIS A 1 657 ? 32.038 -2.758 -42.537 1.00 83.12 657 HIS A C 1
ATOM 5321 O O . HIS A 1 657 ? 32.959 -3.502 -42.859 1.00 83.12 657 HIS A O 1
ATOM 5327 N N . THR A 1 658 ? 32.117 -1.968 -41.459 1.00 82.19 658 THR A N 1
ATOM 5328 C CA . THR A 1 658 ? 33.288 -1.947 -40.568 1.00 82.19 658 THR A CA 1
ATOM 5329 C C . THR A 1 658 ? 33.539 -3.299 -39.898 1.00 82.19 658 THR A C 1
ATOM 5331 O O . THR A 1 658 ? 34.694 -3.657 -39.682 1.00 82.19 658 THR A O 1
ATOM 5334 N N . TYR A 1 659 ? 32.486 -4.071 -39.619 1.00 78.94 659 TYR A N 1
ATOM 5335 C CA . TYR A 1 659 ? 32.594 -5.409 -39.042 1.00 78.94 659 TYR A CA 1
ATOM 5336 C C . TYR A 1 659 ? 32.133 -6.479 -40.035 1.00 78.94 659 TYR A C 1
ATOM 5338 O O . TYR A 1 659 ? 31.058 -6.377 -40.627 1.00 78.94 659 TYR A O 1
ATOM 5346 N N . ALA A 1 660 ? 32.936 -7.534 -40.192 1.00 72.00 660 ALA A N 1
ATOM 5347 C CA . ALA A 1 660 ? 32.569 -8.687 -41.005 1.00 72.00 660 ALA A CA 1
ATOM 5348 C C . ALA A 1 660 ? 31.371 -9.427 -40.381 1.00 72.00 660 ALA A C 1
ATOM 5350 O O . ALA A 1 660 ? 31.331 -9.639 -39.170 1.00 72.00 660 ALA A O 1
ATOM 5351 N N . ASN A 1 661 ? 30.413 -9.839 -41.217 1.00 72.38 661 ASN A N 1
ATOM 5352 C CA . ASN A 1 661 ? 29.222 -10.610 -40.832 1.00 72.38 661 ASN A CA 1
ATOM 5353 C C . ASN A 1 661 ? 28.254 -9.911 -39.851 1.00 72.38 661 ASN A C 1
ATOM 5355 O O . ASN A 1 661 ? 27.400 -10.573 -39.266 1.00 72.38 661 ASN A O 1
ATOM 5359 N N . VAL A 1 662 ? 28.342 -8.585 -39.701 1.00 77.25 662 VAL A N 1
ATOM 5360 C CA . VAL A 1 662 ? 27.338 -7.764 -39.004 1.00 77.25 662 VAL A CA 1
ATOM 5361 C C . VAL A 1 662 ? 26.423 -7.124 -40.041 1.00 77.25 662 VAL A C 1
ATOM 5363 O O . VAL A 1 662 ? 26.895 -6.465 -40.968 1.00 77.25 662 VAL A O 1
ATOM 5366 N N . LYS A 1 663 ? 25.107 -7.301 -39.899 1.00 81.69 663 LYS A N 1
ATOM 5367 C CA . LYS A 1 663 ? 24.117 -6.689 -40.798 1.00 81.69 663 LYS A CA 1
ATOM 5368 C C . LYS A 1 663 ? 23.450 -5.499 -40.121 1.00 81.69 663 LYS A C 1
ATOM 5370 O O . LYS A 1 663 ? 22.923 -5.644 -39.021 1.00 81.69 663 LYS A O 1
ATOM 5375 N N . ILE A 1 664 ? 23.423 -4.351 -40.796 1.00 80.75 664 ILE A N 1
ATOM 5376 C CA . ILE A 1 664 ? 22.734 -3.142 -40.325 1.00 80.75 664 ILE A CA 1
ATOM 5377 C C . ILE A 1 664 ? 21.594 -2.812 -41.276 1.00 80.75 664 ILE A C 1
ATOM 5379 O O . ILE A 1 664 ? 21.793 -2.719 -42.486 1.00 80.75 664 ILE A O 1
ATOM 5383 N N . GLU A 1 665 ? 20.401 -2.632 -40.720 1.00 79.19 665 GLU A N 1
ATOM 5384 C CA . GLU A 1 665 ? 19.189 -2.304 -41.464 1.00 79.19 665 GLU A CA 1
ATOM 5385 C C . GLU A 1 665 ? 18.543 -1.058 -40.855 1.00 79.19 665 GLU A C 1
ATOM 5387 O O . GLU A 1 665 ? 18.223 -1.035 -39.664 1.00 79.19 665 GLU A O 1
ATOM 5392 N N . LYS A 1 666 ? 18.329 -0.016 -41.664 1.00 79.50 666 LYS A N 1
ATOM 5393 C CA . LYS A 1 666 ? 17.529 1.139 -41.246 1.00 79.50 666 LYS A CA 1
ATOM 5394 C C . LYS A 1 666 ? 16.065 0.707 -41.127 1.00 79.50 666 LYS A C 1
ATOM 5396 O O . LYS A 1 666 ? 15.498 0.145 -42.062 1.00 79.50 666 LYS A O 1
ATOM 5401 N N . LEU A 1 667 ? 15.469 0.950 -39.966 1.00 71.81 667 LEU A N 1
ATOM 5402 C CA . LEU A 1 667 ? 14.037 0.788 -39.729 1.00 71.81 667 LEU A CA 1
ATOM 5403 C C . LEU A 1 667 ? 13.291 2.037 -40.213 1.00 71.81 667 LEU A C 1
ATOM 5405 O O . LEU A 1 667 ? 13.885 3.101 -40.372 1.00 71.81 667 LEU A O 1
ATOM 5409 N N . GLU A 1 668 ? 11.985 1.908 -40.443 1.00 61.59 668 GLU A N 1
ATOM 5410 C CA . GLU A 1 668 ? 11.152 3.016 -40.915 1.00 61.59 668 GLU A CA 1
ATOM 5411 C C . GLU A 1 668 ? 11.255 4.230 -39.976 1.00 61.59 668 GLU A C 1
ATOM 5413 O O . GLU A 1 668 ? 11.005 4.124 -38.772 1.00 61.59 668 GLU A O 1
ATOM 5418 N N . THR A 1 669 ? 11.642 5.382 -40.531 1.00 56.03 669 THR A N 1
ATOM 5419 C CA . THR A 1 669 ? 11.739 6.637 -39.782 1.00 56.03 669 THR A CA 1
ATOM 5420 C C . THR A 1 669 ? 10.345 7.079 -39.352 1.00 56.03 669 THR A C 1
ATOM 5422 O O . THR A 1 669 ? 9.465 7.319 -40.181 1.00 56.03 669 THR A O 1
ATOM 5425 N N . ILE A 1 670 ? 10.144 7.244 -38.046 1.00 52.81 670 ILE A N 1
ATOM 5426 C CA . ILE A 1 670 ? 8.870 7.714 -37.503 1.00 52.81 670 ILE A CA 1
ATOM 5427 C C . ILE A 1 670 ? 8.946 9.235 -37.373 1.00 52.81 670 ILE A C 1
ATOM 5429 O O . ILE A 1 670 ? 9.587 9.768 -36.465 1.00 52.81 670 ILE A O 1
ATOM 5433 N N . ASN A 1 671 ? 8.266 9.935 -38.277 1.00 54.75 671 ASN A N 1
ATOM 5434 C CA . ASN A 1 671 ? 8.072 11.380 -38.201 1.00 54.75 671 ASN A CA 1
ATOM 5435 C C . ASN A 1 671 ? 6.754 11.687 -37.479 1.00 54.75 671 ASN A C 1
ATOM 5437 O O . ASN A 1 671 ? 5.689 11.219 -37.888 1.00 54.75 671 ASN A O 1
ATOM 5441 N N . SER A 1 672 ? 6.786 12.502 -36.423 1.00 44.88 672 SER A N 1
ATOM 5442 C CA . SER A 1 672 ? 5.546 13.080 -35.895 1.00 44.88 672 SER A CA 1
ATOM 5443 C C . SER A 1 672 ? 5.057 14.167 -36.854 1.00 44.88 672 SER A C 1
ATOM 5445 O O . SER A 1 672 ? 5.843 15.038 -37.228 1.00 44.88 672 SER A O 1
ATOM 5447 N N . LYS A 1 673 ? 3.768 14.164 -37.219 1.00 43.53 673 LYS A N 1
ATOM 5448 C CA . LYS A 1 673 ? 3.140 15.310 -37.902 1.00 43.53 673 LYS A CA 1
ATOM 5449 C C . LYS A 1 673 ? 3.410 16.609 -37.130 1.00 43.53 673 LYS A C 1
ATOM 5451 O O . LYS A 1 673 ? 3.435 16.590 -35.901 1.00 43.53 673 LYS A O 1
ATOM 5456 N N . GLU A 1 674 ? 3.591 17.691 -37.887 1.00 39.72 674 GLU A N 1
ATOM 5457 C CA . GLU A 1 674 ? 3.741 19.076 -37.430 1.00 39.72 674 GLU A CA 1
ATOM 5458 C C . GLU A 1 674 ? 2.844 19.358 -36.213 1.00 39.72 674 GLU A C 1
ATOM 5460 O O . GLU A 1 674 ? 1.622 19.184 -36.267 1.00 39.72 674 GLU A O 1
ATOM 5465 N N . LEU A 1 675 ? 3.443 19.765 -35.090 1.00 44.34 675 LEU A N 1
ATOM 5466 C CA . LEU A 1 675 ? 2.680 20.413 -34.027 1.00 44.34 675 LEU A CA 1
ATOM 5467 C C . LEU A 1 675 ? 2.241 21.762 -34.596 1.00 44.34 675 LEU A C 1
ATOM 5469 O O . LEU A 1 675 ? 3.068 22.664 -34.684 1.00 44.34 675 LEU A O 1
ATOM 5473 N N . ASN A 1 676 ? 0.977 21.869 -35.030 1.00 36.22 676 ASN A N 1
ATOM 5474 C CA . ASN A 1 676 ? 0.396 23.082 -35.619 1.00 36.22 676 ASN A CA 1
ATOM 5475 C C . ASN A 1 676 ? 0.887 24.349 -34.898 1.00 36.22 676 ASN A C 1
ATOM 5477 O O . ASN A 1 676 ? 0.430 24.666 -33.796 1.00 36.22 676 ASN A O 1
ATOM 5481 N N . ALA A 1 677 ? 1.770 25.100 -35.552 1.00 38.59 677 ALA A N 1
ATOM 5482 C CA . ALA A 1 677 ? 2.004 26.493 -35.233 1.00 38.59 677 ALA A CA 1
ATOM 5483 C C . ALA A 1 677 ? 0.842 27.285 -35.852 1.00 38.59 677 ALA A C 1
ATOM 5485 O O . ALA A 1 677 ? 0.683 27.319 -37.066 1.00 38.59 677 ALA A O 1
ATOM 5486 N N . ASN A 1 678 ? 0.012 27.898 -35.010 1.00 32.59 678 ASN A N 1
ATOM 5487 C CA . ASN A 1 678 ? -1.072 28.811 -35.393 1.00 32.59 678 ASN A CA 1
ATOM 5488 C C . ASN A 1 678 ? -2.275 28.181 -36.113 1.00 32.59 678 ASN A C 1
ATOM 5490 O O . ASN A 1 678 ? -2.651 28.555 -37.219 1.00 32.59 678 ASN A O 1
ATOM 5494 N N . GLY A 1 679 ? -3.007 27.343 -35.386 1.00 28.52 679 GLY A N 1
ATOM 5495 C CA . GLY A 1 679 ? -4.427 27.638 -35.247 1.00 28.52 679 GLY A CA 1
ATOM 5496 C C . GLY A 1 679 ? -4.587 28.419 -33.953 1.00 28.52 679 GLY A C 1
ATOM 5497 O O . GLY A 1 679 ? -4.377 27.852 -32.882 1.00 28.52 679 GLY A O 1
ATOM 5498 N N . GLU A 1 680 ? -4.963 29.694 -34.017 1.00 32.19 680 GLU A N 1
ATOM 5499 C CA . GLU A 1 680 ? -5.621 30.347 -32.888 1.00 32.19 680 GLU A CA 1
ATOM 5500 C C . GLU A 1 680 ? -6.954 29.628 -32.612 1.00 32.19 680 GLU A C 1
ATOM 5502 O O . GLU A 1 680 ? -8.040 30.157 -32.807 1.00 32.19 680 GLU A O 1
ATOM 5507 N N . THR A 1 681 ? -6.916 28.407 -32.087 1.00 29.06 681 THR A N 1
ATOM 5508 C CA . THR A 1 681 ? -7.823 28.141 -30.988 1.00 29.06 681 THR A CA 1
ATOM 5509 C C . THR A 1 681 ? -7.162 28.814 -29.818 1.00 29.06 681 THR A C 1
ATOM 5511 O O . THR A 1 681 ? -6.206 28.291 -29.244 1.00 29.06 681 THR A O 1
ATOM 5514 N N . ALA A 1 682 ? -7.669 29.987 -29.459 1.00 30.59 682 ALA A N 1
ATOM 5515 C CA . ALA A 1 682 ? -7.597 30.386 -28.079 1.00 30.59 682 ALA A CA 1
ATOM 5516 C C . ALA A 1 682 ? -8.049 29.166 -27.252 1.00 30.59 682 ALA A C 1
ATOM 5518 O O . ALA A 1 682 ? -9.239 28.941 -27.046 1.00 30.59 682 ALA A O 1
ATOM 5519 N N . LEU A 1 683 ? -7.093 28.414 -26.696 1.00 35.72 683 LEU A N 1
ATOM 5520 C CA . LEU A 1 683 ? -7.229 27.833 -25.368 1.00 35.72 683 LEU A CA 1
ATOM 5521 C C . LEU A 1 683 ? -7.274 29.025 -24.402 1.00 35.72 683 LEU A C 1
ATOM 5523 O O . LEU A 1 683 ? -6.455 29.189 -23.497 1.00 35.72 683 LEU A O 1
ATOM 5527 N N . GLY A 1 684 ? -8.270 29.895 -24.608 1.00 35.72 684 GLY A N 1
ATOM 5528 C CA . GLY A 1 684 ? -8.931 30.541 -23.513 1.00 35.72 684 GLY A CA 1
ATOM 5529 C C . GLY A 1 684 ? -9.242 29.393 -22.584 1.00 35.72 684 GLY A C 1
ATOM 5530 O O . GLY A 1 684 ? -9.866 28.411 -22.997 1.00 35.72 684 GLY A O 1
ATOM 5531 N N . LEU A 1 685 ? -8.668 29.480 -21.382 1.00 42.25 685 LEU A N 1
ATOM 5532 C CA . LEU A 1 685 ? -9.069 28.740 -20.198 1.00 42.25 685 LEU A CA 1
ATOM 5533 C C . LEU A 1 685 ? -10.503 28.283 -20.450 1.00 42.25 685 LEU A C 1
ATOM 5535 O O . LEU A 1 685 ? -11.338 29.158 -20.669 1.00 42.25 685 LEU A O 1
ATOM 5539 N N . ASN A 1 686 ? -10.787 26.983 -20.592 1.00 49.62 686 ASN A N 1
ATOM 5540 C CA . ASN A 1 686 ? -12.168 26.573 -20.828 1.00 49.62 686 ASN A CA 1
ATOM 5541 C C . ASN A 1 686 ? -12.903 26.921 -19.535 1.00 49.62 686 ASN A C 1
ATOM 5543 O O . ASN A 1 686 ? -12.944 26.117 -18.610 1.00 49.62 686 ASN A O 1
ATOM 5547 N N . VAL A 1 687 ? -13.353 28.175 -19.431 1.00 50.16 687 VAL A N 1
ATOM 5548 C CA . VAL A 1 687 ? -13.771 28.816 -18.192 1.00 50.16 687 VAL A CA 1
ATOM 5549 C C . VAL A 1 687 ? -14.962 28.035 -17.684 1.00 50.16 687 VAL A C 1
ATOM 5551 O O . VAL A 1 687 ? -15.032 27.757 -16.503 1.00 50.16 687 VAL A O 1
ATOM 5554 N N . LYS A 1 688 ? -15.807 27.530 -18.588 1.00 46.50 688 LYS A N 1
ATOM 5555 C CA . LYS A 1 688 ? -16.897 26.608 -18.271 1.00 46.50 688 LYS A CA 1
ATOM 5556 C C . LYS A 1 688 ? -16.403 25.299 -17.648 1.00 46.50 688 LYS A C 1
ATOM 5558 O O . LYS A 1 688 ? -16.975 24.869 -16.658 1.00 46.50 688 LYS A O 1
ATOM 5563 N N . ASN A 1 689 ? -15.332 24.688 -18.155 1.00 47.72 689 ASN A N 1
ATOM 5564 C CA . ASN A 1 689 ? -14.785 23.432 -17.622 1.00 47.72 689 ASN A CA 1
ATOM 5565 C C . ASN A 1 689 ? -13.953 23.636 -16.337 1.00 47.72 689 ASN A C 1
ATOM 5567 O O . ASN A 1 689 ? -13.994 22.804 -15.435 1.00 47.72 689 ASN A O 1
ATOM 5571 N N . LEU A 1 690 ? -13.238 24.760 -16.203 1.00 56.62 690 LEU A N 1
ATOM 5572 C CA . LEU A 1 690 ? -12.575 25.147 -14.956 1.00 56.62 690 LEU A CA 1
ATOM 5573 C C . LEU A 1 690 ? -13.607 25.513 -13.886 1.00 56.62 690 LEU A C 1
ATOM 5575 O O . LEU A 1 690 ? -13.489 25.034 -12.768 1.00 56.62 690 LEU A O 1
ATOM 5579 N N . ILE A 1 691 ? -14.642 26.286 -14.228 1.00 58.16 691 ILE A N 1
ATOM 5580 C CA . ILE A 1 691 ? -15.776 26.589 -13.346 1.00 58.16 691 ILE A CA 1
ATOM 5581 C C . ILE A 1 691 ? -16.490 25.298 -12.956 1.00 58.16 691 ILE A C 1
ATOM 5583 O O . ILE A 1 691 ? -16.776 25.127 -11.781 1.00 58.16 691 ILE A O 1
ATOM 5587 N N . LEU A 1 692 ? -16.722 24.362 -13.882 1.00 54.66 692 LEU A N 1
ATOM 5588 C CA . LEU A 1 692 ? -17.329 23.065 -13.570 1.00 54.66 692 LEU A CA 1
ATOM 5589 C C . LEU A 1 692 ? -16.462 22.264 -12.587 1.00 54.66 692 LEU A C 1
ATOM 5591 O O . LEU A 1 692 ? -16.968 21.721 -11.612 1.00 54.66 692 LEU A O 1
ATOM 5595 N N . ARG A 1 693 ? -15.141 22.234 -12.787 1.00 53.53 693 ARG A N 1
ATOM 5596 C CA . ARG A 1 693 ? -14.198 21.531 -11.899 1.00 53.53 693 ARG A CA 1
ATOM 5597 C C . ARG A 1 693 ? -14.043 22.218 -10.542 1.00 53.53 693 ARG A C 1
ATOM 5599 O O . ARG A 1 693 ? -13.990 21.537 -9.524 1.00 53.53 693 ARG A O 1
ATOM 5606 N N . LEU A 1 694 ? -14.038 23.548 -10.506 1.00 63.12 694 LEU A N 1
ATOM 5607 C CA . LEU A 1 694 ? -14.086 24.336 -9.276 1.00 63.12 694 LEU A CA 1
ATOM 5608 C C . LEU A 1 694 ? -15.433 24.167 -8.563 1.00 63.12 694 LEU A C 1
ATOM 5610 O O . LEU A 1 694 ? -15.455 24.094 -7.342 1.00 63.12 694 LEU A O 1
ATOM 5614 N N . ALA A 1 695 ? -16.539 24.013 -9.292 1.00 62.09 695 ALA A N 1
ATOM 5615 C CA . ALA A 1 695 ? -17.845 23.703 -8.721 1.00 62.09 695 ALA A CA 1
ATOM 5616 C C . ALA A 1 695 ? -17.852 22.303 -8.093 1.00 62.09 695 ALA A C 1
ATOM 5618 O O . ALA A 1 695 ? -18.313 22.154 -6.965 1.00 62.09 695 ALA A O 1
ATOM 5619 N N . VAL A 1 696 ? -17.259 21.298 -8.749 1.00 61.78 696 VAL A N 1
ATOM 5620 C CA . VAL A 1 696 ? -17.086 19.949 -8.179 1.00 61.78 696 VAL A CA 1
ATOM 5621 C C . VAL A 1 696 ? -16.200 19.983 -6.930 1.00 61.78 696 VAL A C 1
ATOM 5623 O O . VAL A 1 696 ? -16.579 19.422 -5.904 1.00 61.78 696 VAL A O 1
ATOM 5626 N N . ILE A 1 697 ? -15.063 20.690 -6.964 1.00 65.62 697 ILE A N 1
ATOM 5627 C CA . ILE A 1 697 ? -14.212 20.903 -5.777 1.00 65.62 697 ILE A CA 1
ATOM 5628 C C . ILE A 1 697 ? -15.006 21.614 -4.672 1.00 65.62 697 ILE A C 1
ATOM 5630 O O . ILE A 1 697 ? -14.904 21.239 -3.509 1.00 65.62 697 ILE A O 1
ATOM 5634 N N . GLY A 1 698 ? -15.848 22.588 -5.023 1.00 62.28 698 GLY A N 1
ATOM 5635 C CA . GLY A 1 698 ? -16.753 23.272 -4.102 1.00 62.28 698 GLY A CA 1
ATOM 5636 C C . GLY A 1 698 ? -17.730 22.312 -3.427 1.00 62.28 698 GLY A C 1
ATOM 5637 O O . GLY A 1 698 ? -17.828 22.308 -2.201 1.00 62.28 698 GLY A O 1
ATOM 5638 N N . VAL A 1 699 ? -18.388 21.440 -4.197 1.00 63.81 699 VAL A N 1
ATOM 5639 C CA . VAL A 1 699 ? -19.294 20.402 -3.675 1.00 63.81 699 VAL A CA 1
ATOM 5640 C C . VAL A 1 699 ? -18.547 19.441 -2.747 1.00 63.81 699 VAL A C 1
ATOM 5642 O O . VAL A 1 699 ? -19.027 19.150 -1.652 1.00 63.81 699 VAL A O 1
ATOM 5645 N N . VAL A 1 700 ? -17.342 19.003 -3.123 1.00 59.81 700 VAL A N 1
ATOM 5646 C CA . VAL A 1 700 ? -16.495 18.145 -2.279 1.00 59.81 700 VAL A CA 1
ATOM 5647 C C . VAL A 1 700 ? -16.106 18.856 -0.980 1.00 59.81 700 VAL A C 1
ATOM 5649 O O . VAL A 1 700 ? -16.218 18.266 0.092 1.00 59.81 700 VAL A O 1
ATOM 5652 N N . CYS A 1 701 ? -15.719 20.131 -1.031 1.00 66.56 701 CYS A N 1
ATOM 5653 C CA . CYS A 1 701 ? -15.413 20.924 0.158 1.00 66.56 701 CYS A CA 1
ATOM 5654 C C . CYS A 1 701 ? -16.637 21.095 1.071 1.00 66.56 701 CYS A C 1
ATOM 5656 O O . CYS A 1 701 ? -16.499 20.982 2.288 1.00 66.56 701 CYS A O 1
ATOM 5658 N N . VAL A 1 702 ? -17.838 21.300 0.512 1.00 68.50 702 VAL A N 1
ATOM 5659 C CA . VAL A 1 702 ? -19.093 21.345 1.284 1.00 68.50 702 VAL A CA 1
ATOM 5660 C C . VAL A 1 702 ? -19.337 20.008 1.980 1.00 68.50 702 VAL A C 1
ATOM 5662 O O . VAL A 1 702 ? -19.570 19.988 3.189 1.00 68.50 702 VAL A O 1
ATOM 5665 N N . ILE A 1 703 ? -19.203 18.889 1.261 1.00 64.25 703 ILE A N 1
ATOM 5666 C CA . ILE A 1 703 ? -19.341 17.542 1.833 1.00 64.25 703 ILE A CA 1
ATOM 5667 C C . ILE A 1 703 ? -18.311 17.317 2.946 1.00 64.25 703 ILE A C 1
ATOM 5669 O O . ILE A 1 703 ? -18.668 16.816 4.009 1.00 64.25 703 ILE A O 1
ATOM 5673 N N . LEU A 1 704 ? -17.057 17.731 2.753 1.00 63.50 704 LEU A N 1
ATOM 5674 C CA . LEU A 1 704 ? -15.988 17.591 3.746 1.00 63.50 704 LEU A CA 1
ATOM 5675 C C . LEU A 1 704 ? -16.212 18.459 4.989 1.00 63.50 704 LEU A C 1
ATOM 5677 O O . LEU A 1 704 ? -15.934 18.002 6.096 1.00 63.50 704 LEU A O 1
ATOM 5681 N N . VAL A 1 705 ? -16.745 19.675 4.852 1.00 70.25 705 VAL A N 1
ATOM 5682 C CA . VAL A 1 705 ? -17.100 20.535 5.995 1.00 70.25 705 VAL A CA 1
ATOM 5683 C C . VAL A 1 705 ? -18.310 19.976 6.744 1.00 70.25 705 VAL A C 1
ATOM 5685 O O . VAL A 1 705 ? -18.315 19.968 7.979 1.00 70.25 705 VAL A O 1
ATOM 5688 N N . VAL A 1 706 ? -19.310 19.450 6.029 1.00 63.97 706 VAL A N 1
ATOM 5689 C CA . VAL A 1 706 ? -20.453 18.747 6.629 1.00 63.97 706 VAL A CA 1
ATOM 5690 C C . VAL A 1 706 ? -19.966 17.498 7.366 1.00 63.97 706 VAL A C 1
ATOM 5692 O O . VAL A 1 706 ? -20.255 17.348 8.550 1.00 63.97 706 VAL A O 1
ATOM 5695 N N . MET A 1 707 ? -19.141 16.656 6.738 1.00 59.06 707 MET A N 1
ATOM 5696 C CA . MET A 1 707 ? -18.530 15.479 7.370 1.00 59.06 707 MET A CA 1
ATOM 5697 C C . MET A 1 707 ? -17.634 15.848 8.552 1.00 59.06 707 MET A C 1
ATOM 5699 O O . MET A 1 707 ? -17.672 15.170 9.573 1.00 59.06 707 MET A O 1
ATOM 5703 N N . GLY A 1 708 ? -16.848 16.920 8.462 1.00 62.50 708 GLY A N 1
ATOM 5704 C CA . GLY A 1 708 ? -16.025 17.419 9.561 1.00 62.50 708 GLY A CA 1
ATOM 5705 C C . GLY A 1 708 ? -16.874 17.829 10.765 1.00 62.50 708 GLY A C 1
ATOM 5706 O O . GLY A 1 708 ? -16.550 17.473 11.897 1.00 62.50 708 GLY A O 1
ATOM 5707 N N . ASN A 1 709 ? -18.010 18.492 10.527 1.00 60.50 709 ASN A N 1
ATOM 5708 C CA . ASN A 1 709 ? -18.987 18.814 11.569 1.00 60.50 709 ASN A CA 1
ATOM 5709 C C . ASN A 1 709 ? -19.661 17.558 12.139 1.00 60.50 709 ASN A C 1
ATOM 5711 O O . ASN A 1 709 ? -19.768 17.442 13.360 1.00 60.50 709 ASN A O 1
ATOM 5715 N N . VAL A 1 710 ? -20.035 16.593 11.290 1.00 56.97 710 VAL A N 1
ATOM 5716 C CA . VAL A 1 710 ? -20.555 15.278 11.708 1.00 56.97 710 VAL A CA 1
ATOM 5717 C C . VAL A 1 710 ? -19.539 14.552 12.591 1.00 56.97 710 VAL A C 1
ATOM 5719 O O . VAL A 1 710 ? -19.903 14.031 13.640 1.00 56.97 710 VAL A O 1
ATOM 5722 N N . LEU A 1 711 ? -18.256 14.561 12.224 1.00 53.34 711 LEU A N 1
ATOM 5723 C CA . LEU A 1 711 ? -17.176 13.943 12.991 1.00 53.34 711 LEU A CA 1
ATOM 5724 C C . LEU A 1 711 ? -16.963 14.655 14.331 1.00 53.34 711 LEU A C 1
ATOM 5726 O O . LEU A 1 711 ? -16.932 13.999 15.367 1.00 53.34 711 LEU A O 1
ATOM 5730 N N . ILE A 1 712 ? -16.869 15.988 14.356 1.00 58.09 712 ILE A N 1
ATOM 5731 C CA . ILE A 1 712 ? -16.726 16.754 15.608 1.00 58.09 712 ILE A CA 1
ATOM 5732 C C . ILE A 1 712 ? -17.918 16.501 16.543 1.00 58.09 712 ILE A C 1
ATOM 5734 O O . ILE A 1 712 ? -17.728 16.351 17.751 1.00 58.09 712 ILE A O 1
ATOM 5738 N N . TYR A 1 713 ? -19.129 16.415 15.993 1.00 54.03 713 TYR A N 1
ATOM 5739 C CA . TYR A 1 713 ? -20.347 16.098 16.736 1.00 54.03 713 TYR A CA 1
ATOM 5740 C C . TYR A 1 713 ? -20.365 14.640 17.236 1.00 54.03 713 TYR A C 1
ATOM 5742 O O . TYR A 1 713 ? -20.701 14.401 18.394 1.00 54.03 713 TYR A O 1
ATOM 5750 N N . LEU A 1 714 ? -19.889 13.677 16.437 1.00 50.97 714 LEU A N 1
ATOM 5751 C CA . LEU A 1 714 ? -19.668 12.280 16.849 1.00 50.97 714 LEU A CA 1
ATOM 5752 C C . LEU A 1 714 ? -18.658 12.151 17.998 1.00 50.97 714 LEU A C 1
ATOM 5754 O O . LEU A 1 714 ? -18.816 11.295 18.863 1.00 50.97 714 LEU A O 1
ATOM 5758 N N . PHE A 1 715 ? -17.617 12.986 18.020 1.00 47.78 715 PHE A N 1
ATOM 5759 C CA . PHE A 1 715 ? -16.562 12.924 19.036 1.00 47.78 715 PHE A CA 1
ATOM 5760 C C . PHE A 1 715 ? -16.846 13.757 20.298 1.00 47.78 715 PHE A C 1
ATOM 5762 O O . PHE A 1 715 ? -16.169 13.544 21.307 1.00 47.78 715 PHE A O 1
ATOM 5769 N N . ASN A 1 716 ? -17.795 14.703 20.265 1.00 59.44 716 ASN A N 1
ATOM 5770 C CA . ASN A 1 716 ? -18.120 15.572 21.402 1.00 59.44 716 ASN A CA 1
ATOM 5771 C C . ASN A 1 716 ? -19.584 16.087 21.358 1.00 59.44 716 ASN A C 1
ATOM 5773 O O . ASN A 1 716 ? -19.798 17.264 21.047 1.00 59.44 716 ASN A O 1
ATOM 5777 N N . PRO A 1 717 ? -20.592 15.241 21.640 1.00 63.09 717 PRO A N 1
ATOM 5778 C CA . PRO A 1 717 ? -22.014 15.593 21.516 1.00 63.09 717 PRO A CA 1
ATOM 5779 C C . PRO A 1 717 ? -22.476 16.649 22.544 1.00 63.09 717 PRO A C 1
ATOM 5781 O O . PRO A 1 717 ? -21.897 16.775 23.628 1.00 63.09 717 PRO A O 1
ATOM 5784 N N . THR A 1 718 ? -23.507 17.429 22.194 1.00 65.75 718 THR A N 1
ATOM 5785 C CA . THR A 1 718 ? -24.184 18.393 23.090 1.00 65.75 718 THR A CA 1
ATOM 5786 C C . THR A 1 718 ? -25.447 17.803 23.695 1.00 65.75 718 THR A C 1
ATOM 5788 O O . THR A 1 718 ? -26.112 17.016 23.030 1.00 65.75 718 THR A O 1
ATOM 5791 N N . ILE A 1 719 ? -25.786 18.224 24.914 1.00 70.38 719 ILE A N 1
ATOM 5792 C CA . ILE A 1 719 ? -27.076 17.924 25.541 1.00 70.38 719 ILE A CA 1
ATOM 5793 C C . ILE A 1 719 ? -28.119 18.905 25.001 1.00 70.38 719 ILE A C 1
ATOM 5795 O O . ILE A 1 719 ? -27.870 20.115 24.985 1.00 70.38 719 ILE A O 1
ATOM 5799 N N . ASN A 1 720 ? -29.255 18.386 24.533 1.00 64.12 720 ASN A N 1
ATOM 5800 C CA . ASN A 1 720 ? -30.262 19.173 23.812 1.00 64.12 720 ASN A CA 1
ATOM 5801 C C . ASN A 1 720 ? -31.701 18.945 24.318 1.00 64.12 720 ASN A C 1
ATOM 5803 O O . ASN A 1 720 ? -32.624 19.531 23.756 1.00 64.12 720 ASN A O 1
ATOM 5807 N N . ARG A 1 721 ? -31.914 18.078 25.319 1.00 67.94 721 ARG A N 1
ATOM 5808 C CA . ARG A 1 721 ? -33.240 17.745 25.871 1.00 67.94 721 ARG A CA 1
ATOM 5809 C C . ARG A 1 721 ? -33.171 17.568 27.388 1.00 67.94 721 ARG A C 1
ATOM 5811 O O . ARG A 1 721 ? -32.127 17.187 27.908 1.00 67.94 721 ARG A O 1
ATOM 5818 N N . ALA A 1 722 ? -34.286 17.771 28.090 1.00 65.56 722 ALA A N 1
ATOM 5819 C CA . ALA A 1 722 ? -34.350 17.588 29.542 1.00 65.56 722 ALA A CA 1
ATOM 5820 C C . ALA A 1 722 ? -34.153 16.123 29.960 1.00 65.56 722 ALA A C 1
ATOM 5822 O O . ALA A 1 722 ? -33.413 15.844 30.901 1.00 65.56 722 ALA A O 1
ATOM 5823 N N . GLY A 1 723 ? -34.746 15.176 29.221 1.00 64.81 723 GLY A N 1
ATOM 5824 C CA . GLY A 1 723 ? -34.640 13.738 29.513 1.00 64.81 723 GLY A CA 1
ATOM 5825 C C . GLY A 1 723 ? -33.200 13.206 29.524 1.00 64.81 723 GLY A C 1
ATOM 5826 O O . GLY A 1 723 ? -32.899 12.249 30.236 1.00 64.81 723 GLY A O 1
ATOM 5827 N N . ASP A 1 724 ? -32.285 13.882 28.822 1.00 67.38 724 ASP A N 1
ATOM 5828 C CA . ASP A 1 724 ? -30.856 13.559 28.788 1.00 67.38 724 ASP A CA 1
ATOM 5829 C C . ASP A 1 724 ? -30.171 13.763 30.155 1.00 67.38 724 ASP A C 1
ATOM 5831 O O . ASP A 1 724 ? -29.090 13.224 30.388 1.00 67.38 724 ASP A O 1
ATOM 5835 N N . PHE A 1 725 ? -30.757 14.538 31.071 1.00 70.56 725 PHE A N 1
ATOM 5836 C CA . PHE A 1 725 ? -30.229 14.725 32.427 1.00 70.56 725 PHE A CA 1
ATOM 5837 C C . PHE A 1 725 ? -30.758 13.676 33.410 1.00 70.56 725 PHE A C 1
ATOM 5839 O O . PHE A 1 725 ? -30.044 13.276 34.331 1.00 70.56 725 PHE A O 1
ATOM 5846 N N . SER A 1 726 ? -31.971 13.167 33.181 1.00 65.75 726 SER A N 1
ATOM 5847 C CA . SER A 1 726 ? -32.633 12.184 34.048 1.00 65.75 726 SER A CA 1
ATOM 5848 C C . SER A 1 726 ? -31.875 10.851 34.137 1.00 65.75 726 SER A C 1
ATOM 5850 O O . SER A 1 726 ? -31.953 10.161 35.151 1.00 65.75 726 SER A O 1
ATOM 5852 N N . GLN A 1 727 ? -31.065 10.508 33.127 1.00 66.56 727 GLN A N 1
ATOM 5853 C CA . GLN A 1 727 ? -30.222 9.302 33.131 1.00 66.56 727 GLN A CA 1
ATOM 5854 C C . GLN A 1 727 ? -29.120 9.302 34.208 1.00 66.56 727 GLN A C 1
ATOM 5856 O O . GLN A 1 727 ? -28.556 8.251 34.512 1.00 66.56 727 GLN A O 1
ATOM 5861 N N . TYR A 1 728 ? -28.808 10.458 34.804 1.00 69.38 728 TYR A N 1
ATOM 5862 C CA . TYR A 1 728 ? -27.768 10.590 35.828 1.00 69.38 728 TYR A CA 1
ATOM 5863 C C . TYR A 1 728 ? -28.288 10.445 37.268 1.00 69.38 728 TYR A C 1
ATOM 5865 O O . TYR A 1 728 ? -27.530 10.728 38.198 1.00 69.38 728 TYR A O 1
ATOM 5873 N N . GLN A 1 729 ? -29.524 9.951 37.453 1.00 64.56 729 GLN A N 1
ATOM 5874 C CA . GLN A 1 729 ? -30.208 9.852 38.756 1.00 64.56 729 GLN A CA 1
ATOM 5875 C C . GLN A 1 729 ? -30.336 11.225 39.426 1.00 64.56 729 GLN A C 1
ATOM 5877 O O . GLN A 1 729 ? -29.945 11.413 40.573 1.00 64.56 729 GLN A O 1
ATOM 5882 N N . ILE A 1 730 ? -30.795 12.208 38.653 1.00 72.81 730 ILE A N 1
ATOM 5883 C CA . ILE A 1 730 ? -31.050 13.560 39.139 1.00 72.81 730 ILE A CA 1
ATOM 5884 C C . ILE A 1 730 ? -32.561 13.700 39.302 1.00 72.81 730 ILE A C 1
ATOM 5886 O O . ILE A 1 730 ? -33.292 13.608 38.315 1.00 72.81 730 ILE A O 1
ATOM 5890 N N . ASP A 1 731 ? -33.008 13.922 40.535 1.00 62.19 731 ASP A N 1
ATOM 5891 C CA . ASP A 1 731 ? -34.429 13.872 40.901 1.00 62.19 731 ASP A CA 1
ATOM 5892 C C . ASP A 1 731 ? -35.237 15.070 40.373 1.00 62.19 731 ASP A C 1
ATOM 5894 O O . ASP A 1 731 ? -36.454 14.984 40.209 1.00 62.19 731 ASP A O 1
ATOM 5898 N N . PHE A 1 732 ? -34.568 16.187 40.064 1.00 75.44 732 PHE A N 1
ATOM 5899 C CA . PHE A 1 732 ? -35.193 17.418 39.580 1.00 75.44 732 PHE A CA 1
ATOM 5900 C C . PHE A 1 732 ? -34.542 17.901 38.278 1.00 75.44 732 PHE A C 1
ATOM 5902 O O . PHE A 1 732 ? -33.389 18.333 38.273 1.00 75.44 732 PHE A O 1
ATOM 5909 N N . VAL A 1 733 ? -35.286 17.866 37.169 1.00 77.75 733 VAL A N 1
ATOM 5910 C CA . VAL A 1 733 ? -34.886 18.468 35.887 1.00 77.75 733 VAL A CA 1
ATOM 5911 C C . VAL A 1 733 ? -36.006 19.382 35.402 1.00 77.75 733 VAL A C 1
ATOM 5913 O O . VAL A 1 733 ? -37.144 18.937 35.278 1.00 77.75 733 VAL A O 1
ATOM 5916 N N . THR A 1 734 ? -35.696 20.651 35.130 1.00 78.69 734 THR A N 1
ATOM 5917 C CA . THR A 1 734 ? -36.694 21.649 34.718 1.00 78.69 734 THR A CA 1
ATOM 5918 C C . THR A 1 734 ? -36.229 22.476 33.521 1.00 78.69 734 THR A C 1
ATOM 5920 O O . THR A 1 734 ? -35.080 22.923 33.463 1.00 78.69 734 THR A O 1
ATOM 5923 N N . GLU A 1 735 ? -37.126 22.671 32.552 1.00 76.06 735 GLU A N 1
ATOM 5924 C CA . GLU A 1 735 ? -36.895 23.518 31.381 1.00 76.06 735 GLU A CA 1
ATOM 5925 C C . GLU A 1 735 ? -37.326 24.958 31.662 1.00 76.06 735 GLU A C 1
ATOM 5927 O O . GLU A 1 735 ? -38.425 25.215 32.151 1.00 76.06 735 GLU A O 1
ATOM 5932 N N . ILE A 1 736 ? -36.463 25.911 31.316 1.00 76.62 736 ILE A N 1
ATOM 5933 C CA . ILE A 1 736 ? -36.644 27.330 31.605 1.00 76.62 736 ILE A CA 1
ATOM 5934 C C . ILE A 1 736 ? -36.530 28.131 30.308 1.00 76.62 736 ILE A C 1
ATOM 5936 O O . ILE A 1 736 ? -35.618 27.932 29.503 1.00 76.62 736 ILE A O 1
ATOM 5940 N N . THR A 1 737 ? -37.464 29.061 30.104 1.00 67.31 737 THR A N 1
ATOM 5941 C CA . THR A 1 737 ? -37.514 29.943 28.928 1.00 67.31 737 THR A CA 1
ATOM 5942 C C . THR A 1 737 ? -36.973 31.347 29.203 1.00 67.31 737 THR A C 1
ATOM 5944 O O . THR A 1 737 ? -36.481 31.994 28.283 1.00 67.31 737 THR A O 1
ATOM 5947 N N . THR A 1 738 ? -37.024 31.825 30.451 1.00 74.38 738 THR A N 1
ATOM 5948 C CA . THR A 1 738 ? -36.602 33.179 30.847 1.00 74.38 738 THR A CA 1
ATOM 5949 C C . THR A 1 738 ? -35.811 33.169 32.157 1.00 74.38 738 THR A C 1
ATOM 5951 O O . THR A 1 738 ? -35.938 32.263 32.976 1.00 74.38 738 THR A O 1
ATOM 5954 N N . ILE A 1 739 ? -34.996 34.203 32.386 1.00 72.12 739 ILE A N 1
ATOM 5955 C CA . ILE A 1 739 ? -34.242 34.359 33.644 1.00 72.12 739 ILE A CA 1
ATOM 5956 C C . ILE A 1 739 ? -35.188 34.573 34.843 1.00 72.12 739 ILE A C 1
ATOM 5958 O O . ILE A 1 739 ? -34.874 34.131 35.943 1.00 72.12 739 ILE A O 1
ATOM 5962 N N . ALA A 1 740 ? -36.369 35.165 34.628 1.00 71.62 740 ALA A N 1
ATOM 5963 C CA . ALA A 1 740 ? -37.398 35.318 35.662 1.00 71.62 740 ALA A CA 1
ATOM 5964 C C . ALA A 1 740 ? -37.914 33.958 36.168 1.00 71.62 740 ALA A C 1
ATOM 5966 O O . ALA A 1 740 ? -37.924 33.716 37.370 1.00 71.62 740 ALA A O 1
ATOM 5967 N N . ASN A 1 741 ? -38.204 33.018 35.259 1.00 75.06 741 ASN A N 1
ATOM 5968 C CA . ASN A 1 741 ? -38.628 31.665 35.634 1.00 75.06 741 ASN A CA 1
ATOM 5969 C C . ASN A 1 741 ? -37.540 30.918 36.431 1.00 75.06 741 ASN A C 1
ATOM 5971 O O . ASN A 1 741 ? -37.851 30.119 37.312 1.00 75.06 741 ASN A O 1
ATOM 5975 N N . LEU A 1 742 ? -36.257 31.180 36.140 1.00 75.56 742 LEU A N 1
ATOM 5976 C CA . LEU A 1 742 ? -35.138 30.654 36.927 1.00 75.56 742 LEU A CA 1
ATOM 5977 C C . LEU A 1 742 ? -35.125 31.235 38.348 1.00 75.56 742 LEU A C 1
ATOM 5979 O O . LEU A 1 742 ? -34.917 30.480 39.295 1.00 75.56 742 LEU A O 1
ATOM 5983 N N . ALA A 1 743 ? -35.371 32.539 38.503 1.00 71.56 743 ALA A N 1
ATOM 5984 C CA . ALA A 1 743 ? -35.435 33.196 39.807 1.00 71.56 743 ALA A CA 1
ATOM 5985 C C . ALA A 1 743 ? -36.579 32.647 40.680 1.00 71.56 743 ALA A C 1
ATOM 5987 O O . ALA A 1 743 ? -36.360 32.387 41.861 1.00 71.56 743 ALA A O 1
ATOM 5988 N N . ASP A 1 744 ? -37.751 32.378 40.097 1.00 73.12 744 ASP A N 1
ATOM 5989 C CA . ASP A 1 744 ? -38.907 31.805 40.806 1.00 73.12 744 ASP A CA 1
ATOM 5990 C C . ASP A 1 744 ? -38.670 30.355 41.258 1.00 73.12 744 ASP A C 1
ATOM 5992 O O . ASP A 1 744 ? -39.011 29.962 42.374 1.00 73.12 744 ASP A O 1
ATOM 5996 N N . ILE A 1 745 ? -38.030 29.540 40.412 1.00 71.50 745 ILE A N 1
ATOM 5997 C CA . ILE A 1 745 ? -37.645 28.167 40.777 1.00 71.50 745 ILE A CA 1
ATOM 5998 C C . ILE A 1 745 ? -36.641 28.182 41.931 1.00 71.50 745 ILE A C 1
ATOM 6000 O O . ILE A 1 745 ? -36.708 27.348 42.839 1.00 71.50 745 ILE A O 1
ATOM 6004 N N . LEU A 1 746 ? -35.705 29.126 41.891 1.00 72.06 746 LEU A N 1
ATOM 6005 C CA . LEU A 1 746 ? -34.670 29.255 42.901 1.00 72.06 746 LEU A CA 1
ATOM 6006 C C . LEU A 1 746 ? -35.234 29.793 44.214 1.00 72.06 746 LEU A C 1
ATOM 6008 O O . LEU A 1 746 ? -34.910 29.231 45.251 1.00 72.06 746 LEU A O 1
ATOM 6012 N N . SER A 1 747 ? -36.133 30.778 44.200 1.00 70.44 747 SER A N 1
ATOM 6013 C CA . SER A 1 747 ? -36.788 31.278 45.417 1.00 70.44 747 SER A CA 1
ATOM 6014 C C . SER A 1 747 ? -37.647 30.204 46.098 1.00 70.44 747 SER A C 1
ATOM 6016 O O . SER A 1 747 ? -37.583 30.059 47.317 1.00 70.44 747 SER A O 1
ATOM 6018 N N . TYR A 1 748 ? -38.360 29.379 45.322 1.00 69.81 748 TYR A N 1
ATOM 6019 C CA . TYR A 1 748 ? -39.142 28.251 45.837 1.00 69.81 748 TYR A CA 1
ATOM 6020 C C . TYR A 1 748 ? -38.269 27.162 46.484 1.00 69.81 748 TYR A C 1
ATOM 6022 O O . TYR A 1 748 ? -38.620 26.614 47.528 1.00 69.81 748 TYR A O 1
ATOM 6030 N N . LYS A 1 749 ? -37.121 26.830 45.879 1.00 68.56 749 LYS A N 1
ATOM 6031 C CA . LYS A 1 749 ? -36.230 25.761 46.369 1.00 68.56 749 LYS A CA 1
ATOM 6032 C C . LYS A 1 749 ? -35.241 26.213 47.446 1.00 68.56 749 LYS A C 1
ATOM 6034 O O . LYS A 1 749 ? -34.733 25.371 48.176 1.00 68.56 749 LYS A O 1
ATOM 6039 N N . ASN A 1 750 ? -35.002 27.514 47.569 1.00 67.94 750 ASN A N 1
ATOM 6040 C CA . ASN A 1 750 ? -34.096 28.119 48.548 1.00 67.94 750 ASN A CA 1
ATOM 6041 C C . ASN A 1 750 ? -34.771 28.382 49.914 1.00 67.94 750 ASN A C 1
ATOM 6043 O O . ASN A 1 750 ? -34.173 29.016 50.780 1.00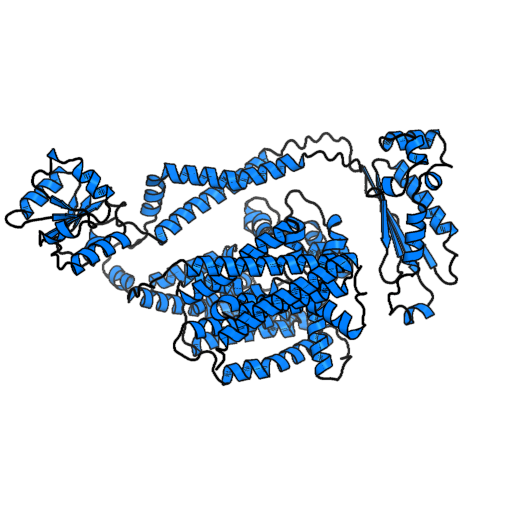 67.94 750 ASN A O 1
ATOM 6047 N N . ALA A 1 751 ? -36.005 27.902 50.136 1.00 57.16 751 ALA A N 1
ATOM 6048 C CA . ALA A 1 751 ? -36.759 28.035 51.389 1.00 57.16 751 ALA A CA 1
ATOM 6049 C C . ALA A 1 751 ? -36.176 27.168 52.534 1.00 57.16 751 ALA A C 1
ATOM 6051 O O . ALA A 1 751 ? -36.823 26.245 53.024 1.00 57.16 751 ALA A O 1
ATOM 6052 N N . GLY A 1 752 ? -34.934 27.463 52.942 1.00 59.62 752 GLY A N 1
ATOM 6053 C CA . GLY A 1 752 ? -34.247 26.867 54.097 1.00 59.62 752 GLY A CA 1
ATOM 6054 C C . GLY A 1 752 ? -32.990 26.033 53.800 1.00 59.62 752 GLY A C 1
ATOM 6055 O O . GLY A 1 752 ? -32.479 25.404 54.721 1.00 59.62 752 GLY A O 1
ATOM 6056 N N . GLN A 1 753 ? -32.476 26.005 52.562 1.00 63.88 753 GLN A N 1
ATOM 6057 C CA . GLN A 1 753 ? -31.244 25.281 52.188 1.00 63.88 753 GLN A CA 1
ATOM 6058 C C . GLN A 1 753 ? -30.219 26.225 51.548 1.00 63.88 753 GLN A C 1
ATOM 6060 O O . GLN A 1 753 ? -30.559 26.943 50.616 1.00 63.88 753 GLN A O 1
ATOM 6065 N N . GLU A 1 754 ? -28.955 26.201 51.986 1.00 67.38 754 GLU A N 1
ATOM 6066 C CA . GLU A 1 754 ? -27.887 26.990 51.353 1.00 67.38 754 GLU A CA 1
ATOM 6067 C C . GLU A 1 754 ? -27.509 26.418 49.974 1.00 67.38 754 GLU A C 1
ATOM 6069 O O . GLU A 1 754 ? -26.733 25.466 49.861 1.00 67.38 754 GLU A O 1
ATOM 6074 N N . LEU A 1 755 ? -28.073 26.997 48.910 1.00 73.50 755 LEU A N 1
ATOM 6075 C CA . LEU A 1 755 ? -27.898 26.521 47.537 1.00 73.50 755 LEU A CA 1
ATOM 6076 C C . LEU A 1 755 ? -26.700 27.176 46.826 1.00 73.50 755 LEU A C 1
ATOM 6078 O O . LEU A 1 755 ? -26.531 28.400 46.851 1.00 73.50 755 LEU A O 1
ATOM 6082 N N . THR A 1 756 ? -25.907 26.366 46.119 1.00 82.44 756 THR A N 1
ATOM 6083 C CA . THR A 1 756 ? -24.835 26.825 45.218 1.00 82.44 756 THR A CA 1
ATOM 6084 C C . THR A 1 756 ? -25.177 26.537 43.761 1.00 82.44 756 THR A C 1
ATOM 6086 O O . THR A 1 756 ? -25.584 25.429 43.413 1.00 82.44 756 THR A O 1
ATOM 6089 N N . ILE A 1 757 ? -24.964 27.520 42.885 1.00 84.50 757 ILE A N 1
ATOM 6090 C CA . ILE A 1 757 ? -25.187 27.387 41.445 1.00 84.50 757 ILE A CA 1
ATOM 6091 C C . ILE A 1 757 ? -23.867 27.105 40.744 1.00 84.50 757 ILE A C 1
ATOM 6093 O O . ILE A 1 757 ? -22.906 27.870 40.862 1.00 84.50 757 ILE A O 1
ATOM 6097 N N . VAL A 1 758 ? -23.853 26.039 39.950 1.00 86.25 758 VAL A N 1
ATOM 6098 C CA . VAL A 1 758 ? -22.710 25.656 39.119 1.00 86.25 758 VAL A CA 1
ATOM 6099 C C . VAL A 1 758 ? -23.152 25.389 37.684 1.00 86.25 758 VAL A C 1
ATOM 6101 O O . VAL A 1 758 ? -24.320 25.131 37.399 1.00 86.25 758 VAL A O 1
ATOM 6104 N N . SER A 1 759 ? -22.196 25.411 36.762 1.00 87.12 759 SER A N 1
ATOM 6105 C CA . SER A 1 759 ? -22.416 24.979 35.383 1.00 87.12 759 SER A CA 1
ATOM 6106 C C . SER A 1 759 ? -21.229 24.167 34.889 1.00 87.12 759 SER A C 1
ATOM 6108 O O . SER A 1 759 ? -20.077 24.471 35.206 1.00 87.12 759 SER A O 1
ATOM 6110 N N . SER A 1 760 ? -21.486 23.161 34.056 1.00 83.75 760 SER A N 1
ATOM 6111 C CA . SER A 1 760 ? -20.444 22.396 33.366 1.00 83.75 760 SER A CA 1
ATOM 6112 C C . SER A 1 760 ? -19.661 23.225 32.339 1.00 83.75 760 SER A C 1
ATOM 6114 O O . SER A 1 760 ? -18.609 22.798 31.840 1.00 83.75 760 SER A O 1
ATOM 6116 N N . ASN A 1 761 ? -20.151 24.424 32.007 1.00 82.19 761 ASN A N 1
ATOM 6117 C CA . ASN A 1 761 ? -19.482 25.358 31.120 1.00 82.19 761 ASN A CA 1
ATOM 6118 C C . ASN A 1 761 ? -19.406 26.759 31.735 1.00 82.19 761 ASN A C 1
ATOM 6120 O O . ASN A 1 761 ? -20.415 27.435 31.910 1.00 82.19 761 ASN A O 1
ATOM 6124 N N . LYS A 1 762 ? -18.176 27.230 31.958 1.00 81.69 762 LYS A N 1
ATOM 6125 C CA . LYS A 1 762 ? -17.884 28.557 32.509 1.00 81.69 762 LYS A CA 1
ATOM 6126 C C . LYS A 1 762 ? -18.593 29.699 31.770 1.00 81.69 762 LYS A C 1
ATOM 6128 O O . LYS A 1 762 ? -19.094 30.606 32.412 1.00 81.69 762 LYS A O 1
ATOM 6133 N N . ALA A 1 763 ? -18.740 29.608 30.447 1.00 80.06 763 ALA A N 1
ATOM 6134 C CA . ALA A 1 763 ? -19.422 30.641 29.663 1.00 80.06 763 ALA A CA 1
ATOM 6135 C C . ALA A 1 763 ? -20.915 30.797 30.017 1.00 80.06 763 ALA A C 1
ATOM 6137 O O . ALA A 1 763 ? -21.453 31.896 29.922 1.00 80.06 763 ALA A O 1
ATOM 6138 N N . ILE A 1 764 ? -21.583 29.710 30.423 1.00 81.38 764 ILE A N 1
ATOM 6139 C CA . ILE A 1 764 ? -22.976 29.753 30.894 1.00 81.38 764 ILE A CA 1
ATOM 6140 C C . ILE A 1 764 ? -23.015 30.458 32.253 1.00 81.38 764 ILE A C 1
ATOM 6142 O O . ILE A 1 764 ? -23.832 31.349 32.467 1.00 81.38 764 ILE A O 1
ATOM 6146 N N . LEU A 1 765 ? -22.082 30.108 33.143 1.00 82.00 765 LEU A N 1
ATOM 6147 C CA . LEU A 1 765 ? -21.957 30.721 34.463 1.00 82.00 765 LEU A CA 1
ATOM 6148 C C . LEU A 1 765 ? -21.663 32.229 34.374 1.00 82.00 765 LEU A C 1
ATOM 6150 O O . LEU A 1 765 ? -22.296 33.017 35.068 1.00 82.00 765 LEU A O 1
ATOM 6154 N N . ASP A 1 766 ? -20.758 32.640 33.486 1.00 81.62 766 ASP A N 1
ATOM 6155 C CA . ASP A 1 766 ? -20.404 34.048 33.269 1.00 81.62 766 ASP A CA 1
ATOM 6156 C C . ASP A 1 766 ? -21.593 34.852 32.710 1.00 81.62 766 ASP A C 1
ATOM 6158 O O . ASP A 1 766 ? -21.852 35.971 33.152 1.00 81.62 766 ASP A O 1
ATOM 6162 N N . LYS A 1 767 ? -22.379 34.260 31.797 1.00 80.19 767 LYS A N 1
ATOM 6163 C CA . LYS A 1 767 ? -23.618 34.853 31.259 1.00 80.19 767 LYS A CA 1
ATOM 6164 C C . LYS A 1 767 ? -24.692 35.038 32.339 1.00 80.19 767 LYS A C 1
ATOM 6166 O O . LYS A 1 767 ? -25.432 36.018 32.306 1.00 80.19 767 LYS A O 1
ATOM 6171 N N . LEU A 1 768 ? -24.778 34.128 33.309 1.00 76.19 768 LEU A N 1
ATOM 6172 C CA . LEU A 1 768 ? -25.692 34.260 34.451 1.00 76.19 768 LEU A CA 1
ATOM 6173 C C . LEU A 1 768 ? -25.221 35.338 35.431 1.00 76.19 768 LEU A C 1
ATOM 6175 O O . LEU A 1 768 ? -26.034 36.144 35.875 1.00 76.19 768 LEU A O 1
ATOM 6179 N N . LYS A 1 769 ? -23.910 35.417 35.695 1.00 76.06 769 LYS A N 1
ATOM 6180 C CA . LYS A 1 769 ? -23.306 36.463 36.540 1.00 76.06 769 LYS A CA 1
ATOM 6181 C C . LYS A 1 769 ? -23.538 37.874 35.992 1.00 76.06 769 LYS A C 1
ATOM 6183 O O . LYS A 1 769 ? -23.703 38.800 36.776 1.00 76.06 769 LYS A O 1
ATOM 6188 N N . GLN A 1 770 ? -23.600 38.039 34.670 1.00 75.00 770 GLN A N 1
ATOM 6189 C CA . GLN A 1 770 ? -23.919 39.324 34.030 1.00 75.00 770 GLN A CA 1
ATOM 6190 C C . GLN A 1 770 ? -25.376 39.780 34.245 1.00 75.00 770 GLN A C 1
ATOM 6192 O O . GLN A 1 770 ? -25.644 40.973 34.176 1.00 75.00 770 GLN A O 1
ATOM 6197 N N . ASN A 1 771 ? -26.307 38.868 34.549 1.00 68.31 771 ASN A N 1
ATOM 6198 C CA . ASN A 1 771 ? -27.725 39.170 34.808 1.00 68.31 771 ASN A CA 1
ATOM 6199 C C . ASN A 1 771 ? -28.029 39.264 36.319 1.00 68.31 771 ASN A C 1
ATOM 6201 O O . ASN A 1 771 ? -29.063 38.799 36.801 1.00 68.31 771 ASN A O 1
ATOM 6205 N N . GLN A 1 772 ? -27.093 39.844 37.076 1.00 60.50 772 GLN A N 1
ATOM 6206 C CA . GLN A 1 772 ? -27.047 39.824 38.542 1.00 60.50 772 GLN A CA 1
ATOM 6207 C C . GLN A 1 772 ? -28.250 40.493 39.235 1.00 60.50 772 GLN A C 1
ATOM 6209 O O . GLN A 1 772 ? -28.588 40.114 40.355 1.00 60.50 772 GLN A O 1
ATOM 6214 N N . GLU A 1 773 ? -28.922 41.455 38.592 1.00 62.62 773 GLU A N 1
ATOM 6215 C CA . GLU A 1 773 ? -30.047 42.187 39.196 1.00 62.62 773 GLU A CA 1
ATOM 6216 C C . GLU A 1 773 ? -31.285 41.315 39.451 1.00 62.62 773 GLU A C 1
ATOM 6218 O O . GLU A 1 773 ? -31.961 41.516 40.459 1.00 62.62 773 GLU A O 1
ATOM 6223 N N . ALA A 1 774 ? -31.548 40.320 38.594 1.00 60.78 774 ALA A N 1
ATOM 6224 C CA . ALA A 1 774 ? -32.696 39.413 38.706 1.00 60.78 774 ALA A CA 1
ATOM 6225 C C . ALA A 1 774 ? -32.432 38.184 39.602 1.00 60.78 774 ALA A C 1
ATOM 6227 O O . ALA A 1 774 ? -33.355 37.441 39.919 1.00 60.78 774 ALA A O 1
ATOM 6228 N N . LEU A 1 775 ? -31.174 37.950 39.998 1.00 66.31 775 LEU A N 1
ATOM 6229 C CA . LEU A 1 775 ? -30.709 36.729 40.677 1.00 66.31 775 LEU A CA 1
ATOM 6230 C C . LEU A 1 775 ? -30.000 37.049 42.014 1.00 66.31 775 LEU A C 1
ATOM 6232 O O . LEU A 1 775 ? -29.066 36.352 42.420 1.00 66.31 775 LEU A O 1
ATOM 6236 N N . LYS A 1 776 ? -30.416 38.135 42.686 1.00 59.78 776 LYS A N 1
ATOM 6237 C CA . LYS A 1 776 ? -29.827 38.616 43.950 1.00 59.78 776 LYS A CA 1
ATOM 6238 C C . LYS A 1 776 ? -29.924 37.562 45.063 1.00 59.78 776 LYS A C 1
ATOM 6240 O O . LYS A 1 776 ? -30.961 36.935 45.244 1.00 59.78 776 LYS A O 1
ATOM 6245 N N . GLY A 1 777 ? -28.842 37.406 45.834 1.00 62.47 777 GLY A N 1
ATOM 6246 C CA . GLY A 1 777 ? -28.764 36.482 46.979 1.00 62.47 777 GLY A CA 1
ATOM 6247 C C . GLY A 1 777 ? -28.269 35.066 46.654 1.00 62.47 777 GLY A C 1
ATOM 6248 O O . GLY A 1 777 ? -28.230 34.223 47.546 1.00 62.47 777 GLY A O 1
ATOM 6249 N N . MET A 1 778 ? -27.866 34.790 45.408 1.00 68.69 778 MET A N 1
ATOM 6250 C CA . MET A 1 778 ? -27.404 33.462 44.986 1.00 68.69 778 MET A CA 1
ATOM 6251 C C . MET A 1 778 ? -25.900 33.394 44.738 1.00 68.69 778 MET A C 1
ATOM 6253 O O . MET A 1 778 ? -25.294 34.326 44.210 1.00 68.69 778 MET A O 1
ATOM 6257 N N . HIS A 1 779 ? -25.298 32.257 45.093 1.00 74.62 779 HIS A N 1
ATOM 6258 C CA . HIS A 1 779 ? -23.854 32.056 45.002 1.00 74.62 779 HIS A CA 1
ATOM 6259 C C . HIS A 1 779 ? -23.494 31.219 43.776 1.00 74.62 779 HIS A C 1
ATOM 6261 O O . HIS A 1 779 ? -23.845 30.043 43.675 1.00 74.62 779 HIS A O 1
ATOM 6267 N N . PHE A 1 780 ? -22.775 31.845 42.845 1.00 80.69 780 PHE A N 1
ATOM 6268 C CA . PHE A 1 780 ? -22.305 31.234 41.605 1.00 80.69 780 PHE A CA 1
ATOM 6269 C C . PHE A 1 780 ? -20.842 30.820 41.739 1.00 80.69 780 PHE A C 1
ATOM 6271 O O . PHE A 1 780 ? -19.951 31.676 41.717 1.00 80.69 780 PHE A O 1
ATOM 6278 N N . VAL A 1 781 ? -20.587 29.518 41.810 1.00 80.81 781 VAL A N 1
ATOM 6279 C CA . VAL A 1 781 ? -19.245 28.973 42.047 1.00 80.81 781 VAL A CA 1
ATOM 6280 C C . VAL A 1 781 ? -18.718 28.305 40.776 1.00 80.81 781 VAL A C 1
ATOM 6282 O O . VAL A 1 781 ? -19.423 27.554 40.100 1.00 80.81 781 VAL A O 1
ATOM 6285 N N . ASP A 1 782 ? -17.473 28.621 40.411 1.00 81.31 782 ASP A N 1
ATOM 6286 C CA . ASP A 1 782 ? -16.769 27.924 39.330 1.00 81.31 782 ASP A CA 1
ATOM 6287 C C . ASP A 1 782 ? -16.361 26.538 39.843 1.00 81.31 782 ASP A C 1
ATOM 6289 O O . ASP A 1 782 ? -15.843 26.408 40.948 1.00 81.31 782 ASP A O 1
ATOM 6293 N N . LEU A 1 783 ? -16.558 25.491 39.041 1.00 79.81 783 LEU A N 1
ATOM 6294 C CA . LEU A 1 783 ? -16.218 24.121 39.437 1.00 79.81 783 LEU A CA 1
ATOM 6295 C C . LEU A 1 783 ? -14.716 23.904 39.701 1.00 79.81 783 LEU A C 1
ATOM 6297 O O . LEU A 1 783 ? -14.333 22.860 40.226 1.00 79.81 783 LEU A O 1
ATOM 6301 N N . GLN A 1 784 ? -13.863 24.851 39.301 1.00 79.12 784 GLN A N 1
ATOM 6302 C CA . GLN A 1 784 ? -12.430 24.853 39.606 1.00 79.12 784 GLN A CA 1
ATOM 6303 C C . GLN A 1 784 ? -12.104 25.432 40.993 1.00 79.12 784 GLN A C 1
ATOM 6305 O O . GLN A 1 784 ? -11.002 25.203 41.489 1.00 79.12 784 GLN A O 1
ATOM 6310 N N . ASP A 1 785 ? -13.038 26.149 41.620 1.00 81.50 785 ASP A N 1
ATOM 6311 C CA . ASP A 1 785 ? -12.871 26.756 42.941 1.00 81.50 785 ASP A CA 1
ATOM 6312 C C . ASP A 1 785 ? -13.333 25.794 44.041 1.00 81.50 785 ASP A C 1
ATOM 6314 O O . ASP A 1 785 ? -14.457 25.842 44.543 1.00 81.50 785 ASP A O 1
ATOM 6318 N N . VAL A 1 786 ? -12.453 24.850 44.376 1.00 75.50 786 VAL A N 1
ATOM 6319 C CA . VAL A 1 786 ? -12.753 23.782 45.339 1.00 75.50 786 VAL A CA 1
ATOM 6320 C C . VAL A 1 786 ? -13.056 24.345 46.728 1.00 75.50 786 VAL A C 1
ATOM 6322 O O . VAL A 1 786 ? -13.916 23.799 47.410 1.00 75.50 786 VAL A O 1
ATOM 6325 N N . SER A 1 787 ? -12.403 25.435 47.137 1.00 75.06 787 SER A N 1
ATOM 6326 C CA . SER A 1 787 ? -12.605 26.045 48.455 1.00 75.06 787 SER A CA 1
ATOM 6327 C C . SER A 1 787 ? -14.045 26.527 48.624 1.00 75.06 787 SER A C 1
ATOM 6329 O O . SER A 1 787 ? -14.717 26.109 49.561 1.00 75.06 787 SER A O 1
ATOM 6331 N N . SER A 1 788 ? -14.563 27.293 47.660 1.00 77.69 788 SER A N 1
ATOM 6332 C CA . SER A 1 788 ? -15.951 27.771 47.695 1.00 77.69 788 SER A CA 1
ATOM 6333 C C . SER A 1 788 ? -16.989 26.670 47.456 1.00 77.69 788 SER A C 1
ATOM 6335 O O . SER A 1 788 ? -18.127 26.785 47.903 1.00 77.69 788 SER A O 1
ATOM 6337 N N . LEU A 1 789 ? -16.625 25.573 46.779 1.00 76.75 789 LEU A N 1
ATOM 6338 C CA . LEU A 1 789 ? -17.493 24.392 46.669 1.00 76.75 789 LEU A CA 1
ATOM 6339 C C . LEU A 1 789 ? -17.624 23.626 47.991 1.00 76.75 789 LEU A C 1
ATOM 6341 O O . LEU A 1 789 ? -18.604 22.905 48.168 1.00 76.75 789 LEU A O 1
ATOM 6345 N N . LEU A 1 790 ? -16.639 23.736 48.891 1.00 76.69 790 LEU A N 1
ATOM 6346 C CA . LEU A 1 790 ? -16.637 23.013 50.161 1.00 76.69 790 LEU A CA 1
ATOM 6347 C C . LEU A 1 790 ? -17.496 23.674 51.247 1.00 76.69 790 LEU A C 1
ATOM 6349 O O . LEU A 1 790 ? -17.875 22.996 52.200 1.00 76.69 790 LEU A O 1
ATOM 6353 N N . GLU A 1 791 ? -17.808 24.959 51.086 1.00 75.19 791 GLU A N 1
ATOM 6354 C CA . GLU A 1 791 ? -18.565 25.767 52.048 1.00 75.19 791 GLU A CA 1
ATOM 6355 C C . GLU A 1 791 ? -20.052 25.386 52.125 1.00 75.19 791 GLU A C 1
ATOM 6357 O O . GLU A 1 791 ? -20.700 25.700 53.117 1.00 75.19 791 GLU A O 1
ATOM 6362 N N . ARG A 1 792 ? -20.609 24.722 51.098 1.00 73.44 792 ARG A N 1
ATOM 6363 C CA . ARG A 1 792 ? -22.056 24.463 50.980 1.00 73.44 792 ARG A CA 1
ATOM 6364 C C . ARG A 1 792 ? -22.378 23.073 50.476 1.00 73.44 792 ARG A C 1
ATOM 6366 O O . ARG A 1 792 ? -21.774 22.591 49.519 1.00 73.44 792 ARG A O 1
ATOM 6373 N N . ASP A 1 793 ? -23.371 22.431 51.078 1.00 70.94 793 ASP A N 1
ATOM 6374 C CA . ASP A 1 793 ? -23.648 21.012 50.834 1.00 70.94 793 ASP A CA 1
ATOM 6375 C C . ASP A 1 793 ? -24.527 20.738 49.608 1.00 70.94 793 ASP A C 1
ATOM 6377 O O . ASP A 1 793 ? -24.430 19.651 49.039 1.00 70.94 793 ASP A O 1
ATOM 6381 N N . THR A 1 794 ? -25.337 21.704 49.156 1.00 79.19 794 THR A N 1
ATOM 6382 C CA . THR A 1 794 ? -26.338 21.486 48.093 1.00 79.19 794 THR A CA 1
ATOM 6383 C C . THR A 1 794 ? -26.043 22.293 46.829 1.00 79.19 794 THR A C 1
ATOM 6385 O O . THR A 1 794 ? -25.799 23.499 46.880 1.00 79.19 794 THR A O 1
ATOM 6388 N N . VAL A 1 795 ? -26.097 21.633 45.667 1.00 83.69 795 VAL A N 1
ATOM 6389 C CA . VAL A 1 795 ? -25.713 22.211 44.372 1.00 83.69 795 VAL A CA 1
ATOM 6390 C C . VAL A 1 795 ? -26.809 22.039 43.316 1.00 83.69 795 VAL A C 1
ATOM 6392 O O . VAL A 1 795 ? -27.332 20.940 43.129 1.00 83.69 795 VAL A O 1
ATOM 6395 N N . LEU A 1 796 ? -27.109 23.111 42.575 1.00 85.06 796 LEU A N 1
ATOM 6396 C CA . LEU A 1 796 ? -27.965 23.093 41.385 1.00 85.06 796 LEU A CA 1
ATOM 6397 C C . LEU A 1 796 ? -27.135 23.357 40.123 1.00 85.06 796 LEU A C 1
ATOM 6399 O O . LEU A 1 796 ? -26.408 24.350 40.034 1.00 85.06 796 LEU A O 1
ATOM 6403 N N . PHE A 1 797 ? -27.284 22.491 39.122 1.00 87.19 797 PHE A N 1
ATOM 6404 C CA . PHE A 1 797 ? -26.718 22.724 37.797 1.00 87.19 797 PHE A CA 1
ATOM 6405 C C . PHE A 1 797 ? -27.605 23.659 36.985 1.00 87.19 797 PHE A C 1
ATOM 6407 O O . PHE A 1 797 ? -28.808 23.434 36.870 1.00 87.19 797 PHE A O 1
ATOM 6414 N N . VAL A 1 798 ? -26.995 24.654 36.346 1.00 86.38 798 VAL A N 1
ATOM 6415 C CA . VAL A 1 798 ? -27.648 25.449 35.303 1.00 86.38 798 VAL A CA 1
ATOM 6416 C C . VAL A 1 798 ? -26.933 25.217 33.976 1.00 86.38 798 VAL A C 1
ATOM 6418 O O . VAL A 1 798 ? -25.724 25.430 33.844 1.00 86.38 798 VAL A O 1
ATOM 6421 N N . GLU A 1 799 ? -27.686 24.742 32.990 1.00 85.75 799 GLU A N 1
ATOM 6422 C CA . GLU A 1 799 ? -27.175 24.274 31.702 1.00 85.75 799 GLU A CA 1
ATOM 6423 C C . GLU A 1 799 ? -27.953 24.900 30.530 1.00 85.75 799 GLU A C 1
ATOM 6425 O O . GLU A 1 799 ? -29.078 25.371 30.681 1.00 85.75 799 GLU A O 1
ATOM 6430 N N . GLU A 1 800 ? -27.353 24.938 29.340 1.00 82.50 800 GLU A N 1
ATOM 6431 C CA . GLU A 1 800 ? -27.959 25.535 28.140 1.00 82.50 800 GLU A CA 1
ATOM 6432 C C . GLU A 1 800 ? -27.901 24.525 26.989 1.00 82.50 800 GLU A C 1
ATOM 6434 O O . GLU A 1 800 ? -26.829 23.995 26.652 1.00 82.50 800 GLU A O 1
ATOM 6439 N N . TYR A 1 801 ? -29.054 24.267 26.362 1.00 75.75 801 TYR A N 1
ATOM 6440 C CA . TYR A 1 801 ? -29.135 23.325 25.249 1.00 75.75 801 TYR A CA 1
ATOM 6441 C C . TYR A 1 801 ? -28.220 23.727 24.090 1.00 75.75 801 TYR A C 1
ATOM 6443 O O . TYR A 1 801 ? -28.055 24.894 23.724 1.00 75.75 801 TYR A O 1
ATOM 6451 N N . GLY A 1 802 ? -27.545 22.734 23.510 1.00 64.31 802 GLY A N 1
ATOM 6452 C CA . GLY A 1 802 ? -26.582 22.953 22.431 1.00 64.31 802 GLY A CA 1
ATOM 6453 C C . GLY A 1 802 ? -25.281 23.651 22.856 1.00 64.31 802 GLY A C 1
ATOM 6454 O O . GLY A 1 802 ? -24.428 23.909 21.999 1.00 64.31 802 GLY A O 1
ATOM 6455 N N . VAL A 1 803 ? -25.091 23.966 24.142 1.00 73.56 803 VAL A N 1
ATOM 6456 C CA . VAL A 1 803 ? -23.833 24.495 24.703 1.00 73.56 803 VAL A CA 1
ATOM 6457 C C . VAL A 1 803 ? -23.198 23.469 25.636 1.00 73.56 803 VAL A C 1
ATOM 6459 O O . VAL A 1 803 ? -22.002 23.173 25.506 1.00 73.56 803 VAL A O 1
ATOM 6462 N N . THR A 1 804 ? -24.004 22.891 26.521 1.00 76.50 804 THR A N 1
ATOM 6463 C CA . THR A 1 804 ? -23.614 21.838 27.460 1.00 76.50 804 THR A CA 1
ATOM 6464 C C . THR A 1 804 ? -23.185 20.573 26.716 1.00 76.50 804 THR A C 1
ATOM 6466 O O . THR A 1 804 ? -23.819 20.152 25.748 1.00 76.50 804 THR A O 1
ATOM 6469 N N . ARG A 1 805 ? -22.064 19.967 27.127 1.00 75.06 805 ARG A N 1
ATOM 6470 C CA . ARG A 1 805 ? -21.497 18.755 26.502 1.00 75.06 805 ARG A CA 1
ATOM 6471 C C . ARG A 1 805 ? -21.611 17.590 27.468 1.00 75.06 805 ARG A C 1
ATOM 6473 O O . ARG A 1 805 ? -21.162 17.734 28.601 1.00 75.06 805 ARG A O 1
ATOM 6480 N N . TYR A 1 806 ? -22.051 16.433 26.978 1.00 67.88 806 TYR A N 1
ATOM 6481 C CA . TYR A 1 806 ? -22.175 15.199 27.766 1.00 67.88 806 TYR A CA 1
ATOM 6482 C C . TYR A 1 806 ? -20.929 14.909 28.607 1.00 67.88 806 TYR A C 1
ATOM 6484 O O . TYR A 1 806 ? -20.985 14.856 29.829 1.00 67.88 806 TYR A O 1
ATOM 6492 N N . LYS A 1 807 ? -19.758 14.860 27.961 1.00 70.56 807 LYS A N 1
ATOM 6493 C CA . LYS A 1 807 ? -18.491 14.570 28.645 1.00 70.56 807 LYS A CA 1
ATOM 6494 C C . LYS A 1 807 ? -18.135 15.592 29.732 1.00 70.56 807 LYS A C 1
ATOM 6496 O O . LYS A 1 807 ? -17.562 15.216 30.747 1.00 70.56 807 LYS A O 1
ATOM 6501 N N . LYS A 1 808 ? -18.391 16.884 29.496 1.00 76.12 808 LYS A N 1
ATOM 6502 C CA . LYS A 1 808 ? -18.070 17.926 30.485 1.00 76.12 808 LYS A CA 1
ATOM 6503 C C . LYS A 1 808 ? -19.030 17.855 31.661 1.00 76.12 808 LYS A C 1
ATOM 6505 O O . LYS A 1 808 ? -18.576 17.900 32.792 1.00 76.12 808 LYS A O 1
ATOM 6510 N N . PHE A 1 809 ? -20.316 17.680 31.380 1.00 80.38 809 PHE A N 1
ATOM 6511 C CA . PHE A 1 809 ? -21.341 17.516 32.398 1.00 80.38 809 PHE A CA 1
ATOM 6512 C C . PHE A 1 809 ? -21.058 16.302 33.295 1.00 80.38 809 PHE A C 1
ATOM 6514 O O . PHE A 1 809 ? -21.046 16.437 34.511 1.00 80.38 809 PHE A O 1
ATOM 6521 N N . GLU A 1 810 ? -20.691 15.154 32.718 1.00 76.62 810 GLU A N 1
ATOM 6522 C CA . GLU A 1 810 ? -20.278 13.962 33.477 1.00 76.62 810 GLU A CA 1
ATOM 6523 C C . GLU A 1 810 ? -19.061 14.214 34.375 1.00 76.62 810 GLU A C 1
ATOM 6525 O O . GLU A 1 810 ? -19.036 13.784 35.526 1.00 76.62 810 GLU A O 1
ATOM 6530 N N . GLN A 1 811 ? -18.050 14.924 33.862 1.00 78.00 811 GLN A N 1
ATOM 6531 C CA . GLN A 1 811 ? -16.868 15.296 34.643 1.00 78.00 811 GLN A CA 1
ATOM 6532 C C . GLN A 1 811 ? -17.236 16.220 35.806 1.00 78.00 811 GLN A C 1
ATOM 6534 O O . GLN A 1 811 ? -16.781 16.000 36.925 1.00 78.00 811 GLN A O 1
ATOM 6539 N N . SER A 1 812 ? -18.079 17.220 35.554 1.00 82.12 812 SER A N 1
ATOM 6540 C CA . SER A 1 812 ? -18.593 18.140 36.567 1.00 82.12 812 SER A CA 1
ATOM 6541 C C . SER A 1 812 ? -19.390 17.414 37.649 1.00 82.12 812 SER A C 1
ATOM 6543 O O . SER A 1 812 ? -19.159 17.626 38.836 1.00 82.12 812 SER A O 1
ATOM 6545 N N . LEU A 1 813 ? -20.275 16.503 37.248 1.00 79.31 813 LEU A N 1
ATOM 6546 C CA . LEU A 1 813 ? -21.064 15.671 38.151 1.00 79.31 813 LEU A CA 1
ATOM 6547 C C . LEU A 1 813 ? -20.162 14.779 39.020 1.00 79.31 813 LEU A C 1
ATOM 6549 O O . LEU A 1 813 ? -20.383 14.642 40.220 1.00 79.31 813 LEU A O 1
ATOM 6553 N N . GLN A 1 814 ? -19.110 14.204 38.432 1.00 76.94 814 GLN A N 1
ATOM 6554 C CA . GLN A 1 814 ? -18.142 13.383 39.155 1.00 76.94 814 GLN A CA 1
ATOM 6555 C C . GLN A 1 814 ? -17.311 14.197 40.159 1.00 76.94 814 GLN A C 1
ATOM 6557 O O . GLN A 1 814 ? -17.048 13.703 41.252 1.00 76.94 814 GLN A O 1
ATOM 6562 N N . ILE A 1 815 ? -16.918 15.431 39.820 1.00 81.06 815 ILE A N 1
ATOM 6563 C CA . ILE A 1 815 ? -16.209 16.334 40.743 1.00 81.06 815 ILE A CA 1
ATOM 6564 C C . ILE A 1 815 ? -17.055 16.573 41.997 1.00 81.06 815 ILE A C 1
ATOM 6566 O O . ILE A 1 815 ? -16.565 16.378 43.104 1.00 81.06 815 ILE A O 1
ATOM 6570 N N . LEU A 1 816 ? -18.333 16.914 41.829 1.00 79.81 816 LEU A N 1
ATOM 6571 C CA . LEU A 1 816 ? -19.231 17.181 42.955 1.00 79.81 816 LEU A CA 1
ATOM 6572 C C . LEU A 1 816 ? -19.503 15.933 43.801 1.00 79.81 816 LEU A C 1
ATOM 6574 O O . LEU A 1 816 ? -19.479 16.013 45.027 1.00 79.81 816 LEU A O 1
ATOM 6578 N N . ARG A 1 817 ? -19.679 14.767 43.163 1.00 79.44 817 ARG A N 1
ATOM 6579 C CA . ARG A 1 817 ? -19.825 13.483 43.871 1.00 79.44 817 ARG A CA 1
ATOM 6580 C C . ARG A 1 817 ? -18.582 13.127 44.686 1.00 79.44 817 ARG A C 1
ATOM 6582 O O . ARG A 1 817 ? -18.715 12.666 45.810 1.00 79.44 817 ARG A O 1
ATOM 6589 N N . ASN A 1 818 ? -17.383 13.373 44.157 1.00 79.06 818 ASN A N 1
ATOM 6590 C CA . ASN A 1 818 ? -16.131 13.142 44.888 1.00 79.06 818 ASN A CA 1
ATOM 6591 C C . ASN A 1 818 ? -15.956 14.093 46.085 1.00 79.06 818 ASN A C 1
ATOM 6593 O O . ASN A 1 818 ? -15.246 13.757 47.027 1.00 79.06 818 ASN A O 1
ATOM 6597 N N . LEU A 1 819 ? -16.584 15.271 46.040 1.00 81.31 819 LEU A N 1
ATOM 6598 C CA . LEU A 1 819 ? -16.617 16.247 47.132 1.00 81.31 819 LEU A CA 1
ATOM 6599 C C . LEU A 1 819 ? -17.797 16.020 48.098 1.00 81.31 819 LEU A C 1
ATOM 6601 O O . LEU A 1 819 ? -18.048 16.881 48.938 1.00 81.31 819 LEU A O 1
ATOM 6605 N N . ASN A 1 820 ? -18.514 14.892 47.972 1.00 79.06 820 ASN A N 1
ATOM 6606 C CA . ASN A 1 820 ? -19.700 14.524 48.755 1.00 79.06 820 ASN A CA 1
ATOM 6607 C C . ASN A 1 820 ? -20.819 15.584 48.752 1.00 79.06 820 ASN A C 1
ATOM 6609 O O . ASN A 1 820 ? -21.550 15.719 49.730 1.00 79.06 820 ASN A O 1
ATOM 6613 N N . ARG A 1 821 ? -20.971 16.336 47.653 1.00 83.50 821 ARG A N 1
ATOM 6614 C CA . ARG A 1 821 ? -22.012 17.367 47.522 1.00 83.50 821 ARG A CA 1
ATOM 6615 C C . ARG A 1 821 ? -23.341 16.752 47.081 1.00 83.50 821 ARG A C 1
ATOM 6617 O O . ARG A 1 821 ? -23.369 15.913 46.177 1.00 83.50 821 ARG A O 1
ATOM 6624 N N . SER A 1 822 ? -24.438 17.203 47.685 1.00 80.12 822 SER A N 1
ATOM 6625 C CA . SER A 1 822 ? -25.804 16.834 47.310 1.00 80.12 822 SER A CA 1
ATOM 6626 C C . SER A 1 822 ? -26.217 17.571 46.034 1.00 80.12 822 SER A C 1
ATOM 6628 O O . SER A 1 822 ? -26.171 18.800 45.969 1.00 80.12 822 SER A O 1
ATOM 6630 N N . ILE A 1 823 ? -26.596 16.829 44.991 1.00 81.50 823 ILE A N 1
ATOM 6631 C CA . ILE A 1 823 ? -27.014 17.401 43.705 1.00 81.50 823 ILE A CA 1
ATOM 6632 C C . ILE A 1 823 ? -28.536 17.519 43.716 1.00 81.50 823 ILE A C 1
ATOM 6634 O O . ILE A 1 823 ? -29.232 16.516 43.593 1.00 81.50 823 ILE A O 1
ATOM 6638 N N . LEU A 1 824 ? -29.042 18.746 43.830 1.00 77.50 824 LEU A N 1
ATOM 6639 C CA . LEU A 1 824 ? -30.476 19.018 43.904 1.00 77.50 824 LEU A CA 1
ATOM 6640 C C . LEU A 1 824 ? -31.175 18.799 42.558 1.00 77.50 824 LEU A C 1
ATOM 6642 O O . LEU A 1 824 ? -32.293 18.295 42.528 1.00 77.50 824 LEU A O 1
ATOM 6646 N N . GLY A 1 825 ? -30.546 19.201 41.448 1.00 82.50 825 GLY A N 1
ATOM 6647 C CA . GLY A 1 825 ? -31.191 19.169 40.136 1.00 82.50 825 GLY A CA 1
ATOM 6648 C C . GLY A 1 825 ? -30.425 19.828 38.988 1.00 82.50 825 GLY A C 1
ATOM 6649 O O . GLY A 1 825 ? -29.328 20.359 39.182 1.00 82.50 825 GLY A O 1
ATOM 6650 N N . VAL A 1 826 ? -31.037 19.827 37.798 1.00 85.06 826 VAL A N 1
ATOM 6651 C CA . VAL A 1 826 ? -30.590 20.578 36.612 1.00 85.06 826 VAL A CA 1
ATOM 6652 C C . VAL A 1 826 ? -31.707 21.492 36.107 1.00 85.06 826 VAL A C 1
ATOM 6654 O O . VAL A 1 826 ? -32.806 21.047 35.784 1.00 85.06 826 VAL A O 1
ATOM 6657 N N . ALA A 1 827 ? -31.398 22.774 35.975 1.00 83.69 827 ALA A N 1
ATOM 6658 C CA . ALA A 1 827 ? -32.226 23.770 35.317 1.00 83.69 827 ALA A CA 1
ATOM 6659 C C . ALA A 1 827 ? -31.652 24.075 33.924 1.00 83.69 827 ALA A C 1
ATOM 6661 O O . ALA A 1 827 ? -30.471 24.405 33.800 1.00 83.69 827 ALA A O 1
ATOM 6662 N N . THR A 1 828 ? -32.456 23.948 32.864 1.00 81.88 828 THR A N 1
ATOM 6663 C CA . THR A 1 828 ? -31.960 24.031 31.480 1.00 81.88 828 THR A CA 1
ATOM 6664 C C . THR A 1 828 ? -32.633 25.129 30.672 1.00 81.88 828 THR A C 1
ATOM 6666 O O . THR A 1 828 ? -33.858 25.139 30.568 1.00 81.88 828 THR A O 1
ATOM 6669 N N . PHE A 1 829 ? -31.850 25.991 30.021 1.00 75.88 829 PHE A N 1
ATOM 6670 C CA . PHE A 1 829 ? -32.372 26.954 29.048 1.00 75.88 829 PHE A CA 1
ATOM 6671 C C . PHE A 1 829 ? -32.594 26.308 27.679 1.00 75.88 829 PHE A C 1
ATOM 6673 O O . PHE A 1 829 ? -31.692 25.654 27.137 1.00 75.88 829 PHE A O 1
ATOM 6680 N N . LYS A 1 830 ? -33.787 26.527 27.113 1.00 63.34 830 LYS A N 1
ATOM 6681 C CA . LYS A 1 830 ? -34.122 26.109 25.747 1.00 63.34 830 LYS A CA 1
ATOM 6682 C C . LYS A 1 830 ? -33.437 27.014 24.715 1.00 63.34 830 LYS A C 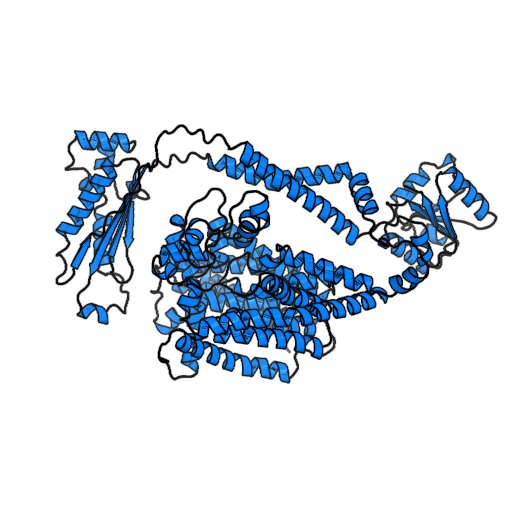1
ATOM 6684 O O . LYS A 1 830 ? -33.209 28.193 24.975 1.00 63.34 830 LYS A O 1
ATOM 6689 N N . LEU A 1 831 ? -33.082 26.421 23.573 1.00 51.56 831 LEU A N 1
ATOM 6690 C CA . LEU A 1 831 ? -32.474 27.098 22.421 1.00 51.56 831 LEU A CA 1
ATOM 6691 C C . LEU A 1 831 ? -33.493 27.959 21.672 1.00 51.56 831 LEU A C 1
ATOM 6693 O O . LEU A 1 831 ? -34.623 27.453 21.469 1.00 51.56 831 LEU A O 1
#